Protein AF-A0A7V3NBX8-F1 (afdb_monomer)

Secondary structure (DSSP, 8-state):
--SSSSSHHHHHHHHHHHHHHHHHHHHH--HHHHHHHHHHHHHHHHHHHT-SGGG--TT---SPPTTSTT---S-TTSPPBPP--HHHHHHHHEETTEE--TTTTTT-B-S-SS-TTGGGGS-B-TTSPEEE-HHHHHHHHHHH-HHHHHHHHHHHHHHHHHHHHHHTTS-EEEEEEEEEEEEE-TTTTTTS-EEEEEEEEEEEEEEE-TTS-EEEEEEEEEEEEEEESS-EEEEEEEEEEEEEEESSTT-SHHHHTHHHHHHHHHHHHHHHHHHHHHHHHHHHHHH---------SSS--GGGGPPPPPPSS--HHHHHHHHHHHHHHHHHHHHHHHHHHHHHHHHHHTTSS--HHHHHHHHHHHHHHHHHHHHHHHHHHHHHHHHHHHTT--TTS-EEE--SGGGGG--S-HHHHHHHHHHHHHHHHHHSTTSPPPTTHHHHHHHHHHHHHHHHHHHHHHHHHHHHHHHHHHHHHHHHHHT--TTS-GGGG-HHHHHHHHHHHHHHHHHHHHHHHHHHHHTTTPPPPPPPPPTT--TT-HHHHHHHHHHHHHHHHHHHHHHHHHHHHHHHHHHHHHH-----EE--HHHHHHHHHHH-HHHHHHHHHHHHHHHHHHHHHHTTSPEEEEEEEEEEEE-SS-TT-EEEEEEEEEEEEEEE--S--HHHHHHHHHHHHHHHHHHHHHHHHHHHHHHHHHHHHHHHHHHHHHHHHHHHHHHHHHHHHHHHHHHHHPPPPTT----GGGSSHHHHHHHHHHHHHHHHHHHHHHHHHHHHHHHHHHHHHT---B-TTS-B----SEEGGGGSSS--SPPPPPPPP-

Nearest PDB structures (foldseek):
  5bun-assembly1_B  TM=7.644E-01  e=4.186E-10  Salmonella enterica subsp. enterica serovar Typhi
  7ng9-assembly1_A  TM=7.726E-01  e=2.456E-09  Klebsiella quasipneumoniae
  1yc9-assembly1_A-3  TM=7.623E-01  e=4.165E-08  Vibrio cholerae
  4k7r-assembly1_A  TM=7.163E-01  e=4.506E-08  Escherichia coli K-12
  5azs-assembly1_C  TM=7.086E-01  e=7.643E-07  Pseudomonas aeruginosa PAO1

Solvent-accessible surface area (backbone atoms only — not comparable to full-atom values): 44700 Å² total; per-residue (Å²): 144,90,88,84,75,79,75,58,60,59,56,51,49,51,52,51,50,52,50,49,50,50,52,52,50,61,69,62,70,39,67,60,52,56,51,52,51,50,51,52,55,31,51,50,52,51,55,65,68,35,72,53,79,92,45,53,73,77,86,78,68,76,74,62,53,81,60,14,43,80,20,73,92,62,51,87,82,55,55,42,37,60,79,70,58,75,71,64,49,49,42,56,55,38,46,94,90,38,75,35,71,89,61,73,57,75,53,38,70,36,96,52,91,54,32,91,66,18,79,78,68,54,61,54,49,99,85,66,33,32,57,33,33,75,65,52,45,50,47,45,24,75,54,32,18,60,70,64,51,50,35,46,45,26,42,49,54,29,33,47,52,33,54,53,48,53,55,56,53,37,80,45,78,47,77,48,76,49,78,47,79,50,77,34,55,35,80,82,42,78,76,41,43,35,32,37,40,40,41,38,37,38,42,36,40,38,32,39,42,64,48,38,26,39,42,38,39,37,41,36,36,40,40,40,40,32,80,38,68,80,78,45,75,46,31,44,22,37,43,36,39,39,36,42,35,36,71,50,24,70,24,35,50,79,51,50,40,38,65,45,53,50,32,51,52,35,36,51,41,22,44,33,23,40,46,48,20,56,58,21,42,45,40,23,53,42,27,43,31,81,36,61,60,50,25,61,73,63,83,74,49,71,77,69,66,60,81,73,80,78,67,93,59,45,25,43,50,53,35,54,52,50,49,52,50,45,51,51,46,47,53,53,45,41,54,54,34,53,49,52,33,53,52,45,47,53,35,35,76,69,65,71,43,85,58,66,64,49,43,54,50,35,50,51,51,36,52,52,44,52,52,50,47,55,52,50,52,54,54,48,51,55,52,49,36,56,47,28,48,65,30,47,40,64,64,88,58,59,68,43,82,54,67,75,84,63,58,72,69,59,36,60,56,72,66,58,54,48,57,35,51,56,36,49,52,54,39,56,54,49,69,42,88,84,51,83,78,61,94,56,49,69,61,52,53,52,47,52,52,47,52,44,52,55,45,56,63,64,42,44,59,44,47,51,50,25,61,69,43,44,66,62,49,49,53,52,30,53,56,46,52,78,67,56,59,95,88,57,71,66,74,82,38,36,58,66,61,49,52,54,48,54,53,44,52,55,50,52,51,52,50,45,56,54,49,48,55,54,52,58,63,44,57,84,70,55,79,80,86,64,73,81,66,62,99,85,64,59,91,83,39,68,58,46,50,51,36,54,51,52,47,51,54,50,34,48,55,47,42,54,52,31,51,47,37,50,49,49,46,52,45,35,26,54,27,33,60,69,44,63,81,77,80,53,75,57,61,56,64,72,59,48,49,55,45,18,67,70,48,22,50,67,55,53,38,47,55,50,38,44,50,52,44,51,53,47,43,58,47,36,52,36,64,62,45,41,42,35,34,44,37,44,34,37,36,35,29,35,64,67,77,40,62,80,46,69,37,76,92,54,43,49,79,50,79,46,80,48,75,45,77,73,82,83,54,67,66,46,51,49,51,32,52,47,39,55,51,49,32,56,49,42,57,53,52,47,56,50,48,54,51,50,53,53,50,49,54,48,48,50,54,52,49,47,54,49,31,56,52,48,33,55,53,27,49,51,47,31,52,54,23,52,54,42,35,53,53,26,52,53,61,66,69,53,78,83,64,93,84,69,84,75,57,74,78,69,78,45,41,66,53,48,32,55,50,20,48,53,47,29,47,54,25,47,46,51,29,50,50,30,49,50,35,37,53,36,45,52,53,49,48,36,51,69,30,34,69,63,46,63,51,98,80,58,44,78,59,80,82,66,64,46,38,68,67,71,62,71,78,54,85,84,63,77,77,70,78,74,76,76,83,129

pLDDT: mean 85.21, std 13.47, range [29.72, 97.62]

Structure (mmCIF, N/CA/C/O backbone):
data_AF-A0A7V3NBX8-F1
#
_entry.id   AF-A0A7V3NBX8-F1
#
loop_
_atom_site.group_PDB
_atom_site.id
_atom_site.type_symbol
_atom_site.label_atom_id
_atom_site.label_alt_id
_atom_site.label_comp_id
_atom_site.label_asym_id
_atom_site.label_entity_id
_atom_site.label_seq_id
_atom_site.pdbx_PDB_ins_code
_atom_site.Cartn_x
_atom_site.Cartn_y
_atom_site.Cartn_z
_atom_site.occupancy
_atom_site.B_iso_or_equiv
_atom_site.auth_seq_id
_atom_site.auth_comp_id
_atom_site.auth_asym_id
_atom_site.auth_atom_id
_atom_site.pdbx_PDB_model_num
ATOM 1 N N . MET A 1 1 ? 11.413 44.081 -78.809 1.00 36.06 1 MET A N 1
ATOM 2 C CA . MET A 1 1 ? 10.665 43.834 -77.551 1.00 36.06 1 MET A CA 1
ATOM 3 C C . MET A 1 1 ? 10.170 42.382 -77.491 1.00 36.06 1 MET A C 1
ATOM 5 O O . MET A 1 1 ? 9.048 42.142 -77.911 1.00 36.06 1 MET A O 1
ATOM 9 N N . ARG A 1 2 ? 10.974 41.399 -77.036 1.00 30.86 2 ARG A N 1
ATOM 10 C CA . ARG A 1 2 ? 10.489 40.038 -76.663 1.00 30.86 2 ARG A CA 1
ATOM 11 C C . ARG A 1 2 ? 11.561 39.130 -76.009 1.00 30.86 2 ARG A C 1
ATOM 13 O O . ARG A 1 2 ? 11.591 37.938 -76.265 1.00 30.86 2 ARG A O 1
ATOM 20 N N . ALA A 1 3 ? 12.435 39.669 -75.152 1.00 32.38 3 ALA A N 1
ATOM 21 C CA . ALA A 1 3 ? 13.477 38.881 -74.462 1.00 32.38 3 ALA A CA 1
ATOM 22 C C . ALA A 1 3 ? 13.620 39.234 -72.967 1.00 32.38 3 ALA A C 1
ATOM 24 O O . ALA A 1 3 ? 14.719 39.263 -72.431 1.00 32.38 3 ALA A O 1
ATOM 25 N N . MET A 1 4 ? 12.510 39.546 -72.286 1.00 31.69 4 MET A N 1
ATOM 26 C CA . MET A 1 4 ? 12.555 40.002 -70.885 1.00 31.69 4 MET A CA 1
ATOM 27 C C . MET A 1 4 ? 11.443 39.426 -69.992 1.00 31.69 4 MET A C 1
ATOM 29 O O . MET A 1 4 ? 11.180 39.958 -68.923 1.00 31.69 4 MET A O 1
ATOM 33 N N . ARG A 1 5 ? 10.772 38.335 -70.403 1.00 31.86 5 ARG A N 1
ATOM 34 C CA . ARG A 1 5 ? 9.664 37.734 -69.624 1.00 31.86 5 ARG A CA 1
ATOM 35 C C . ARG A 1 5 ? 9.904 36.314 -69.089 1.00 31.86 5 ARG A C 1
ATOM 37 O O . ARG A 1 5 ? 9.105 35.859 -68.283 1.00 31.86 5 ARG A O 1
ATOM 44 N N . SER A 1 6 ? 11.004 35.643 -69.432 1.00 35.56 6 SER A N 1
ATOM 45 C CA . SER A 1 6 ? 11.208 34.222 -69.071 1.00 35.56 6 SER A CA 1
ATOM 46 C C . SER A 1 6 ? 12.057 33.982 -67.810 1.00 35.56 6 SER A C 1
ATOM 48 O O . SER A 1 6 ? 12.044 32.883 -67.273 1.00 35.56 6 SER A O 1
ATOM 50 N N . GLY A 1 7 ? 12.781 34.993 -67.307 1.00 31.05 7 GLY A N 1
ATOM 51 C CA . GLY A 1 7 ? 13.669 34.867 -66.134 1.00 31.05 7 GLY A CA 1
ATOM 52 C C . GLY A 1 7 ? 13.031 35.207 -64.780 1.00 31.05 7 GLY A C 1
ATOM 53 O O . GLY A 1 7 ? 13.639 34.975 -63.738 1.00 31.05 7 GLY A O 1
ATOM 54 N N . CYS A 1 8 ? 11.811 35.756 -64.776 1.00 31.94 8 CYS A N 1
ATOM 55 C CA . CYS A 1 8 ? 11.136 36.207 -63.554 1.00 31.94 8 CYS A CA 1
ATOM 56 C C . CYS A 1 8 ? 10.286 35.090 -62.908 1.00 31.94 8 CYS A C 1
ATOM 58 O O . CYS A 1 8 ? 10.263 34.965 -61.689 1.00 31.94 8 CYS A O 1
ATOM 60 N N . GLY A 1 9 ? 9.681 34.201 -63.709 1.00 29.72 9 GLY A N 1
ATOM 61 C CA . GLY A 1 9 ? 8.824 33.114 -63.204 1.00 29.72 9 GLY A CA 1
ATOM 62 C C . GLY A 1 9 ? 9.564 32.020 -62.422 1.00 29.72 9 GLY A C 1
ATOM 63 O O . GLY A 1 9 ? 9.039 31.516 -61.435 1.00 29.72 9 GLY A O 1
ATOM 64 N N . ILE A 1 10 ? 10.807 31.695 -62.799 1.00 40.41 10 ILE A N 1
ATOM 65 C CA . ILE A 1 10 ? 11.604 30.647 -62.131 1.00 40.41 10 ILE A CA 1
ATOM 66 C C . ILE A 1 10 ? 12.176 31.150 -60.795 1.00 40.41 10 ILE A C 1
ATOM 68 O O . ILE A 1 10 ? 12.195 30.407 -59.819 1.00 40.41 10 ILE A O 1
ATOM 72 N N . ARG A 1 11 ? 12.569 32.430 -60.706 1.00 37.78 11 ARG A N 1
ATOM 73 C CA . ARG A 1 11 ? 13.046 33.037 -59.449 1.00 37.78 11 ARG A CA 1
ATOM 74 C C . ARG A 1 11 ? 11.923 33.229 -58.427 1.00 37.78 11 ARG A C 1
ATOM 76 O O . ARG A 1 11 ? 12.172 33.030 -57.247 1.00 37.78 11 ARG A O 1
ATOM 83 N N . ILE A 1 12 ? 10.704 33.552 -58.870 1.00 41.50 12 ILE A N 1
ATOM 84 C CA . ILE A 1 12 ? 9.527 33.668 -57.991 1.00 41.50 12 ILE A CA 1
ATOM 85 C C . ILE A 1 12 ? 9.035 32.281 -57.549 1.00 41.50 12 ILE A C 1
ATOM 87 O O . ILE A 1 12 ? 8.695 32.114 -56.385 1.00 41.50 12 ILE A O 1
ATOM 91 N N . GLY A 1 13 ? 9.069 31.270 -58.427 1.00 37.88 13 GLY A N 1
ATOM 92 C CA . GLY A 1 13 ? 8.71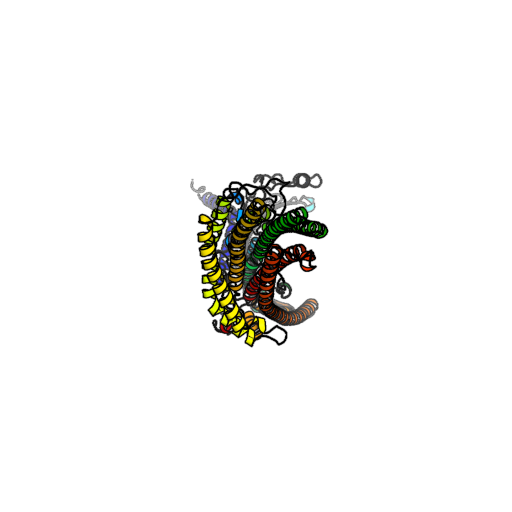4 29.891 -58.073 1.00 37.88 13 GLY A CA 1
ATOM 93 C C . GLY A 1 13 ? 9.670 29.250 -57.061 1.00 37.88 13 GLY A C 1
ATOM 94 O O . GLY A 1 13 ? 9.211 28.582 -56.141 1.00 37.88 13 GLY A O 1
ATOM 95 N N . LEU A 1 14 ? 10.982 29.500 -57.173 1.00 40.47 14 LEU A N 1
ATOM 96 C CA . LEU A 1 14 ? 11.969 28.994 -56.210 1.00 40.47 14 LEU A CA 1
ATOM 97 C C . LEU A 1 14 ? 11.876 29.711 -54.855 1.00 40.47 14 LEU A C 1
ATOM 99 O O . LEU A 1 14 ? 11.969 29.048 -53.833 1.00 40.47 14 LEU A O 1
ATOM 103 N N . LEU A 1 15 ? 11.643 31.032 -54.842 1.00 37.53 15 LEU A N 1
ATOM 104 C CA . LEU A 1 15 ? 11.404 31.809 -53.615 1.00 37.53 15 LEU A CA 1
ATOM 105 C C . LEU A 1 15 ? 10.085 31.431 -52.938 1.00 37.53 15 LEU A C 1
ATOM 107 O O . LEU A 1 15 ? 10.041 31.347 -51.717 1.00 37.53 15 LEU A O 1
ATOM 111 N N . ALA A 1 16 ? 9.024 31.176 -53.708 1.00 44.25 16 ALA A N 1
ATOM 112 C CA . ALA A 1 16 ? 7.744 30.696 -53.190 1.00 44.25 16 ALA A CA 1
ATOM 113 C C . ALA A 1 16 ? 7.849 29.258 -52.654 1.00 44.25 16 ALA A C 1
ATOM 115 O O . ALA A 1 16 ? 7.264 28.952 -51.624 1.00 44.25 16 ALA A O 1
ATOM 116 N N . ALA A 1 17 ? 8.636 28.389 -53.299 1.00 46.66 17 ALA A N 1
ATOM 117 C CA . ALA A 1 17 ? 8.890 27.033 -52.820 1.00 46.66 17 ALA A CA 1
ATOM 118 C C . ALA A 1 17 ? 9.792 27.012 -51.575 1.00 46.66 17 ALA A C 1
ATOM 120 O O . ALA A 1 17 ? 9.506 26.268 -50.646 1.00 46.66 17 ALA A O 1
ATOM 121 N N . THR A 1 18 ? 10.835 27.847 -51.497 1.00 47.66 18 THR A N 1
ATOM 122 C CA . THR A 1 18 ? 11.681 27.939 -50.295 1.00 47.66 18 THR A CA 1
ATOM 123 C C . THR A 1 18 ? 10.972 28.625 -49.137 1.00 47.66 18 THR A C 1
ATOM 125 O O . THR A 1 18 ? 11.145 28.182 -48.011 1.00 47.66 18 THR A O 1
ATOM 128 N N . THR A 1 19 ? 10.133 29.638 -49.379 1.00 51.00 19 THR A N 1
ATOM 129 C CA . THR A 1 19 ? 9.280 30.225 -48.326 1.00 51.00 19 THR A CA 1
ATOM 130 C C . THR A 1 19 ? 8.156 29.290 -47.900 1.00 51.00 19 THR A C 1
ATOM 132 O O . THR A 1 19 ? 7.872 29.230 -46.711 1.00 51.00 19 THR A O 1
ATOM 135 N N . ALA A 1 20 ? 7.569 28.501 -48.806 1.00 50.91 20 ALA A N 1
ATOM 136 C CA . ALA A 1 20 ? 6.615 27.453 -48.443 1.00 50.91 20 ALA A CA 1
ATOM 137 C C . ALA A 1 20 ? 7.283 26.320 -47.648 1.00 50.91 20 ALA A C 1
ATOM 139 O O . ALA A 1 20 ? 6.720 25.868 -46.660 1.00 50.91 20 ALA A O 1
ATOM 140 N N . VAL A 1 21 ? 8.501 25.904 -48.010 1.00 52.88 21 VAL A N 1
ATOM 141 C CA . VAL A 1 21 ? 9.275 24.913 -47.245 1.00 52.88 21 VAL A CA 1
ATOM 142 C C . VAL A 1 21 ? 9.709 25.479 -45.892 1.00 52.88 21 VAL A C 1
ATOM 144 O O . VAL A 1 21 ? 9.543 24.784 -44.900 1.00 52.88 21 VAL A O 1
ATOM 147 N N . LEU A 1 22 ? 10.159 26.738 -45.806 1.00 49.94 22 LEU A N 1
ATOM 148 C CA . LEU A 1 22 ? 10.442 27.399 -44.522 1.00 49.94 22 LEU A CA 1
ATOM 149 C C . LEU A 1 22 ? 9.182 27.553 -43.661 1.00 49.94 22 LEU A C 1
ATOM 151 O O . LEU A 1 22 ? 9.249 27.401 -42.449 1.00 49.94 22 LEU A O 1
ATOM 155 N N . ALA A 1 23 ? 8.032 27.859 -44.264 1.00 50.62 23 ALA A N 1
ATOM 156 C CA . ALA A 1 23 ? 6.768 27.986 -43.546 1.00 50.62 23 ALA A CA 1
ATOM 157 C C . ALA A 1 23 ? 6.260 26.625 -43.043 1.00 50.62 23 ALA A C 1
ATOM 159 O O . ALA A 1 23 ? 5.746 26.544 -41.932 1.00 50.62 23 ALA A O 1
ATOM 160 N N . VAL A 1 24 ? 6.449 25.551 -43.816 1.00 53.00 24 VAL A N 1
ATOM 161 C CA . VAL A 1 24 ? 6.108 24.178 -43.413 1.00 53.00 24 VAL A CA 1
ATOM 162 C C . VAL A 1 24 ? 7.081 23.645 -42.353 1.00 53.00 24 VAL A C 1
ATOM 164 O O . VAL A 1 24 ? 6.639 23.000 -41.406 1.00 53.00 24 VAL A O 1
ATOM 167 N N . THR A 1 25 ? 8.379 23.960 -42.431 1.00 53.84 25 THR A N 1
ATOM 168 C CA . THR A 1 25 ? 9.350 23.569 -41.392 1.00 53.84 25 THR A CA 1
ATOM 169 C C . THR A 1 25 ? 9.180 24.378 -40.108 1.00 53.84 25 THR A C 1
ATOM 171 O O . THR A 1 25 ? 9.276 23.812 -39.026 1.00 53.84 25 THR A O 1
ATOM 174 N N . LEU A 1 26 ? 8.842 25.669 -40.186 1.00 50.88 26 LEU A N 1
ATOM 175 C CA . LEU A 1 26 ? 8.520 26.479 -39.005 1.00 50.88 26 LEU A CA 1
ATOM 176 C C . LEU A 1 26 ? 7.190 26.065 -38.353 1.00 50.88 26 LEU A C 1
ATOM 178 O O . LEU A 1 26 ? 7.075 26.150 -37.134 1.00 50.88 26 LEU A O 1
ATOM 182 N N . ALA A 1 27 ? 6.217 25.575 -39.130 1.00 52.38 27 ALA A N 1
ATOM 183 C CA . ALA A 1 27 ? 4.969 25.025 -38.596 1.00 52.38 27 ALA A CA 1
ATOM 184 C C . ALA A 1 27 ? 5.149 23.644 -37.927 1.00 52.38 27 ALA A C 1
ATOM 186 O O . ALA A 1 27 ? 4.407 23.325 -37.001 1.00 52.38 27 ALA A O 1
ATOM 187 N N . GLY A 1 28 ? 6.130 22.840 -38.360 1.00 53.66 28 GLY A N 1
ATOM 188 C CA . GLY A 1 28 ? 6.448 21.524 -37.779 1.00 53.66 28 GLY A CA 1
ATOM 189 C C . GLY A 1 28 ? 7.454 21.547 -36.617 1.00 53.66 28 GLY A C 1
ATOM 190 O O . GLY A 1 28 ? 7.527 20.596 -35.849 1.00 53.66 28 GLY A O 1
ATOM 191 N N . CYS A 1 29 ? 8.210 22.634 -36.440 1.00 69.12 29 CYS A N 1
ATOM 192 C CA . CYS A 1 29 ? 9.253 22.764 -35.414 1.00 69.12 29 CYS A CA 1
ATOM 193 C C . CYS A 1 29 ? 8.767 23.426 -34.112 1.00 69.12 29 CYS A C 1
ATOM 195 O O . CYS A 1 29 ? 9.498 24.203 -33.494 1.00 69.12 29 CYS A O 1
ATOM 197 N N . HIS A 1 30 ? 7.534 23.154 -33.690 1.00 84.56 30 HIS A N 1
ATOM 198 C CA . HIS A 1 30 ? 6.995 23.684 -32.439 1.00 84.56 30 HIS A CA 1
ATOM 199 C C . HIS A 1 30 ? 6.986 22.616 -31.339 1.00 84.56 30 HIS A C 1
ATOM 201 O O . HIS A 1 30 ? 6.736 21.444 -31.612 1.00 84.56 30 HIS A O 1
ATOM 207 N N . ARG A 1 31 ? 7.238 23.017 -30.085 1.00 88.06 31 ARG A N 1
ATOM 208 C CA . ARG A 1 31 ? 7.329 22.102 -28.928 1.00 88.06 31 ARG A CA 1
ATOM 209 C C . ARG A 1 31 ? 6.076 21.233 -28.781 1.00 88.06 31 ARG A C 1
ATOM 211 O O . ARG A 1 31 ? 6.194 20.012 -28.700 1.00 88.06 31 ARG A O 1
ATOM 218 N N . ALA A 1 32 ? 4.899 21.853 -28.913 1.00 89.75 32 ALA A N 1
ATOM 219 C CA . ALA A 1 32 ? 3.619 21.157 -28.807 1.00 89.75 32 ALA A CA 1
ATOM 220 C C . ALA A 1 32 ? 3.440 20.049 -29.853 1.00 89.75 32 ALA A C 1
ATOM 222 O O . ALA A 1 32 ? 2.830 19.025 -29.559 1.00 89.75 32 ALA A O 1
ATOM 223 N N . HIS A 1 33 ? 3.978 20.230 -31.066 1.00 91.12 33 HIS A N 1
ATOM 224 C CA . HIS A 1 33 ? 3.872 19.225 -32.123 1.00 91.12 33 HIS A CA 1
ATOM 225 C C . HIS A 1 33 ? 4.634 17.950 -31.750 1.00 91.12 33 HIS A C 1
ATOM 227 O O . HIS A 1 33 ? 4.057 16.866 -31.788 1.00 91.12 33 HIS A O 1
ATOM 233 N N . TYR A 1 34 ? 5.893 18.085 -31.320 1.00 90.56 34 TYR A N 1
ATOM 234 C CA . TYR A 1 34 ? 6.715 16.945 -30.907 1.00 90.56 34 TYR A CA 1
ATOM 235 C C . TYR A 1 34 ? 6.161 16.246 -29.663 1.00 90.56 34 TYR A C 1
ATOM 237 O O . TYR A 1 34 ? 6.158 15.019 -29.610 1.00 90.56 34 TYR A O 1
ATOM 245 N N . ARG A 1 35 ? 5.636 17.007 -28.693 1.00 93.00 35 ARG A N 1
ATOM 246 C CA . ARG A 1 35 ? 4.971 16.448 -27.507 1.00 93.00 35 ARG A CA 1
ATOM 247 C C . ARG A 1 35 ? 3.736 15.626 -27.883 1.00 93.00 35 ARG A C 1
ATOM 249 O O . ARG A 1 35 ? 3.647 14.462 -27.515 1.00 93.00 35 ARG A O 1
ATOM 256 N N . GLN A 1 36 ? 2.821 16.193 -28.674 1.00 92.94 36 GLN A N 1
ATOM 257 C CA . GLN A 1 36 ? 1.603 15.494 -29.106 1.00 92.94 36 GLN A CA 1
ATOM 258 C C . GLN A 1 36 ? 1.899 14.281 -29.995 1.00 92.94 36 GLN A C 1
ATOM 260 O O . GLN A 1 36 ? 1.179 13.284 -29.937 1.00 92.94 36 GLN A O 1
ATOM 265 N N . GLN A 1 37 ? 2.941 14.358 -30.830 1.00 93.31 37 GLN A N 1
ATOM 266 C CA . GLN A 1 37 ? 3.401 13.219 -31.617 1.00 93.31 37 GLN A CA 1
ATOM 267 C C . GLN A 1 37 ? 3.884 12.086 -30.701 1.00 93.31 37 GLN A C 1
ATOM 269 O O . GLN A 1 37 ? 3.421 10.956 -30.855 1.00 93.31 37 GLN A O 1
ATOM 274 N N . ALA A 1 38 ? 4.751 12.400 -29.733 1.00 94.06 38 ALA A N 1
ATOM 275 C CA . ALA A 1 38 ? 5.253 11.433 -28.763 1.00 94.06 38 ALA A CA 1
ATOM 276 C C . ALA A 1 38 ? 4.109 10.791 -27.960 1.00 94.06 38 ALA A C 1
ATOM 278 O O . ALA A 1 38 ? 4.019 9.565 -27.911 1.00 94.06 38 ALA A O 1
ATOM 279 N N . ASP A 1 39 ? 3.179 11.597 -27.433 1.00 94.88 39 ASP A N 1
ATOM 280 C CA . ASP A 1 39 ? 1.999 11.111 -26.706 1.00 94.88 39 ASP A CA 1
ATOM 281 C C . ASP A 1 39 ? 1.182 10.127 -27.550 1.00 94.88 39 ASP A C 1
ATOM 283 O O . ASP A 1 39 ? 0.818 9.046 -27.090 1.00 94.88 39 ASP A O 1
ATOM 287 N N . ARG A 1 40 ? 0.930 10.462 -28.821 1.00 94.31 40 ARG A N 1
ATOM 288 C CA . ARG A 1 40 ? 0.151 9.611 -29.725 1.00 94.31 40 ARG A CA 1
ATOM 289 C C . ARG A 1 40 ? 0.823 8.263 -29.978 1.00 94.31 40 ARG A C 1
ATOM 291 O O . ARG A 1 40 ? 0.143 7.239 -29.938 1.00 94.31 40 ARG A O 1
ATOM 298 N N . GLU A 1 41 ? 2.122 8.263 -30.261 1.00 93.88 41 GLU A N 1
ATOM 299 C CA . GLU A 1 41 ? 2.886 7.040 -30.535 1.00 93.88 41 GLU A CA 1
ATOM 300 C C . GLU A 1 41 ? 3.004 6.157 -29.285 1.00 93.88 41 GLU A C 1
ATOM 302 O O . GLU A 1 41 ? 2.847 4.934 -29.370 1.00 93.88 41 GLU A O 1
ATOM 307 N N . VAL A 1 42 ? 3.213 6.768 -28.115 1.00 94.44 42 VAL A N 1
ATOM 308 C CA . VAL A 1 42 ? 3.269 6.058 -26.833 1.00 94.44 42 VAL A CA 1
ATOM 309 C C . VAL A 1 42 ? 1.921 5.438 -26.496 1.00 94.44 42 VAL A C 1
ATOM 311 O O . VAL A 1 42 ? 1.875 4.236 -26.246 1.00 94.44 42 VAL A O 1
ATOM 314 N N . TYR A 1 43 ? 0.823 6.197 -26.546 1.00 93.50 43 TYR A N 1
ATOM 315 C CA . TYR A 1 43 ? -0.506 5.674 -26.210 1.00 93.50 43 TYR A CA 1
ATOM 316 C C . TYR A 1 43 ? -0.960 4.555 -27.153 1.00 93.50 43 TYR A C 1
ATOM 318 O O . TYR A 1 43 ? -1.621 3.613 -26.722 1.00 93.50 43 TYR A O 1
ATOM 326 N N . GLN A 1 44 ? -0.579 4.605 -28.432 1.00 91.56 44 GLN A N 1
ATOM 327 C CA . GLN A 1 44 ? -0.815 3.492 -29.357 1.00 91.56 44 GLN A CA 1
ATOM 328 C C . GLN A 1 44 ? 0.035 2.269 -29.003 1.00 91.56 44 GLN A C 1
ATOM 330 O O . GLN A 1 44 ? -0.466 1.145 -28.989 1.00 91.56 44 GLN A O 1
ATOM 335 N N . THR A 1 45 ? 1.311 2.484 -28.679 1.00 91.00 45 THR A N 1
ATOM 336 C CA . THR A 1 45 ? 2.240 1.408 -28.318 1.00 91.00 45 THR A CA 1
ATOM 337 C C . THR A 1 45 ? 1.824 0.710 -27.024 1.00 91.00 45 THR A C 1
ATOM 339 O O . THR A 1 45 ? 1.842 -0.520 -26.968 1.00 91.00 45 THR A O 1
ATOM 342 N N . THR A 1 46 ? 1.399 1.458 -26.002 1.00 89.44 46 THR A N 1
ATOM 343 C CA . THR A 1 46 ? 0.874 0.878 -24.761 1.00 89.44 46 THR A CA 1
ATOM 344 C C . THR A 1 46 ? -0.445 0.158 -25.008 1.00 89.44 46 THR A C 1
ATOM 346 O O . THR A 1 46 ? -0.594 -0.967 -24.540 1.00 89.44 46 THR A O 1
ATOM 349 N N . ALA A 1 47 ? -1.368 0.726 -25.792 1.00 86.50 47 ALA A N 1
ATOM 350 C CA . ALA A 1 47 ? -2.635 0.073 -26.127 1.00 86.50 47 ALA A CA 1
ATOM 351 C C . ALA A 1 47 ? -2.429 -1.295 -26.803 1.00 86.50 47 ALA A C 1
ATOM 353 O O . ALA A 1 47 ? -3.061 -2.269 -26.399 1.00 86.50 47 ALA A O 1
ATOM 354 N N . TRP A 1 48 ? -1.500 -1.402 -27.761 1.00 81.56 48 TRP A N 1
ATOM 355 C CA . TRP A 1 48 ? -1.147 -2.684 -28.391 1.00 81.56 48 TRP A CA 1
ATOM 356 C C . TRP A 1 48 ? -0.433 -3.653 -27.444 1.00 81.56 48 TRP A C 1
ATOM 358 O O . TRP A 1 48 ? -0.657 -4.856 -27.503 1.00 81.56 48 TRP A O 1
ATOM 368 N N . ALA A 1 49 ? 0.406 -3.158 -26.530 1.00 81.31 49 ALA A N 1
ATOM 369 C CA . ALA A 1 49 ? 1.066 -4.013 -25.538 1.00 81.31 49 ALA A CA 1
ATOM 370 C C . ALA A 1 49 ? 0.087 -4.612 -24.502 1.00 81.31 49 ALA A C 1
ATOM 372 O O . ALA A 1 49 ? 0.436 -5.554 -23.785 1.00 81.31 49 ALA A O 1
ATOM 373 N N . THR A 1 50 ? -1.136 -4.080 -24.438 1.00 77.81 50 THR A N 1
ATOM 374 C CA . THR A 1 50 ? -2.133 -4.329 -23.390 1.00 77.81 50 THR A CA 1
ATOM 375 C C . THR A 1 50 ? -3.284 -5.237 -23.861 1.00 77.81 50 THR A C 1
ATOM 377 O O . THR A 1 50 ? -4.367 -5.242 -23.285 1.00 77.81 50 THR A O 1
ATOM 380 N N . GLU A 1 51 ? -3.053 -6.040 -24.906 1.00 75.62 51 GLU A N 1
ATOM 381 C CA . GLU A 1 51 ? -4.052 -6.967 -25.469 1.00 75.62 51 GLU A CA 1
ATOM 382 C C . GLU A 1 51 ? -4.442 -8.127 -24.531 1.00 75.62 51 GLU A C 1
ATOM 384 O O . GLU A 1 51 ? -5.541 -8.667 -24.652 1.00 75.62 51 GLU A O 1
ATOM 389 N N . ASP A 1 52 ? -3.576 -8.519 -23.589 1.00 76.38 52 ASP A N 1
ATOM 390 C CA . ASP A 1 52 ? -3.891 -9.572 -22.613 1.00 76.38 52 ASP A CA 1
ATOM 391 C C . ASP A 1 52 ? -4.795 -9.014 -21.491 1.00 76.38 52 ASP A C 1
ATOM 393 O O . ASP A 1 52 ? -4.376 -8.100 -20.768 1.00 76.38 52 ASP A O 1
ATOM 397 N N . PRO A 1 53 ? -5.998 -9.583 -21.272 1.00 77.06 53 PRO A N 1
ATOM 398 C CA . PRO A 1 53 ? -6.930 -9.107 -20.248 1.00 77.06 53 PRO A CA 1
ATOM 399 C C . PRO A 1 53 ? -6.366 -9.099 -18.819 1.00 77.06 53 PRO A C 1
ATOM 401 O O . PRO A 1 53 ? -6.866 -8.368 -17.967 1.00 77.06 53 PRO A O 1
ATOM 404 N N . ARG A 1 54 ? -5.336 -9.906 -18.522 1.00 76.38 54 ARG A N 1
ATOM 405 C CA . ARG A 1 54 ? -4.777 -10.046 -17.164 1.00 76.38 54 ARG A CA 1
ATOM 406 C C . ARG A 1 54 ? -4.026 -8.814 -16.674 1.00 76.38 54 ARG A C 1
ATOM 408 O O . ARG A 1 54 ? -3.860 -8.666 -15.462 1.00 76.38 54 ARG A O 1
ATOM 415 N N . TRP A 1 55 ? -3.549 -7.973 -17.587 1.00 80.25 55 TRP A N 1
ATOM 416 C CA . TRP A 1 55 ? -2.831 -6.741 -17.264 1.00 80.25 55 TRP A CA 1
ATOM 417 C C . TRP A 1 55 ? -3.336 -5.551 -18.085 1.00 80.25 55 TRP A C 1
ATOM 419 O O . TRP A 1 55 ? -2.562 -4.705 -18.532 1.00 80.25 55 TRP A O 1
ATOM 429 N N . GLN A 1 56 ? -4.655 -5.506 -18.289 1.00 81.69 56 GLN A N 1
ATOM 430 C CA . GLN A 1 56 ? -5.293 -4.461 -19.070 1.00 81.69 56 GLN A CA 1
ATOM 431 C C . GLN A 1 56 ? -5.398 -3.131 -18.303 1.00 81.69 56 GLN A C 1
ATOM 433 O O . GLN A 1 56 ? -6.173 -3.010 -17.353 1.00 81.69 56 GLN A O 1
ATOM 438 N N . ILE A 1 57 ? -4.701 -2.098 -18.779 1.00 81.94 57 ILE A N 1
ATOM 439 C CA . ILE A 1 57 ? -4.874 -0.712 -18.328 1.00 81.94 57 ILE A CA 1
ATOM 440 C C . ILE A 1 57 ? -5.900 -0.022 -19.233 1.00 81.94 57 ILE A C 1
ATOM 442 O O . ILE A 1 57 ? -5.637 0.234 -20.409 1.00 81.94 57 ILE A O 1
ATOM 446 N N . LYS A 1 58 ? -7.079 0.285 -18.683 1.00 78.56 58 LYS A N 1
ATOM 447 C CA . LYS A 1 58 ? -8.082 1.128 -19.349 1.00 78.56 58 LYS A CA 1
ATOM 448 C C . LYS A 1 58 ? -7.666 2.599 -19.253 1.00 78.56 58 LYS A C 1
ATOM 450 O O . LYS A 1 58 ? -7.163 3.014 -18.213 1.00 78.56 58 LYS A O 1
ATOM 455 N N . ASP A 1 59 ? -7.894 3.356 -20.325 1.00 77.56 59 ASP A N 1
ATOM 456 C CA . ASP A 1 59 ? -7.742 4.818 -20.375 1.00 77.56 59 ASP A CA 1
ATOM 457 C C . ASP A 1 59 ? -6.385 5.345 -19.866 1.00 77.56 59 ASP A C 1
ATOM 459 O O . ASP A 1 59 ? -6.314 6.323 -19.123 1.00 77.56 59 ASP A O 1
ATOM 463 N N . PHE A 1 60 ? -5.286 4.692 -20.267 1.00 88.88 60 PHE A N 1
ATOM 464 C CA . PHE A 1 60 ? -3.934 5.109 -19.891 1.00 88.88 60 PHE A CA 1
ATOM 465 C C . PHE A 1 60 ? -3.640 6.552 -20.333 1.00 88.88 60 PHE A C 1
ATOM 467 O O . PHE A 1 60 ? -3.651 6.867 -21.524 1.00 88.88 60 PHE A O 1
ATOM 474 N N . THR A 1 61 ? -3.321 7.409 -19.365 1.00 91.62 61 THR A N 1
ATOM 475 C CA . THR A 1 61 ? -2.887 8.794 -19.563 1.00 91.62 61 THR A CA 1
ATOM 476 C C . THR A 1 61 ? -1.823 9.141 -18.529 1.00 91.62 61 THR A C 1
ATOM 478 O O . THR A 1 61 ? -1.879 8.668 -17.396 1.00 91.62 61 THR A O 1
ATOM 481 N N . ILE A 1 62 ? -0.862 9.980 -18.920 1.00 93.75 62 ILE A N 1
ATOM 482 C CA . ILE A 1 62 ? 0.113 10.572 -17.988 1.00 93.75 62 ILE A CA 1
ATOM 483 C C . ILE A 1 62 ? -0.319 11.944 -17.486 1.00 93.75 62 ILE A C 1
ATOM 485 O O . ILE A 1 62 ? 0.292 12.476 -16.571 1.00 93.75 62 ILE A O 1
ATOM 489 N N . GLN A 1 63 ? -1.331 12.553 -18.103 1.00 93.44 63 GLN A N 1
ATOM 490 C CA . GLN A 1 63 ? -1.778 13.880 -17.705 1.00 93.44 63 GLN A CA 1
ATOM 491 C C . GLN A 1 63 ? -2.584 13.760 -16.409 1.00 93.44 63 GLN A C 1
ATOM 493 O O . GLN A 1 63 ? -3.606 13.064 -16.427 1.00 93.44 63 GLN A O 1
ATOM 498 N N . PRO A 1 64 ? -2.172 14.430 -15.313 1.00 93.75 64 PRO A N 1
ATOM 499 C CA . PRO A 1 64 ? -2.953 14.435 -14.087 1.00 93.75 64 PRO A CA 1
ATOM 500 C C . PRO A 1 64 ? -4.366 14.963 -14.354 1.00 93.75 64 PRO A C 1
ATOM 502 O O . PRO A 1 64 ? -4.561 15.905 -15.128 1.00 93.75 64 PRO A O 1
ATOM 505 N N . ASP A 1 65 ? -5.368 14.375 -13.706 1.00 93.56 65 ASP A N 1
ATOM 506 C CA . ASP A 1 65 ? -6.744 14.869 -13.793 1.00 93.56 65 ASP A CA 1
ATOM 507 C C . ASP A 1 65 ? -6.829 16.300 -13.232 1.00 93.56 65 ASP A C 1
ATOM 509 O O . ASP A 1 65 ? -6.166 16.628 -12.251 1.00 93.56 65 ASP A O 1
ATOM 513 N N . ARG A 1 66 ? -7.688 17.152 -13.805 1.00 93.44 66 ARG A N 1
ATOM 514 C CA . ARG A 1 66 ? -7.874 18.560 -13.395 1.00 93.44 66 ARG A CA 1
ATOM 515 C C . ARG A 1 66 ? -8.193 18.754 -11.913 1.00 93.44 66 ARG A C 1
ATOM 517 O O . ARG A 1 66 ? -7.959 19.833 -11.368 1.00 93.44 66 ARG A O 1
ATOM 524 N N . ARG A 1 67 ? -8.788 17.741 -11.286 1.00 94.62 67 ARG A N 1
ATOM 525 C CA . ARG A 1 67 ? -9.127 17.720 -9.860 1.00 94.62 67 ARG A CA 1
ATOM 526 C C . ARG A 1 67 ? -7.912 17.430 -8.983 1.00 94.62 67 ARG A C 1
ATOM 528 O O . ARG A 1 67 ? -7.930 17.763 -7.802 1.00 94.62 67 ARG A O 1
ATOM 535 N N . SER A 1 68 ? -6.870 16.825 -9.550 1.00 95.62 68 SER A N 1
ATOM 536 C CA . SER A 1 68 ? -5.640 16.486 -8.849 1.00 95.62 68 SER A CA 1
ATOM 537 C C . SER A 1 68 ? -4.909 17.732 -8.361 1.00 95.62 68 SER A C 1
ATOM 539 O O . SER A 1 68 ? -4.930 18.801 -8.974 1.00 95.62 68 SER A O 1
ATOM 541 N N . ARG A 1 69 ? -4.184 17.554 -7.260 1.00 94.69 69 ARG A N 1
ATOM 542 C CA . ARG A 1 69 ? -3.268 18.546 -6.690 1.00 94.69 69 ARG A CA 1
ATOM 543 C C . ARG A 1 69 ? -2.069 18.793 -7.610 1.00 94.69 69 ARG A C 1
ATOM 545 O O . ARG A 1 69 ? -1.528 19.894 -7.625 1.00 94.69 69 ARG A O 1
ATOM 552 N N . MET A 1 70 ? -1.705 17.777 -8.393 1.00 95.25 70 MET A N 1
ATOM 553 C CA . MET A 1 70 ? -0.575 17.782 -9.325 1.00 95.25 70 MET A CA 1
ATOM 554 C C . MET A 1 70 ? -0.904 18.431 -10.675 1.00 95.25 70 MET A C 1
ATOM 556 O O . MET A 1 70 ? -0.011 18.620 -11.491 1.00 95.25 70 MET A O 1
ATOM 560 N N . TYR A 1 71 ? -2.175 18.745 -10.944 1.00 94.69 71 TYR A N 1
ATOM 561 C CA . TYR A 1 71 ? -2.566 19.320 -12.225 1.00 94.69 71 TYR A CA 1
ATOM 562 C C . TYR A 1 71 ? -2.065 20.756 -12.385 1.00 94.69 71 TYR A C 1
ATOM 564 O O . TYR A 1 71 ? -2.417 21.635 -11.600 1.00 94.69 71 TYR A O 1
ATOM 572 N N . ASP A 1 72 ? -1.313 21.013 -13.449 1.00 91.81 72 ASP A N 1
ATOM 573 C CA . ASP A 1 72 ? -0.938 22.368 -13.834 1.00 91.81 72 ASP A CA 1
ATOM 574 C C . ASP A 1 72 ? -1.900 22.896 -14.919 1.00 91.81 72 ASP A C 1
ATOM 576 O O . ASP A 1 72 ? -1.992 22.305 -15.999 1.00 91.81 72 ASP A O 1
ATOM 580 N N . PRO A 1 73 ? -2.649 23.989 -14.663 1.00 89.12 73 PRO A N 1
ATOM 581 C CA . PRO A 1 73 ? -3.515 24.605 -15.666 1.00 89.12 73 PRO A CA 1
ATOM 582 C C . PRO A 1 73 ? -2.755 25.418 -16.728 1.00 89.12 73 PRO A C 1
ATOM 584 O O . PRO A 1 73 ? -3.386 25.894 -17.676 1.00 89.12 73 PRO A O 1
ATOM 587 N N . SER A 1 74 ? -1.452 25.653 -16.552 1.00 90.88 74 SER A N 1
ATOM 588 C CA . SER A 1 74 ? -0.633 26.435 -17.478 1.00 90.88 74 SER A CA 1
ATOM 589 C C . SER A 1 74 ? -0.301 25.674 -18.770 1.00 90.88 74 SER A C 1
ATOM 591 O O . SER A 1 74 ? -0.607 24.491 -18.917 1.00 90.88 74 SER A O 1
ATOM 593 N N . ASP A 1 75 ? 0.271 26.373 -19.757 1.00 90.06 75 ASP A N 1
ATOM 594 C CA . ASP A 1 75 ? 0.709 25.737 -21.001 1.00 90.06 75 ASP A CA 1
ATOM 595 C C . ASP A 1 75 ? 1.959 24.874 -20.734 1.00 90.06 75 ASP A C 1
ATOM 597 O O . ASP A 1 75 ? 3.018 25.428 -20.432 1.00 90.06 75 ASP A O 1
ATOM 601 N N . PRO A 1 76 ? 1.892 23.540 -20.883 1.00 90.31 76 PRO A N 1
ATOM 602 C CA . PRO A 1 76 ? 3.021 22.654 -20.601 1.00 90.31 76 PRO A CA 1
ATOM 603 C C . PRO A 1 76 ? 4.220 22.854 -21.545 1.00 90.31 76 PRO A C 1
ATOM 605 O O . PRO A 1 76 ? 5.333 22.457 -21.203 1.00 90.31 76 PRO A O 1
ATOM 608 N N . ASP A 1 77 ? 4.038 23.460 -22.724 1.00 91.00 77 ASP A N 1
ATOM 609 C CA . ASP A 1 77 ? 5.139 23.744 -23.659 1.00 91.00 77 ASP A CA 1
ATOM 610 C C . ASP A 1 77 ? 5.870 25.065 -23.330 1.00 91.00 77 ASP A C 1
ATOM 612 O O . ASP A 1 77 ? 7.033 25.280 -23.725 1.00 91.00 77 ASP A O 1
ATOM 616 N N . TYR A 1 78 ? 5.187 25.934 -22.578 1.00 91.06 78 TYR A N 1
ATOM 617 C CA . TYR A 1 78 ? 5.626 27.258 -22.148 1.00 91.06 78 TYR A CA 1
ATOM 618 C C . TYR A 1 78 ? 5.201 27.542 -20.699 1.00 91.06 78 TYR A C 1
ATOM 620 O O . TYR A 1 78 ? 4.463 28.502 -20.455 1.00 91.06 78 TYR A O 1
ATOM 628 N N . PRO A 1 79 ? 5.660 26.728 -19.729 1.00 91.75 79 PRO A N 1
ATOM 629 C CA . PRO A 1 79 ? 5.236 26.893 -18.352 1.00 91.75 79 PRO A CA 1
ATOM 630 C C . PRO A 1 79 ? 5.798 28.203 -17.776 1.00 91.75 79 PRO A C 1
ATOM 632 O O . PRO A 1 79 ? 6.935 28.587 -18.092 1.00 91.75 79 PRO A O 1
ATOM 635 N N . PRO A 1 80 ? 5.026 28.905 -16.932 1.00 93.38 80 PRO A N 1
ATOM 636 C CA . PRO A 1 80 ? 5.521 30.049 -16.185 1.00 93.38 80 PRO A CA 1
ATOM 637 C C . PRO A 1 80 ? 6.599 29.613 -15.184 1.00 93.38 80 PRO A C 1
ATOM 639 O O . PRO A 1 80 ? 6.643 28.469 -14.734 1.00 93.38 80 PRO A O 1
ATOM 642 N N . MET A 1 81 ? 7.467 30.543 -14.794 1.00 91.19 81 MET A N 1
ATOM 643 C CA . MET A 1 81 ? 8.492 30.282 -13.787 1.00 91.19 81 MET A CA 1
ATOM 644 C C . MET A 1 81 ? 7.844 30.030 -12.407 1.00 91.19 81 MET A C 1
ATOM 646 O O . MET A 1 81 ? 7.066 30.880 -11.967 1.00 91.19 81 MET A O 1
ATOM 650 N N . PRO A 1 82 ? 8.161 28.925 -11.703 1.00 92.94 82 PRO A N 1
ATOM 651 C CA . PRO A 1 82 ? 7.663 28.676 -10.350 1.00 92.94 82 PRO A CA 1
ATOM 652 C C . PRO A 1 82 ? 8.295 29.635 -9.321 1.00 92.94 82 PRO A C 1
ATOM 654 O O . PRO A 1 82 ? 9.319 30.263 -9.608 1.00 92.94 82 PRO A O 1
ATOM 657 N N . PRO A 1 83 ? 7.723 29.753 -8.109 1.00 92.00 83 PRO A N 1
ATOM 658 C CA . PRO A 1 83 ? 8.347 30.514 -7.030 1.00 92.00 83 PRO A CA 1
ATOM 659 C C . PRO A 1 83 ? 9.717 29.916 -6.668 1.00 92.00 83 PRO A C 1
ATOM 661 O O . PRO A 1 83 ? 9.826 28.726 -6.381 1.00 92.00 83 PRO A O 1
ATOM 664 N N . ASP A 1 84 ? 10.751 30.758 -6.690 1.00 91.19 84 ASP A N 1
ATOM 665 C CA . ASP A 1 84 ? 12.157 30.391 -6.476 1.00 91.19 84 ASP A CA 1
ATOM 666 C C . ASP A 1 84 ? 12.696 31.001 -5.171 1.00 91.19 84 ASP A C 1
ATOM 668 O O . ASP A 1 84 ? 12.173 31.999 -4.665 1.00 91.19 84 ASP A O 1
ATOM 672 N N . ASP A 1 85 ? 13.757 30.404 -4.633 1.00 93.69 85 ASP A N 1
ATOM 673 C CA . ASP A 1 85 ? 14.478 30.928 -3.475 1.00 93.69 85 ASP A CA 1
ATOM 674 C C . ASP A 1 85 ? 15.161 32.268 -3.825 1.00 93.69 85 ASP A C 1
ATOM 676 O O . ASP A 1 85 ? 15.867 32.342 -4.834 1.00 93.69 85 ASP A O 1
ATOM 680 N N . PRO A 1 86 ? 15.023 33.333 -3.009 1.00 93.94 86 PRO A N 1
ATOM 681 C CA . PRO A 1 86 ? 15.564 34.651 -3.339 1.00 93.94 86 PRO A CA 1
ATOM 682 C C . PRO A 1 86 ? 17.073 34.701 -3.621 1.00 93.94 86 PRO A C 1
ATOM 684 O O . PRO A 1 86 ? 17.493 35.500 -4.459 1.00 93.94 86 PRO A O 1
ATOM 687 N N . GLU A 1 87 ? 17.903 33.890 -2.955 1.00 94.00 87 GLU A N 1
ATOM 688 C CA . GLU A 1 87 ? 19.357 33.898 -3.181 1.00 94.00 87 GLU A CA 1
ATOM 689 C C . GLU A 1 87 ? 19.736 33.115 -4.440 1.00 94.00 87 GLU A C 1
ATOM 691 O O . GLU A 1 87 ? 20.520 33.597 -5.263 1.00 94.00 87 GLU A O 1
ATOM 696 N N . SER A 1 88 ? 19.119 31.953 -4.644 1.00 93.50 88 SER A N 1
ATOM 697 C CA . SER A 1 88 ? 19.271 31.151 -5.865 1.00 93.50 88 SER A CA 1
ATOM 698 C C . SER A 1 88 ? 18.814 31.930 -7.102 1.00 93.50 88 SER A C 1
ATOM 700 O O . SER A 1 88 ? 19.517 31.974 -8.119 1.00 93.50 88 SER A O 1
ATOM 702 N N . HIS A 1 89 ? 17.716 32.675 -6.967 1.00 92.19 89 HIS A N 1
ATOM 703 C CA . HIS A 1 89 ? 17.156 33.525 -8.009 1.00 92.19 89 HIS A CA 1
ATOM 704 C C . HIS A 1 89 ? 18.152 34.571 -8.526 1.00 92.19 89 HIS A C 1
ATOM 706 O O . HIS A 1 89 ? 18.211 34.861 -9.725 1.00 92.19 89 HIS A O 1
ATOM 712 N N . ARG A 1 90 ? 18.994 35.131 -7.645 1.00 92.12 90 ARG A N 1
ATOM 713 C CA . ARG A 1 90 ? 20.024 36.109 -8.037 1.00 92.12 90 ARG A CA 1
ATOM 714 C C . ARG A 1 90 ? 21.037 35.501 -8.994 1.00 92.12 90 ARG A C 1
ATOM 716 O O . ARG A 1 90 ? 21.435 36.173 -9.948 1.00 92.12 90 ARG A O 1
ATOM 723 N N . TYR A 1 91 ? 21.420 34.244 -8.773 1.00 91.62 91 TYR A N 1
ATOM 724 C CA . TYR A 1 91 ? 22.333 33.540 -9.668 1.00 91.62 91 TYR A CA 1
ATOM 725 C C . TYR A 1 91 ? 21.708 33.309 -11.043 1.00 91.62 91 TYR A C 1
ATOM 727 O O . TYR A 1 91 ? 22.410 33.376 -12.043 1.00 91.62 91 TYR A O 1
ATOM 735 N N . MET A 1 92 ? 20.388 33.171 -11.141 1.00 91.19 92 MET A N 1
ATOM 736 C CA . MET A 1 92 ? 19.702 33.054 -12.430 1.00 91.19 92 MET A CA 1
ATOM 737 C C . MET A 1 92 ? 19.864 34.314 -13.311 1.00 91.19 92 MET A C 1
ATOM 739 O O . MET A 1 92 ? 19.983 34.219 -14.538 1.00 91.19 92 MET A O 1
ATOM 743 N N . HIS A 1 93 ? 19.936 35.495 -12.683 1.00 90.12 93 HIS A N 1
ATOM 744 C CA . HIS A 1 93 ? 20.148 36.791 -13.348 1.00 90.12 93 HIS A CA 1
ATOM 745 C C . HIS A 1 93 ? 21.620 37.171 -13.511 1.00 90.12 93 HIS A C 1
ATOM 747 O O . HIS A 1 93 ? 21.957 37.934 -14.422 1.00 90.12 93 HIS A O 1
ATOM 753 N N . CYS A 1 94 ? 22.501 36.672 -12.643 1.00 92.62 94 CYS A N 1
ATOM 754 C CA . CYS A 1 94 ? 23.931 36.948 -12.689 1.00 92.62 94 CYS A CA 1
ATOM 755 C C . CYS A 1 94 ? 24.750 35.783 -12.105 1.00 92.62 94 CYS A C 1
ATOM 757 O O . CYS A 1 94 ? 24.843 35.635 -10.887 1.00 92.62 94 CYS A O 1
ATOM 759 N N . VAL A 1 95 ? 25.402 34.995 -12.966 1.00 93.25 95 VAL A N 1
ATOM 760 C CA . VAL A 1 95 ? 26.357 33.949 -12.556 1.00 93.25 95 VAL A CA 1
ATOM 761 C C . VAL A 1 95 ? 27.768 34.458 -12.812 1.00 93.25 95 VAL A C 1
ATOM 763 O O . VAL A 1 95 ? 28.075 34.835 -13.939 1.00 93.25 95 VAL A O 1
ATOM 766 N N . ASP A 1 96 ? 28.645 34.456 -11.805 1.00 91.12 96 ASP A N 1
ATOM 767 C CA . ASP A 1 96 ? 30.060 34.846 -11.974 1.00 91.12 96 ASP A CA 1
ATOM 768 C C . ASP A 1 96 ? 30.226 36.194 -12.716 1.00 91.12 96 ASP A C 1
ATOM 770 O O . ASP A 1 96 ? 30.937 36.319 -13.724 1.00 91.12 96 ASP A O 1
ATOM 774 N N . CYS A 1 97 ? 29.461 37.196 -12.262 1.00 88.75 97 CYS A N 1
ATOM 775 C CA . CYS A 1 97 ? 29.381 38.545 -12.837 1.00 88.75 97 CYS A CA 1
ATOM 776 C C . CYS A 1 97 ? 28.933 38.606 -14.313 1.00 88.75 97 CYS A C 1
ATOM 778 O O . CYS A 1 97 ? 29.048 39.654 -14.951 1.00 88.75 97 CYS A O 1
ATOM 780 N N . LYS A 1 98 ? 28.414 37.508 -14.871 1.00 93.12 98 LYS A N 1
ATOM 781 C CA . LYS A 1 98 ? 27.873 37.432 -16.230 1.00 93.12 98 LYS A CA 1
ATOM 782 C C . LYS A 1 98 ? 26.357 37.446 -16.155 1.00 93.12 98 LYS A C 1
ATOM 784 O O . LYS A 1 98 ? 25.751 36.653 -15.438 1.00 93.12 98 LYS A O 1
ATOM 789 N N . ARG A 1 99 ? 25.746 38.353 -16.917 1.00 93.31 99 ARG A N 1
ATOM 790 C CA . ARG A 1 99 ? 24.290 38.472 -17.009 1.00 93.31 99 ARG A CA 1
ATOM 791 C C . ARG A 1 99 ? 23.694 37.161 -17.526 1.00 93.31 99 ARG A C 1
ATOM 793 O O . ARG A 1 99 ? 24.135 36.648 -18.553 1.00 93.31 99 ARG A O 1
ATOM 800 N N . GLY A 1 100 ? 22.698 36.655 -16.811 1.00 91.12 100 GLY A N 1
ATOM 801 C CA . GLY A 1 100 ? 21.927 35.478 -17.184 1.00 91.12 100 GLY A CA 1
ATOM 802 C C . GLY A 1 100 ? 21.022 35.726 -18.391 1.00 91.12 100 GLY A C 1
ATOM 803 O O . GLY A 1 100 ? 20.978 36.817 -18.969 1.00 91.12 100 GLY A O 1
ATOM 804 N N . TRP A 1 101 ? 20.291 34.690 -18.788 1.00 92.56 101 TRP A N 1
ATOM 805 C CA . TRP A 1 101 ? 19.398 34.750 -19.939 1.00 92.56 101 TRP A CA 1
ATOM 806 C C . TRP A 1 101 ? 18.230 35.728 -19.683 1.00 92.56 101 TRP A C 1
ATOM 808 O O . TRP A 1 101 ? 17.526 35.601 -18.689 1.00 92.56 101 TRP A O 1
ATOM 818 N N . PRO A 1 102 ? 17.968 36.721 -20.553 1.00 88.56 102 PRO A N 1
ATOM 819 C CA . PRO A 1 102 ? 16.953 37.745 -20.283 1.00 88.56 102 PRO A CA 1
ATOM 820 C C . PRO A 1 102 ? 15.510 37.223 -20.329 1.00 88.56 102 PRO A C 1
ATOM 822 O O . PRO A 1 102 ? 14.609 37.922 -19.875 1.00 88.56 102 PRO A O 1
ATOM 825 N N . CYS A 1 103 ? 15.284 36.026 -20.881 1.00 90.31 103 CYS A N 1
ATOM 826 C CA . CYS A 1 103 ? 13.947 35.475 -21.098 1.00 90.31 103 CYS A CA 1
ATOM 827 C C . CYS A 1 103 ? 13.479 34.473 -20.036 1.00 90.31 103 CYS A C 1
ATOM 829 O O . CYS A 1 103 ? 12.476 33.797 -20.260 1.00 90.31 103 CYS A O 1
ATOM 831 N N . TRP A 1 104 ? 14.133 34.406 -18.872 1.00 89.12 104 TRP A N 1
ATOM 832 C CA . TRP A 1 104 ? 13.667 33.557 -17.768 1.00 89.12 104 TRP A CA 1
ATOM 833 C C . TRP A 1 104 ? 12.202 33.818 -17.368 1.00 89.12 104 TRP A C 1
ATOM 835 O O . TRP A 1 104 ? 11.510 32.893 -16.969 1.00 89.12 104 TRP A O 1
ATOM 845 N N . HIS A 1 105 ? 11.707 35.047 -17.555 1.00 91.00 105 HIS A N 1
ATOM 846 C CA . HIS A 1 105 ? 10.334 35.457 -17.227 1.00 91.00 105 HIS A CA 1
ATOM 847 C C . HIS A 1 105 ? 9.406 35.601 -18.448 1.00 91.00 105 HIS A C 1
ATOM 849 O O . HIS A 1 105 ? 8.296 36.117 -18.320 1.00 91.00 105 HIS A O 1
ATOM 855 N N . CYS A 1 106 ? 9.839 35.197 -19.651 1.00 92.06 106 CYS A N 1
ATOM 856 C CA . CYS A 1 106 ? 9.087 35.446 -20.891 1.00 92.06 106 CYS A CA 1
ATOM 857 C C . CYS A 1 106 ? 7.726 34.725 -20.952 1.00 92.06 106 CYS A C 1
ATOM 859 O O . CYS A 1 106 ? 6.856 35.157 -21.704 1.00 92.06 106 CYS A O 1
ATOM 861 N N . TYR A 1 107 ? 7.523 33.688 -20.136 1.00 89.50 107 TYR A N 1
ATOM 862 C CA . TYR A 1 107 ? 6.268 32.929 -20.040 1.00 89.50 107 TYR A CA 1
ATOM 863 C C . TYR A 1 107 ? 5.480 33.231 -18.755 1.00 89.50 107 TYR A C 1
ATOM 865 O O . TYR A 1 107 ? 4.537 32.527 -18.412 1.00 89.50 107 TYR A O 1
ATOM 873 N N . GLY A 1 108 ? 5.838 34.315 -18.058 1.00 91.81 108 GLY A N 1
ATOM 874 C CA . GLY A 1 108 ? 5.225 34.710 -16.794 1.00 91.81 108 GLY A CA 1
ATOM 875 C C . GLY A 1 108 ? 5.820 33.991 -15.584 1.00 91.81 108 GLY A C 1
ATOM 876 O O . GLY A 1 108 ? 6.717 33.159 -15.708 1.00 91.81 108 GLY A O 1
ATOM 877 N N . ASN A 1 109 ? 5.311 34.346 -14.405 1.00 91.69 109 ASN A N 1
ATOM 878 C CA . ASN A 1 109 ? 5.691 33.758 -13.122 1.00 91.69 109 ASN A CA 1
ATOM 879 C C . ASN A 1 109 ? 4.432 33.194 -12.461 1.00 91.69 109 ASN A C 1
ATOM 881 O O . ASN A 1 109 ? 3.431 33.906 -12.347 1.00 91.69 109 ASN A O 1
ATOM 885 N N . ALA A 1 110 ? 4.484 31.943 -12.022 1.00 90.88 110 ALA A N 1
ATOM 886 C CA . ALA A 1 110 ? 3.441 31.334 -11.219 1.00 90.88 110 ALA A CA 1
ATOM 887 C C . ALA A 1 110 ? 3.632 31.726 -9.753 1.00 90.88 110 ALA A C 1
ATOM 889 O O . ALA A 1 110 ? 4.744 31.721 -9.227 1.00 90.88 110 ALA A O 1
ATOM 890 N N . SER A 1 111 ? 2.532 32.049 -9.075 1.00 89.19 111 SER A N 1
ATOM 891 C CA . SER A 1 111 ? 2.518 32.252 -7.620 1.00 89.19 111 SER A CA 1
ATOM 892 C C . SER A 1 111 ? 2.142 30.979 -6.856 1.00 89.19 111 SER A C 1
ATOM 894 O O . SER A 1 111 ? 1.901 31.035 -5.653 1.00 89.19 111 SER A O 1
ATOM 896 N N . TRP A 1 112 ? 2.027 29.853 -7.557 1.00 87.38 112 TRP A N 1
ATOM 897 C CA . TRP A 1 112 ? 1.615 28.558 -7.030 1.00 87.38 112 TRP A CA 1
ATOM 898 C C . TRP A 1 112 ? 2.584 27.475 -7.508 1.00 87.38 112 TRP A C 1
ATOM 900 O O . TRP A 1 112 ?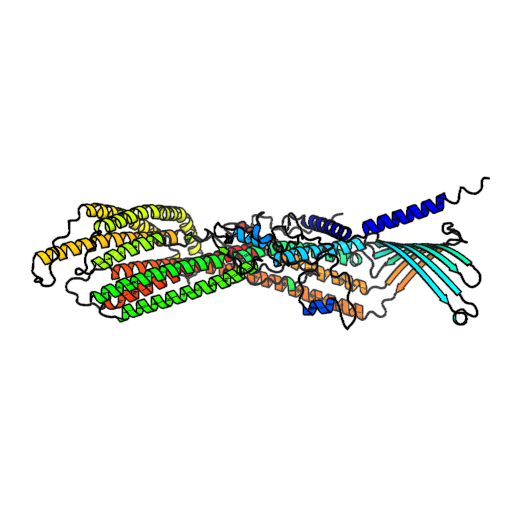 3.267 27.639 -8.517 1.00 87.38 112 TRP A O 1
ATOM 910 N N . VAL A 1 113 ? 2.641 26.377 -6.757 1.00 89.44 113 VAL A N 1
ATOM 911 C CA . VAL A 1 113 ? 3.377 25.152 -7.123 1.00 89.44 113 VAL A CA 1
ATOM 912 C C . VAL A 1 113 ? 2.398 23.996 -7.301 1.00 89.44 113 VAL A C 1
ATOM 914 O O . VAL A 1 113 ? 2.536 23.195 -8.215 1.00 89.44 113 VAL A O 1
ATOM 917 N N . GLU A 1 114 ? 1.374 23.941 -6.452 1.00 90.69 114 GLU A N 1
ATOM 918 C CA . GLU A 1 114 ? 0.234 23.040 -6.600 1.00 90.69 114 GLU A CA 1
ATOM 919 C C . GLU A 1 114 ? -0.909 23.712 -7.364 1.00 90.69 114 GLU A C 1
ATOM 921 O O . GLU A 1 114 ? -1.028 24.940 -7.369 1.00 90.69 114 GLU A O 1
ATOM 926 N N . ASN A 1 115 ? -1.773 22.903 -7.982 1.00 92.06 115 ASN A N 1
ATOM 927 C CA . ASN A 1 115 ? -3.018 23.366 -8.593 1.00 92.06 115 ASN A CA 1
ATOM 928 C C . ASN A 1 115 ? -3.756 24.303 -7.620 1.00 92.06 115 ASN A C 1
ATOM 930 O O . ASN A 1 115 ? -4.063 23.854 -6.532 1.00 92.06 115 ASN A O 1
ATOM 934 N N . PRO A 1 116 ? -4.114 25.555 -7.934 1.00 88.81 116 PRO A N 1
ATOM 935 C CA . PRO A 1 116 ? -4.792 26.425 -6.966 1.00 88.81 116 PRO A CA 1
ATOM 936 C C . PRO A 1 116 ? -6.246 26.010 -6.666 1.00 88.81 116 PRO A C 1
ATOM 938 O O . PRO A 1 116 ? -6.807 26.407 -5.647 1.00 88.81 116 PRO A O 1
ATOM 941 N N . GLY A 1 117 ? -6.882 25.227 -7.547 1.00 90.00 117 GLY A N 1
ATOM 942 C CA . GLY A 1 117 ? -8.300 24.859 -7.453 1.00 90.00 117 GLY A CA 1
ATOM 943 C C . GLY A 1 117 ? -8.582 23.467 -6.883 1.00 90.00 117 GLY A C 1
ATOM 944 O O . GLY A 1 117 ? -9.748 23.102 -6.742 1.00 90.00 117 GLY A O 1
ATOM 945 N N . TRP A 1 118 ? -7.556 22.672 -6.566 1.00 93.19 118 TRP A N 1
ATOM 946 C CA . TRP A 1 118 ? -7.730 21.251 -6.227 1.00 93.19 118 TRP A CA 1
ATOM 947 C C . TRP A 1 118 ? -8.590 21.009 -4.981 1.00 93.19 118 TRP A C 1
ATOM 949 O O . TRP A 1 118 ? -9.421 20.103 -4.964 1.00 93.19 118 TRP A O 1
ATOM 959 N N . GLN A 1 119 ? -8.453 21.858 -3.957 1.00 92.00 119 GLN A N 1
ATOM 960 C CA . GLN A 1 119 ? -9.163 21.702 -2.684 1.00 92.00 119 GLN A CA 1
ATOM 961 C C . GLN A 1 119 ? -10.691 21.782 -2.812 1.00 92.00 119 GLN A C 1
ATOM 963 O O . GLN A 1 119 ? -11.398 21.305 -1.920 1.00 92.00 119 GLN A O 1
ATOM 968 N N . ALA A 1 120 ? -11.198 22.387 -3.894 1.00 90.69 120 ALA A N 1
ATOM 969 C CA . ALA A 1 120 ? -12.626 22.505 -4.171 1.00 90.69 120 ALA A CA 1
ATOM 970 C C . ALA A 1 120 ? -13.266 21.175 -4.604 1.00 90.69 120 ALA A C 1
ATOM 972 O O . ALA A 1 120 ? -14.483 21.034 -4.523 1.00 90.69 120 ALA A O 1
ATOM 973 N N . TYR A 1 121 ? -12.463 20.202 -5.048 1.00 90.69 121 TYR A N 1
ATOM 974 C CA . TYR A 1 121 ? -12.939 18.893 -5.509 1.00 90.69 121 TYR A CA 1
ATOM 975 C C . TYR A 1 121 ? -12.934 17.816 -4.417 1.00 90.69 121 TYR A C 1
ATOM 977 O O . TYR A 1 121 ? -13.334 16.683 -4.678 1.00 90.69 121 TYR A O 1
ATOM 985 N N . LEU A 1 122 ? -12.490 18.153 -3.204 1.00 91.38 122 LEU A N 1
ATOM 986 C CA . LEU A 1 122 ? -12.450 17.218 -2.083 1.00 91.38 122 LEU A CA 1
ATOM 987 C C . LEU A 1 122 ? -13.853 16.988 -1.495 1.00 91.38 122 LEU A C 1
ATOM 989 O O . LEU A 1 122 ? -14.629 17.943 -1.381 1.00 91.38 122 LEU A O 1
ATOM 993 N N . PRO A 1 123 ? -14.177 15.758 -1.056 1.00 89.44 123 PRO A N 1
ATOM 994 C CA . PRO A 1 123 ? -15.462 15.451 -0.435 1.00 89.44 123 PRO A CA 1
ATOM 995 C C . PRO A 1 123 ? -15.531 16.054 0.976 1.00 89.44 123 PRO A C 1
ATOM 997 O O . PRO A 1 123 ? -15.071 15.454 1.946 1.00 89.44 123 PRO A O 1
ATOM 1000 N N . ARG A 1 124 ? -16.082 17.268 1.095 1.00 91.50 124 ARG A N 1
ATOM 1001 C CA . ARG A 1 124 ? -16.225 17.986 2.372 1.00 91.50 124 ARG A CA 1
ATOM 1002 C C . ARG A 1 124 ? -17.631 17.855 2.956 1.00 91.50 124 ARG A C 1
ATOM 1004 O O . ARG A 1 124 ? -18.617 17.879 2.224 1.00 91.50 124 ARG A O 1
ATOM 1011 N N . ASN A 1 125 ? -17.714 17.766 4.280 1.00 91.88 125 ASN A N 1
ATOM 1012 C CA . ASN A 1 125 ? -18.969 17.873 5.025 1.00 91.88 125 ASN A CA 1
ATOM 1013 C C . ASN A 1 125 ? -19.371 19.346 5.262 1.00 91.88 125 ASN A C 1
ATOM 1015 O O . ASN A 1 125 ? -18.639 20.274 4.919 1.00 91.88 125 ASN A O 1
ATOM 1019 N N . GLU A 1 126 ? -20.525 19.569 5.899 1.00 89.62 126 GLU A N 1
ATOM 1020 C CA . GLU A 1 126 ? -21.040 20.910 6.244 1.00 89.62 126 GLU A CA 1
ATOM 1021 C C . GLU A 1 126 ? -20.097 21.723 7.151 1.00 89.62 126 GLU A C 1
ATOM 1023 O O . GLU A 1 126 ? -20.151 22.951 7.162 1.00 89.62 126 GLU A O 1
ATOM 1028 N N . LYS A 1 127 ? -19.209 21.050 7.894 1.00 88.50 127 LYS A N 1
ATOM 1029 C CA . LYS A 1 127 ? -18.198 21.672 8.764 1.00 88.50 127 LYS A CA 1
ATOM 1030 C C . LYS A 1 127 ? -16.902 22.019 8.021 1.00 88.50 127 LYS A C 1
ATOM 1032 O O . LYS A 1 127 ? -15.995 22.588 8.620 1.00 88.50 127 LYS A O 1
ATOM 1037 N N . GLY A 1 128 ? -16.807 21.686 6.733 1.00 88.00 128 GLY A N 1
ATOM 1038 C CA . GLY A 1 128 ? -15.620 21.903 5.908 1.00 88.00 128 GLY A CA 1
ATOM 1039 C C . GLY A 1 128 ? -14.526 20.840 6.062 1.00 88.00 128 GLY A C 1
ATOM 1040 O O . GLY A 1 128 ? -13.466 20.990 5.452 1.00 88.00 128 GLY A O 1
ATOM 1041 N N . GLU A 1 129 ? -14.767 19.770 6.822 1.00 92.50 129 GLU A N 1
ATOM 1042 C CA . GLU A 1 129 ? -13.843 18.644 7.001 1.00 92.50 129 GLU A CA 1
ATOM 1043 C C . GLU A 1 129 ? -13.987 17.659 5.839 1.00 92.50 129 GLU A C 1
ATOM 1045 O O . GLU A 1 129 ? -15.097 17.392 5.376 1.00 92.50 129 GLU A O 1
ATOM 1050 N N . VAL A 1 130 ? -12.878 17.084 5.382 1.00 93.12 130 VAL A N 1
ATOM 1051 C CA . VAL A 1 130 ? -12.887 16.051 4.345 1.00 93.12 130 VAL A CA 1
ATOM 1052 C C . VAL A 1 130 ? -13.246 14.713 4.975 1.00 93.12 130 VAL A C 1
ATOM 1054 O O . VAL A 1 130 ? -12.505 14.215 5.822 1.00 93.12 130 VAL A O 1
ATOM 1057 N N . VAL A 1 131 ? -14.373 14.130 4.574 1.00 93.56 131 VAL A N 1
ATOM 1058 C CA . VAL A 1 131 ? -14.828 12.840 5.103 1.00 93.56 131 VAL A CA 1
ATOM 1059 C C . VAL A 1 131 ? -14.374 11.731 4.169 1.00 93.56 131 VAL A C 1
ATOM 1061 O O . VAL A 1 131 ? -14.703 11.746 2.984 1.00 93.56 131 VAL A O 1
ATOM 1064 N N . LEU A 1 132 ? -13.612 10.779 4.704 1.00 94.50 132 LEU A N 1
ATOM 1065 C CA . LEU A 1 132 ? -13.086 9.649 3.947 1.00 94.50 132 LEU A CA 1
ATOM 1066 C C . LEU A 1 132 ? -13.667 8.339 4.480 1.00 94.50 132 LEU A C 1
ATOM 1068 O O . LEU A 1 132 ? -13.361 7.929 5.603 1.00 94.50 132 LEU A O 1
ATOM 1072 N N . ASP A 1 133 ? -14.462 7.677 3.645 1.00 93.69 133 ASP A N 1
ATOM 1073 C CA . ASP A 1 133 ? -14.710 6.240 3.742 1.00 93.69 133 ASP A CA 1
ATOM 1074 C C . ASP A 1 133 ? -13.630 5.472 2.953 1.00 93.69 133 ASP A C 1
ATOM 1076 O O . ASP A 1 133 ? -12.741 6.071 2.330 1.00 93.69 133 ASP A O 1
ATOM 1080 N N . ARG A 1 134 ? -13.670 4.133 2.971 1.00 92.56 134 ARG A N 1
ATOM 1081 C CA . ARG A 1 134 ? -12.665 3.323 2.263 1.00 92.56 134 ARG A CA 1
ATOM 1082 C C . ARG A 1 134 ? -12.615 3.622 0.758 1.00 92.56 134 ARG A C 1
ATOM 1084 O O . ARG A 1 134 ? -11.532 3.625 0.178 1.00 92.56 134 ARG A O 1
ATOM 1091 N N . LEU A 1 135 ? -13.769 3.857 0.128 1.00 93.50 135 LEU A N 1
ATOM 1092 C CA . LEU A 1 135 ? -13.869 4.139 -1.307 1.00 93.50 135 LEU A CA 1
ATOM 1093 C C . LEU A 1 135 ? -13.273 5.511 -1.640 1.00 93.50 135 LEU A C 1
ATOM 1095 O O . LEU A 1 135 ? -12.416 5.619 -2.515 1.00 93.50 135 LEU A O 1
ATOM 1099 N N . ALA A 1 136 ? -13.690 6.546 -0.915 1.00 93.56 136 ALA A N 1
ATOM 1100 C CA . ALA A 1 136 ? -13.197 7.905 -1.054 1.00 93.56 136 ALA A CA 1
ATOM 1101 C C . ALA A 1 136 ? -11.692 7.967 -0.797 1.00 93.56 136 ALA A C 1
ATOM 1103 O O . ALA A 1 136 ? -10.985 8.634 -1.544 1.00 93.56 136 ALA A O 1
ATOM 1104 N N . ALA A 1 137 ? -11.176 7.233 0.193 1.00 95.31 137 ALA A N 1
ATOM 1105 C CA . ALA A 1 137 ? -9.742 7.168 0.442 1.00 95.31 137 ALA A CA 1
ATOM 1106 C C . ALA A 1 137 ? -8.963 6.617 -0.765 1.00 95.31 137 ALA A C 1
ATOM 1108 O O . ALA A 1 137 ? -7.967 7.214 -1.166 1.00 95.31 137 ALA A O 1
ATOM 1109 N N . VAL A 1 138 ? -9.428 5.528 -1.386 1.00 95.06 138 VAL A N 1
ATOM 1110 C CA . VAL A 1 138 ? -8.790 4.957 -2.587 1.00 95.06 138 VAL A CA 1
ATOM 1111 C C . VAL A 1 138 ? -8.900 5.905 -3.782 1.00 95.06 138 VAL A C 1
ATOM 1113 O O . VAL A 1 138 ? -7.916 6.112 -4.486 1.00 95.06 138 VAL A O 1
ATOM 1116 N N . GLN A 1 139 ? -10.056 6.530 -4.000 1.00 93.50 139 GLN A N 1
ATOM 1117 C CA . GLN A 1 139 ? -10.243 7.474 -5.106 1.00 93.50 139 GLN A CA 1
ATOM 1118 C C . GLN A 1 139 ? -9.374 8.725 -4.957 1.00 93.50 139 GLN A C 1
ATOM 1120 O O . GLN A 1 139 ? -8.743 9.160 -5.918 1.00 93.50 139 GLN A O 1
ATOM 1125 N N . VAL A 1 140 ? -9.306 9.282 -3.747 1.00 94.69 140 VAL A N 1
ATOM 1126 C CA . VAL A 1 140 ? -8.427 10.410 -3.426 1.00 94.69 140 VAL A CA 1
ATOM 1127 C C . VAL A 1 140 ? -6.965 10.004 -3.615 1.00 94.69 140 VAL A C 1
ATOM 1129 O O . VAL A 1 140 ? -6.220 10.752 -4.242 1.00 94.69 140 VAL A O 1
ATOM 1132 N N . ALA A 1 141 ? -6.565 8.809 -3.168 1.00 95.38 141 ALA A N 1
ATOM 1133 C CA . ALA A 1 141 ? -5.216 8.293 -3.387 1.00 95.38 141 ALA A CA 1
ATOM 1134 C C . ALA A 1 141 ? -4.871 8.172 -4.878 1.00 95.38 141 ALA A C 1
ATOM 1136 O O . ALA A 1 141 ? -3.836 8.671 -5.302 1.00 95.38 141 ALA A O 1
ATOM 1137 N N . LEU A 1 142 ? -5.737 7.557 -5.689 1.00 93.38 142 LEU A N 1
ATOM 1138 C CA . LEU A 1 142 ? -5.516 7.412 -7.135 1.00 93.38 142 LEU A CA 1
ATOM 1139 C C . LEU A 1 142 ? -5.413 8.765 -7.853 1.00 93.38 142 LEU A C 1
ATOM 1141 O O . LEU A 1 142 ? -4.733 8.871 -8.869 1.00 93.38 142 LEU A O 1
ATOM 1145 N N . LEU A 1 143 ? -6.082 9.792 -7.328 1.00 94.12 143 LEU A N 1
ATOM 1146 C CA . LEU A 1 143 ? -6.111 11.128 -7.910 1.00 94.12 143 LEU A CA 1
ATOM 1147 C C . LEU A 1 143 ? -4.909 11.992 -7.498 1.00 94.12 143 LEU A C 1
ATOM 1149 O O . LEU A 1 143 ? -4.404 12.771 -8.308 1.00 94.12 143 LEU A O 1
ATOM 1153 N N . HIS A 1 144 ? -4.481 11.907 -6.237 1.00 95.94 144 HIS A N 1
ATOM 1154 C CA . HIS A 1 144 ? -3.525 12.842 -5.632 1.00 95.94 144 HIS A CA 1
ATOM 1155 C C . HIS A 1 144 ? -2.165 12.223 -5.282 1.00 95.94 144 HIS A C 1
ATOM 1157 O O . HIS A 1 144 ? -1.231 12.976 -5.005 1.00 95.94 144 HIS A O 1
ATOM 1163 N N . SER A 1 145 ? -2.019 10.894 -5.299 1.00 95.50 145 SER A N 1
ATOM 1164 C CA . SER A 1 145 ? -0.759 10.234 -4.947 1.00 95.50 145 SER A CA 1
ATOM 1165 C C . SER A 1 145 ? 0.324 10.479 -5.995 1.00 95.50 145 SER A C 1
ATOM 1167 O O . SER A 1 145 ? 0.190 10.101 -7.160 1.00 95.50 145 SER A O 1
ATOM 1169 N N . VAL A 1 146 ? 1.431 11.066 -5.539 1.00 94.25 146 VAL A N 1
ATOM 1170 C CA . VAL A 1 146 ? 2.624 11.313 -6.358 1.00 94.25 146 VAL A CA 1
ATOM 1171 C C . VAL A 1 146 ? 3.268 9.996 -6.783 1.00 94.25 146 VAL A C 1
ATOM 1173 O O . VAL A 1 146 ? 3.613 9.843 -7.949 1.00 94.25 146 VAL A O 1
ATOM 1176 N N . ASP A 1 147 ? 3.352 9.015 -5.880 1.00 93.12 147 ASP A N 1
ATOM 1177 C CA . ASP A 1 147 ? 3.946 7.711 -6.189 1.00 93.12 147 ASP A CA 1
ATOM 1178 C C . ASP A 1 147 ? 3.176 7.001 -7.310 1.00 93.12 147 ASP A C 1
ATOM 1180 O O . ASP A 1 147 ? 3.781 6.452 -8.232 1.00 93.12 147 ASP A O 1
ATOM 1184 N N . TYR A 1 148 ? 1.839 7.036 -7.277 1.00 94.25 148 TYR A N 1
ATOM 1185 C CA . TYR A 1 148 ? 1.023 6.429 -8.330 1.00 94.25 148 TYR A CA 1
ATOM 1186 C C . TYR A 1 148 ? 1.261 7.099 -9.690 1.00 94.25 148 TYR A C 1
ATOM 1188 O O . TYR A 1 148 ? 1.436 6.410 -10.698 1.00 94.25 148 TYR A O 1
ATOM 1196 N N . GLN A 1 149 ? 1.335 8.432 -9.704 1.00 95.25 149 GLN A N 1
ATOM 1197 C CA . GLN A 1 149 ? 1.618 9.222 -10.899 1.00 95.25 149 GLN A CA 1
ATOM 1198 C C . GLN A 1 149 ? 3.021 8.940 -11.463 1.00 95.25 149 GLN A C 1
ATOM 1200 O O . GLN A 1 149 ? 3.155 8.690 -12.659 1.00 95.25 149 GLN A O 1
ATOM 1205 N N . THR A 1 150 ? 4.055 8.878 -10.619 1.00 94.75 150 THR A N 1
ATOM 1206 C CA . THR A 1 150 ? 5.424 8.543 -11.050 1.00 94.75 150 THR A CA 1
ATOM 1207 C C . THR A 1 150 ? 5.493 7.166 -11.714 1.00 94.75 150 THR A C 1
ATOM 1209 O O . THR A 1 150 ? 6.155 7.005 -12.735 1.00 94.75 150 THR A O 1
ATOM 1212 N N . ASN A 1 151 ? 4.752 6.175 -11.212 1.00 94.38 151 ASN A N 1
ATOM 1213 C CA . ASN A 1 151 ? 4.712 4.846 -11.831 1.00 94.38 151 ASN A CA 1
ATOM 1214 C C . ASN A 1 151 ? 4.031 4.844 -13.217 1.00 94.38 151 ASN A C 1
ATOM 1216 O O . ASN A 1 151 ? 4.446 4.093 -14.105 1.00 94.38 151 ASN A O 1
ATOM 1220 N N . LEU A 1 152 ? 3.017 5.694 -13.436 1.00 94.38 152 LEU A N 1
ATOM 1221 C CA . LEU A 1 152 ? 2.431 5.905 -14.769 1.00 94.38 152 LEU A CA 1
ATOM 1222 C C . LEU A 1 152 ? 3.430 6.570 -15.724 1.00 94.38 152 LEU A C 1
ATOM 1224 O O . LEU A 1 152 ? 3.531 6.178 -16.889 1.00 94.38 152 LEU A O 1
ATOM 1228 N N . GLU A 1 153 ? 4.181 7.552 -15.228 1.00 95.25 153 GLU A N 1
ATOM 1229 C CA . GLU A 1 153 ? 5.223 8.248 -15.984 1.00 95.25 153 GLU A CA 1
ATOM 1230 C C . GLU A 1 153 ? 6.371 7.303 -16.355 1.00 95.25 153 GLU A C 1
ATOM 1232 O O . GLU A 1 153 ? 6.791 7.282 -17.510 1.00 95.25 153 GLU A O 1
ATOM 1237 N N . ASP A 1 154 ? 6.821 6.440 -15.445 1.00 94.81 154 ASP A N 1
ATOM 1238 C CA . ASP A 1 154 ? 7.854 5.438 -15.729 1.00 94.81 154 ASP A CA 1
ATOM 1239 C C . ASP A 1 154 ? 7.409 4.425 -16.796 1.00 94.81 154 ASP A C 1
ATOM 1241 O O . ASP A 1 154 ? 8.201 4.044 -17.668 1.00 94.81 154 ASP A O 1
ATOM 1245 N N . LEU A 1 155 ? 6.132 4.023 -16.792 1.00 94.00 155 LEU A N 1
ATOM 1246 C CA . LEU A 1 155 ? 5.562 3.196 -17.860 1.00 94.00 155 LEU A CA 1
ATOM 1247 C C . LEU A 1 155 ? 5.557 3.936 -19.209 1.00 94.00 155 LEU A C 1
ATOM 1249 O O . LEU A 1 155 ? 5.904 3.347 -20.236 1.00 94.00 155 LEU A O 1
ATOM 1253 N N . TYR A 1 156 ? 5.209 5.224 -19.213 1.00 95.38 156 TYR A N 1
ATOM 1254 C CA . TYR A 1 156 ? 5.255 6.066 -20.410 1.00 95.38 156 TYR A CA 1
ATOM 1255 C C . TYR A 1 156 ? 6.684 6.223 -20.945 1.00 95.38 156 TYR A C 1
ATOM 1257 O O . TYR A 1 156 ? 6.920 6.061 -22.143 1.00 95.38 156 TYR A O 1
ATOM 1265 N N . LEU A 1 157 ? 7.663 6.467 -20.070 1.00 95.44 157 LEU A N 1
ATOM 1266 C CA . LEU A 1 157 ? 9.073 6.573 -20.448 1.00 95.44 157 LEU A CA 1
ATOM 1267 C C . LEU A 1 157 ? 9.614 5.253 -21.016 1.00 95.44 157 LEU A C 1
ATOM 1269 O O . LEU A 1 157 ? 10.376 5.267 -21.981 1.00 95.44 157 LEU A O 1
ATOM 1273 N N . ALA A 1 158 ? 9.191 4.108 -20.474 1.00 93.56 158 ALA A N 1
ATOM 1274 C CA . ALA A 1 158 ? 9.538 2.805 -21.037 1.00 93.56 158 ALA A CA 1
ATOM 1275 C C . ALA A 1 158 ? 8.932 2.591 -22.436 1.00 93.56 158 ALA A C 1
ATOM 1277 O O . ALA A 1 158 ? 9.564 1.982 -23.299 1.00 93.56 158 ALA A O 1
ATOM 1278 N N . ALA A 1 159 ? 7.727 3.106 -22.688 1.00 94.00 159 ALA A N 1
ATOM 1279 C CA . ALA A 1 159 ? 7.119 3.071 -24.014 1.00 94.00 159 ALA A CA 1
ATOM 1280 C C . ALA A 1 159 ? 7.834 4.004 -25.010 1.00 94.00 159 ALA A C 1
ATOM 1282 O O . ALA A 1 159 ? 7.995 3.620 -26.168 1.00 94.00 159 ALA A O 1
ATOM 1283 N N . LEU A 1 160 ? 8.338 5.165 -24.569 1.00 95.38 160 LEU A N 1
ATOM 1284 C CA . LEU A 1 160 ? 9.196 6.029 -25.396 1.00 95.38 160 LEU A CA 1
ATOM 1285 C C . LEU A 1 160 ? 10.484 5.326 -25.842 1.00 95.38 160 LEU A C 1
ATOM 1287 O O . LEU A 1 160 ? 10.936 5.513 -26.970 1.00 95.38 160 LEU A O 1
ATOM 1291 N N . ASP A 1 161 ? 11.073 4.492 -24.984 1.00 94.19 161 ASP A N 1
ATOM 1292 C CA . ASP A 1 161 ? 12.259 3.717 -25.360 1.00 94.19 161 ASP A CA 1
ATOM 1293 C C . ASP A 1 161 ? 11.930 2.720 -26.497 1.00 94.19 161 ASP A C 1
ATOM 1295 O O . ASP A 1 161 ? 12.745 2.498 -27.395 1.00 94.19 161 ASP A O 1
ATOM 1299 N N . VAL A 1 162 ? 10.710 2.165 -26.527 1.00 94.44 162 VAL A N 1
ATOM 1300 C CA . VAL A 1 162 ? 10.242 1.298 -27.625 1.00 94.44 162 VAL A CA 1
ATOM 1301 C C . VAL A 1 162 ? 10.008 2.088 -28.910 1.00 94.44 162 VAL A C 1
ATOM 1303 O O . VAL A 1 162 ? 10.450 1.647 -29.974 1.00 94.44 162 VAL A O 1
ATOM 1306 N N . THR A 1 163 ? 9.335 3.242 -28.845 1.00 95.12 163 THR A N 1
ATOM 1307 C CA . THR A 1 163 ? 9.094 4.067 -30.043 1.00 95.12 163 THR A CA 1
ATOM 1308 C C . THR A 1 163 ? 10.414 4.536 -30.655 1.00 95.12 163 THR A C 1
ATOM 1310 O O . THR A 1 163 ? 10.582 4.467 -31.873 1.00 95.12 163 THR A O 1
ATOM 1313 N N . PHE A 1 164 ? 11.403 4.880 -29.822 1.00 94.31 164 PHE A N 1
ATOM 1314 C CA . PHE A 1 164 ? 12.753 5.207 -30.273 1.00 94.31 164 PHE A CA 1
ATOM 1315 C C . PHE A 1 164 ? 13.450 4.031 -30.975 1.00 94.31 164 PHE A C 1
ATOM 1317 O O . PHE A 1 164 ? 13.973 4.201 -32.078 1.00 94.31 164 PHE A O 1
ATOM 1324 N N . GLU A 1 165 ? 13.449 2.830 -30.386 1.00 93.81 165 GLU A N 1
ATOM 1325 C CA . GLU A 1 165 ? 14.084 1.664 -31.020 1.00 93.81 165 GLU A CA 1
ATOM 1326 C C . GLU A 1 165 ? 13.391 1.265 -32.333 1.00 93.81 165 GLU A C 1
ATOM 1328 O O . GLU A 1 165 ? 14.067 0.860 -33.279 1.00 93.81 165 GLU A O 1
ATOM 1333 N N . ARG A 1 166 ? 12.069 1.452 -32.452 1.00 94.19 166 ARG A N 1
ATOM 1334 C CA . ARG A 1 166 ? 11.336 1.264 -33.719 1.00 94.19 166 ARG A CA 1
ATOM 1335 C C . ARG A 1 166 ? 11.742 2.297 -34.771 1.00 94.19 166 ARG A C 1
ATOM 1337 O O . ARG A 1 166 ? 12.058 1.915 -35.899 1.00 94.19 166 ARG A O 1
ATOM 1344 N N . PHE A 1 167 ? 11.857 3.569 -34.386 1.00 93.19 167 PHE A N 1
ATOM 1345 C CA . PHE A 1 167 ? 12.269 4.662 -35.276 1.00 93.19 167 PHE A CA 1
ATOM 1346 C C . PHE A 1 167 ? 13.664 4.454 -35.898 1.00 93.19 167 PHE A C 1
ATOM 1348 O O . PHE A 1 167 ? 13.964 4.968 -36.979 1.00 93.19 167 PHE A O 1
ATOM 1355 N N . ARG A 1 168 ? 14.544 3.662 -35.268 1.00 91.31 168 ARG A N 1
ATOM 1356 C CA . ARG A 1 168 ? 15.852 3.302 -35.851 1.00 91.31 168 ARG A CA 1
ATOM 1357 C C . ARG A 1 168 ? 15.734 2.480 -37.139 1.00 91.31 168 ARG A C 1
ATOM 1359 O O . ARG A 1 168 ? 16.644 2.542 -37.965 1.00 91.31 168 ARG A O 1
ATOM 1366 N N . PHE A 1 169 ? 14.642 1.736 -37.315 1.00 93.88 169 PHE A N 1
ATOM 1367 C CA . PHE A 1 169 ? 14.363 0.914 -38.502 1.00 93.88 169 PHE A CA 1
ATOM 1368 C C . PHE A 1 169 ? 13.547 1.645 -39.581 1.00 93.88 169 PHE A C 1
ATOM 1370 O O . PHE A 1 169 ? 13.424 1.158 -40.718 1.00 93.88 169 PHE A O 1
ATOM 1377 N N . ASP A 1 170 ? 13.026 2.823 -39.243 1.00 94.94 170 ASP A N 1
ATOM 1378 C CA . ASP A 1 170 ? 12.326 3.704 -40.166 1.00 94.94 170 ASP A CA 1
ATOM 1379 C C . ASP A 1 170 ? 13.294 4.526 -41.023 1.00 94.94 170 ASP A C 1
ATOM 1381 O O . ASP A 1 170 ? 14.514 4.526 -40.842 1.00 94.94 170 ASP A O 1
ATOM 1385 N N . THR A 1 171 ? 12.744 5.197 -42.037 1.00 94.12 171 THR A N 1
ATOM 1386 C CA . THR A 1 171 ? 13.535 6.076 -42.905 1.00 94.12 171 THR A CA 1
ATOM 1387 C C . THR A 1 171 ? 13.665 7.446 -42.254 1.00 94.12 171 THR A C 1
ATOM 1389 O O . THR A 1 171 ? 12.679 8.164 -42.105 1.00 94.12 171 THR A O 1
ATOM 1392 N N . GLN A 1 172 ? 14.889 7.812 -41.893 1.00 92.50 172 GLN A N 1
ATOM 1393 C CA . GLN A 1 172 ? 15.220 9.070 -41.238 1.00 92.50 172 GLN A CA 1
ATOM 1394 C C . GLN A 1 172 ? 15.696 10.079 -42.276 1.00 92.50 172 GLN A C 1
ATOM 1396 O O . GLN A 1 172 ? 16.604 9.781 -43.055 1.00 92.50 172 GLN A O 1
ATOM 1401 N N . PHE A 1 173 ? 15.093 11.265 -42.282 1.00 91.88 173 PHE A N 1
ATOM 1402 C CA . PHE A 1 173 ? 15.436 12.339 -43.208 1.00 91.88 173 PHE A CA 1
ATOM 1403 C C . PHE A 1 173 ? 16.218 13.434 -42.488 1.00 91.88 173 PHE A C 1
ATOM 1405 O O . PHE A 1 173 ? 15.792 13.938 -41.452 1.00 91.88 173 PHE A O 1
ATOM 1412 N N . PHE A 1 174 ? 17.339 13.834 -43.073 1.00 91.25 174 PHE A N 1
ATOM 1413 C CA . PHE A 1 174 ? 18.198 14.899 -42.582 1.00 91.25 174 PHE A CA 1
ATOM 1414 C C . PHE A 1 174 ? 18.354 15.951 -43.670 1.00 91.25 174 PHE A C 1
ATOM 1416 O O . PHE A 1 174 ? 18.596 15.626 -44.831 1.00 91.25 174 PHE A O 1
ATOM 1423 N N . PHE A 1 175 ? 18.234 17.217 -43.292 1.00 89.94 175 PHE A N 1
ATOM 1424 C CA . PHE A 1 175 ? 18.555 18.342 -44.157 1.00 89.94 175 PHE A CA 1
ATOM 1425 C C . PHE A 1 175 ? 19.532 19.251 -43.426 1.00 89.94 175 PHE A C 1
ATOM 1427 O O . PHE A 1 175 ? 19.253 19.699 -42.314 1.00 89.94 175 PHE A O 1
ATOM 1434 N N . THR A 1 176 ? 20.671 19.530 -44.044 1.00 88.88 176 THR A N 1
ATOM 1435 C CA . THR A 1 176 ? 21.653 20.481 -43.532 1.00 88.88 176 THR A CA 1
ATOM 1436 C C . THR A 1 176 ? 21.908 21.558 -44.573 1.00 88.88 176 THR A C 1
ATOM 1438 O O . THR A 1 176 ? 21.960 21.297 -45.774 1.00 88.88 176 THR A O 1
ATOM 1441 N N . ASN A 1 177 ? 22.051 22.794 -44.108 1.00 89.88 177 ASN A N 1
ATOM 1442 C CA . ASN A 1 177 ? 22.517 23.906 -44.919 1.00 89.88 177 ASN A CA 1
ATOM 1443 C C . ASN A 1 177 ? 23.623 24.618 -44.142 1.00 89.88 177 ASN A C 1
ATOM 1445 O O . ASN A 1 177 ? 23.390 25.109 -43.039 1.00 89.88 177 ASN A O 1
ATOM 1449 N N . ASN A 1 178 ? 24.825 24.632 -44.703 1.00 90.06 178 ASN A N 1
ATOM 1450 C CA . ASN A 1 178 ? 25.988 25.285 -44.137 1.00 90.06 178 ASN A CA 1
ATOM 1451 C C . ASN A 1 178 ? 26.400 26.433 -45.054 1.00 90.06 178 ASN A C 1
ATOM 1453 O O . ASN A 1 178 ? 26.763 26.215 -46.207 1.00 90.06 178 ASN A O 1
ATOM 1457 N N . THR A 1 179 ? 26.337 27.656 -44.535 1.00 89.88 179 THR A N 1
ATOM 1458 C CA . THR A 1 179 ? 26.834 28.843 -45.232 1.00 89.88 179 THR A CA 1
ATOM 1459 C C . THR A 1 179 ? 28.071 29.333 -44.509 1.00 89.88 179 THR A C 1
ATOM 1461 O O . THR A 1 179 ? 27.995 29.740 -43.349 1.00 89.88 179 THR A O 1
ATOM 1464 N N . SER A 1 180 ? 29.209 29.311 -45.190 1.00 91.62 180 SER A N 1
ATOM 1465 C CA . SER A 1 180 ? 30.477 29.755 -44.627 1.00 91.62 180 SER A CA 1
ATOM 1466 C C . SER A 1 180 ? 31.083 30.867 -45.470 1.00 91.62 180 SER A C 1
ATOM 1468 O O . SER A 1 180 ? 31.023 30.852 -46.697 1.00 91.62 180 SER A O 1
ATOM 1470 N N . TYR A 1 181 ? 31.650 31.860 -44.790 1.00 90.81 181 TYR A N 1
ATOM 1471 C CA . TYR A 1 181 ? 32.437 32.910 -45.417 1.00 90.81 181 TYR A CA 1
ATOM 1472 C C . TYR A 1 181 ? 33.860 32.839 -44.881 1.00 90.81 181 TYR A C 1
ATOM 1474 O O . TYR A 1 181 ? 34.087 32.997 -43.679 1.00 90.81 181 TYR A O 1
ATOM 1482 N N . GLU A 1 182 ? 34.821 32.628 -45.773 1.00 90.12 182 GLU A N 1
ATOM 1483 C CA . GLU A 1 182 ? 36.235 32.634 -45.431 1.00 90.12 182 GLU A CA 1
ATOM 1484 C C . GLU A 1 182 ? 36.951 33.767 -46.169 1.00 90.12 182 GLU A C 1
ATOM 1486 O O . GLU A 1 182 ? 36.984 33.825 -47.401 1.00 90.12 182 GLU A O 1
ATOM 1491 N N . HIS A 1 183 ? 37.577 34.660 -45.400 1.00 88.44 183 HIS A N 1
ATOM 1492 C CA . HIS A 1 183 ? 38.508 35.649 -45.926 1.00 88.44 183 HIS A CA 1
ATOM 1493 C C . HIS A 1 183 ? 39.945 35.248 -45.594 1.00 88.44 183 HIS A C 1
ATOM 1495 O O . HIS A 1 183 ? 40.341 35.198 -44.426 1.00 88.44 183 HIS A O 1
ATOM 1501 N N . ARG A 1 184 ? 40.762 35.028 -46.625 1.00 87.94 184 ARG A N 1
ATOM 1502 C CA . ARG A 1 184 ? 42.203 34.808 -46.480 1.00 87.94 184 ARG A CA 1
ATOM 1503 C C . ARG A 1 184 ? 42.953 36.060 -46.909 1.00 87.94 184 ARG A C 1
ATOM 1505 O O . ARG A 1 184 ? 42.958 36.434 -48.082 1.00 87.94 184 ARG A O 1
ATOM 1512 N N . GLY A 1 185 ? 43.631 36.681 -45.945 1.00 84.88 185 GLY A N 1
ATOM 1513 C CA . GLY A 1 185 ? 44.534 37.798 -46.205 1.00 84.88 185 GLY A CA 1
ATOM 1514 C C . GLY A 1 185 ? 45.697 37.388 -47.113 1.00 84.88 185 GLY A C 1
ATOM 1515 O O . GLY A 1 185 ? 46.101 36.226 -47.148 1.00 84.88 185 GLY A O 1
ATOM 1516 N N . ARG A 1 186 ? 46.275 38.361 -47.821 1.00 83.06 186 ARG A N 1
ATOM 1517 C CA . ARG A 1 186 ? 47.236 38.158 -48.923 1.00 83.06 186 ARG A CA 1
ATOM 1518 C C . ARG A 1 186 ? 48.403 37.206 -48.623 1.00 83.06 186 ARG A C 1
ATOM 1520 O O . ARG A 1 186 ? 48.813 36.452 -49.497 1.00 83.06 186 ARG A O 1
ATOM 1527 N N . VAL A 1 187 ? 48.935 37.235 -47.399 1.00 82.12 187 VAL A N 1
ATOM 1528 C CA . VAL A 1 187 ? 50.058 36.374 -46.977 1.00 82.12 187 VAL A CA 1
ATOM 1529 C C . VAL A 1 187 ? 49.614 34.920 -46.797 1.00 82.12 187 VAL A C 1
ATOM 1531 O O . VAL A 1 187 ? 50.312 34.009 -47.226 1.00 82.12 187 VAL A O 1
ATOM 1534 N N . ARG A 1 188 ? 48.431 34.694 -46.209 1.00 81.00 188 ARG A N 1
ATOM 1535 C CA . ARG A 1 188 ? 47.865 33.349 -46.009 1.00 81.00 188 ARG A CA 1
ATOM 1536 C C . ARG A 1 188 ? 47.257 32.782 -47.302 1.00 81.00 188 ARG A C 1
ATOM 1538 O O . ARG A 1 188 ? 47.255 31.573 -47.479 1.00 81.00 188 ARG A O 1
ATOM 1545 N N . GLY A 1 189 ? 46.788 33.640 -48.210 1.00 71.31 189 GLY A N 1
ATOM 1546 C CA . GLY A 1 189 ? 46.218 33.285 -49.518 1.00 71.31 189 GLY A CA 1
ATOM 1547 C C . GLY A 1 189 ? 47.234 33.108 -50.656 1.00 71.31 189 GLY A C 1
ATOM 1548 O O . GLY A 1 189 ? 46.852 33.177 -51.820 1.00 71.31 189 GLY A O 1
ATOM 1549 N N . GLY A 1 190 ? 48.527 32.933 -50.353 1.00 79.38 190 GLY A N 1
ATOM 1550 C CA . GLY A 1 190 ? 49.543 32.620 -51.367 1.00 79.38 190 GLY A CA 1
ATOM 1551 C C . GLY A 1 190 ? 49.906 33.772 -52.314 1.00 79.38 190 GLY A C 1
ATOM 1552 O O . GLY A 1 190 ? 50.325 33.523 -53.439 1.00 79.38 190 GLY A O 1
ATOM 1553 N N . GLY A 1 191 ? 49.755 35.030 -51.884 1.00 77.31 191 GLY A N 1
ATOM 1554 C CA . GLY A 1 191 ? 50.115 36.221 -52.670 1.00 77.31 191 GLY A CA 1
ATOM 1555 C C . GLY A 1 191 ? 48.924 37.052 -53.155 1.00 77.31 191 GLY A C 1
ATOM 1556 O O . GLY A 1 191 ? 49.108 38.219 -53.507 1.00 77.31 191 GLY A O 1
ATOM 1557 N N . THR A 1 192 ? 47.705 36.515 -53.074 1.00 78.38 192 THR A N 1
ATOM 1558 C CA . THR A 1 192 ? 46.439 37.209 -53.368 1.00 78.38 192 THR A CA 1
ATOM 1559 C C . THR A 1 192 ? 45.478 37.101 -52.189 1.00 78.38 192 THR A C 1
ATOM 1561 O O . THR A 1 192 ? 45.478 36.101 -51.474 1.00 78.38 192 THR A O 1
ATOM 1564 N N . SER A 1 193 ? 44.659 38.127 -51.958 1.00 81.50 193 SER A N 1
ATOM 1565 C CA . SER A 1 193 ? 43.515 37.995 -51.052 1.00 81.50 193 SER A CA 1
ATOM 1566 C C . SER A 1 193 ? 42.474 37.064 -51.675 1.00 81.50 193 SER A C 1
ATOM 1568 O O . SER A 1 193 ? 42.214 37.181 -52.871 1.00 81.50 193 SER A O 1
ATOM 1570 N N . GLN A 1 194 ? 41.877 36.183 -50.874 1.00 82.69 194 GLN A N 1
ATOM 1571 C CA . GLN A 1 194 ? 40.738 35.360 -51.285 1.00 82.69 194 GLN A CA 1
ATOM 1572 C C . GLN A 1 194 ? 39.556 35.634 -50.362 1.00 82.69 194 GLN A C 1
ATOM 1574 O O . GLN A 1 194 ? 39.719 35.846 -49.159 1.00 82.69 194 GLN A O 1
ATOM 1579 N N . SER A 1 195 ? 38.355 35.674 -50.921 1.00 87.50 195 SER A N 1
ATOM 1580 C CA . SER A 1 195 ? 37.109 35.846 -50.172 1.00 87.50 195 SER A CA 1
ATOM 1581 C C . SER A 1 195 ? 36.087 34.916 -50.783 1.00 87.50 195 SER A C 1
ATOM 1583 O O . SER A 1 195 ? 35.661 35.157 -51.909 1.00 87.50 195 SER A O 1
ATOM 1585 N N . ILE A 1 196 ? 35.782 33.832 -50.078 1.00 87.88 196 ILE A N 1
ATOM 1586 C CA . ILE A 1 196 ? 34.943 32.741 -50.565 1.00 87.88 196 ILE A CA 1
ATOM 1587 C C . ILE A 1 196 ? 33.687 32.688 -49.702 1.00 87.88 196 ILE A C 1
ATOM 1589 O O . ILE A 1 196 ? 33.788 32.637 -48.478 1.00 87.88 196 ILE A O 1
ATOM 1593 N N . LEU A 1 197 ? 32.522 32.712 -50.343 1.00 88.62 197 LEU A N 1
ATOM 1594 C CA . LEU A 1 197 ? 31.248 32.324 -49.750 1.00 88.62 197 LEU A CA 1
ATOM 1595 C C . LEU A 1 197 ? 30.876 30.954 -50.310 1.00 88.62 197 LEU A C 1
ATOM 1597 O O . LEU A 1 197 ? 30.702 30.820 -51.519 1.00 88.62 197 LEU A O 1
ATOM 1601 N N . ASP A 1 198 ? 30.767 29.966 -49.434 1.00 87.94 198 ASP A N 1
ATOM 1602 C CA . ASP A 1 198 ? 30.349 28.608 -49.770 1.00 87.94 198 ASP A CA 1
ATOM 1603 C C . ASP A 1 198 ? 29.006 28.320 -49.103 1.00 87.94 198 ASP A C 1
ATOM 1605 O O . ASP A 1 198 ? 28.838 28.549 -47.902 1.00 87.94 198 ASP A O 1
ATOM 1609 N N . VAL A 1 199 ? 28.047 27.858 -49.898 1.00 87.88 199 VAL A N 1
ATOM 1610 C CA . VAL A 1 199 ? 26.741 27.396 -49.436 1.00 87.88 199 VAL A CA 1
ATOM 1611 C C . VAL A 1 199 ? 26.612 25.930 -49.810 1.00 87.88 199 VAL A C 1
ATOM 1613 O O . VAL A 1 199 ? 26.362 25.593 -50.968 1.00 87.88 199 VAL A O 1
ATOM 1616 N N . GLU A 1 200 ? 26.738 25.065 -48.811 1.00 88.19 200 GLU A N 1
ATOM 1617 C CA . GLU A 1 200 ? 26.557 23.625 -48.935 1.00 88.19 200 GLU A CA 1
ATOM 1618 C C . GLU A 1 200 ? 25.180 23.239 -48.392 1.00 88.19 200 GLU A C 1
ATOM 1620 O O . GLU A 1 200 ? 24.838 23.531 -47.250 1.00 88.19 200 GLU A O 1
ATOM 1625 N N . SER A 1 201 ? 24.363 22.591 -49.214 1.00 88.19 201 SER A N 1
ATOM 1626 C CA . SER A 1 201 ? 23.070 22.032 -48.819 1.00 88.19 201 SER A CA 1
ATOM 1627 C C . SER A 1 201 ? 23.096 20.528 -49.022 1.00 88.19 201 SER A C 1
ATOM 1629 O O . SER A 1 201 ? 23.374 20.074 -50.128 1.00 88.19 201 SER A O 1
ATOM 1631 N N . ASN A 1 202 ? 22.775 19.751 -47.994 1.00 89.50 202 ASN A N 1
ATOM 1632 C CA . ASN A 1 202 ? 22.736 18.296 -48.063 1.00 89.50 202 ASN A CA 1
ATOM 1633 C C . ASN A 1 202 ? 21.373 17.788 -47.583 1.00 89.50 202 ASN A C 1
ATOM 1635 O O . ASN A 1 202 ? 20.896 18.165 -46.517 1.00 89.50 202 ASN A O 1
ATOM 1639 N N . LEU A 1 203 ? 20.745 16.938 -48.387 1.00 92.31 203 LEU A N 1
ATOM 1640 C CA . LEU A 1 203 ? 19.540 16.192 -48.058 1.00 92.31 203 LEU A CA 1
ATOM 1641 C C . LEU A 1 203 ? 19.901 14.709 -48.011 1.00 92.31 203 LEU A C 1
ATOM 1643 O O . LEU A 1 203 ? 20.347 14.153 -49.008 1.00 92.31 203 LEU A O 1
ATOM 1647 N N . GLN A 1 204 ? 19.668 14.051 -46.885 1.00 93.50 204 GLN A N 1
ATOM 1648 C CA . GLN A 1 204 ? 20.022 12.654 -46.668 1.00 93.50 204 GLN A CA 1
ATOM 1649 C C . GLN A 1 204 ? 18.815 11.866 -46.156 1.00 93.50 204 GLN A C 1
ATOM 1651 O O . GLN A 1 204 ? 18.088 12.330 -45.287 1.00 93.50 204 GLN A O 1
ATOM 1656 N N . ALA A 1 205 ? 18.623 10.655 -46.669 1.00 95.62 205 ALA A N 1
ATOM 1657 C CA . ALA A 1 205 ? 17.718 9.649 -46.133 1.00 95.62 205 ALA A CA 1
ATOM 1658 C C . ALA A 1 205 ? 18.539 8.437 -45.672 1.00 95.62 205 ALA A C 1
ATOM 1660 O O . ALA A 1 205 ? 19.353 7.918 -46.438 1.00 95.62 205 ALA A O 1
ATOM 1661 N N . ARG A 1 206 ? 18.340 7.981 -44.434 1.00 95.56 206 ARG A N 1
ATOM 1662 C CA . ARG A 1 206 ? 19.033 6.826 -43.842 1.00 95.56 206 ARG A CA 1
ATOM 1663 C C . ARG A 1 206 ? 18.021 5.807 -43.328 1.00 95.56 206 ARG A C 1
ATOM 1665 O O . ARG A 1 206 ? 17.016 6.192 -42.742 1.00 95.56 206 ARG A O 1
ATOM 1672 N N . ARG A 1 207 ? 18.301 4.513 -43.499 1.00 94.62 207 ARG A N 1
ATOM 1673 C CA . ARG A 1 207 ? 17.489 3.419 -42.949 1.00 94.62 207 ARG A CA 1
ATOM 1674 C C . ARG A 1 207 ? 18.351 2.237 -42.511 1.00 94.62 207 ARG A C 1
ATOM 1676 O O . ARG A 1 207 ? 19.214 1.797 -43.273 1.00 94.62 207 ARG A O 1
ATOM 1683 N N . LEU A 1 208 ? 18.070 1.691 -41.327 1.00 94.81 208 LEU A N 1
ATOM 1684 C CA . LEU A 1 208 ? 18.630 0.424 -40.852 1.00 94.81 208 LEU A CA 1
ATOM 1685 C C . LEU A 1 208 ? 17.699 -0.741 -41.220 1.00 94.81 208 LEU A C 1
ATOM 1687 O O . LEU A 1 208 ? 16.491 -0.688 -40.997 1.00 94.81 208 LEU A O 1
ATOM 1691 N N . LEU A 1 209 ? 18.254 -1.810 -41.781 1.00 93.00 209 LEU A N 1
ATOM 1692 C CA . LEU A 1 209 ? 17.535 -3.034 -42.125 1.00 93.00 209 LEU A CA 1
ATOM 1693 C C . LEU A 1 209 ? 17.616 -4.042 -40.977 1.00 93.00 209 LEU A C 1
ATOM 1695 O O . LEU A 1 209 ? 18.628 -4.132 -40.289 1.00 93.00 209 LEU A O 1
ATOM 1699 N N . ALA A 1 210 ? 16.604 -4.902 -40.840 1.00 92.25 210 ALA A N 1
ATOM 1700 C CA . ALA A 1 210 ? 16.590 -5.970 -39.830 1.00 92.25 210 ALA A CA 1
ATOM 1701 C C . ALA A 1 210 ? 17.741 -6.992 -39.985 1.00 92.25 210 ALA A C 1
ATOM 1703 O O . ALA A 1 210 ? 18.017 -7.773 -39.078 1.00 92.25 210 ALA A O 1
ATOM 1704 N N . THR A 1 211 ? 18.403 -7.024 -41.144 1.00 91.06 211 THR A N 1
ATOM 1705 C CA . THR A 1 211 ? 19.597 -7.842 -41.411 1.00 91.06 211 THR A CA 1
ATOM 1706 C C . THR A 1 211 ? 20.895 -7.206 -40.907 1.00 91.06 211 THR A C 1
ATOM 1708 O O . THR A 1 211 ? 21.925 -7.875 -40.943 1.00 91.06 211 THR A O 1
ATOM 1711 N N . GLY A 1 212 ? 20.861 -5.940 -40.475 1.00 90.56 212 GLY A N 1
ATOM 1712 C CA . GLY A 1 212 ? 22.022 -5.140 -40.059 1.00 90.56 212 GLY A CA 1
ATOM 1713 C C . GLY A 1 212 ? 22.550 -4.208 -41.144 1.00 90.56 212 GLY A C 1
ATOM 1714 O O . GLY A 1 212 ? 23.483 -3.454 -40.899 1.00 90.56 212 GLY A O 1
ATOM 1715 N N . GLY A 1 213 ? 21.968 -4.253 -42.346 1.00 92.88 213 GLY A N 1
ATOM 1716 C CA . GLY A 1 213 ? 22.385 -3.383 -43.437 1.00 92.88 213 GLY A CA 1
ATOM 1717 C C . GLY A 1 213 ? 21.955 -1.934 -43.219 1.00 92.88 213 GLY A C 1
ATOM 1718 O O . GLY A 1 213 ? 20.812 -1.684 -42.848 1.00 92.88 213 GLY A O 1
ATOM 1719 N N . GLU A 1 214 ? 22.837 -0.979 -43.492 1.00 94.56 214 GLU A N 1
ATOM 1720 C CA . GLU A 1 214 ? 22.521 0.450 -43.473 1.00 94.56 214 GLU A CA 1
ATOM 1721 C C . GLU A 1 214 ? 22.470 0.985 -44.905 1.00 94.56 214 GLU A C 1
ATOM 1723 O O . GLU A 1 214 ? 23.447 0.874 -45.651 1.00 94.56 214 GLU A O 1
ATOM 1728 N N . LEU A 1 215 ? 21.327 1.562 -45.285 1.00 95.50 215 LEU A N 1
ATOM 1729 C CA . LEU A 1 215 ? 21.142 2.256 -46.555 1.00 95.50 215 LEU A CA 1
ATOM 1730 C C . LEU A 1 215 ? 21.100 3.762 -46.314 1.00 95.50 215 LEU A C 1
ATOM 1732 O O . LEU A 1 215 ? 20.247 4.260 -45.582 1.00 95.50 215 LEU A O 1
ATOM 1736 N N . VAL A 1 216 ? 21.983 4.480 -46.996 1.00 96.19 216 VAL A N 1
ATOM 1737 C CA . VAL A 1 216 ? 22.057 5.937 -47.000 1.00 96.19 216 VAL A CA 1
ATOM 1738 C C . VAL A 1 216 ? 21.911 6.427 -48.433 1.00 96.19 216 VAL A C 1
ATOM 1740 O O . VAL A 1 216 ? 22.636 5.978 -49.317 1.00 96.19 216 VAL A O 1
ATOM 1743 N N . VAL A 1 217 ? 21.002 7.365 -48.667 1.00 95.25 217 VAL A N 1
ATOM 1744 C CA . VAL A 1 217 ? 20.831 8.066 -49.944 1.00 95.25 217 VAL A CA 1
ATOM 1745 C C . VAL A 1 217 ? 20.979 9.555 -49.675 1.00 95.25 217 VAL A C 1
ATOM 1747 O O . VAL A 1 217 ? 20.311 10.082 -48.793 1.00 95.25 217 VAL A O 1
ATOM 1750 N N . GLY A 1 218 ? 21.868 10.230 -50.396 1.00 93.00 218 GLY A N 1
ATOM 1751 C CA . GLY A 1 218 ? 22.199 11.634 -50.172 1.00 93.00 218 GLY A CA 1
ATOM 1752 C C . GLY A 1 218 ? 22.155 12.451 -51.455 1.00 93.00 218 GLY A C 1
ATOM 1753 O O . GLY A 1 218 ? 22.579 11.989 -52.510 1.00 93.00 218 GLY A O 1
ATOM 1754 N N . PHE A 1 219 ? 21.686 13.685 -51.356 1.00 91.44 219 PHE A N 1
ATOM 1755 C CA . PHE A 1 219 ? 21.756 14.707 -52.386 1.00 91.44 219 PHE A CA 1
ATOM 1756 C C . PHE A 1 219 ? 22.451 15.931 -51.794 1.00 91.44 219 PHE A C 1
ATOM 1758 O O . PHE A 1 219 ? 21.906 16.583 -50.908 1.00 91.44 219 PHE A O 1
ATOM 1765 N N . ALA A 1 220 ? 23.641 16.250 -52.289 1.00 87.44 220 ALA A N 1
ATOM 1766 C CA . ALA A 1 220 ? 24.400 17.421 -51.882 1.00 87.44 220 ALA A CA 1
ATOM 1767 C C . ALA A 1 220 ? 24.461 18.447 -53.018 1.00 87.44 220 ALA A C 1
ATOM 1769 O O . ALA A 1 220 ? 24.571 18.097 -54.191 1.00 87.44 220 ALA A O 1
ATOM 1770 N N . ASN A 1 221 ? 24.415 19.724 -52.667 1.00 86.00 221 ASN A N 1
ATOM 1771 C CA . ASN A 1 221 ? 24.572 20.861 -53.559 1.00 86.00 221 ASN A CA 1
ATOM 1772 C C . ASN A 1 221 ? 25.566 21.838 -52.918 1.00 86.00 221 ASN A C 1
ATOM 1774 O O . ASN A 1 221 ? 25.401 22.180 -51.753 1.00 86.00 221 ASN A O 1
ATOM 1778 N N . SER A 1 222 ? 26.583 22.273 -53.658 1.00 85.56 222 SER A N 1
ATOM 1779 C CA . SER A 1 222 ? 27.545 23.292 -53.224 1.00 85.56 222 SER A CA 1
ATOM 1780 C C . SER A 1 222 ? 27.555 24.440 -54.228 1.00 85.56 222 SER A C 1
ATOM 1782 O O . SER A 1 222 ? 27.662 24.224 -55.442 1.00 85.56 222 SER A O 1
ATOM 1784 N N . LEU A 1 223 ? 27.412 25.658 -53.706 1.00 83.12 223 LEU A N 1
ATOM 1785 C CA . LEU A 1 223 ? 27.461 26.911 -54.449 1.00 83.12 223 LEU A CA 1
ATOM 1786 C C . LEU A 1 223 ? 28.604 27.754 -53.887 1.00 83.12 223 LEU A C 1
ATOM 1788 O O . LEU A 1 223 ? 28.538 28.204 -52.745 1.00 83.12 223 LEU A O 1
ATOM 1792 N N . VAL A 1 224 ? 29.630 27.989 -54.702 1.00 81.75 224 VAL A N 1
ATOM 1793 C CA . VAL A 1 224 ? 30.829 28.727 -54.291 1.00 81.75 224 VAL A CA 1
ATOM 1794 C C . VAL A 1 224 ? 30.916 30.033 -55.069 1.00 81.75 224 VAL A C 1
ATOM 1796 O O . VAL A 1 224 ? 30.931 30.028 -56.303 1.00 81.75 224 VAL A O 1
ATOM 1799 N N . TRP A 1 225 ? 31.018 31.145 -54.342 1.00 83.50 225 TRP A N 1
ATOM 1800 C CA . TRP A 1 225 ? 31.301 32.474 -54.881 1.00 83.50 225 TRP A CA 1
ATOM 1801 C C . TRP A 1 225 ? 32.643 32.974 -54.365 1.00 83.50 225 TRP A C 1
ATOM 1803 O O . TRP A 1 225 ? 32.842 33.090 -53.156 1.00 83.50 225 TRP A O 1
ATOM 1813 N N . GLN A 1 226 ? 33.545 33.331 -55.275 1.00 81.81 226 GLN A N 1
ATOM 1814 C CA . GLN A 1 226 ? 34.790 34.010 -54.936 1.00 81.81 226 GLN A CA 1
ATOM 1815 C C . GLN A 1 226 ? 34.706 35.493 -55.324 1.00 81.81 226 GLN A C 1
ATOM 1817 O O . GLN A 1 226 ? 34.493 35.808 -56.489 1.00 81.81 226 GLN A O 1
ATOM 1822 N N . PHE A 1 227 ? 34.895 36.389 -54.348 1.00 80.25 227 PHE A N 1
ATOM 1823 C CA . PHE A 1 227 ? 34.747 37.848 -54.503 1.00 80.25 227 PHE A CA 1
ATOM 1824 C C . PHE A 1 227 ? 36.071 38.624 -54.577 1.00 80.25 227 PHE A C 1
ATOM 1826 O O . PHE A 1 227 ? 36.073 39.824 -54.839 1.00 80.25 227 PHE A O 1
ATOM 1833 N N . SER A 1 228 ? 37.203 37.987 -54.256 1.00 71.00 228 SER A N 1
ATOM 1834 C CA . SER A 1 228 ? 38.532 38.586 -54.427 1.00 71.00 228 SER A CA 1
ATOM 1835 C C . SER A 1 228 ? 39.511 37.581 -55.034 1.00 71.00 228 SER A C 1
ATOM 1837 O O . SER A 1 228 ? 39.522 36.403 -54.668 1.00 71.00 228 SER A O 1
ATOM 1839 N N . GLY A 1 229 ? 40.293 38.040 -56.016 1.00 68.00 229 GLY A N 1
ATOM 1840 C CA . GLY A 1 229 ? 40.980 37.177 -56.988 1.00 68.00 229 GLY A CA 1
ATOM 1841 C C . GLY A 1 229 ? 40.203 37.111 -58.316 1.00 68.00 229 GLY A C 1
ATOM 1842 O O . GLY A 1 229 ? 39.455 38.043 -58.597 1.00 68.00 229 GLY A O 1
ATOM 1843 N N . PRO A 1 230 ? 40.379 36.078 -59.164 1.00 68.50 230 PRO A N 1
ATOM 1844 C CA . PRO A 1 230 ? 39.525 35.893 -60.337 1.00 68.50 230 PRO A CA 1
ATOM 1845 C C . PRO A 1 230 ? 38.084 35.592 -59.898 1.00 68.50 230 PRO A C 1
ATOM 1847 O O . PRO A 1 230 ? 37.836 34.573 -59.249 1.00 68.50 230 PRO A O 1
ATOM 1850 N N . ASP A 1 231 ? 37.152 36.480 -60.256 1.00 70.25 231 ASP A N 1
ATOM 1851 C CA . ASP A 1 231 ? 35.719 36.316 -59.990 1.00 70.25 231 ASP A CA 1
ATOM 1852 C C . ASP A 1 231 ? 35.233 35.005 -60.612 1.00 70.25 231 ASP A C 1
ATOM 1854 O O . ASP A 1 231 ? 35.162 34.854 -61.834 1.00 70.25 231 ASP A O 1
ATOM 1858 N N . THR A 1 232 ? 34.931 34.031 -59.760 1.00 78.38 232 THR A N 1
ATOM 1859 C CA . THR A 1 232 ? 34.507 32.695 -60.174 1.00 78.38 232 THR A CA 1
ATOM 1860 C C . THR A 1 232 ? 33.279 32.271 -59.387 1.00 78.38 232 THR A C 1
ATOM 1862 O O . THR A 1 232 ? 33.150 32.516 -58.186 1.00 78.38 232 THR A O 1
ATOM 1865 N N . TYR A 1 233 ? 32.356 31.648 -60.112 1.00 80.75 233 TYR A N 1
ATOM 1866 C CA . TYR A 1 233 ? 31.159 31.018 -59.584 1.00 80.75 233 TYR A CA 1
ATOM 1867 C C . TYR A 1 233 ? 31.200 29.550 -59.979 1.00 80.75 233 TYR A C 1
ATOM 1869 O O . TYR A 1 233 ? 31.490 29.242 -61.133 1.00 80.75 233 TYR A O 1
ATOM 1877 N N . SER A 1 234 ? 30.906 28.658 -59.040 1.00 82.19 234 SER A N 1
ATOM 1878 C CA . SER A 1 234 ? 30.724 27.242 -59.351 1.00 82.19 234 SER A CA 1
ATOM 1879 C C . SER A 1 234 ? 29.512 26.690 -58.619 1.00 82.19 234 SER A C 1
ATOM 1881 O O . SER A 1 234 ? 29.234 27.069 -57.479 1.00 82.19 234 SER A O 1
ATOM 1883 N N . ALA A 1 235 ? 28.780 25.817 -59.306 1.00 83.38 235 ALA A N 1
ATOM 1884 C CA . ALA A 1 235 ? 27.597 25.148 -58.789 1.00 83.38 235 ALA A CA 1
ATOM 1885 C C . ALA A 1 235 ? 27.697 23.655 -59.084 1.00 83.38 235 ALA A C 1
ATOM 1887 O O . ALA A 1 235 ? 27.549 23.229 -60.230 1.00 83.38 235 ALA A O 1
ATOM 1888 N N . ASN A 1 236 ? 27.916 22.864 -58.039 1.00 83.81 236 ASN A N 1
ATOM 1889 C CA . ASN A 1 236 ? 28.066 21.422 -58.151 1.00 83.81 236 ASN A CA 1
ATOM 1890 C C . ASN A 1 236 ? 26.953 20.731 -57.372 1.00 83.81 236 ASN A C 1
ATOM 1892 O O . ASN A 1 236 ? 26.586 21.150 -56.278 1.00 83.81 236 ASN A O 1
ATOM 1896 N N . SER A 1 237 ? 26.390 19.667 -57.932 1.00 87.50 237 SER A N 1
ATOM 1897 C CA . SER A 1 237 ? 25.461 18.795 -57.213 1.00 87.50 237 SER A CA 1
ATOM 1898 C C . SER A 1 237 ? 25.898 17.345 -57.325 1.00 87.50 237 SER A C 1
ATOM 1900 O O . SER A 1 237 ? 26.440 16.927 -58.349 1.00 87.50 237 SER A O 1
ATOM 1902 N N . LEU A 1 238 ? 25.671 16.592 -56.255 1.00 88.69 238 LEU A N 1
ATOM 1903 C CA . LEU A 1 238 ? 26.083 15.211 -56.087 1.00 88.69 238 LEU A CA 1
ATOM 1904 C C . LEU A 1 238 ? 24.899 14.400 -55.569 1.00 88.69 238 LEU A C 1
ATOM 1906 O O . LEU A 1 238 ? 24.423 14.632 -54.461 1.00 88.69 238 LEU A O 1
ATOM 1910 N N . LEU A 1 239 ? 24.447 13.427 -56.352 1.00 90.69 239 LEU A N 1
ATOM 1911 C CA . LEU A 1 239 ? 23.550 12.385 -55.868 1.00 90.69 239 LEU A CA 1
ATOM 1912 C C . LEU A 1 239 ? 24.398 11.178 -55.474 1.00 90.69 239 LEU A C 1
ATOM 1914 O O . LEU A 1 239 ? 25.226 10.736 -56.261 1.00 90.69 239 LEU A O 1
ATOM 1918 N N . SER A 1 240 ? 24.200 10.638 -54.280 1.00 92.81 240 SER A N 1
ATOM 1919 C CA . SER A 1 240 ? 24.967 9.510 -53.760 1.00 92.81 240 SER A CA 1
ATOM 1920 C C . SER A 1 240 ? 24.067 8.486 -53.084 1.00 92.81 240 SER A C 1
ATOM 1922 O O . SER A 1 240 ? 23.008 8.813 -52.550 1.00 92.81 240 SER A O 1
ATOM 1924 N N . PHE A 1 241 ? 24.498 7.234 -53.093 1.00 95.00 241 PHE A N 1
ATOM 1925 C CA . PHE A 1 241 ? 23.942 6.192 -52.248 1.00 95.00 241 PHE A CA 1
ATOM 1926 C C . PHE A 1 241 ? 25.073 5.336 -51.675 1.00 95.00 241 PHE A C 1
ATOM 1928 O O . PHE A 1 241 ? 26.129 5.168 -52.290 1.00 95.00 241 PHE A O 1
ATOM 1935 N N . SER A 1 242 ? 24.849 4.770 -50.498 1.00 96.31 242 SER A N 1
ATOM 1936 C CA . SER A 1 242 ? 25.746 3.825 -49.849 1.00 96.31 242 SER A CA 1
ATOM 1937 C C . SER A 1 242 ? 24.921 2.783 -49.112 1.00 96.31 242 SER A C 1
ATOM 1939 O O . SER A 1 242 ? 24.128 3.121 -48.240 1.00 96.31 242 SER A O 1
ATOM 1941 N N . LEU A 1 243 ? 25.120 1.519 -49.463 1.00 95.75 243 LEU A N 1
ATOM 1942 C CA . LEU A 1 243 ? 24.602 0.360 -48.756 1.00 95.75 243 LEU A CA 1
ATOM 1943 C C . LEU A 1 243 ? 25.784 -0.392 -48.147 1.00 95.75 243 LEU A C 1
ATOM 1945 O O . LEU A 1 243 ? 26.691 -0.817 -48.866 1.00 95.75 243 LEU A O 1
ATOM 1949 N N . VAL A 1 244 ? 25.768 -0.569 -46.832 1.00 95.50 244 VAL A N 1
ATOM 1950 C CA . VAL A 1 244 ? 26.727 -1.418 -46.118 1.00 95.50 244 VAL A CA 1
ATOM 1951 C C . VAL A 1 244 ? 25.948 -2.568 -45.504 1.00 95.50 244 VAL A C 1
ATOM 1953 O O . VAL A 1 244 ? 25.040 -2.319 -44.723 1.00 95.50 244 VAL A O 1
ATOM 1956 N N . GLN A 1 245 ? 26.267 -3.811 -45.866 1.00 94.38 245 GLN A N 1
ATOM 1957 C CA . GLN A 1 245 ? 25.618 -5.008 -45.330 1.00 94.38 245 GLN A CA 1
ATOM 1958 C C . GLN A 1 245 ? 26.655 -5.908 -44.640 1.00 94.38 245 GLN A C 1
ATOM 1960 O O . GLN A 1 245 ? 27.483 -6.505 -45.339 1.00 94.38 245 GLN A O 1
ATOM 1965 N N . PRO A 1 246 ? 26.598 -6.056 -43.305 1.00 93.94 246 PRO A N 1
ATOM 1966 C CA . PRO A 1 246 ? 27.395 -7.048 -42.594 1.00 93.94 246 PRO A CA 1
ATOM 1967 C C . PRO A 1 246 ? 26.866 -8.463 -42.863 1.00 93.94 246 PRO A C 1
ATOM 1969 O O . PRO A 1 246 ? 25.656 -8.672 -42.983 1.00 93.94 246 PRO A O 1
ATOM 1972 N N . LEU A 1 247 ? 27.763 -9.447 -42.972 1.00 90.81 247 LEU A N 1
ATOM 1973 C CA . LEU A 1 247 ? 27.429 -10.853 -43.252 1.00 90.81 247 LEU A CA 1
ATOM 1974 C C . LEU A 1 247 ? 27.731 -11.812 -42.091 1.00 90.81 247 LEU A C 1
ATOM 1976 O O . LEU A 1 247 ? 27.136 -12.887 -42.034 1.00 90.81 247 LEU A O 1
ATOM 1980 N N . LEU A 1 248 ? 28.650 -11.459 -41.185 1.00 88.88 248 LEU A N 1
ATOM 1981 C CA . LEU A 1 248 ? 29.114 -12.340 -40.102 1.00 88.88 248 LEU A CA 1
ATOM 1982 C C . LEU A 1 248 ? 28.920 -11.717 -38.709 1.00 88.88 248 LEU A C 1
ATOM 1984 O O . LEU A 1 248 ? 27.961 -12.062 -38.014 1.00 88.88 248 LEU A O 1
ATOM 1988 N N . ARG A 1 249 ? 29.839 -10.841 -38.283 1.00 88.81 249 ARG A N 1
ATOM 1989 C CA . ARG A 1 249 ? 29.716 -10.043 -37.052 1.00 88.81 249 ARG A CA 1
ATOM 1990 C C . ARG A 1 249 ? 28.691 -8.932 -37.253 1.00 88.81 249 ARG A C 1
ATOM 1992 O O . ARG A 1 249 ? 28.589 -8.413 -38.357 1.00 88.81 249 ARG A O 1
ATOM 1999 N N . GLU A 1 250 ? 27.926 -8.610 -36.210 1.00 82.75 250 GLU A N 1
ATOM 2000 C CA . GLU A 1 250 ? 26.863 -7.584 -36.232 1.00 82.75 250 GLU A CA 1
ATOM 2001 C C . GLU A 1 250 ? 25.762 -7.852 -37.279 1.00 82.75 250 GLU A C 1
ATOM 2003 O O . GLU A 1 250 ? 24.878 -7.031 -37.512 1.00 82.75 250 GLU A O 1
ATOM 2008 N N . ALA A 1 251 ? 25.782 -9.043 -37.882 1.00 84.69 251 ALA A N 1
ATOM 2009 C CA . ALA A 1 251 ? 24.856 -9.467 -38.909 1.00 84.69 251 ALA A CA 1
ATOM 2010 C C . ALA A 1 251 ? 23.761 -10.362 -38.332 1.00 84.69 251 ALA A C 1
ATOM 2012 O O . ALA A 1 251 ? 23.983 -11.185 -37.438 1.00 84.69 251 ALA A O 1
ATOM 2013 N N . GLY A 1 252 ? 22.583 -10.265 -38.943 1.00 84.38 252 GLY A N 1
ATOM 2014 C CA . GLY A 1 252 ? 21.460 -11.144 -38.662 1.00 84.38 252 GLY A CA 1
ATOM 2015 C C . GLY A 1 252 ? 20.479 -10.581 -37.639 1.00 84.38 252 GLY A C 1
ATOM 2016 O O . GLY A 1 252 ? 20.816 -9.816 -36.736 1.00 84.38 252 GLY A O 1
ATOM 2017 N N . ARG A 1 253 ? 19.226 -11.019 -37.787 1.00 88.44 253 ARG A N 1
ATOM 2018 C CA . ARG A 1 253 ? 18.088 -10.526 -37.002 1.00 88.44 253 ARG A CA 1
ATOM 2019 C C . ARG A 1 253 ? 18.278 -10.714 -35.499 1.00 88.44 253 ARG A C 1
ATOM 2021 O O . ARG A 1 253 ? 17.855 -9.859 -34.739 1.00 88.44 253 ARG A O 1
ATOM 2028 N N . ALA A 1 254 ? 18.952 -11.788 -35.084 1.00 85.44 254 ALA A N 1
ATOM 2029 C CA . ALA A 1 254 ? 19.201 -12.076 -33.675 1.00 85.44 254 ALA A CA 1
ATOM 2030 C C . ALA A 1 254 ? 20.053 -11.005 -32.973 1.00 85.44 254 ALA A C 1
ATOM 2032 O O . ALA A 1 254 ? 19.871 -10.803 -31.785 1.00 85.44 254 ALA A O 1
ATOM 2033 N N . VAL A 1 255 ? 20.960 -10.324 -33.684 1.00 89.38 255 VAL A N 1
ATOM 2034 C CA . VAL A 1 255 ? 21.811 -9.270 -33.102 1.00 89.38 255 VAL A CA 1
ATOM 2035 C C . VAL A 1 255 ? 21.174 -7.901 -33.289 1.00 89.38 255 VAL A C 1
ATOM 2037 O O . VAL A 1 255 ? 21.063 -7.121 -32.350 1.00 89.38 255 VAL A O 1
ATOM 2040 N N . VAL A 1 256 ? 20.709 -7.628 -34.505 1.00 91.62 256 VAL A N 1
ATOM 2041 C CA . VAL A 1 256 ? 20.226 -6.304 -34.905 1.00 91.62 256 VAL A CA 1
ATOM 2042 C C . VAL A 1 256 ? 18.887 -5.971 -34.247 1.00 91.62 256 VAL A C 1
ATOM 2044 O O . VAL A 1 256 ? 18.679 -4.835 -33.834 1.00 91.62 256 VAL A O 1
ATOM 2047 N N . LEU A 1 257 ? 17.991 -6.956 -34.110 1.00 93.81 257 LEU A N 1
ATOM 2048 C CA . LEU A 1 257 ? 16.696 -6.763 -33.453 1.00 93.81 257 LEU A CA 1
ATOM 2049 C C . LEU A 1 257 ? 16.764 -6.924 -31.931 1.00 93.81 257 LEU A C 1
ATOM 2051 O O . LEU A 1 257 ? 15.739 -6.727 -31.286 1.00 93.81 257 LEU A O 1
ATOM 2055 N N . GLU A 1 258 ? 17.904 -7.286 -31.329 1.00 92.62 258 GLU A N 1
ATOM 2056 C CA . GLU A 1 258 ? 17.941 -7.566 -29.884 1.00 92.62 258 GLU A CA 1
ATOM 2057 C C . GLU A 1 258 ? 17.609 -6.326 -29.053 1.00 92.62 258 GLU A C 1
ATOM 2059 O O . GLU A 1 258 ? 16.857 -6.448 -28.094 1.00 92.62 258 GLU A O 1
ATOM 2064 N N . HIS A 1 259 ? 18.088 -5.134 -29.429 1.00 92.00 259 HIS A N 1
ATOM 2065 C CA . HIS A 1 259 ? 17.753 -3.903 -28.701 1.00 92.00 259 HIS A CA 1
ATOM 2066 C C . HIS A 1 259 ? 16.245 -3.618 -28.708 1.00 92.00 259 HIS A C 1
ATOM 2068 O O . HIS A 1 259 ? 15.671 -3.355 -27.652 1.00 92.00 259 HIS A O 1
ATOM 2074 N N . LEU A 1 260 ? 15.591 -3.766 -29.866 1.00 93.69 260 LEU A N 1
ATOM 2075 C CA . LEU A 1 260 ? 14.137 -3.639 -29.985 1.00 93.69 260 LEU A CA 1
ATOM 2076 C C . LEU A 1 260 ? 13.403 -4.752 -29.222 1.00 93.69 260 LEU A C 1
ATOM 2078 O O . LEU A 1 260 ? 12.452 -4.497 -28.495 1.00 93.69 260 LEU A O 1
ATOM 2082 N N . THR A 1 261 ? 13.880 -5.993 -29.325 1.00 92.94 261 THR A N 1
ATOM 2083 C CA . THR A 1 261 ? 13.311 -7.136 -28.594 1.00 92.94 261 THR A CA 1
ATOM 2084 C C . THR A 1 261 ? 13.397 -6.911 -27.085 1.00 92.94 261 THR A C 1
ATOM 2086 O O . THR A 1 261 ? 12.476 -7.242 -26.340 1.00 92.94 261 THR A O 1
ATOM 2089 N N . GLN A 1 262 ? 14.506 -6.344 -26.614 1.00 92.19 262 GLN A N 1
ATOM 2090 C CA . GLN A 1 262 ? 14.724 -6.028 -25.213 1.00 92.19 262 GLN A CA 1
ATOM 2091 C C . GLN A 1 262 ? 13.807 -4.897 -24.740 1.00 92.19 262 GLN A C 1
ATOM 2093 O O . GLN A 1 262 ? 13.224 -5.036 -23.665 1.00 92.19 262 GLN A O 1
ATOM 2098 N N . SER A 1 263 ? 13.648 -3.815 -25.512 1.00 92.81 263 SER A N 1
ATOM 2099 C CA . SER A 1 263 ? 12.757 -2.708 -25.142 1.00 92.81 263 SER A CA 1
ATOM 2100 C C . SER A 1 263 ? 11.287 -3.137 -25.137 1.00 92.81 263 SER A C 1
ATOM 2102 O O . SER A 1 263 ? 10.579 -2.851 -24.174 1.00 92.81 263 SER A O 1
ATOM 2104 N N . GLU A 1 264 ? 10.832 -3.918 -26.122 1.00 92.50 264 GLU A N 1
ATOM 2105 C CA . GLU A 1 264 ? 9.455 -4.436 -26.158 1.00 92.50 264 GLU A CA 1
ATOM 2106 C C . GLU A 1 264 ? 9.155 -5.379 -24.984 1.00 92.50 264 GLU A C 1
ATOM 2108 O O . GLU A 1 264 ? 8.093 -5.310 -24.360 1.00 92.50 264 GLU A O 1
ATOM 2113 N N . ARG A 1 265 ? 10.110 -6.243 -24.622 1.00 92.12 265 ARG A N 1
ATOM 2114 C CA . ARG A 1 265 ? 9.971 -7.127 -23.455 1.00 92.12 265 ARG A CA 1
ATOM 2115 C C . ARG A 1 265 ? 10.032 -6.365 -22.135 1.00 92.12 265 ARG A C 1
ATOM 2117 O O . ARG A 1 265 ? 9.318 -6.740 -21.204 1.00 92.12 265 ARG A O 1
ATOM 2124 N N . ALA A 1 266 ? 10.844 -5.310 -22.056 1.00 91.81 266 ALA A N 1
ATOM 2125 C CA . ALA A 1 266 ? 10.880 -4.411 -20.908 1.00 91.81 266 ALA A CA 1
ATOM 2126 C C . ALA A 1 266 ? 9.541 -3.683 -20.736 1.00 91.81 266 ALA A C 1
ATOM 2128 O O . ALA A 1 266 ? 9.007 -3.675 -19.630 1.00 91.81 266 ALA A O 1
ATOM 2129 N N . LEU A 1 267 ? 8.943 -3.180 -21.822 1.00 92.31 267 LEU A N 1
ATOM 2130 C CA . LEU A 1 267 ? 7.617 -2.562 -21.794 1.00 92.31 267 LEU A CA 1
ATOM 2131 C C . LEU A 1 267 ? 6.545 -3.534 -21.284 1.00 92.31 267 LEU A C 1
ATOM 2133 O O . LEU A 1 267 ? 5.802 -3.192 -20.368 1.00 92.31 267 LEU A O 1
ATOM 2137 N N . LEU A 1 268 ? 6.495 -4.763 -21.808 1.00 91.81 268 LEU A N 1
ATOM 2138 C CA . LEU A 1 268 ? 5.539 -5.777 -21.341 1.00 91.81 268 LEU A CA 1
ATOM 2139 C C . LEU A 1 268 ? 5.716 -6.102 -19.850 1.00 91.81 268 LEU A C 1
ATOM 2141 O O . LEU A 1 268 ? 4.747 -6.342 -19.127 1.00 91.81 268 LEU A O 1
ATOM 2145 N N . ALA A 1 269 ? 6.956 -6.137 -19.373 1.00 91.56 269 ALA A N 1
ATOM 2146 C CA . ALA A 1 269 ? 7.218 -6.394 -17.970 1.00 91.56 269 ALA A CA 1
ATOM 2147 C C . ALA A 1 269 ? 6.860 -5.201 -17.074 1.00 91.56 269 ALA A C 1
ATOM 2149 O O . ALA A 1 269 ? 6.299 -5.424 -16.002 1.00 91.56 269 ALA A O 1
ATOM 2150 N N . ASN A 1 270 ? 7.115 -3.970 -17.522 1.00 92.81 270 ASN A N 1
ATOM 2151 C CA . ASN A 1 270 ? 6.689 -2.749 -16.840 1.00 92.81 270 ASN A CA 1
ATOM 2152 C C . ASN A 1 270 ? 5.162 -2.640 -16.797 1.00 92.81 270 ASN A C 1
ATOM 2154 O O . ASN A 1 270 ? 4.614 -2.275 -15.767 1.00 92.81 270 ASN A O 1
ATOM 2158 N N . LEU A 1 271 ? 4.457 -3.057 -17.849 1.00 92.38 271 LEU A N 1
ATOM 2159 C CA . LEU A 1 271 ? 2.995 -3.135 -17.850 1.00 92.38 271 LEU A CA 1
ATOM 2160 C C . LEU A 1 271 ? 2.479 -4.090 -16.759 1.00 92.38 271 LEU A C 1
ATOM 2162 O O . LEU A 1 271 ? 1.605 -3.750 -15.965 1.00 92.38 271 LEU A O 1
ATOM 2166 N N . ARG A 1 272 ? 3.088 -5.275 -16.657 1.00 91.19 272 ARG A N 1
ATOM 2167 C CA . ARG A 1 272 ? 2.803 -6.250 -15.592 1.00 91.19 272 ARG A CA 1
ATOM 2168 C C . ARG A 1 272 ? 3.129 -5.728 -14.193 1.00 91.19 272 ARG A C 1
ATOM 2170 O O . ARG A 1 272 ? 2.376 -5.998 -13.260 1.00 91.19 272 ARG A O 1
ATOM 2177 N N . GLN A 1 273 ? 4.241 -5.009 -14.043 1.00 91.50 273 GLN A N 1
ATOM 2178 C CA . GLN A 1 273 ? 4.612 -4.363 -12.782 1.00 91.50 273 GLN A CA 1
ATOM 2179 C C . GLN A 1 273 ? 3.637 -3.249 -12.421 1.00 91.50 273 GLN A C 1
ATOM 2181 O O . GLN A 1 273 ? 3.273 -3.154 -11.257 1.00 91.50 273 GLN A O 1
ATOM 2186 N N . MET A 1 274 ? 3.159 -2.467 -13.393 1.00 92.25 274 MET A N 1
ATOM 2187 C CA . MET A 1 274 ? 2.139 -1.447 -13.161 1.00 92.25 274 MET A CA 1
ATOM 2188 C C . MET A 1 274 ? 0.868 -2.085 -12.612 1.00 92.25 274 MET A C 1
ATOM 2190 O O . MET A 1 274 ? 0.332 -1.635 -11.610 1.00 92.25 274 MET A O 1
ATOM 2194 N N . GLU A 1 275 ? 0.409 -3.182 -13.204 1.00 90.06 275 GLU A N 1
ATOM 2195 C CA . GLU A 1 275 ? -0.798 -3.876 -12.748 1.00 90.06 275 GLU A CA 1
ATOM 2196 C C . GLU A 1 275 ? -0.650 -4.500 -11.361 1.00 90.06 275 GLU A C 1
ATOM 2198 O O . GLU A 1 275 ? -1.546 -4.393 -10.520 1.00 90.06 275 GLU A O 1
ATOM 2203 N N . GLN A 1 276 ? 0.507 -5.095 -11.079 1.00 90.38 276 GLN A N 1
ATOM 2204 C CA . GLN A 1 276 ? 0.830 -5.549 -9.732 1.00 90.38 276 GLN A CA 1
ATOM 2205 C C . GLN A 1 276 ? 0.887 -4.372 -8.747 1.00 90.38 276 GLN A C 1
ATOM 2207 O O . GLN A 1 276 ? 0.325 -4.469 -7.658 1.00 90.38 276 GLN A O 1
ATOM 2212 N N . TYR A 1 277 ? 1.495 -3.252 -9.136 1.00 92.50 277 TYR A N 1
ATOM 2213 C CA . TYR A 1 277 ? 1.572 -2.042 -8.328 1.00 92.50 277 TYR A CA 1
ATOM 2214 C C . TYR A 1 277 ? 0.183 -1.462 -8.051 1.00 92.50 277 TYR A C 1
ATOM 2216 O O . TYR A 1 277 ? -0.107 -1.171 -6.901 1.00 92.50 277 TYR A O 1
ATOM 2224 N N . ARG A 1 278 ? -0.726 -1.394 -9.035 1.00 92.75 278 ARG A N 1
ATOM 2225 C CA . ARG A 1 278 ? -2.125 -0.950 -8.847 1.00 92.75 278 ARG A CA 1
ATOM 2226 C C . ARG A 1 278 ? -2.844 -1.775 -7.776 1.00 92.75 278 ARG A C 1
ATOM 2228 O O . ARG A 1 278 ? -3.456 -1.217 -6.867 1.00 92.75 278 ARG A O 1
ATOM 2235 N N . ARG A 1 279 ? -2.732 -3.107 -7.846 1.00 91.94 279 ARG A N 1
ATOM 2236 C CA . ARG A 1 279 ? -3.307 -4.036 -6.850 1.00 91.94 279 ARG A CA 1
ATOM 2237 C C . ARG A 1 279 ? -2.672 -3.848 -5.473 1.00 91.94 279 ARG A C 1
ATOM 2239 O O . ARG A 1 279 ? -3.365 -3.807 -4.459 1.00 91.94 279 ARG A O 1
ATOM 2246 N N . GLY A 1 280 ? -1.353 -3.692 -5.440 1.00 92.31 280 GLY A N 1
ATOM 2247 C CA . GLY A 1 280 ? -0.598 -3.463 -4.215 1.00 92.31 280 GLY A CA 1
ATOM 2248 C C . GLY A 1 280 ? -0.891 -2.101 -3.589 1.00 92.31 280 GLY A C 1
ATOM 2249 O O . GLY A 1 280 ? -0.920 -1.994 -2.368 1.00 92.31 280 GLY A O 1
ATOM 2250 N N . PHE A 1 281 ? -1.149 -1.082 -4.404 1.00 93.81 281 PHE A N 1
ATOM 2251 C CA . PHE A 1 281 ? -1.445 0.282 -3.983 1.00 93.81 281 PHE A CA 1
ATOM 2252 C C . PHE A 1 281 ? -2.777 0.334 -3.242 1.00 93.81 281 PHE A C 1
ATOM 2254 O O . PHE A 1 281 ? -2.831 0.859 -2.135 1.00 93.81 281 PHE A O 1
ATOM 2261 N N . TYR A 1 282 ? -3.818 -0.338 -3.750 1.00 94.75 282 TYR A N 1
ATOM 2262 C CA . TYR A 1 282 ? -5.049 -0.541 -2.977 1.00 94.75 282 TYR A CA 1
ATOM 2263 C C . TYR A 1 282 ? -4.757 -1.176 -1.607 1.00 94.75 282 TYR A C 1
ATOM 2265 O O . TYR A 1 282 ? -5.240 -0.703 -0.576 1.00 94.75 282 TYR A O 1
ATOM 2273 N N . ALA A 1 283 ? -3.926 -2.225 -1.573 1.00 92.88 283 ALA A N 1
ATOM 2274 C CA . ALA A 1 283 ? -3.566 -2.892 -0.325 1.00 92.88 283 ALA A CA 1
ATOM 2275 C C . ALA A 1 283 ? -2.750 -2.004 0.631 1.00 92.88 283 ALA A C 1
ATOM 2277 O O . ALA A 1 283 ? -2.875 -2.140 1.849 1.00 92.88 283 ALA A O 1
ATOM 2278 N N . GLN A 1 284 ? -1.967 -1.065 0.103 1.00 93.44 284 GLN A N 1
ATOM 2279 C CA . GLN A 1 284 ? -1.260 -0.052 0.882 1.00 93.44 284 GLN A CA 1
ATOM 2280 C C . GLN A 1 284 ? -2.224 0.929 1.532 1.00 93.44 284 GLN A C 1
ATOM 2282 O O . GLN A 1 284 ? -2.141 1.154 2.738 1.00 93.44 284 GLN A O 1
ATOM 2287 N N . ILE A 1 285 ? -3.159 1.471 0.752 1.00 94.81 285 ILE A N 1
ATOM 2288 C CA . ILE A 1 285 ? -4.142 2.431 1.252 1.00 94.81 285 ILE A CA 1
ATOM 2289 C C . ILE A 1 285 ? -5.033 1.773 2.307 1.00 94.81 285 ILE A C 1
ATOM 2291 O O . ILE A 1 285 ? -5.217 2.319 3.391 1.00 94.81 285 ILE A O 1
ATOM 2295 N N . VAL A 1 286 ? -5.539 0.566 2.046 1.00 93.88 286 VAL A N 1
ATOM 2296 C CA . VAL A 1 286 ? -6.515 -0.074 2.937 1.00 93.88 286 VAL A CA 1
ATOM 2297 C C . VAL A 1 286 ? -5.864 -0.774 4.128 1.00 93.88 286 VAL A C 1
ATOM 2299 O O . VAL A 1 286 ? -6.326 -0.597 5.250 1.00 93.88 286 VAL A O 1
ATOM 2302 N N . ALA A 1 287 ? -4.809 -1.559 3.905 1.00 91.75 287 ALA A N 1
ATOM 2303 C CA . ALA A 1 287 ? -4.220 -2.440 4.916 1.00 91.75 287 ALA A CA 1
ATOM 2304 C C . ALA A 1 287 ? -2.764 -2.095 5.281 1.00 91.75 287 ALA A C 1
ATOM 2306 O O . ALA A 1 287 ? -2.156 -2.800 6.087 1.00 91.75 287 ALA A O 1
ATOM 2307 N N . GLY A 1 288 ? -2.179 -1.035 4.712 1.00 88.81 288 GLY A N 1
ATOM 2308 C CA . GLY A 1 288 ? -0.819 -0.585 5.032 1.00 88.81 288 GLY A CA 1
ATOM 2309 C C . GLY A 1 288 ? 0.306 -1.455 4.462 1.00 88.81 288 GLY A C 1
ATOM 2310 O O . GLY A 1 288 ? 1.463 -1.276 4.840 1.00 88.81 288 GLY A O 1
ATOM 2311 N N . ARG A 1 289 ? 0.003 -2.399 3.561 1.00 87.50 289 ARG A N 1
ATOM 2312 C CA . ARG A 1 289 ? 1.013 -3.246 2.907 1.00 87.50 289 ARG A CA 1
ATOM 2313 C C . ARG A 1 289 ? 1.773 -2.451 1.842 1.00 87.50 289 ARG A C 1
ATOM 2315 O O . ARG A 1 289 ? 1.160 -1.801 1.014 1.00 87.50 289 ARG A O 1
ATOM 2322 N N . SER A 1 290 ? 3.098 -2.580 1.772 1.00 85.50 290 SER A N 1
ATOM 2323 C CA . SER A 1 290 ? 3.865 -2.001 0.655 1.00 85.50 290 SER A CA 1
ATOM 2324 C C . SER A 1 290 ? 3.378 -2.553 -0.700 1.00 85.50 290 SER A C 1
ATOM 2326 O O . SER A 1 290 ? 3.244 -3.772 -0.831 1.00 85.50 290 SER A O 1
ATOM 2328 N N . PRO A 1 291 ? 3.153 -1.708 -1.723 1.00 85.44 291 PRO A N 1
ATOM 2329 C CA . PRO A 1 291 ? 2.594 -2.132 -3.007 1.00 85.44 291 PRO A CA 1
ATOM 2330 C C . PRO A 1 291 ? 3.524 -3.075 -3.786 1.00 85.44 291 PRO A C 1
ATOM 2332 O O . PRO A 1 291 ? 3.067 -3.832 -4.641 1.00 85.44 291 PRO A O 1
ATOM 2335 N N . GLY A 1 292 ? 4.810 -3.108 -3.427 1.00 83.56 292 GLY A N 1
ATOM 2336 C CA . GLY A 1 292 ? 5.856 -3.802 -4.169 1.00 83.56 292 GLY A CA 1
ATOM 2337 C C . GLY A 1 292 ? 6.534 -2.879 -5.187 1.00 83.56 292 GLY A C 1
ATOM 2338 O O . GLY A 1 292 ? 6.253 -1.680 -5.212 1.00 83.56 292 GLY A O 1
ATOM 2339 N N . PRO A 1 293 ? 7.460 -3.414 -5.998 1.00 84.88 293 PRO A N 1
ATOM 2340 C CA . PRO A 1 293 ? 8.126 -2.637 -7.035 1.00 84.88 293 PRO A CA 1
ATOM 2341 C C . PRO A 1 293 ? 7.131 -2.276 -8.143 1.00 84.88 293 PRO A C 1
ATOM 2343 O O . PRO A 1 293 ? 6.418 -3.148 -8.645 1.00 84.88 293 PRO A O 1
ATOM 2346 N N . GLY A 1 294 ? 7.093 -1.000 -8.521 1.00 87.88 294 GLY A N 1
ATOM 2347 C CA . GLY A 1 294 ? 6.382 -0.547 -9.711 1.00 87.88 294 GLY A CA 1
ATOM 2348 C C . GLY A 1 294 ? 7.256 -0.583 -10.970 1.00 87.88 294 GLY A C 1
ATOM 2349 O O . GLY A 1 294 ? 8.370 -1.124 -10.926 1.00 87.88 294 GLY A O 1
ATOM 2350 N N . PRO A 1 295 ? 6.742 -0.064 -12.099 1.00 91.69 295 PRO A N 1
ATOM 2351 C CA . PRO A 1 295 ? 7.503 0.108 -13.330 1.00 91.69 295 PRO A CA 1
ATOM 2352 C C . PRO A 1 295 ? 8.824 0.831 -13.085 1.00 91.69 295 PRO A C 1
ATOM 2354 O O . PRO A 1 295 ? 8.937 1.683 -12.211 1.00 91.69 295 PRO A O 1
ATOM 2357 N N . SER A 1 296 ? 9.836 0.506 -13.881 1.00 87.81 296 SER A N 1
ATOM 2358 C CA . SER A 1 296 ? 11.094 1.248 -13.854 1.00 87.81 296 SER A CA 1
ATOM 2359 C C . SER A 1 296 ? 11.668 1.370 -15.253 1.00 87.81 296 SER A C 1
ATOM 236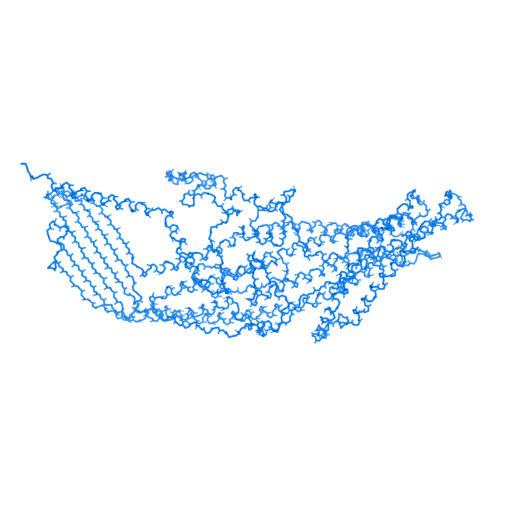1 O O . SER A 1 296 ? 11.591 0.443 -16.069 1.00 87.81 296 SER A O 1
ATOM 2363 N N . ARG A 1 297 ? 12.270 2.520 -15.552 1.00 83.00 297 ARG A N 1
ATOM 2364 C CA . ARG A 1 297 ? 12.962 2.705 -16.823 1.00 83.00 297 ARG A CA 1
ATOM 2365 C C . ARG A 1 297 ? 14.276 1.921 -16.821 1.00 83.00 297 ARG A C 1
ATOM 2367 O O . ARG A 1 297 ? 15.165 2.185 -16.015 1.00 83.00 297 ARG A O 1
ATOM 2374 N N . GLY A 1 298 ? 14.425 0.974 -17.745 1.00 70.62 298 GLY A N 1
ATOM 2375 C CA . GLY A 1 298 ? 15.670 0.231 -17.949 1.00 70.62 298 GLY A CA 1
ATOM 2376 C C . GLY A 1 298 ? 15.487 -1.279 -18.076 1.00 70.62 298 GLY A C 1
ATOM 2377 O O . GLY A 1 298 ? 14.387 -1.797 -18.257 1.00 70.62 298 GLY A O 1
ATOM 2378 N N . ARG A 1 299 ? 16.607 -2.011 -18.026 1.00 68.69 299 ARG A N 1
ATOM 2379 C CA . ARG A 1 299 ? 16.599 -3.473 -18.153 1.00 68.69 299 ARG A CA 1
ATOM 2380 C C . ARG A 1 299 ? 16.046 -4.112 -16.880 1.00 68.69 299 ARG A C 1
ATOM 2382 O O . ARG A 1 299 ? 16.524 -3.834 -15.783 1.00 68.69 299 ARG A O 1
ATOM 2389 N N . LEU A 1 300 ? 15.114 -5.045 -17.058 1.00 69.88 300 LEU A N 1
ATOM 2390 C CA . LEU A 1 300 ? 14.591 -5.900 -15.995 1.00 69.88 300 LEU A CA 1
ATOM 2391 C C . LEU A 1 300 ? 15.726 -6.586 -15.231 1.00 69.88 300 LEU A C 1
ATOM 2393 O O . LEU A 1 300 ? 16.470 -7.389 -15.795 1.00 69.88 300 LEU A O 1
ATOM 2397 N N . SER A 1 301 ? 15.829 -6.303 -13.935 1.00 68.88 301 SER A N 1
ATOM 2398 C CA . SER A 1 301 ? 16.767 -6.971 -13.036 1.00 68.88 301 SER A CA 1
ATOM 2399 C C . SER A 1 301 ? 16.015 -7.845 -12.041 1.00 68.88 301 SER A C 1
ATOM 2401 O O . SER A 1 301 ? 15.115 -7.378 -11.347 1.00 68.88 301 SER A O 1
ATOM 2403 N N . LEU A 1 302 ? 16.434 -9.107 -11.905 1.00 68.81 302 LEU A N 1
ATOM 2404 C CA . LEU A 1 302 ? 15.896 -10.045 -10.907 1.00 68.81 302 LEU A CA 1
ATOM 2405 C C . LEU A 1 302 ? 16.026 -9.522 -9.465 1.00 68.81 302 LEU A C 1
ATOM 2407 O O . LEU A 1 302 ? 15.216 -9.875 -8.615 1.00 68.81 302 LEU A O 1
ATOM 2411 N N . GLY A 1 303 ? 17.013 -8.662 -9.183 1.00 59.72 303 GLY A N 1
ATOM 2412 C CA . GLY A 1 303 ? 17.169 -8.034 -7.867 1.00 59.72 303 GLY A CA 1
ATOM 2413 C C . GLY A 1 303 ? 16.034 -7.063 -7.528 1.00 59.72 303 GLY A C 1
ATOM 2414 O O . GLY A 1 303 ? 15.594 -7.031 -6.379 1.00 59.72 303 GLY A O 1
ATOM 2415 N N . ALA A 1 304 ? 15.520 -6.350 -8.536 1.00 61.03 304 ALA A N 1
ATOM 2416 C CA . ALA A 1 304 ? 14.409 -5.405 -8.413 1.00 61.03 304 ALA A CA 1
ATOM 2417 C C . ALA A 1 304 ? 13.040 -6.097 -8.251 1.00 61.03 304 ALA A C 1
ATOM 2419 O O . ALA A 1 304 ? 12.077 -5.462 -7.845 1.00 61.03 304 ALA A O 1
ATOM 2420 N N . LEU A 1 305 ? 12.960 -7.406 -8.518 1.00 64.81 305 LEU A N 1
ATOM 2421 C CA . LEU A 1 305 ? 11.749 -8.226 -8.375 1.00 64.81 305 LEU A CA 1
ATOM 2422 C C . LEU A 1 305 ? 11.647 -8.913 -7.001 1.00 64.81 305 LEU A C 1
ATOM 2424 O O . LEU A 1 305 ? 10.864 -9.846 -6.830 1.00 64.81 305 LEU A O 1
ATOM 2428 N N . SER A 1 306 ? 12.477 -8.520 -6.028 1.00 60.81 306 SER A N 1
ATOM 2429 C CA . SER A 1 306 ? 12.492 -9.175 -4.718 1.00 60.81 306 SER A CA 1
ATOM 2430 C C . SER A 1 306 ? 11.173 -8.916 -3.975 1.00 60.81 306 SER A C 1
ATOM 2432 O O . SER A 1 306 ? 10.842 -7.755 -3.738 1.00 60.81 306 SER A O 1
ATOM 2434 N N . PRO A 1 307 ? 10.429 -9.961 -3.567 1.00 62.31 307 PRO A N 1
ATOM 2435 C CA . PRO A 1 307 ? 9.180 -9.777 -2.842 1.00 62.31 307 PRO A CA 1
ATOM 2436 C C . PRO A 1 307 ? 9.465 -9.224 -1.442 1.00 62.31 307 PRO A C 1
ATOM 2438 O O . PRO A 1 307 ? 10.213 -9.832 -0.668 1.00 62.31 307 PRO A O 1
ATOM 2441 N N . SER A 1 308 ? 8.859 -8.084 -1.112 1.00 61.50 308 SER A N 1
ATOM 2442 C CA . SER A 1 308 ? 8.882 -7.539 0.245 1.00 61.50 308 SER A CA 1
ATOM 2443 C C . SER A 1 308 ? 8.057 -8.434 1.172 1.00 61.50 308 SER A C 1
ATOM 2445 O O . SER A 1 308 ? 6.940 -8.809 0.806 1.00 61.50 308 SER A O 1
ATOM 2447 N N . PRO A 1 309 ? 8.569 -8.802 2.361 1.00 59.88 309 PRO A N 1
ATOM 2448 C CA . PRO A 1 309 ? 7.769 -9.543 3.322 1.00 59.88 309 PRO A CA 1
ATOM 2449 C C . PRO A 1 309 ? 6.546 -8.701 3.726 1.00 59.88 309 PRO A C 1
ATOM 2451 O O . PRO A 1 309 ? 6.676 -7.484 3.893 1.00 59.88 309 PRO A O 1
ATOM 2454 N N . PRO A 1 310 ? 5.361 -9.315 3.876 1.00 59.94 310 PRO A N 1
ATOM 2455 C CA . PRO A 1 310 ? 4.180 -8.596 4.333 1.00 59.94 310 PRO A CA 1
ATOM 2456 C C . PRO A 1 310 ? 4.410 -8.038 5.743 1.00 59.94 310 PRO A C 1
ATOM 2458 O O . PRO A 1 310 ? 5.062 -8.677 6.574 1.00 59.94 310 PRO A O 1
ATOM 2461 N N . SER A 1 311 ? 3.863 -6.852 6.020 1.00 59.00 311 SER A N 1
ATOM 2462 C CA . SER A 1 311 ? 3.809 -6.321 7.382 1.00 59.00 311 SER A CA 1
ATOM 2463 C C . SER A 1 311 ? 2.963 -7.249 8.257 1.00 59.00 311 SER A C 1
ATOM 2465 O O . SER A 1 311 ? 1.923 -7.754 7.832 1.00 59.00 311 SER A O 1
ATOM 2467 N N . ALA A 1 312 ? 3.428 -7.509 9.481 1.00 54.69 312 ALA A N 1
ATOM 2468 C CA . ALA A 1 312 ? 2.751 -8.420 10.406 1.00 54.69 312 ALA A CA 1
ATOM 2469 C C . ALA A 1 312 ? 1.460 -7.830 11.004 1.00 54.69 312 ALA A C 1
ATOM 2471 O O . ALA A 1 312 ? 0.628 -8.587 11.498 1.00 54.69 312 ALA A O 1
ATOM 2472 N N . SER A 1 313 ? 1.299 -6.505 10.952 1.00 64.19 313 SER A N 1
ATOM 2473 C CA . SER A 1 313 ? 0.143 -5.769 11.464 1.00 64.19 313 SER A CA 1
ATOM 2474 C C . SER A 1 313 ? -0.607 -5.060 10.340 1.00 64.19 313 SER A C 1
ATOM 2476 O O . SER A 1 313 ? 0.011 -4.555 9.394 1.00 64.19 313 SER A O 1
ATOM 2478 N N . ALA A 1 314 ? -1.930 -4.992 10.475 1.00 73.62 314 ALA A N 1
ATOM 2479 C CA . ALA A 1 314 ? -2.767 -4.138 9.649 1.00 73.62 314 ALA A CA 1
ATOM 2480 C C . ALA A 1 314 ? -2.421 -2.657 9.889 1.00 73.62 314 ALA A C 1
ATOM 2482 O O . ALA A 1 314 ? -2.323 -2.200 11.026 1.00 73.62 314 ALA A O 1
ATOM 2483 N N . GLY A 1 315 ? -2.196 -1.919 8.806 1.00 84.69 315 GLY A N 1
ATOM 2484 C CA . GLY A 1 315 ? -1.994 -0.471 8.799 1.00 84.69 315 GLY A CA 1
ATOM 2485 C C . GLY A 1 315 ? -2.984 0.212 7.857 1.00 84.69 315 GLY A C 1
ATOM 2486 O O . GLY A 1 315 ? -4.071 -0.310 7.607 1.00 84.69 315 GLY A O 1
ATOM 2487 N N . GLY A 1 316 ? -2.605 1.372 7.313 1.00 90.81 316 GLY A N 1
ATOM 2488 C CA . GLY A 1 316 ? -3.444 2.122 6.373 1.00 90.81 316 GLY A CA 1
ATOM 2489 C C . GLY A 1 316 ? -4.798 2.511 6.977 1.00 90.81 316 GLY A C 1
ATOM 2490 O O . GLY A 1 316 ? -4.900 2.801 8.171 1.00 90.81 316 GLY A O 1
ATOM 2491 N N . PHE A 1 317 ? -5.842 2.485 6.154 1.00 94.44 317 PHE A N 1
ATOM 2492 C CA . PHE A 1 317 ? -7.207 2.833 6.543 1.00 94.44 317 PHE A CA 1
ATOM 2493 C C . PHE A 1 317 ? -7.761 1.951 7.669 1.00 94.44 317 PHE A C 1
ATOM 2495 O O . PHE A 1 317 ? -8.350 2.460 8.621 1.00 94.44 317 PHE A O 1
ATOM 2502 N N . LEU A 1 318 ? -7.551 0.631 7.593 1.00 93.19 318 LEU A N 1
ATOM 2503 C CA . LEU A 1 318 ? -8.037 -0.309 8.605 1.00 93.19 318 LEU A CA 1
ATOM 2504 C C . LEU A 1 318 ? -7.405 -0.049 9.976 1.00 93.19 318 LEU A C 1
ATOM 2506 O O . LEU A 1 318 ? -8.111 -0.084 10.979 1.00 93.19 318 LEU A O 1
ATOM 2510 N N . GLY A 1 319 ? -6.109 0.274 10.014 1.00 92.44 319 GLY A N 1
ATOM 2511 C CA . GLY A 1 319 ? -5.422 0.632 11.258 1.00 92.44 319 GLY A CA 1
ATOM 2512 C C . GLY A 1 319 ? -5.910 1.955 11.866 1.00 92.44 319 GLY A C 1
ATOM 2513 O O . GLY A 1 319 ? -5.946 2.089 13.088 1.00 92.44 319 GLY A O 1
ATOM 2514 N N . LEU A 1 320 ? -6.322 2.927 11.041 1.00 94.31 320 LEU A N 1
ATOM 2515 C CA . LEU A 1 320 ? -6.945 4.168 11.525 1.00 94.31 320 LEU A CA 1
ATOM 2516 C C . LEU A 1 320 ? -8.336 3.915 12.107 1.00 94.31 320 LEU A C 1
ATOM 2518 O O . LEU A 1 320 ? -8.657 4.447 13.168 1.00 94.31 320 LEU A O 1
ATOM 2522 N N . LEU A 1 321 ? -9.146 3.086 11.443 1.00 93.69 321 LEU A N 1
ATOM 2523 C CA . LEU A 1 321 ? -10.453 2.686 11.962 1.00 93.69 321 LEU A CA 1
ATOM 2524 C C . LEU A 1 321 ? -10.326 1.899 13.273 1.00 93.69 321 LEU A C 1
ATOM 2526 O O . LEU A 1 321 ? -11.089 2.142 14.205 1.00 93.69 321 LEU A O 1
ATOM 2530 N N . GLU A 1 322 ? -9.364 0.977 13.359 1.00 93.44 322 GLU A N 1
ATOM 2531 C CA . GLU A 1 322 ? -9.070 0.230 14.587 1.00 93.44 322 GLU A CA 1
ATOM 2532 C C . GLU A 1 322 ? -8.736 1.186 15.739 1.00 93.44 322 GLU A C 1
ATOM 2534 O O . GLU A 1 322 ? -9.319 1.081 16.817 1.00 93.44 322 GLU A O 1
ATOM 2539 N N . GLU A 1 323 ? -7.867 2.173 15.500 1.00 93.00 323 GLU A N 1
ATOM 2540 C CA . GLU A 1 323 ? -7.497 3.165 16.513 1.00 93.00 323 GLU A CA 1
ATOM 2541 C C . GLU A 1 323 ? -8.690 4.024 16.959 1.00 93.00 323 GLU A C 1
ATOM 2543 O O . GLU A 1 323 ? -8.843 4.283 18.151 1.00 93.00 323 GLU A O 1
ATOM 2548 N N . GLN A 1 324 ? -9.587 4.414 16.043 1.00 93.00 324 GLN A N 1
ATOM 2549 C CA . GLN A 1 324 ? -10.813 5.136 16.406 1.00 93.00 324 GLN A CA 1
ATOM 2550 C C . GLN A 1 324 ? -11.711 4.323 17.346 1.00 93.00 324 GLN A C 1
ATOM 2552 O O . GLN A 1 324 ? -12.266 4.874 18.302 1.00 93.00 324 GLN A O 1
ATOM 2557 N N . VAL A 1 325 ? -11.864 3.021 17.089 1.00 91.31 325 VAL A N 1
ATOM 2558 C CA . VAL A 1 325 ? -12.651 2.138 17.960 1.00 91.31 325 VAL A CA 1
ATOM 2559 C C . VAL A 1 325 ? -11.941 1.939 19.301 1.00 91.31 325 VAL A C 1
ATOM 2561 O O . VAL A 1 325 ? -12.592 2.023 20.339 1.00 91.31 325 VAL A O 1
ATOM 2564 N N . ASN A 1 326 ? -10.614 1.786 19.316 1.00 92.12 326 ASN A N 1
ATOM 2565 C CA . ASN A 1 326 ? -9.835 1.704 20.556 1.00 92.12 326 ASN A CA 1
ATOM 2566 C C . ASN A 1 326 ? -9.990 2.973 21.416 1.00 92.12 326 ASN A C 1
ATOM 2568 O O . ASN A 1 326 ? -10.215 2.871 22.623 1.00 92.12 326 ASN A O 1
ATOM 2572 N N . ILE A 1 327 ? -9.938 4.163 20.803 1.00 93.25 327 ILE A N 1
ATOM 2573 C CA . ILE A 1 327 ? -10.176 5.452 21.475 1.00 93.25 327 ILE A CA 1
ATOM 2574 C C . ILE A 1 327 ? -11.587 5.501 22.064 1.00 93.25 327 ILE A C 1
ATOM 2576 O O . ILE A 1 327 ? -11.760 5.907 23.214 1.00 93.25 327 ILE A O 1
ATOM 2580 N N . ARG A 1 328 ? -12.599 5.052 21.313 1.00 89.75 328 ARG A N 1
ATOM 2581 C CA . ARG A 1 328 ? -13.984 4.986 21.799 1.00 89.75 328 ARG A CA 1
ATOM 2582 C C . ARG A 1 328 ? -14.128 4.029 22.983 1.00 89.75 328 ARG A C 1
ATOM 2584 O O . ARG A 1 328 ? -14.721 4.403 23.993 1.00 89.75 328 ARG A O 1
ATOM 2591 N N . ASN A 1 329 ? -13.554 2.830 22.896 1.00 90.06 329 ASN A N 1
ATOM 2592 C CA . ASN A 1 329 ? -13.559 1.857 23.991 1.00 90.06 329 ASN A CA 1
ATOM 2593 C C . ASN A 1 329 ? -12.859 2.427 25.233 1.00 90.06 329 ASN A C 1
ATOM 2595 O O . ASN A 1 329 ? -13.352 2.271 26.348 1.00 90.06 329 ASN A O 1
ATOM 2599 N N . GLN A 1 330 ? -11.761 3.168 25.050 1.00 91.38 330 GLN A N 1
ATOM 2600 C CA . GLN A 1 330 ? -11.056 3.845 26.138 1.00 91.38 330 GLN A CA 1
ATOM 2601 C C . GLN A 1 330 ? -11.884 4.975 26.768 1.00 91.38 330 GLN A C 1
ATOM 2603 O O . GLN A 1 330 ? -11.873 5.130 27.988 1.00 91.38 330 GLN A O 1
ATOM 2608 N N . GLN A 1 331 ? -12.629 5.746 25.973 1.00 91.12 331 GLN A N 1
ATOM 2609 C CA . GLN A 1 331 ? -13.568 6.748 26.489 1.00 91.12 331 GLN A CA 1
ATOM 2610 C C . GLN A 1 331 ? -14.677 6.099 27.325 1.00 91.12 331 GLN A C 1
ATOM 2612 O O . GLN A 1 331 ? -14.989 6.598 28.405 1.00 91.12 331 GLN A O 1
ATOM 2617 N N . MET A 1 332 ? -15.227 4.964 26.876 1.00 85.00 332 MET A N 1
ATOM 2618 C CA . MET A 1 332 ? -16.206 4.205 27.663 1.00 85.00 332 MET A CA 1
ATOM 2619 C C . MET A 1 332 ? -15.598 3.632 28.948 1.00 85.00 332 MET A C 1
ATOM 2621 O O . MET A 1 332 ? -16.241 3.670 29.994 1.00 85.00 332 MET A O 1
ATOM 2625 N N . ASN A 1 333 ? -14.348 3.160 28.903 1.00 89.31 333 ASN A N 1
ATOM 2626 C CA . ASN A 1 333 ? -13.623 2.724 30.097 1.00 89.31 333 ASN A CA 1
ATOM 2627 C C . ASN A 1 333 ? -13.492 3.860 31.118 1.00 89.31 333 ASN A C 1
ATOM 2629 O O . ASN A 1 333 ? -13.762 3.668 32.297 1.00 89.31 333 ASN A O 1
ATOM 2633 N N . ILE A 1 334 ? -13.107 5.058 30.664 1.00 90.69 334 ILE A N 1
ATOM 2634 C CA . ILE A 1 334 ? -12.986 6.243 31.521 1.00 90.69 334 ILE A CA 1
ATOM 2635 C C . ILE A 1 334 ? -14.333 6.586 32.153 1.00 90.69 334 ILE A C 1
ATOM 2637 O O . ILE A 1 334 ? -14.374 6.763 33.365 1.00 90.69 334 ILE A O 1
ATOM 2641 N N . ALA A 1 335 ? -15.419 6.614 31.375 1.00 85.31 335 ALA A N 1
ATOM 2642 C CA . ALA A 1 335 ? -16.758 6.860 31.911 1.00 85.31 335 ALA A CA 1
ATOM 2643 C C . ALA A 1 335 ? -17.132 5.838 33.004 1.00 85.31 335 ALA A C 1
ATOM 2645 O O . ALA A 1 335 ? -17.526 6.226 34.102 1.00 85.31 335 ALA A O 1
ATOM 2646 N N . GLY A 1 336 ? -16.892 4.544 32.757 1.00 83.56 336 GLY A N 1
ATOM 2647 C CA . GLY A 1 336 ? -17.130 3.490 33.748 1.00 83.56 336 GLY A CA 1
ATOM 2648 C C . GLY A 1 336 ? -16.235 3.586 34.994 1.00 83.56 336 GLY A C 1
ATOM 2649 O O . GLY A 1 336 ? -16.681 3.283 36.099 1.00 83.56 336 GLY A O 1
ATOM 2650 N N . LEU A 1 337 ? -14.981 4.029 34.851 1.00 88.44 337 LEU A N 1
ATOM 2651 C CA . LEU A 1 337 ? -14.063 4.256 35.975 1.00 88.44 337 LEU A CA 1
ATOM 2652 C C . LEU A 1 337 ? -14.436 5.499 36.793 1.00 88.44 337 LEU A C 1
ATOM 2654 O O . LEU A 1 337 ? -14.307 5.476 38.016 1.00 88.44 337 LEU A O 1
ATOM 2658 N N . GLU A 1 338 ? -14.892 6.572 36.142 1.00 88.38 338 GLU A N 1
ATOM 2659 C CA . GLU A 1 338 ? -15.422 7.763 36.815 1.00 88.38 338 GLU A CA 1
ATOM 2660 C C . GLU A 1 338 ? -16.652 7.418 37.647 1.00 88.38 338 GLU A C 1
ATOM 2662 O O . GLU A 1 338 ? -16.760 7.858 38.793 1.00 88.38 338 GLU A O 1
ATOM 2667 N N . ASP A 1 339 ? -17.556 6.611 37.094 1.00 79.31 339 ASP A N 1
ATOM 2668 C CA . ASP A 1 339 ? -18.732 6.153 37.820 1.00 79.31 339 ASP A CA 1
ATOM 2669 C C . ASP A 1 339 ? -18.357 5.228 38.986 1.00 79.31 339 ASP A C 1
ATOM 2671 O O . ASP A 1 339 ? -18.727 5.486 40.133 1.00 79.31 339 ASP A O 1
ATOM 2675 N N . SER A 1 340 ? -17.496 4.233 38.747 1.00 83.62 340 SER A N 1
ATOM 2676 C CA . SER A 1 340 ? -16.984 3.365 39.813 1.00 83.62 340 SER A CA 1
ATOM 2677 C C . SER A 1 340 ? -16.312 4.160 40.940 1.00 83.62 340 SER A C 1
ATOM 2679 O O . SER A 1 340 ? -16.479 3.810 42.110 1.00 83.62 340 SER A O 1
ATOM 2681 N N . LEU A 1 341 ? -15.578 5.233 40.625 1.00 86.94 341 LEU A N 1
ATOM 2682 C CA . LEU A 1 341 ? -14.974 6.112 41.624 1.00 86.94 341 LEU A CA 1
ATOM 2683 C C . LEU A 1 341 ? -16.042 6.842 42.452 1.00 86.94 341 LEU A C 1
ATOM 2685 O O . LEU A 1 341 ? -15.950 6.828 43.680 1.00 86.94 341 LEU A O 1
ATOM 2689 N N . LYS A 1 342 ? -17.067 7.421 41.811 1.00 83.38 342 LYS A N 1
ATOM 2690 C CA . LYS A 1 342 ? -18.187 8.086 42.505 1.00 83.38 342 LYS A CA 1
ATOM 2691 C C . LYS A 1 342 ? -18.911 7.127 43.446 1.00 83.38 342 LYS A C 1
ATOM 2693 O O . LYS A 1 342 ? -19.185 7.481 44.593 1.00 83.38 342 LYS A O 1
ATOM 2698 N N . GLN A 1 343 ? -19.181 5.903 42.991 1.00 77.62 343 GLN A N 1
ATOM 2699 C CA . GLN A 1 343 ? -19.823 4.876 43.813 1.00 77.62 343 GLN A CA 1
ATOM 2700 C C . GLN A 1 343 ? -18.959 4.508 45.030 1.00 77.62 343 GLN A C 1
ATOM 2702 O O . GLN A 1 343 ? -19.464 4.431 46.151 1.00 77.62 343 GLN A O 1
ATOM 2707 N N . LEU A 1 344 ? -17.646 4.328 44.850 1.00 81.44 344 LEU A N 1
ATOM 2708 C CA . LEU A 1 344 ? -16.729 4.013 45.952 1.00 81.44 344 LEU A CA 1
ATOM 2709 C C . LEU A 1 344 ? -16.583 5.165 46.955 1.00 81.44 344 LEU A C 1
ATOM 2711 O O . LEU A 1 344 ? -16.524 4.909 48.158 1.00 81.44 344 LEU A O 1
ATOM 2715 N N . GLU A 1 345 ? -16.566 6.416 46.490 1.00 83.94 345 GLU A N 1
ATOM 2716 C CA . GLU A 1 345 ? -16.579 7.606 47.349 1.00 83.94 345 GLU A CA 1
ATOM 2717 C C . GLU A 1 345 ? -17.865 7.665 48.184 1.00 83.94 345 GLU A C 1
ATOM 2719 O O . GLU A 1 345 ? -17.792 7.774 49.409 1.00 83.94 345 GLU A O 1
ATOM 2724 N N . ALA A 1 346 ? -19.031 7.471 47.559 1.00 77.19 346 ALA A N 1
ATOM 2725 C CA . ALA A 1 346 ? -20.317 7.440 48.255 1.00 77.19 346 ALA A CA 1
ATOM 2726 C C . ALA A 1 346 ? -20.398 6.305 49.296 1.00 77.19 346 ALA A C 1
ATOM 2728 O O . ALA A 1 346 ? -20.883 6.498 50.415 1.00 77.19 346 ALA A O 1
ATOM 2729 N N . LEU A 1 347 ? -19.884 5.115 48.969 1.00 74.50 347 LEU A N 1
ATOM 2730 C CA . LEU A 1 347 ? -19.822 3.987 49.903 1.00 74.50 347 LEU A CA 1
ATOM 2731 C C . LEU A 1 347 ? -18.841 4.231 51.061 1.00 74.50 347 LEU A C 1
ATOM 2733 O O . LEU A 1 347 ? -19.088 3.770 52.181 1.00 74.50 347 LEU A O 1
ATOM 2737 N N . TYR A 1 348 ? -17.741 4.942 50.815 1.00 77.31 348 TYR A N 1
ATOM 2738 C CA . TYR A 1 348 ? -16.792 5.347 51.850 1.00 77.31 348 TYR A CA 1
ATOM 2739 C C . TYR A 1 348 ? -17.404 6.393 52.793 1.00 77.31 348 TYR A C 1
ATOM 2741 O O . TYR A 1 348 ? -17.352 6.223 54.012 1.00 77.31 348 TYR A O 1
ATOM 2749 N N . GLU A 1 349 ? -18.069 7.420 52.255 1.00 77.00 349 GLU A N 1
ATOM 2750 C CA . GLU A 1 349 ? -18.790 8.434 53.040 1.00 77.00 349 GLU A CA 1
ATOM 2751 C C . GLU A 1 349 ? -19.906 7.822 53.898 1.00 77.00 349 GLU A C 1
ATOM 2753 O O . GLU A 1 349 ? -20.092 8.199 55.057 1.00 77.00 349 GLU A O 1
ATOM 2758 N N . ALA A 1 350 ? -20.592 6.802 53.377 1.00 68.94 350 ALA A N 1
ATOM 2759 C CA . ALA A 1 350 ? -21.583 6.024 54.116 1.00 68.94 350 ALA A CA 1
ATOM 2760 C C . ALA A 1 350 ? -20.976 5.077 55.180 1.00 68.94 350 ALA A C 1
ATOM 2762 O O . ALA A 1 350 ? -21.703 4.271 55.767 1.00 68.94 350 ALA A O 1
ATOM 2763 N N . ASN A 1 351 ? -19.658 5.128 55.431 1.00 69.44 351 ASN A N 1
ATOM 2764 C CA . ASN A 1 351 ? -18.907 4.215 56.306 1.00 69.44 351 ASN A CA 1
ATOM 2765 C C . ASN A 1 351 ? -19.099 2.719 55.964 1.00 69.44 351 ASN A C 1
ATOM 2767 O O . ASN A 1 351 ? -18.918 1.844 56.822 1.00 69.44 351 ASN A O 1
ATOM 2771 N N . ARG A 1 352 ? -19.474 2.404 54.716 1.00 66.38 352 ARG A N 1
ATOM 2772 C CA . ARG A 1 352 ? -19.668 1.028 54.229 1.00 66.38 352 ARG A CA 1
ATOM 2773 C C . ARG A 1 352 ? -18.372 0.419 53.716 1.00 66.38 352 ARG A C 1
ATOM 2775 O O . ARG A 1 352 ? -18.102 -0.748 53.996 1.00 66.38 352 ARG A O 1
ATOM 2782 N N . VAL A 1 353 ? -17.555 1.218 53.038 1.00 66.75 353 VAL A N 1
ATOM 2783 C CA . VAL A 1 353 ? -16.166 0.887 52.702 1.00 66.75 353 VAL A CA 1
ATOM 2784 C C . VAL A 1 353 ? -15.272 1.604 53.707 1.00 66.75 353 VAL A C 1
ATOM 2786 O O . VAL A 1 353 ? -15.312 2.822 53.820 1.00 66.75 353 VAL A O 1
ATOM 2789 N N . ARG A 1 354 ? -14.486 0.855 54.487 1.00 64.12 354 ARG A N 1
ATOM 2790 C CA . ARG A 1 354 ? -13.620 1.440 55.533 1.00 64.12 354 ARG A CA 1
ATOM 2791 C C . ARG A 1 354 ? -12.257 1.887 55.017 1.00 64.12 354 ARG A C 1
ATOM 2793 O O . ARG A 1 354 ? -11.573 2.641 55.701 1.00 64.12 354 ARG A O 1
ATOM 2800 N N . ASP A 1 355 ? -11.855 1.389 53.852 1.00 73.12 355 ASP A N 1
ATOM 2801 C CA . ASP A 1 355 ? -10.510 1.571 53.331 1.00 73.12 355 ASP A CA 1
ATOM 2802 C C . ASP A 1 355 ? -10.480 2.620 52.214 1.00 73.12 355 ASP A C 1
ATOM 2804 O O . ASP A 1 355 ? -10.872 2.359 51.075 1.00 73.12 355 ASP A O 1
ATOM 2808 N N . ARG A 1 356 ? -9.977 3.814 52.546 1.00 82.25 356 ARG A N 1
ATOM 2809 C CA . ARG A 1 356 ? -9.743 4.902 51.586 1.00 82.25 356 ARG A CA 1
ATOM 2810 C C . ARG A 1 356 ? -8.805 4.478 50.450 1.00 82.25 356 ARG A C 1
ATOM 2812 O O . ARG A 1 356 ? -8.883 5.038 49.359 1.00 82.25 356 ARG A O 1
ATOM 2819 N N . PHE A 1 357 ? -7.962 3.468 50.671 1.00 84.62 357 PHE A N 1
ATOM 2820 C CA . PHE A 1 357 ? -7.062 2.939 49.653 1.00 84.62 357 PHE A CA 1
ATOM 2821 C C . PHE A 1 357 ? -7.797 2.491 48.382 1.00 84.62 357 PHE A C 1
ATOM 2823 O O . PHE A 1 357 ? -7.279 2.700 47.289 1.00 84.62 357 PHE A O 1
ATOM 2830 N N . GLN A 1 358 ? -9.009 1.930 48.488 1.00 81.38 358 GLN A N 1
ATOM 2831 C CA . GLN A 1 358 ? -9.782 1.530 47.304 1.00 81.38 358 GLN A CA 1
ATOM 2832 C C . GLN A 1 358 ? -10.199 2.732 46.447 1.00 81.38 358 GLN A C 1
ATOM 2834 O O . GLN A 1 358 ? -10.122 2.667 45.222 1.00 81.38 358 GLN A O 1
ATOM 2839 N N . VAL A 1 359 ? -10.591 3.838 47.088 1.00 86.50 359 VAL A N 1
ATOM 2840 C CA . VAL A 1 359 ? -10.927 5.099 46.408 1.00 86.50 359 VAL A CA 1
ATOM 2841 C C . VAL A 1 359 ? -9.686 5.667 45.720 1.00 86.50 359 VAL A C 1
ATOM 2843 O O . VAL A 1 359 ? -9.732 6.031 44.546 1.00 86.50 359 VAL A O 1
ATOM 2846 N N . ASP A 1 360 ? -8.548 5.685 46.419 1.00 89.00 360 ASP A N 1
ATOM 2847 C CA . ASP A 1 360 ? -7.286 6.168 45.852 1.00 89.00 360 ASP A CA 1
ATOM 2848 C C . ASP A 1 360 ? -6.799 5.271 44.691 1.00 89.00 360 ASP A C 1
ATOM 2850 O O . ASP A 1 360 ? -6.271 5.784 43.702 1.00 89.00 360 ASP A O 1
ATOM 2854 N N . LEU A 1 361 ? -7.021 3.951 44.750 1.00 87.38 361 LEU A N 1
ATOM 2855 C CA . LEU A 1 361 ? -6.717 3.012 43.664 1.00 87.38 361 LEU A CA 1
ATOM 2856 C C . LEU A 1 361 ? -7.599 3.252 42.431 1.00 87.38 361 LEU A C 1
ATOM 2858 O O . LEU A 1 361 ? -7.076 3.320 41.317 1.00 87.38 361 LEU A O 1
ATOM 2862 N N . ALA A 1 362 ? -8.911 3.417 42.621 1.00 88.19 362 ALA A N 1
ATOM 2863 C CA . ALA A 1 362 ? -9.843 3.738 41.541 1.00 88.19 362 ALA A CA 1
ATOM 2864 C C . ALA A 1 362 ? -9.479 5.076 40.878 1.00 88.19 362 ALA A C 1
ATOM 2866 O O . ALA A 1 362 ? -9.415 5.175 39.652 1.00 88.19 362 ALA A O 1
ATOM 2867 N N . ARG A 1 363 ? -9.108 6.082 41.681 1.00 93.69 363 ARG A N 1
ATOM 2868 C CA . ARG A 1 363 ? -8.624 7.375 41.184 1.00 93.69 363 ARG A CA 1
ATOM 2869 C C . ARG A 1 363 ? -7.319 7.248 40.394 1.00 93.69 363 ARG A C 1
ATOM 2871 O O . ARG A 1 363 ? -7.178 7.863 39.340 1.00 93.69 363 ARG A O 1
ATOM 2878 N N . GLN A 1 364 ? -6.368 6.433 40.856 1.00 93.94 364 GLN A N 1
ATOM 2879 C CA . GLN A 1 364 ? -5.144 6.150 40.097 1.00 93.94 364 GLN A CA 1
ATOM 2880 C C . GLN A 1 364 ? -5.437 5.453 38.763 1.00 93.94 364 GLN A C 1
ATOM 2882 O O . GLN A 1 364 ? -4.802 5.783 37.760 1.00 93.94 364 GLN A O 1
ATOM 2887 N N . ALA A 1 365 ? -6.376 4.504 38.735 1.00 91.31 365 ALA A N 1
ATOM 2888 C CA . ALA A 1 365 ? -6.785 3.827 37.508 1.00 91.31 365 ALA A CA 1
ATOM 2889 C C . ALA A 1 365 ? -7.422 4.805 36.511 1.00 91.31 365 ALA A C 1
ATOM 2891 O O . ALA A 1 365 ? -7.034 4.808 35.344 1.00 91.31 365 ALA A O 1
ATOM 2892 N N . LEU A 1 366 ? -8.296 5.698 36.986 1.00 93.31 366 LEU A N 1
ATOM 2893 C CA . LEU A 1 366 ? -8.875 6.770 36.178 1.00 93.31 366 LEU A CA 1
ATOM 2894 C C . LEU A 1 366 ? -7.792 7.667 35.560 1.00 93.31 366 LEU A C 1
ATOM 2896 O O . LEU A 1 366 ? -7.792 7.880 34.349 1.00 93.31 366 LEU A O 1
ATOM 2900 N N . TYR A 1 367 ? -6.821 8.138 36.350 1.00 95.69 367 TYR A N 1
ATOM 2901 C CA . TYR A 1 367 ? -5.729 8.965 35.823 1.00 95.69 367 TYR A CA 1
ATOM 2902 C C . TYR A 1 367 ? -4.877 8.227 34.787 1.00 95.69 367 TYR A C 1
ATOM 2904 O O . TYR A 1 367 ? -4.516 8.807 33.764 1.00 95.69 367 TYR A O 1
ATOM 2912 N N . ARG A 1 368 ? -4.578 6.939 35.003 1.00 95.06 368 ARG A N 1
ATOM 2913 C CA . ARG A 1 368 ? -3.875 6.120 34.001 1.00 95.06 368 ARG A CA 1
ATOM 2914 C C . ARG A 1 368 ? -4.688 5.991 32.716 1.00 95.06 368 ARG A C 1
ATOM 2916 O O . ARG A 1 368 ? -4.119 6.120 31.635 1.00 95.06 368 ARG A O 1
ATOM 2923 N N . ALA A 1 369 ? -5.999 5.783 32.828 1.00 93.44 369 ALA A N 1
ATOM 2924 C CA . ALA A 1 369 ? -6.885 5.674 31.678 1.00 93.44 369 ALA A CA 1
ATOM 2925 C C . ALA A 1 369 ? -6.968 6.991 30.888 1.00 93.44 369 ALA A C 1
ATOM 2927 O O . ALA A 1 369 ? -6.872 6.965 29.661 1.00 93.44 369 ALA A O 1
ATOM 2928 N N . GLN A 1 370 ? -7.060 8.135 31.575 1.00 95.38 370 GLN A N 1
ATOM 2929 C CA . GLN A 1 370 ? -7.050 9.469 30.964 1.00 95.38 370 GLN A CA 1
ATOM 2930 C C . GLN A 1 370 ? -5.726 9.768 30.248 1.00 95.38 370 GLN A C 1
ATOM 2932 O O . GLN A 1 370 ? -5.740 10.228 29.108 1.00 95.38 370 GLN A O 1
ATOM 2937 N N . ILE A 1 371 ? -4.581 9.453 30.868 1.00 96.38 371 ILE A N 1
ATOM 2938 C CA . ILE A 1 371 ? -3.265 9.581 30.217 1.00 96.38 371 ILE A CA 1
ATOM 2939 C C . ILE A 1 371 ? -3.202 8.692 28.968 1.00 96.38 371 ILE A C 1
ATOM 2941 O O . ILE A 1 371 ? -2.782 9.158 27.911 1.00 96.38 371 ILE A O 1
ATOM 2945 N N . GLY A 1 372 ? -3.675 7.445 29.062 1.00 94.50 372 GLY A N 1
ATOM 2946 C CA . GLY A 1 372 ? -3.749 6.526 27.925 1.00 94.50 372 GLY A CA 1
ATOM 2947 C C . GLY A 1 372 ? -4.609 7.058 26.774 1.00 94.50 372 GLY A C 1
ATOM 2948 O O . GLY A 1 372 ? -4.212 6.941 25.615 1.00 94.50 372 GLY A O 1
ATOM 2949 N N . LEU A 1 373 ? -5.744 7.703 27.073 1.00 95.62 373 LEU A N 1
ATOM 2950 C CA . LEU A 1 373 ? -6.586 8.352 26.064 1.00 95.62 373 LEU A CA 1
ATOM 2951 C C . LEU A 1 373 ? -5.842 9.493 25.360 1.00 95.62 373 LEU A C 1
ATOM 2953 O O . LEU A 1 373 ? -5.847 9.543 24.134 1.00 95.62 373 LEU A O 1
ATOM 2957 N N . LEU A 1 374 ? -5.175 10.375 26.109 1.00 96.50 374 LEU A N 1
ATOM 2958 C CA . LEU A 1 374 ? -4.400 11.479 25.529 1.00 96.50 374 LEU A CA 1
ATOM 2959 C C . LEU A 1 374 ? -3.269 10.968 24.625 1.00 96.50 374 LEU A C 1
ATOM 2961 O O . LEU A 1 374 ? -3.067 11.500 23.535 1.00 96.50 374 LEU A O 1
ATOM 2965 N N . SER A 1 375 ? -2.570 9.905 25.036 1.00 96.00 375 SER A N 1
ATOM 2966 C CA . SER A 1 375 ? -1.556 9.255 24.197 1.00 96.00 375 SER A CA 1
ATOM 2967 C C . SER A 1 375 ? -2.153 8.624 22.936 1.00 96.00 375 SER A C 1
ATOM 2969 O O . SER A 1 375 ? -1.560 8.750 21.869 1.00 96.00 375 SER A O 1
ATOM 2971 N N . SER A 1 376 ? -3.327 7.992 23.035 1.00 94.88 376 SER A N 1
ATOM 2972 C CA . SER A 1 376 ? -4.014 7.382 21.883 1.00 94.88 376 SER A CA 1
ATOM 2973 C C . SER A 1 376 ? -4.494 8.443 20.885 1.00 94.88 376 SER A C 1
ATOM 2975 O O . SER A 1 376 ? -4.336 8.271 19.682 1.00 94.88 376 SER A O 1
ATOM 2977 N N . LEU A 1 377 ? -4.999 9.584 21.372 1.00 96.50 377 LEU A N 1
ATOM 2978 C CA . LEU A 1 377 ? -5.382 10.725 20.531 1.00 96.50 377 LEU A CA 1
ATOM 2979 C C . LEU A 1 377 ? -4.176 11.296 19.776 1.00 96.50 377 LEU A C 1
ATOM 2981 O O . LEU A 1 377 ? -4.234 11.452 18.561 1.00 96.50 377 LEU A O 1
ATOM 2985 N N . SER A 1 378 ? -3.067 11.530 20.481 1.00 96.00 378 SER A N 1
ATOM 2986 C CA . SER A 1 378 ? -1.828 12.025 19.874 1.00 96.00 378 SER A CA 1
ATOM 2987 C C . SER A 1 378 ? -1.266 11.050 18.825 1.00 96.00 378 SER A C 1
ATOM 2989 O O . SER A 1 378 ? -0.901 11.467 17.728 1.00 96.00 378 SER A O 1
ATOM 2991 N N . ALA A 1 379 ? -1.266 9.744 19.115 1.00 94.19 379 ALA A N 1
ATOM 2992 C CA . ALA A 1 379 ? -0.843 8.714 18.165 1.00 94.19 379 ALA A CA 1
ATOM 2993 C C . ALA A 1 379 ? -1.784 8.596 16.952 1.00 94.19 379 ALA A C 1
ATOM 2995 O O . ALA A 1 379 ? -1.329 8.310 15.844 1.00 94.19 379 ALA A O 1
ATOM 2996 N N . TYR A 1 380 ? -3.090 8.796 17.144 1.00 95.69 380 TYR A N 1
ATOM 2997 C CA . TYR A 1 380 ? -4.060 8.823 16.053 1.00 95.69 380 TYR A CA 1
ATOM 2998 C C . TYR A 1 380 ? -3.827 10.016 15.123 1.00 95.69 380 TYR A C 1
ATOM 3000 O O . TYR A 1 380 ? -3.828 9.829 13.909 1.00 95.69 380 TYR A O 1
ATOM 3008 N N . GLU A 1 381 ? -3.572 11.210 15.666 1.00 94.88 381 GLU A N 1
ATOM 3009 C CA . GLU A 1 381 ? -3.244 12.403 14.873 1.00 94.88 381 GLU A CA 1
ATOM 3010 C C . GLU A 1 381 ? -1.967 12.197 14.043 1.00 94.88 381 GLU A C 1
ATOM 3012 O O . GLU A 1 381 ? -1.984 12.428 12.834 1.00 94.88 381 GLU A O 1
ATOM 3017 N N . GLU A 1 382 ? -0.900 11.654 14.640 1.00 94.69 382 GLU A N 1
ATOM 3018 C CA . GLU A 1 382 ? 0.352 11.357 13.925 1.00 94.69 382 GLU A CA 1
ATOM 3019 C C . GLU A 1 382 ? 0.143 10.342 12.785 1.00 94.69 382 GLU A C 1
ATOM 3021 O O . GLU A 1 382 ? 0.619 10.539 11.661 1.00 94.69 382 GLU A O 1
ATOM 3026 N N . ARG A 1 383 ? -0.616 9.264 13.036 1.00 94.50 383 ARG A N 1
ATOM 3027 C CA . ARG A 1 383 ? -0.950 8.279 11.994 1.00 94.50 383 ARG A CA 1
ATOM 3028 C C . ARG A 1 383 ? -1.832 8.877 10.905 1.00 94.50 383 ARG A C 1
ATOM 3030 O O . ARG A 1 383 ? -1.654 8.539 9.735 1.00 94.50 383 ARG A O 1
ATOM 3037 N N . LEU A 1 384 ? -2.780 9.736 11.271 1.00 95.94 384 LEU A N 1
ATOM 3038 C CA . LEU A 1 384 ? -3.663 10.402 10.324 1.00 95.94 384 LEU A CA 1
ATOM 3039 C C . LEU A 1 384 ? -2.868 11.340 9.410 1.00 95.94 384 LEU A C 1
ATOM 3041 O O . LEU A 1 384 ? -3.106 11.339 8.207 1.00 95.94 384 LEU A O 1
ATOM 3045 N N . ASP A 1 385 ? -1.893 12.078 9.938 1.00 95.88 385 ASP A N 1
ATOM 3046 C CA . ASP A 1 385 ? -1.022 12.945 9.139 1.00 95.88 385 ASP A CA 1
ATOM 3047 C C . ASP A 1 385 ? -0.127 12.147 8.186 1.00 95.88 385 ASP A C 1
ATOM 3049 O O . ASP A 1 385 ? -0.046 12.470 6.998 1.00 95.88 385 ASP A O 1
ATOM 3053 N N . GLY A 1 386 ? 0.464 11.043 8.656 1.00 94.62 386 GLY A N 1
ATOM 3054 C CA . GLY A 1 386 ? 1.183 10.110 7.784 1.00 94.62 386 GLY A CA 1
ATOM 3055 C C . GLY A 1 386 ? 0.290 9.528 6.681 1.00 94.62 386 GLY A C 1
ATOM 3056 O O . GLY A 1 386 ? 0.710 9.406 5.529 1.00 94.62 386 GLY A O 1
ATOM 3057 N N . TYR A 1 387 ? -0.969 9.222 7.003 1.00 95.88 387 TYR A N 1
ATOM 3058 C CA . TYR A 1 387 ? -1.945 8.732 6.035 1.00 95.88 387 TYR A CA 1
ATOM 3059 C C . TYR A 1 387 ? -2.365 9.807 5.025 1.00 95.88 387 TYR A C 1
ATOM 3061 O O . TYR A 1 387 ? -2.441 9.514 3.837 1.00 95.88 387 TYR A O 1
ATOM 3069 N N . LYS A 1 388 ? -2.564 11.065 5.445 1.00 95.69 388 LYS A N 1
ATOM 3070 C CA . LYS A 1 388 ? -2.816 12.192 4.528 1.00 95.69 388 LYS A CA 1
ATOM 3071 C C . LYS A 1 388 ? -1.695 12.310 3.496 1.00 95.69 388 LYS A C 1
ATOM 3073 O O . LYS A 1 388 ? -1.988 12.370 2.305 1.00 95.69 388 LYS A O 1
ATOM 3078 N N . ILE A 1 389 ? -0.436 12.250 3.937 1.00 94.94 389 ILE A N 1
ATOM 3079 C CA . ILE A 1 389 ? 0.731 12.298 3.044 1.00 94.94 389 ILE A CA 1
ATOM 3080 C C . ILE A 1 389 ? 0.704 11.133 2.048 1.00 94.94 389 ILE A C 1
ATOM 3082 O O . ILE A 1 389 ? 0.904 11.356 0.856 1.00 94.94 389 ILE A O 1
ATOM 3086 N N . LEU A 1 390 ? 0.395 9.915 2.508 1.00 94.06 390 LEU A N 1
ATOM 3087 C CA . LEU A 1 390 ? 0.246 8.742 1.638 1.00 94.06 390 LEU A CA 1
ATOM 3088 C C . LEU A 1 390 ? -0.832 8.948 0.555 1.00 94.06 390 LEU A C 1
ATOM 3090 O O . LEU A 1 390 ? -0.641 8.543 -0.591 1.00 94.06 390 LEU A O 1
ATOM 3094 N N . LEU A 1 391 ? -1.943 9.606 0.897 1.00 95.06 391 LEU A N 1
ATOM 3095 C CA . LEU A 1 391 ? -2.997 9.970 -0.056 1.00 95.06 391 LEU A CA 1
ATOM 3096 C C . LEU A 1 391 ? -2.607 11.135 -0.991 1.00 95.06 391 LEU A C 1
ATOM 3098 O O . LEU A 1 391 ? -3.372 11.454 -1.895 1.00 95.06 391 LEU A O 1
ATOM 3102 N N . GLY A 1 392 ? -1.461 11.796 -0.782 1.00 94.06 392 GLY A N 1
ATOM 3103 C CA . GLY A 1 392 ? -1.055 13.014 -1.498 1.00 94.06 392 GLY A CA 1
ATOM 3104 C C . GLY A 1 392 ? -1.657 14.313 -0.939 1.00 94.06 392 GLY A C 1
ATOM 3105 O O . GLY A 1 392 ? -1.519 15.389 -1.536 1.00 94.06 392 GLY A O 1
ATOM 3106 N N . LEU A 1 393 ? -2.318 14.236 0.217 1.00 94.88 393 LEU A N 1
ATOM 3107 C CA . LEU A 1 393 ? -2.934 15.360 0.916 1.00 94.88 393 LEU A CA 1
ATOM 3108 C C . LEU A 1 393 ? -1.942 16.014 1.894 1.00 94.88 393 LEU A C 1
ATOM 3110 O O . LEU A 1 393 ? -1.108 15.329 2.489 1.00 94.88 393 LEU A O 1
ATOM 3114 N N . PRO A 1 394 ? -2.020 17.338 2.097 1.00 94.44 394 PRO A N 1
ATOM 3115 C CA . PRO A 1 394 ? -1.183 18.019 3.066 1.00 94.44 394 PRO A CA 1
ATOM 3116 C C . PRO A 1 394 ? -1.711 17.795 4.507 1.00 94.44 394 PRO A C 1
ATOM 3118 O O . PRO A 1 394 ? -2.921 17.623 4.697 1.00 94.44 394 PRO A O 1
ATOM 3121 N N . PRO A 1 395 ? -0.833 17.767 5.531 1.00 94.38 395 PRO A N 1
ATOM 3122 C CA . PRO A 1 395 ? -1.227 17.448 6.911 1.00 94.38 395 PRO A CA 1
ATOM 3123 C C . PRO A 1 395 ? -2.193 18.449 7.561 1.00 94.38 395 PRO A C 1
ATOM 3125 O O . PRO A 1 395 ? -3.014 18.069 8.393 1.00 94.38 395 PRO A O 1
ATOM 3128 N N . ASP A 1 396 ? -2.138 19.719 7.162 1.00 93.19 396 ASP A N 1
ATOM 3129 C CA . ASP A 1 396 ? -2.973 20.810 7.683 1.00 93.19 396 ASP A CA 1
ATOM 3130 C C . ASP A 1 396 ? -4.459 20.682 7.307 1.00 93.19 396 ASP A C 1
ATOM 3132 O O . ASP A 1 396 ? -5.320 21.322 7.913 1.00 93.19 396 ASP A O 1
ATOM 3136 N N . LEU A 1 397 ? -4.780 19.833 6.329 1.00 93.19 397 LEU A N 1
ATOM 3137 C CA . LEU A 1 397 ? -6.147 19.598 5.894 1.00 93.19 397 LEU A CA 1
ATOM 3138 C C . LEU A 1 397 ? -6.958 18.872 6.993 1.00 93.19 397 LEU A C 1
ATOM 3140 O O . LEU A 1 397 ? -6.561 17.785 7.431 1.00 93.19 397 LEU A O 1
ATOM 3144 N N . PRO A 1 398 ? -8.126 19.402 7.414 1.00 93.38 398 PRO A N 1
ATOM 3145 C CA . PRO A 1 398 ? -8.992 18.717 8.366 1.00 93.38 398 PRO A CA 1
ATOM 3146 C C . PRO A 1 398 ? -9.655 17.516 7.684 1.00 93.38 398 PRO A C 1
ATOM 3148 O O . PRO A 1 398 ? -10.499 17.678 6.801 1.00 93.38 398 PRO A O 1
ATOM 3151 N N . VAL A 1 399 ? -9.263 16.309 8.089 1.00 94.25 399 VAL A N 1
ATOM 3152 C CA . VAL A 1 399 ? -9.759 15.037 7.546 1.00 94.25 399 VAL A CA 1
ATOM 3153 C C . VAL A 1 399 ? -10.398 14.225 8.667 1.00 94.25 399 VAL A C 1
ATOM 3155 O O . VAL A 1 399 ? -9.826 14.100 9.748 1.00 94.25 399 VAL A O 1
ATOM 3158 N N . ARG A 1 400 ? -11.560 13.631 8.393 1.00 92.94 400 ARG A N 1
ATOM 3159 C CA . ARG A 1 400 ? -12.268 12.727 9.297 1.00 92.94 400 ARG A CA 1
ATOM 3160 C C . ARG A 1 400 ? -12.503 11.386 8.614 1.00 92.94 400 ARG A C 1
ATOM 3162 O O . ARG A 1 400 ? -13.092 11.325 7.539 1.00 92.94 400 ARG A O 1
ATOM 3169 N N . ILE A 1 401 ? -12.061 10.312 9.257 1.00 93.50 401 ILE A N 1
ATOM 3170 C CA . ILE A 1 401 ? -12.302 8.949 8.782 1.00 93.50 401 ILE A CA 1
ATOM 3171 C C . ILE A 1 401 ? -13.677 8.491 9.275 1.00 93.50 401 ILE A C 1
ATOM 3173 O O . ILE A 1 401 ? -13.934 8.552 10.479 1.00 93.50 401 ILE A O 1
ATOM 3177 N N . GLU A 1 402 ? -14.545 8.048 8.365 1.00 89.38 402 GLU A N 1
ATOM 3178 C CA . GLU A 1 402 ? -15.862 7.491 8.692 1.00 89.38 402 GLU A CA 1
ATOM 3179 C C . GLU A 1 402 ? -16.171 6.277 7.816 1.00 89.38 402 GLU A C 1
ATOM 3181 O O . GLU A 1 402 ? -16.387 6.406 6.616 1.00 89.38 402 GLU A O 1
ATOM 3186 N N . ASP A 1 403 ? -16.249 5.093 8.424 1.00 86.75 403 ASP A N 1
ATOM 3187 C CA . ASP A 1 403 ? -16.622 3.865 7.721 1.00 86.75 403 ASP A CA 1
ATOM 3188 C C . ASP A 1 403 ? -17.473 2.952 8.627 1.00 86.75 403 ASP A C 1
ATOM 3190 O O . ASP A 1 403 ? -17.154 2.778 9.810 1.00 86.75 403 ASP A O 1
ATOM 3194 N N . PRO A 1 404 ? -18.579 2.36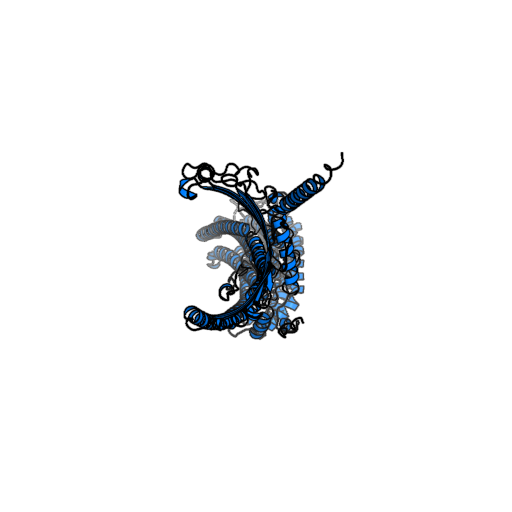8 8.126 1.00 86.50 404 PRO A N 1
ATOM 3195 C CA . PRO A 1 404 ? -19.421 1.473 8.915 1.00 86.50 404 PRO A CA 1
ATOM 3196 C C . PRO A 1 404 ? -18.798 0.092 9.193 1.00 86.50 404 PRO A C 1
ATOM 3198 O O . PRO A 1 404 ? -19.349 -0.643 10.013 1.00 86.50 404 PRO A O 1
ATOM 3201 N N . LEU A 1 405 ? -17.684 -0.283 8.551 1.00 87.00 405 LEU A N 1
ATOM 3202 C CA . LEU A 1 405 ? -17.103 -1.633 8.576 1.00 87.00 405 LEU A CA 1
ATOM 3203 C C . LEU A 1 405 ? -16.944 -2.216 9.988 1.00 87.00 405 LEU A C 1
ATOM 3205 O O . LEU A 1 405 ? -17.321 -3.373 10.220 1.00 87.00 405 LEU A O 1
ATOM 3209 N N . LEU A 1 406 ? -16.412 -1.415 10.919 1.00 88.19 406 LEU A N 1
ATOM 3210 C CA . LEU A 1 406 ? -16.089 -1.848 12.281 1.00 88.19 406 LEU A CA 1
ATOM 3211 C C . LEU A 1 406 ? -17.216 -1.634 13.300 1.00 88.19 406 LEU A C 1
ATOM 3213 O O . LEU A 1 406 ? -17.060 -2.056 14.441 1.00 88.19 406 LEU A O 1
ATOM 3217 N N . ARG A 1 407 ? -18.377 -1.083 12.910 1.00 82.38 407 ARG A N 1
ATOM 3218 C CA . ARG A 1 407 ? -19.519 -0.896 13.837 1.00 82.38 407 ARG A CA 1
ATOM 3219 C C . ARG A 1 407 ? -19.988 -2.201 14.486 1.00 82.38 407 ARG A C 1
ATOM 3221 O O . ARG A 1 407 ? -20.506 -2.198 15.591 1.00 82.38 407 ARG A O 1
ATOM 3228 N N . ARG A 1 408 ? -19.750 -3.343 13.832 1.00 83.38 408 ARG A N 1
ATOM 3229 C CA . ARG A 1 408 ? -20.035 -4.683 14.378 1.00 83.38 408 ARG A CA 1
ATOM 3230 C C . ARG A 1 408 ? -19.235 -5.032 15.647 1.00 83.38 408 ARG A C 1
ATOM 3232 O O . ARG A 1 408 ? -19.592 -5.984 16.330 1.00 83.38 408 ARG A O 1
ATOM 3239 N N . PHE A 1 409 ? -18.150 -4.306 15.934 1.00 87.75 409 PHE A N 1
ATOM 3240 C CA . PHE A 1 409 ? -17.313 -4.484 17.127 1.00 87.75 409 PHE A CA 1
ATOM 3241 C C . PHE A 1 409 ? -17.689 -3.544 18.275 1.00 87.75 409 PHE A C 1
ATOM 3243 O O . PHE A 1 409 ? -17.127 -3.674 19.361 1.00 87.75 409 PHE A O 1
ATOM 3250 N N . ASP A 1 410 ? -18.666 -2.655 18.074 1.00 85.19 410 ASP A N 1
ATOM 3251 C CA . ASP A 1 410 ? -19.305 -1.910 19.157 1.00 85.19 410 ASP A CA 1
ATOM 3252 C C . ASP A 1 410 ? -20.186 -2.889 19.960 1.00 85.19 410 ASP A C 1
ATOM 3254 O O . ASP A 1 410 ? -21.394 -3.005 19.742 1.00 85.19 410 ASP A O 1
ATOM 3258 N N . LEU A 1 411 ? -19.564 -3.676 20.847 1.00 87.50 411 LEU A N 1
ATOM 3259 C CA . LEU A 1 411 ? -20.251 -4.750 21.576 1.00 87.50 411 LEU A CA 1
ATOM 3260 C C . LEU A 1 411 ? -21.338 -4.215 22.515 1.00 87.50 411 LEU A C 1
ATOM 3262 O O . LEU A 1 411 ? -22.353 -4.877 22.701 1.00 87.50 411 LEU A O 1
ATOM 3266 N N . ILE A 1 412 ? -21.126 -3.033 23.090 1.00 84.19 412 ILE A N 1
ATOM 3267 C CA . ILE A 1 412 ? -22.086 -2.346 23.956 1.00 84.19 412 ILE A CA 1
ATOM 3268 C C . ILE A 1 412 ? -22.380 -0.993 23.324 1.00 84.19 412 ILE A C 1
ATOM 3270 O O . ILE A 1 412 ? -21.454 -0.256 22.981 1.00 84.19 412 ILE A O 1
ATOM 3274 N N . ASP A 1 413 ? -23.661 -0.671 23.162 1.00 85.38 413 ASP A N 1
ATOM 3275 C CA . ASP A 1 413 ? -24.060 0.638 22.664 1.00 85.38 413 ASP A CA 1
ATOM 3276 C C . ASP A 1 413 ? -23.744 1.738 23.703 1.00 85.38 413 ASP A C 1
ATOM 3278 O O . ASP A 1 413 ? -24.162 1.619 24.859 1.00 85.38 413 ASP A O 1
ATOM 3282 N N . PRO A 1 414 ? -23.040 2.826 23.334 1.00 82.44 414 PRO A N 1
ATOM 3283 C CA . PRO A 1 414 ? -22.739 3.915 24.260 1.00 82.44 414 PRO A CA 1
ATOM 3284 C C . PRO A 1 414 ? -23.975 4.550 24.905 1.00 82.44 414 PRO A C 1
ATOM 3286 O O . PRO A 1 414 ? -23.872 5.069 26.014 1.00 82.44 414 PRO A O 1
ATOM 3289 N N . ALA A 1 415 ? -25.130 4.543 24.230 1.00 87.19 415 ALA A N 1
ATOM 3290 C CA . ALA A 1 415 ? -26.366 5.051 24.814 1.00 87.19 415 ALA A CA 1
ATOM 3291 C C . ALA A 1 415 ? -26.879 4.135 25.939 1.00 87.19 415 ALA A C 1
ATOM 3293 O O . ALA A 1 415 ? -27.301 4.640 26.971 1.00 87.19 415 ALA A O 1
ATOM 3294 N N . LEU A 1 416 ? -26.744 2.811 25.799 1.00 87.81 416 LEU A N 1
ATOM 3295 C CA . LEU A 1 416 ? -27.141 1.857 26.840 1.00 87.81 416 LEU A CA 1
ATOM 3296 C C . LEU A 1 416 ? -26.272 2.002 28.090 1.00 87.81 416 LEU A C 1
ATOM 3298 O O . LEU A 1 416 ? -26.779 1.941 29.206 1.00 87.81 416 LEU A O 1
ATOM 3302 N N . SER A 1 417 ? -24.968 2.231 27.907 1.00 82.38 417 SER A N 1
ATOM 3303 C CA . SER A 1 417 ? -24.064 2.515 29.025 1.00 82.38 417 SER A CA 1
ATOM 3304 C C . SER A 1 417 ? -24.477 3.779 29.784 1.00 82.38 417 SER A C 1
ATOM 3306 O O . SER A 1 417 ? -24.484 3.764 31.007 1.00 82.38 417 SER A O 1
ATOM 3308 N N . ARG A 1 418 ? -24.883 4.849 29.081 1.00 84.44 418 ARG A N 1
ATOM 3309 C CA . ARG A 1 418 ? -25.356 6.087 29.727 1.00 84.44 418 ARG A CA 1
ATOM 3310 C C . ARG A 1 418 ? -26.626 5.866 30.542 1.00 84.44 418 ARG A C 1
ATOM 3312 O O . ARG A 1 418 ? -26.683 6.311 31.681 1.00 84.44 418 ARG A O 1
ATOM 3319 N N . ASP A 1 419 ? -27.608 5.166 29.980 1.00 88.19 419 ASP A N 1
ATOM 3320 C CA . ASP A 1 419 ? -28.876 4.906 30.672 1.00 88.19 419 ASP A CA 1
ATOM 3321 C C . ASP A 1 419 ? -28.656 4.012 31.909 1.00 88.19 419 ASP A C 1
ATOM 3323 O O . ASP A 1 419 ? -29.289 4.199 32.950 1.00 88.19 419 ASP A O 1
ATOM 3327 N N . LEU A 1 420 ? -27.704 3.072 31.828 1.00 83.81 420 LEU A N 1
ATOM 3328 C CA . LEU A 1 420 ? -27.256 2.279 32.973 1.00 83.81 420 LEU A CA 1
ATOM 3329 C C . LEU A 1 420 ? -26.587 3.150 34.048 1.00 83.81 420 LEU A C 1
ATOM 3331 O O . LEU A 1 420 ? -26.922 3.014 35.223 1.00 83.81 420 LEU A O 1
ATOM 3335 N N . ASP A 1 421 ? -25.687 4.055 33.660 1.00 79.12 421 ASP A N 1
ATOM 3336 C CA . ASP A 1 421 ? -25.006 4.963 34.592 1.00 79.12 421 ASP A CA 1
ATOM 3337 C C . ASP A 1 421 ? -26.010 5.905 35.291 1.00 79.12 421 ASP A C 1
ATOM 3339 O O . ASP A 1 421 ? -25.902 6.170 36.490 1.00 79.12 421 ASP A O 1
ATOM 3343 N N . GLU A 1 422 ? -27.038 6.386 34.582 1.00 83.94 422 GLU A N 1
ATOM 3344 C CA . GLU A 1 422 ? -28.116 7.189 35.178 1.00 83.94 422 GLU A CA 1
ATOM 3345 C C . GLU A 1 422 ? -28.938 6.390 36.206 1.00 83.94 422 GLU A C 1
ATOM 3347 O O . GLU A 1 422 ? -29.289 6.917 37.273 1.00 83.94 422 GLU A O 1
ATOM 3352 N N . ALA A 1 423 ? -29.201 5.109 35.930 1.00 85.62 423 ALA A N 1
ATOM 3353 C CA . ALA A 1 423 ? -29.872 4.205 36.861 1.00 85.62 423 ALA A CA 1
ATOM 3354 C C . ALA A 1 423 ? -29.019 3.928 38.116 1.00 85.62 423 ALA A C 1
ATOM 3356 O O . ALA A 1 423 ? -29.522 4.016 39.243 1.00 85.62 423 ALA A O 1
ATOM 3357 N N . ASP A 1 424 ? -27.721 3.665 37.937 1.00 80.69 424 ASP A N 1
ATOM 3358 C CA . ASP A 1 424 ? -26.752 3.441 39.019 1.00 80.69 424 ASP A CA 1
ATOM 3359 C C . ASP A 1 424 ? -26.540 4.712 39.875 1.00 80.69 424 ASP A C 1
ATOM 3361 O O . ASP A 1 424 ? -26.413 4.639 41.105 1.00 80.69 424 ASP A O 1
ATOM 3365 N N . ALA A 1 425 ? -26.591 5.905 39.273 1.00 80.62 425 ALA A N 1
ATOM 3366 C CA . ALA A 1 425 ? -26.516 7.176 39.995 1.00 80.62 425 ALA A CA 1
ATOM 3367 C C . ALA A 1 425 ? -27.721 7.387 40.926 1.00 80.62 425 ALA A C 1
ATOM 3369 O O . ALA A 1 425 ? -27.557 7.784 42.087 1.00 80.62 425 ALA A O 1
ATOM 3370 N N . LEU A 1 426 ? -28.939 7.088 40.455 1.00 83.31 426 LEU A N 1
ATOM 3371 C CA . LEU A 1 426 ? -30.137 7.130 41.297 1.00 83.31 426 LEU A CA 1
ATOM 3372 C C . LEU A 1 426 ? -30.035 6.117 42.444 1.00 83.31 426 LEU A C 1
ATOM 3374 O O . LEU A 1 426 ? -30.319 6.454 43.595 1.00 83.31 426 LEU A O 1
ATOM 3378 N N . LEU A 1 427 ? -29.578 4.902 42.147 1.00 81.81 427 LEU A N 1
ATOM 3379 C CA . LEU A 1 427 ? -29.325 3.868 43.146 1.00 81.81 427 LEU A CA 1
ATOM 3380 C C . LEU A 1 427 ? -28.327 4.298 44.218 1.00 81.81 427 LEU A C 1
ATOM 3382 O O . LEU A 1 427 ? -28.563 4.072 45.404 1.00 81.81 427 LEU A O 1
ATOM 3386 N N . THR A 1 428 ? -27.251 4.972 43.821 1.00 76.38 428 THR A N 1
ATOM 3387 C CA . THR A 1 428 ? -26.227 5.494 44.734 1.00 76.38 428 THR A CA 1
ATOM 3388 C C . THR A 1 428 ? -26.810 6.489 45.732 1.00 76.38 428 THR A C 1
ATOM 3390 O O . THR A 1 428 ? -26.527 6.405 46.930 1.00 76.38 428 THR A O 1
ATOM 3393 N N . ILE A 1 429 ? -27.699 7.377 45.278 1.00 80.19 429 ILE A N 1
ATOM 3394 C CA . ILE A 1 429 ? -28.423 8.301 46.163 1.00 80.19 429 ILE A CA 1
ATOM 3395 C C . ILE A 1 429 ? -29.295 7.517 47.156 1.00 80.19 429 ILE A C 1
ATOM 3397 O O . ILE A 1 429 ? -29.298 7.838 48.347 1.00 80.19 429 ILE A O 1
ATOM 3401 N N . LEU A 1 430 ? -29.983 6.474 46.678 1.00 80.69 430 LEU A N 1
ATOM 3402 C CA . LEU A 1 430 ? -30.887 5.614 47.450 1.00 80.69 430 LEU A CA 1
ATOM 3403 C C . LEU A 1 430 ? -30.173 4.570 48.330 1.00 80.69 430 LEU A C 1
ATOM 3405 O O . LEU A 1 430 ? -30.831 3.868 49.095 1.00 80.69 430 LEU A O 1
ATOM 3409 N N . PHE A 1 431 ? -28.849 4.420 48.249 1.00 73.50 431 PHE A N 1
ATOM 3410 C CA . PHE A 1 431 ? -28.122 3.480 49.109 1.00 73.50 431 PHE A CA 1
ATOM 3411 C C . PHE A 1 431 ? -27.901 4.013 50.528 1.00 73.50 431 PHE A C 1
ATOM 3413 O O . PHE A 1 431 ? -27.743 3.215 51.459 1.00 73.50 431 PHE A O 1
ATOM 3420 N N . ASN A 1 432 ? -27.882 5.337 50.712 1.00 71.75 432 ASN A N 1
ATOM 3421 C CA . ASN A 1 432 ? -27.783 5.953 52.028 1.00 71.75 432 ASN A CA 1
ATOM 3422 C C . ASN A 1 432 ? -29.175 6.415 52.500 1.00 71.75 432 ASN A C 1
ATOM 3424 O O . ASN A 1 432 ? -29.666 7.435 52.017 1.00 71.75 432 ASN A O 1
ATOM 3428 N N . PRO A 1 433 ? -29.785 5.753 53.502 1.00 69.44 433 PRO A N 1
ATOM 3429 C CA . PRO A 1 433 ? -31.106 6.125 54.013 1.00 69.44 433 PRO A CA 1
ATOM 3430 C C . PRO A 1 433 ? -31.152 7.505 54.678 1.00 69.44 433 PRO A C 1
ATOM 3432 O O . PRO A 1 433 ? -32.240 8.005 54.974 1.00 69.44 433 PRO A O 1
ATOM 3435 N N . GLN A 1 434 ? -29.992 8.124 54.931 1.00 68.06 434 GLN A N 1
ATOM 3436 C CA . GLN A 1 434 ? -29.907 9.501 55.406 1.00 68.06 434 GLN A CA 1
ATOM 3437 C C . GLN A 1 434 ? -29.951 10.543 54.288 1.00 68.06 434 GLN A C 1
ATOM 3439 O O . GLN A 1 434 ? -30.236 11.701 54.592 1.00 68.06 434 GLN A O 1
ATOM 3444 N N . ASN A 1 435 ? -29.713 10.171 53.029 1.00 73.25 435 ASN A N 1
ATOM 3445 C CA . ASN A 1 435 ? -29.824 11.100 51.909 1.00 73.25 435 ASN A CA 1
ATOM 3446 C C . ASN A 1 435 ? -31.284 11.514 51.687 1.00 73.25 435 ASN A C 1
ATOM 3448 O O . ASN A 1 435 ? -32.226 10.784 52.006 1.00 73.25 435 ASN A O 1
ATOM 3452 N N . GLU A 1 436 ? -31.481 12.708 51.133 1.00 78.00 436 GLU A N 1
ATOM 3453 C CA . GLU A 1 436 ? -32.802 13.123 50.672 1.00 78.00 436 GLU A CA 1
ATOM 3454 C C . GLU A 1 436 ? -33.158 12.388 49.385 1.00 78.00 436 GLU A C 1
ATOM 3456 O O . GLU A 1 436 ? -32.420 12.437 48.403 1.00 78.00 436 GLU A O 1
ATOM 3461 N N . VAL A 1 437 ? -34.303 11.702 49.400 1.00 82.69 437 VAL A N 1
ATOM 3462 C CA . VAL A 1 437 ? -34.856 11.094 48.190 1.00 82.69 437 VAL A CA 1
ATOM 3463 C C . VAL A 1 437 ? -35.279 12.229 47.248 1.00 82.69 437 VAL A C 1
ATOM 3465 O O . VAL A 1 437 ? -36.052 13.092 47.678 1.00 82.69 437 VAL A O 1
ATOM 3468 N N . PRO A 1 438 ? -34.809 12.251 45.987 1.00 85.56 438 PRO A N 1
ATOM 3469 C CA . PRO A 1 438 ? -35.195 13.276 45.023 1.00 85.56 438 PRO A CA 1
ATOM 3470 C C . PRO A 1 438 ? -36.719 13.365 44.884 1.00 85.56 438 PRO A C 1
ATOM 3472 O O . PRO A 1 438 ? -37.393 12.340 44.798 1.00 85.56 438 PRO A O 1
ATOM 3475 N N . ALA A 1 439 ? -37.284 14.574 44.843 1.00 84.31 439 ALA A N 1
ATOM 3476 C CA . ALA A 1 439 ? -38.740 14.759 44.753 1.00 84.31 439 ALA A CA 1
ATOM 3477 C C . ALA A 1 439 ? -39.349 14.134 43.477 1.00 84.31 439 ALA A C 1
ATOM 3479 O O . ALA A 1 439 ? -40.518 13.758 43.455 1.00 84.31 439 ALA A O 1
ATOM 3480 N N . ASP A 1 440 ? -38.539 13.995 42.431 1.00 88.50 440 ASP A N 1
ATOM 3481 C CA . ASP A 1 440 ? -38.849 13.431 41.121 1.00 88.50 440 ASP A CA 1
ATOM 3482 C C . ASP A 1 440 ? -38.505 11.932 40.992 1.00 88.50 440 ASP A C 1
ATOM 3484 O O . ASP A 1 440 ? -38.527 11.398 39.883 1.00 88.50 440 ASP A O 1
ATOM 3488 N N . TRP A 1 441 ? -38.229 11.218 42.094 1.00 87.44 441 TRP A N 1
ATOM 3489 C CA . TRP A 1 441 ? -37.804 9.806 42.064 1.00 87.44 441 TRP A CA 1
ATOM 3490 C C . TRP A 1 441 ? -38.744 8.888 41.259 1.00 87.44 441 TRP A C 1
ATOM 3492 O O . TRP A 1 441 ? -38.266 8.022 40.528 1.00 87.44 441 TRP A O 1
ATOM 3502 N N . ARG A 1 442 ? -40.072 9.096 41.335 1.00 89.50 442 ARG A N 1
ATOM 3503 C CA . ARG A 1 442 ? -41.060 8.323 40.551 1.00 89.50 442 ARG A CA 1
ATOM 3504 C C . ARG A 1 442 ? -40.874 8.532 39.051 1.00 89.50 442 ARG A C 1
ATOM 3506 O O . ARG A 1 442 ? -40.962 7.572 38.295 1.00 89.50 442 ARG A O 1
ATOM 3513 N N . ALA A 1 443 ? -40.649 9.777 38.630 1.00 89.75 443 ALA A N 1
ATOM 3514 C CA . ALA A 1 443 ? -40.476 10.123 37.223 1.00 89.75 443 ALA A CA 1
ATOM 3515 C C . ALA A 1 443 ? -39.162 9.553 36.678 1.00 89.75 443 ALA A C 1
ATOM 3517 O O . ALA A 1 443 ? -39.158 9.001 35.584 1.00 89.75 443 ALA A O 1
ATOM 3518 N N . ARG A 1 444 ? -38.082 9.606 37.472 1.00 90.25 444 ARG A N 1
ATOM 3519 C CA . ARG A 1 444 ? -36.795 8.994 37.113 1.00 90.25 444 ARG A CA 1
ATOM 3520 C C . ARG A 1 444 ? -36.904 7.481 36.954 1.00 90.25 444 ARG A C 1
ATOM 3522 O O . ARG A 1 444 ? -36.514 6.968 35.918 1.00 90.25 444 ARG A O 1
ATOM 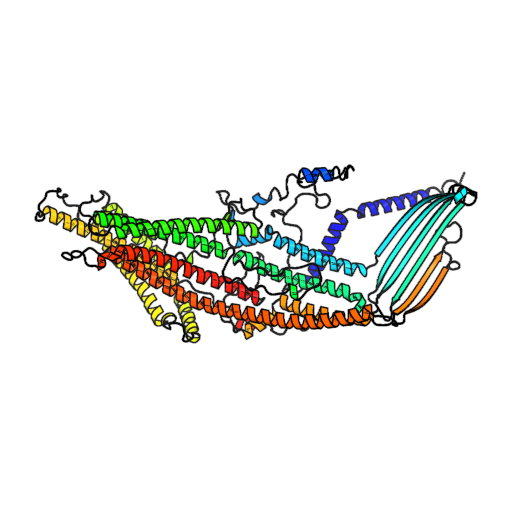3529 N N . LEU A 1 445 ? -37.513 6.777 37.915 1.00 89.75 445 LEU A N 1
ATOM 3530 C CA . LEU A 1 445 ? -37.727 5.330 37.788 1.00 89.75 445 LEU A CA 1
ATOM 3531 C C . LEU A 1 445 ? -38.643 4.967 36.615 1.00 89.75 445 LEU A C 1
ATOM 3533 O O . LEU A 1 445 ? -38.423 3.945 35.974 1.00 89.75 445 LEU A O 1
ATOM 3537 N N . ALA A 1 446 ? -39.657 5.785 36.321 1.00 90.44 446 ALA A N 1
ATOM 3538 C CA . ALA A 1 446 ? -40.514 5.575 35.157 1.00 90.44 446 ALA A CA 1
ATOM 3539 C C . ALA A 1 446 ? -39.750 5.749 33.838 1.00 90.44 446 ALA A C 1
ATOM 3541 O O . ALA A 1 446 ? -39.971 4.965 32.920 1.00 90.44 446 ALA A O 1
ATOM 3542 N N . ALA A 1 447 ? -38.844 6.731 33.762 1.00 91.44 447 ALA A N 1
ATOM 3543 C CA . ALA A 1 447 ? -37.952 6.915 32.621 1.00 91.44 447 ALA A CA 1
ATOM 3544 C C . ALA A 1 447 ? -37.025 5.703 32.455 1.00 91.44 447 ALA A C 1
ATOM 3546 O O . ALA A 1 447 ? -37.115 5.034 31.435 1.00 91.44 447 ALA A O 1
ATOM 3547 N N . THR A 1 448 ? -36.295 5.301 33.503 1.00 90.88 448 THR A N 1
ATOM 3548 C CA . THR A 1 448 ? -35.415 4.116 33.468 1.00 90.88 448 THR A CA 1
ATOM 3549 C C . THR A 1 448 ? -36.166 2.840 33.070 1.00 90.88 448 THR A C 1
ATOM 3551 O O . THR A 1 448 ? -35.655 2.001 32.329 1.00 90.88 448 THR A O 1
ATOM 3554 N N . ALA A 1 449 ? -37.406 2.677 33.540 1.00 90.38 449 ALA A N 1
ATOM 3555 C CA . ALA A 1 449 ? -38.249 1.546 33.172 1.00 90.38 449 ALA A CA 1
ATOM 3556 C C . ALA A 1 449 ? -38.669 1.568 31.693 1.00 90.38 449 ALA A C 1
ATOM 3558 O O . ALA A 1 449 ? -38.837 0.499 31.098 1.00 90.38 449 ALA A O 1
ATOM 3559 N N . GLN A 1 450 ? -38.872 2.756 31.117 1.00 91.56 450 GLN A N 1
ATOM 3560 C CA . GLN A 1 450 ? -39.149 2.935 29.694 1.00 91.56 450 GLN A CA 1
ATOM 3561 C C . GLN A 1 450 ? -37.887 2.697 28.863 1.00 91.56 450 GLN A C 1
ATOM 3563 O O . GLN A 1 450 ? -37.952 1.944 27.896 1.00 91.56 450 GLN A O 1
ATOM 3568 N N . ASP A 1 451 ? -36.742 3.235 29.284 1.00 91.62 451 ASP A N 1
ATOM 3569 C CA . ASP A 1 451 ? -35.452 3.027 28.622 1.00 91.62 451 ASP A CA 1
ATOM 3570 C C . ASP A 1 451 ? -35.124 1.532 28.553 1.00 91.62 451 ASP A C 1
ATOM 3572 O O . ASP A 1 451 ? -34.787 1.012 27.491 1.00 91.62 451 ASP A O 1
ATOM 3576 N N . ALA A 1 452 ? -35.334 0.787 29.644 1.00 92.50 452 ALA A N 1
ATOM 3577 C CA . ALA A 1 452 ? -35.165 -0.666 29.656 1.00 92.50 452 ALA A CA 1
ATOM 3578 C C . ALA A 1 452 ? -36.094 -1.398 28.665 1.00 92.50 452 ALA A C 1
ATOM 3580 O O . ALA A 1 452 ? -35.697 -2.414 28.091 1.00 92.50 452 ALA A O 1
ATOM 3581 N N . ALA A 1 453 ? -37.315 -0.903 28.432 1.00 93.69 453 ALA A N 1
ATOM 3582 C CA . ALA A 1 453 ? -38.230 -1.477 27.441 1.00 93.69 453 ALA A CA 1
ATOM 3583 C C . ALA A 1 453 ? -37.811 -1.155 26.007 1.00 93.69 453 ALA A C 1
ATOM 3585 O O . ALA A 1 453 ? -37.823 -2.039 25.150 1.00 93.69 453 ALA A O 1
ATOM 3586 N N . ASP A 1 454 ? -37.392 0.082 25.760 1.00 94.50 454 ASP A N 1
ATOM 3587 C CA . ASP A 1 454 ? -36.881 0.511 24.464 1.00 94.50 454 ASP A CA 1
ATOM 3588 C C . ASP A 1 454 ? -35.600 -0.265 24.114 1.00 94.50 454 ASP A C 1
ATOM 3590 O O . ASP A 1 454 ? -35.437 -0.728 22.982 1.00 94.50 454 ASP A O 1
ATOM 3594 N N . TRP A 1 455 ? -34.720 -0.492 25.094 1.00 94.12 455 TRP A N 1
ATOM 3595 C CA . TRP A 1 455 ? -33.528 -1.322 24.932 1.00 94.12 455 TRP A CA 1
ATOM 3596 C C . TRP A 1 455 ? -33.842 -2.790 24.689 1.00 94.12 455 TRP A C 1
ATOM 3598 O O . TRP A 1 455 ? -33.194 -3.398 23.838 1.00 94.12 455 TRP A O 1
ATOM 3608 N N . LEU A 1 456 ? -34.846 -3.362 25.359 1.00 94.56 456 LEU A N 1
ATOM 3609 C CA . LEU A 1 456 ? -35.274 -4.738 25.095 1.00 94.56 456 LEU A CA 1
ATOM 3610 C C . LEU A 1 456 ? -35.627 -4.934 23.609 1.00 94.56 456 LEU A C 1
ATOM 3612 O O . LEU A 1 456 ? -35.225 -5.929 23.006 1.00 94.56 456 LEU A O 1
ATOM 3616 N N . GLU A 1 457 ? -36.309 -3.964 22.993 1.00 94.50 457 GLU A N 1
ATOM 3617 C CA . GLU A 1 457 ? -36.634 -4.011 21.563 1.00 94.50 457 GLU A CA 1
ATOM 3618 C C . GLU A 1 457 ? -35.436 -3.686 20.655 1.00 94.50 457 GLU A C 1
ATOM 3620 O O . GLU A 1 457 ? -35.316 -4.273 19.581 1.00 94.50 457 GLU A O 1
ATOM 3625 N N . ARG A 1 458 ? -34.498 -2.827 21.078 1.00 94.12 458 ARG A N 1
ATOM 3626 C CA . ARG A 1 458 ? -33.258 -2.545 20.321 1.00 94.12 458 ARG A CA 1
ATOM 3627 C C . ARG A 1 458 ? -32.249 -3.694 20.334 1.00 94.12 458 ARG A C 1
ATOM 3629 O O . ARG A 1 458 ? -31.481 -3.814 19.385 1.00 94.12 458 ARG A O 1
ATOM 3636 N N . VAL A 1 459 ? -32.239 -4.522 21.379 1.00 94.25 459 VAL A N 1
ATOM 3637 C CA . VAL A 1 459 ? -31.341 -5.688 21.507 1.00 94.25 459 VAL A CA 1
ATOM 3638 C C . VAL A 1 459 ? -31.891 -6.912 20.764 1.00 94.25 459 VAL A C 1
ATOM 3640 O O . VAL A 1 459 ? -31.124 -7.781 20.353 1.00 94.25 459 VAL A O 1
ATOM 3643 N N . ARG A 1 460 ? -33.207 -6.986 20.524 1.00 94.62 460 ARG A N 1
ATOM 3644 C CA . ARG A 1 460 ? -33.839 -8.105 19.803 1.00 94.62 460 ARG A CA 1
ATOM 3645 C C . ARG A 1 460 ? -33.214 -8.376 18.415 1.00 94.62 460 ARG A C 1
ATOM 3647 O O . ARG A 1 460 ? -32.866 -9.532 18.175 1.00 94.62 460 ARG A O 1
ATOM 3654 N N . PRO A 1 461 ? -32.968 -7.375 17.543 1.00 94.19 461 PRO A N 1
ATOM 3655 C CA . PRO A 1 461 ? -32.282 -7.591 16.267 1.00 94.19 461 PRO A CA 1
ATOM 3656 C C . PRO A 1 461 ? -30.874 -8.189 16.394 1.00 94.19 461 PRO A C 1
ATOM 3658 O O . PRO A 1 461 ? -30.489 -9.003 15.557 1.00 94.19 461 PRO A O 1
ATOM 3661 N N . ASP A 1 462 ? -30.114 -7.828 17.438 1.00 92.75 462 ASP A N 1
ATOM 3662 C CA . ASP A 1 462 ? -28.779 -8.397 17.684 1.00 92.75 462 ASP A CA 1
ATOM 3663 C C . ASP A 1 462 ? -28.878 -9.914 17.967 1.00 92.75 462 ASP A C 1
ATOM 3665 O O . ASP A 1 462 ? -28.022 -10.700 17.553 1.00 92.75 462 ASP A O 1
ATOM 3669 N N . LEU A 1 463 ? -29.949 -10.351 18.645 1.00 92.12 463 LEU A N 1
ATOM 3670 C CA . LEU A 1 463 ? -30.226 -11.765 18.915 1.00 92.12 463 LEU A CA 1
ATOM 3671 C C . LEU A 1 463 ? -30.696 -12.517 17.662 1.00 92.12 463 LEU A C 1
ATOM 3673 O O . LEU A 1 463 ? -30.274 -13.652 17.435 1.00 92.12 463 LEU A O 1
ATOM 3677 N N . ASP A 1 464 ? -31.543 -11.891 16.846 1.00 93.06 464 ASP A N 1
ATOM 3678 C CA . ASP A 1 464 ? -32.007 -12.471 15.583 1.00 93.06 464 ASP A CA 1
ATOM 3679 C C . ASP A 1 464 ? -30.828 -12.692 14.620 1.00 93.06 464 ASP A C 1
ATOM 3681 O O . ASP A 1 464 ? -30.688 -13.777 14.048 1.00 93.06 464 ASP A O 1
ATOM 3685 N N . GLN A 1 465 ? -29.914 -11.719 14.527 1.00 91.69 465 GLN A N 1
ATOM 3686 C CA . GLN A 1 465 ? -28.678 -11.843 13.750 1.00 91.69 465 GLN A CA 1
ATOM 3687 C C . GLN A 1 465 ? -27.798 -13.000 14.252 1.00 91.69 465 GLN A C 1
ATOM 3689 O O . GLN A 1 465 ? -27.262 -13.771 13.450 1.00 91.69 465 GLN A O 1
ATOM 3694 N N . LEU A 1 466 ? -27.667 -13.170 15.572 1.00 92.81 466 LEU A N 1
ATOM 3695 C CA . LEU A 1 466 ? -26.930 -14.297 16.147 1.00 92.81 466 LEU A CA 1
ATOM 3696 C C . LEU A 1 466 ? -27.529 -15.646 15.720 1.00 92.81 466 LEU A C 1
ATOM 3698 O O . LEU A 1 466 ? -26.796 -16.574 15.361 1.00 92.81 466 LEU A O 1
ATOM 3702 N N . LEU A 1 467 ? -28.857 -15.770 15.763 1.00 91.81 467 LEU A N 1
ATOM 3703 C CA . LEU A 1 467 ? -29.561 -16.990 15.367 1.00 91.81 467 LEU A CA 1
ATOM 3704 C C . LEU A 1 467 ? -29.406 -17.279 13.869 1.00 91.81 467 LEU A C 1
ATOM 3706 O O . LEU A 1 467 ? -29.246 -18.444 13.497 1.00 91.81 467 LEU A O 1
ATOM 3710 N N . GLU A 1 468 ? -29.389 -16.242 13.031 1.00 93.44 468 GLU A N 1
ATOM 3711 C CA . GLU A 1 468 ? -29.155 -16.351 11.588 1.00 93.44 468 GLU A CA 1
ATOM 3712 C C . GLU A 1 468 ? -27.740 -16.862 11.266 1.00 93.44 468 GLU A C 1
ATOM 3714 O O . GLU A 1 468 ? -27.569 -17.733 10.410 1.00 93.44 468 GLU A O 1
ATOM 3719 N N . VAL A 1 469 ? -26.718 -16.384 11.986 1.00 92.00 469 VAL A N 1
ATOM 3720 C CA . VAL A 1 469 ? -25.310 -16.771 11.768 1.00 92.00 469 VAL A CA 1
ATOM 3721 C C . VAL A 1 469 ? -24.972 -18.141 12.380 1.00 92.00 469 VAL A C 1
ATOM 3723 O O . VAL A 1 469 ? -24.066 -18.838 11.904 1.00 92.00 469 VAL A O 1
ATOM 3726 N N . ALA A 1 470 ? -25.714 -18.584 13.400 1.00 91.75 470 ALA A N 1
ATOM 3727 C CA . ALA A 1 470 ? -25.426 -19.809 14.151 1.00 91.75 470 ALA A CA 1
ATOM 3728 C C . ALA A 1 470 ? -25.225 -21.082 13.290 1.00 91.75 470 ALA A C 1
ATOM 3730 O O . ALA A 1 470 ? -24.320 -21.861 13.600 1.00 91.75 470 ALA A O 1
ATOM 3731 N N . PRO A 1 471 ? -25.997 -21.365 12.218 1.00 92.62 471 PRO A N 1
ATOM 3732 C CA . PRO A 1 471 ? -25.772 -22.544 11.374 1.00 92.62 471 PRO A CA 1
ATOM 3733 C C . PRO A 1 471 ? -24.415 -22.540 10.661 1.00 92.62 471 PRO A C 1
ATOM 3735 O O . PRO A 1 471 ? -23.737 -23.569 10.628 1.00 92.62 471 PRO A O 1
ATOM 3738 N N . THR A 1 472 ? -24.006 -21.395 10.111 1.00 89.31 472 THR A N 1
ATOM 3739 C CA . THR A 1 472 ? -22.690 -21.215 9.474 1.00 89.31 472 THR A CA 1
ATOM 3740 C C . THR A 1 472 ? -21.584 -21.410 10.499 1.00 89.31 472 THR A C 1
ATOM 3742 O O . THR A 1 472 ? -20.638 -22.163 10.268 1.00 89.31 472 THR A O 1
ATOM 3745 N N . ARG A 1 473 ? -21.774 -20.842 11.691 1.00 89.00 473 ARG A N 1
ATOM 3746 C CA . ARG A 1 473 ? -20.826 -20.945 12.792 1.00 89.00 473 ARG A CA 1
ATOM 3747 C C . ARG A 1 473 ? -20.574 -22.382 13.257 1.00 89.00 473 ARG A C 1
ATOM 3749 O O . ARG A 1 473 ? -19.431 -22.761 13.498 1.00 89.00 473 ARG A O 1
ATOM 3756 N N . ARG A 1 474 ? -21.620 -23.212 13.337 1.00 90.81 474 ARG A N 1
ATOM 3757 C CA . ARG A 1 474 ? -21.482 -24.641 13.683 1.00 90.81 474 ARG A CA 1
ATOM 3758 C C . ARG A 1 474 ? -20.595 -25.389 12.690 1.00 90.81 474 ARG A C 1
ATOM 3760 O O . ARG A 1 474 ? -19.771 -26.199 13.107 1.00 90.81 474 ARG A O 1
ATOM 3767 N N . LYS A 1 475 ? -20.737 -25.095 11.393 1.00 88.00 475 LYS A N 1
ATOM 3768 C CA . LYS A 1 475 ? -19.900 -25.696 10.344 1.00 88.00 475 LYS A CA 1
ATOM 3769 C C . LYS A 1 475 ? -18.436 -25.285 10.504 1.00 88.00 475 LYS A C 1
ATOM 3771 O O . LYS A 1 475 ? -17.565 -26.147 10.469 1.00 88.00 475 LYS A O 1
ATOM 3776 N N . GLU A 1 476 ? -18.169 -24.001 10.744 1.00 84.75 476 GLU A N 1
ATOM 3777 C CA . GLU A 1 476 ? -16.806 -23.496 10.971 1.00 84.75 476 GLU A CA 1
ATOM 3778 C C . GLU A 1 476 ? -16.126 -24.190 12.158 1.00 84.75 476 GLU A C 1
ATOM 3780 O O . GLU A 1 476 ? -15.015 -24.701 12.016 1.00 84.75 476 GLU A O 1
ATOM 3785 N N . LEU A 1 477 ? -16.807 -24.268 13.308 1.00 86.19 477 LEU A N 1
ATOM 3786 C CA . LEU A 1 477 ? -16.276 -24.920 14.510 1.00 86.19 477 LEU A CA 1
ATOM 3787 C C . LEU A 1 477 ? -16.000 -26.411 14.273 1.00 86.19 477 LEU A C 1
ATOM 3789 O O . LEU A 1 477 ? -14.950 -26.912 14.676 1.00 86.19 477 LEU A O 1
ATOM 3793 N N . GLN A 1 478 ? -16.890 -27.109 13.559 1.00 86.19 478 GLN A N 1
ATOM 3794 C CA . GLN A 1 478 ? -16.703 -28.518 13.209 1.00 86.19 478 GLN A CA 1
ATOM 3795 C C . GLN A 1 478 ? -15.440 -28.739 12.368 1.00 86.19 478 GLN A C 1
ATOM 3797 O O . GLN A 1 478 ? -14.655 -29.650 12.638 1.00 86.19 478 GLN A O 1
ATOM 3802 N N . GLU A 1 479 ? -15.221 -27.912 11.347 1.00 81.88 479 GLU A N 1
ATOM 3803 C CA . GLU A 1 479 ? -14.032 -28.022 10.505 1.00 81.88 479 GLU A CA 1
ATOM 3804 C C . GLU A 1 479 ? -12.754 -27.589 11.238 1.00 81.88 479 GLU A C 1
ATOM 3806 O O . GLU A 1 479 ? -11.674 -28.117 10.958 1.00 81.88 479 GLU A O 1
ATOM 3811 N N . MET A 1 480 ? -12.841 -26.614 12.148 1.00 81.38 480 MET A N 1
ATOM 3812 C CA . MET A 1 480 ? -11.713 -26.215 12.992 1.00 81.38 480 MET A CA 1
ATOM 3813 C C . MET A 1 480 ? -11.308 -27.349 13.928 1.00 81.38 480 MET A C 1
ATOM 3815 O O . MET A 1 480 ? -10.116 -27.635 14.006 1.00 81.38 480 MET A O 1
ATOM 3819 N N . LEU A 1 481 ? -12.276 -28.037 14.544 1.00 82.69 481 LEU A N 1
ATOM 3820 C CA . LEU A 1 481 ? -12.047 -29.195 15.409 1.00 82.69 481 LEU A CA 1
ATOM 3821 C C . LEU A 1 481 ? -11.307 -30.321 14.672 1.00 82.69 481 LEU A C 1
ATOM 3823 O O . LEU A 1 481 ? -10.343 -30.866 15.198 1.00 82.69 481 LEU A O 1
ATOM 3827 N N . GLN A 1 482 ? -11.696 -30.627 13.429 1.00 81.06 482 GLN A N 1
ATOM 3828 C CA . GLN A 1 482 ? -11.010 -31.637 12.603 1.00 81.06 482 GLN A CA 1
ATOM 3829 C C . GLN A 1 482 ? -9.546 -31.285 12.302 1.00 81.06 482 GLN A C 1
ATOM 3831 O O . GLN A 1 482 ? -8.741 -32.165 12.002 1.00 81.06 482 GLN A O 1
ATOM 3836 N N . ARG A 1 483 ? -9.205 -29.995 12.356 1.00 74.88 483 ARG A N 1
ATOM 3837 C CA . ARG A 1 483 ? -7.885 -29.447 12.024 1.00 74.88 483 ARG A CA 1
ATOM 3838 C C . ARG A 1 483 ? -7.123 -28.946 13.258 1.00 74.88 483 ARG A C 1
ATOM 3840 O O . ARG A 1 483 ? -6.049 -28.359 13.104 1.00 74.88 483 ARG A O 1
ATOM 3847 N N . ALA A 1 484 ? -7.691 -29.080 14.454 1.00 68.31 484 ALA A N 1
ATOM 3848 C CA . ALA A 1 484 ? -7.093 -28.592 15.685 1.00 68.31 484 ALA A CA 1
ATOM 3849 C C . ALA A 1 484 ? -5.936 -29.516 16.090 1.00 68.31 484 ALA A C 1
ATOM 3851 O O . ALA A 1 484 ? -6.077 -30.738 16.125 1.00 68.31 484 ALA A O 1
ATOM 3852 N N . GLY A 1 485 ? -4.771 -28.926 16.361 1.00 67.00 485 GLY A N 1
ATOM 3853 C CA . GLY A 1 485 ? -3.656 -29.644 16.975 1.00 67.00 485 GLY A CA 1
ATOM 3854 C C . GLY A 1 485 ? -3.901 -29.860 18.470 1.00 67.00 485 GLY A C 1
ATOM 3855 O O . GLY A 1 485 ? -4.730 -29.179 19.068 1.00 67.00 485 GLY A O 1
ATOM 3856 N N . ALA A 1 486 ? -3.136 -30.759 19.093 1.00 63.50 486 ALA A N 1
ATOM 3857 C CA . ALA A 1 486 ? -3.254 -31.082 20.522 1.00 63.50 486 ALA A CA 1
ATOM 3858 C C . ALA A 1 486 ? -2.923 -29.912 21.481 1.00 63.50 486 ALA A C 1
ATOM 3860 O O . ALA A 1 486 ? -3.079 -30.051 22.690 1.00 63.50 486 ALA A O 1
ATOM 3861 N N . GLU A 1 487 ? -2.444 -28.781 20.959 1.00 69.25 487 GLU A N 1
ATOM 3862 C CA . GLU A 1 487 ? -1.971 -27.622 21.727 1.00 69.25 487 GLU A CA 1
ATOM 3863 C C . GLU A 1 487 ? -3.079 -26.615 22.081 1.00 69.25 487 GLU A C 1
ATOM 3865 O O . GLU A 1 487 ? -2.842 -25.717 22.887 1.00 69.25 487 GLU A O 1
ATOM 3870 N N . VAL A 1 488 ? -4.281 -26.738 21.503 1.00 70.94 488 VAL A N 1
ATOM 3871 C CA . VAL A 1 488 ? -5.395 -25.803 21.738 1.00 70.94 488 VAL A CA 1
ATOM 3872 C C . VAL A 1 488 ? -6.500 -26.476 22.545 1.00 70.94 488 VAL A C 1
ATOM 3874 O O . VAL A 1 488 ? -6.839 -27.627 22.275 1.00 70.94 488 VAL A O 1
ATOM 3877 N N . ASP A 1 489 ? -7.073 -25.755 23.516 1.00 77.38 489 ASP A N 1
ATOM 3878 C CA . ASP A 1 489 ? -8.179 -26.250 24.341 1.00 77.38 489 ASP A CA 1
ATOM 3879 C C . ASP A 1 489 ? -9.368 -26.686 23.455 1.00 77.38 489 ASP A C 1
ATOM 3881 O O . ASP A 1 489 ? -9.972 -25.838 22.784 1.00 77.38 489 ASP A O 1
ATOM 3885 N N . PRO A 1 490 ? -9.738 -27.985 23.450 1.00 76.31 490 PRO A N 1
ATOM 3886 C CA . PRO A 1 490 ? -10.852 -28.496 22.655 1.00 76.31 490 PRO A CA 1
ATOM 3887 C C . PRO A 1 490 ? -12.191 -27.813 22.962 1.00 76.31 490 PRO A C 1
ATOM 3889 O O . PRO A 1 490 ? -13.069 -27.790 22.098 1.00 76.31 490 PRO A O 1
ATOM 3892 N N . SER A 1 491 ? -12.348 -27.226 24.156 1.00 80.25 491 SER A N 1
ATOM 3893 C CA . SER A 1 491 ? -13.566 -26.517 24.569 1.00 80.25 491 SER A CA 1
ATOM 3894 C C . SER A 1 491 ? -13.887 -25.297 23.690 1.00 80.25 491 SER A C 1
ATOM 3896 O O . SER A 1 491 ? -15.053 -24.907 23.570 1.00 80.25 491 SER A O 1
ATOM 3898 N N . LEU A 1 492 ? -12.879 -24.721 23.021 1.00 80.69 492 LEU A N 1
ATOM 3899 C CA . LEU A 1 492 ? -13.044 -23.590 22.103 1.00 80.69 492 LEU A CA 1
ATOM 3900 C C . LEU A 1 492 ? -13.822 -23.972 20.837 1.00 80.69 492 LEU A C 1
ATOM 3902 O O . LEU A 1 492 ? -14.525 -23.130 20.278 1.00 80.69 492 LEU A O 1
ATOM 3906 N N . TYR A 1 493 ? -13.735 -25.236 20.415 1.00 82.00 493 TYR A N 1
ATOM 3907 C CA . TYR A 1 493 ? -14.382 -25.755 19.204 1.00 82.00 493 TYR A CA 1
ATOM 3908 C C . TYR A 1 493 ? -15.618 -26.609 19.494 1.00 82.00 493 TYR A C 1
ATOM 3910 O O . TYR A 1 493 ? -16.221 -27.160 18.572 1.00 82.00 493 TYR A O 1
ATOM 3918 N N . ASP A 1 494 ? -16.001 -26.736 20.766 1.00 86.62 494 ASP A N 1
ATOM 3919 C CA . ASP A 1 494 ? -17.131 -27.562 21.166 1.00 86.62 494 ASP A CA 1
ATOM 3920 C C . ASP A 1 494 ? -18.465 -26.927 20.740 1.00 86.62 494 ASP A C 1
ATOM 3922 O O . ASP A 1 494 ? -18.903 -25.885 21.247 1.00 86.62 494 ASP A O 1
ATOM 3926 N N . ILE A 1 495 ? -19.126 -27.604 19.801 1.00 89.12 495 ILE A N 1
ATOM 3927 C CA . ILE A 1 495 ? -20.431 -27.231 19.255 1.00 89.12 495 ILE A CA 1
ATOM 3928 C C . ILE A 1 495 ? -21.510 -27.294 20.343 1.00 89.12 495 ILE A C 1
ATOM 3930 O O . ILE A 1 495 ? -22.359 -26.407 20.399 1.00 89.12 495 ILE A O 1
ATOM 3934 N N . GLN A 1 496 ? -21.461 -28.281 21.244 1.00 90.19 496 GLN A N 1
ATOM 3935 C CA . GLN A 1 496 ? -22.442 -28.400 22.327 1.00 90.19 496 GLN A CA 1
ATOM 3936 C C . GLN A 1 496 ? -22.299 -27.246 23.315 1.00 90.19 496 GLN A C 1
ATOM 3938 O O . GLN A 1 496 ? -23.298 -26.660 23.737 1.00 90.19 496 GLN A O 1
ATOM 3943 N N . ALA A 1 497 ? -21.062 -26.866 23.640 1.00 89.31 497 ALA A N 1
ATOM 3944 C CA . ALA A 1 497 ? -20.803 -25.696 24.466 1.00 89.31 497 ALA A CA 1
ATOM 3945 C C . ALA A 1 497 ? -21.292 -24.403 23.790 1.00 89.31 497 ALA A C 1
ATOM 3947 O O . ALA A 1 497 ? -21.825 -23.527 24.473 1.00 89.31 497 ALA A O 1
ATOM 3948 N N . PHE A 1 498 ? -21.142 -24.264 22.466 1.00 91.19 498 PHE A N 1
ATOM 3949 C CA . PHE A 1 498 ? -21.704 -23.136 21.712 1.00 91.19 498 PHE A CA 1
ATOM 3950 C C . PHE A 1 498 ? -23.236 -23.108 21.757 1.00 91.19 498 PHE A C 1
ATOM 3952 O O . PHE A 1 498 ? -23.810 -22.078 22.110 1.00 91.19 498 PHE A O 1
ATOM 3959 N N . ASP A 1 499 ? -23.897 -24.235 21.495 1.00 92.38 499 ASP A N 1
ATOM 3960 C CA . ASP A 1 499 ? -25.359 -24.336 21.538 1.00 92.38 499 ASP A CA 1
ATOM 3961 C C . ASP A 1 499 ? -25.918 -24.061 22.942 1.00 92.38 499 ASP A C 1
ATOM 3963 O O . ASP A 1 499 ? -26.923 -23.363 23.092 1.00 92.38 499 ASP A O 1
ATOM 3967 N N . ALA A 1 500 ? -25.237 -24.533 23.990 1.00 92.69 500 ALA A N 1
ATOM 3968 C CA . ALA A 1 500 ? -25.606 -24.246 25.372 1.00 92.69 500 ALA A CA 1
ATOM 3969 C C . ALA A 1 500 ? -25.513 -22.745 25.697 1.00 92.69 500 ALA A C 1
ATOM 3971 O O . ALA A 1 500 ? -26.378 -22.214 26.401 1.00 92.69 500 ALA A O 1
ATOM 3972 N N . ARG A 1 501 ? -24.496 -22.047 25.169 1.00 91.62 501 ARG A N 1
ATOM 3973 C CA . ARG A 1 501 ? -24.358 -20.588 25.311 1.00 91.62 501 ARG A CA 1
ATOM 3974 C C . ARG A 1 501 ? -25.451 -19.842 24.559 1.00 91.62 501 ARG A C 1
ATOM 3976 O O . ARG A 1 501 ? -26.063 -18.955 25.143 1.00 91.62 501 ARG A O 1
ATOM 3983 N N . LEU A 1 502 ? -25.736 -20.228 23.316 1.00 93.44 502 LEU A N 1
ATOM 3984 C CA . LEU A 1 502 ? -26.813 -19.639 22.517 1.00 93.44 502 LEU A CA 1
ATOM 3985 C C . LEU A 1 502 ? -28.166 -19.764 23.234 1.00 93.44 502 LEU A C 1
ATOM 3987 O O . LEU A 1 502 ? -28.887 -18.781 23.395 1.00 93.44 502 LEU A O 1
ATOM 3991 N N . ALA A 1 503 ? -28.465 -20.960 23.751 1.00 94.12 503 ALA A N 1
ATOM 3992 C CA . ALA A 1 503 ? -29.668 -21.206 24.538 1.00 94.12 503 ALA A CA 1
ATOM 3993 C C . ALA A 1 503 ? -29.694 -20.395 25.844 1.00 94.12 503 ALA A C 1
ATOM 3995 O O . ALA A 1 503 ? -30.761 -19.963 26.272 1.00 94.12 503 ALA A O 1
ATOM 3996 N N . ARG A 1 504 ? -28.539 -20.179 26.490 1.00 93.50 504 ARG A N 1
ATOM 3997 C CA . ARG A 1 504 ? -28.434 -19.321 27.679 1.00 93.50 504 ARG A CA 1
ATOM 3998 C C . ARG A 1 504 ? -28.755 -17.863 27.347 1.00 93.50 504 ARG A C 1
ATOM 4000 O O . ARG A 1 504 ? -29.631 -17.321 27.999 1.00 93.50 504 ARG A O 1
ATOM 4007 N N . ILE A 1 505 ? -28.143 -17.277 26.315 1.00 93.69 505 ILE A N 1
ATOM 4008 C CA . ILE A 1 505 ? -28.395 -15.880 25.908 1.00 93.69 505 ILE A CA 1
ATOM 4009 C C . ILE A 1 505 ? -29.887 -15.663 25.618 1.00 93.69 505 ILE A C 1
ATOM 4011 O O . ILE A 1 505 ? -30.481 -14.711 26.116 1.00 93.69 505 ILE A O 1
ATOM 4015 N N . HIS A 1 506 ? -30.512 -16.578 24.871 1.00 94.00 506 HIS A N 1
ATOM 4016 C CA . HIS A 1 506 ? -31.937 -16.486 24.556 1.00 94.00 506 HIS A CA 1
ATOM 4017 C C . HIS A 1 506 ? -32.826 -16.603 25.808 1.00 94.00 506 HIS A C 1
ATOM 4019 O O . HIS A 1 506 ? -33.764 -15.828 25.976 1.00 94.00 506 HIS A O 1
ATOM 4025 N N . ARG A 1 507 ? -32.518 -17.533 26.724 1.00 95.06 507 ARG A N 1
ATOM 4026 C CA . ARG A 1 507 ? -33.252 -17.658 27.996 1.00 95.06 507 ARG A CA 1
ATOM 4027 C C . ARG A 1 507 ? -33.092 -16.429 28.887 1.00 95.06 507 ARG A C 1
ATOM 4029 O O . ARG A 1 507 ? -34.079 -16.003 29.477 1.00 95.06 507 ARG A O 1
ATOM 4036 N N . ASP A 1 508 ? -31.883 -15.884 28.981 1.00 93.69 508 ASP A N 1
ATOM 4037 C CA . ASP A 1 508 ? -31.592 -14.703 29.795 1.00 93.69 508 ASP A CA 1
ATOM 4038 C C . ASP A 1 508 ? -32.360 -13.483 29.243 1.00 93.69 508 ASP A C 1
ATOM 4040 O O . ASP A 1 508 ? -32.980 -12.752 30.012 1.00 93.69 508 ASP A O 1
ATOM 4044 N N . PHE A 1 509 ? -32.437 -13.326 27.914 1.00 95.31 509 PHE A N 1
ATOM 4045 C CA . PHE A 1 509 ? -33.238 -12.282 27.258 1.00 95.31 509 PHE A CA 1
ATOM 4046 C C . PHE A 1 509 ? -34.739 -12.389 27.568 1.00 95.31 509 PHE A C 1
ATOM 4048 O O . PHE A 1 509 ? -35.367 -11.410 27.975 1.00 95.31 509 PHE A O 1
ATOM 4055 N N . GLU A 1 510 ? -35.318 -13.586 27.449 1.00 94.56 510 GLU A N 1
ATOM 4056 C CA . GLU A 1 510 ? -36.727 -13.815 27.794 1.00 94.56 510 GLU A CA 1
ATOM 4057 C C . GLU A 1 510 ? -37.001 -13.578 29.290 1.00 94.56 510 GLU A C 1
ATOM 4059 O O . GLU A 1 510 ? -38.032 -13.005 29.658 1.00 94.56 510 GLU A O 1
ATOM 4064 N N . ALA A 1 511 ? -36.069 -13.969 30.166 1.00 94.81 511 ALA A N 1
ATOM 4065 C CA . ALA A 1 511 ? -36.174 -13.742 31.605 1.00 94.81 511 ALA A CA 1
ATOM 4066 C C . ALA A 1 511 ? -36.155 -12.245 31.955 1.00 94.81 511 ALA A C 1
ATOM 4068 O O . ALA A 1 511 ? -36.993 -11.798 32.742 1.00 94.81 511 ALA A O 1
ATOM 4069 N N . VAL A 1 512 ? -35.268 -11.462 31.330 1.00 94.62 512 VAL A N 1
ATOM 4070 C CA . VAL A 1 512 ? -35.231 -9.996 31.459 1.00 94.62 512 VAL A CA 1
ATOM 4071 C C . VAL A 1 512 ? -36.548 -9.382 30.989 1.00 94.62 512 VAL A C 1
ATOM 4073 O O . VAL A 1 512 ? -37.127 -8.567 31.704 1.00 94.62 512 VAL A O 1
ATOM 4076 N N . GLY A 1 513 ? -37.092 -9.824 29.850 1.00 93.81 513 GLY A N 1
ATOM 4077 C CA . GLY A 1 513 ? -38.386 -9.344 29.356 1.00 93.81 513 GLY A CA 1
ATOM 4078 C C . GLY A 1 513 ? -39.551 -9.619 30.318 1.00 93.81 513 GLY A C 1
ATOM 4079 O O . GLY A 1 513 ? -40.431 -8.773 30.499 1.00 93.81 513 GLY A O 1
ATOM 4080 N N . GLN A 1 514 ? -39.566 -10.780 30.982 1.00 94.31 514 GLN A N 1
ATOM 4081 C CA . GLN A 1 514 ? -40.567 -11.105 32.007 1.00 94.31 514 GLN A CA 1
ATOM 4082 C C . GLN A 1 514 ? -40.373 -10.291 33.294 1.00 94.31 514 GLN A C 1
ATOM 4084 O O . GLN A 1 514 ? -41.348 -9.789 33.863 1.00 94.31 514 GLN A O 1
ATOM 4089 N N . ALA A 1 515 ? -39.129 -10.145 33.748 1.00 92.88 515 ALA A N 1
ATOM 4090 C CA . ALA A 1 515 ? -38.786 -9.383 34.942 1.00 92.88 515 ALA A CA 1
ATOM 4091 C C . ALA A 1 515 ? -39.085 -7.885 34.766 1.00 92.88 515 ALA A C 1
ATOM 4093 O O . ALA A 1 515 ? -39.673 -7.282 35.664 1.00 92.88 515 ALA A O 1
ATOM 4094 N N . LEU A 1 516 ? -38.816 -7.318 33.587 1.00 93.44 516 LEU A N 1
ATOM 4095 C CA . LEU A 1 516 ? -39.158 -5.940 33.243 1.00 93.44 516 LEU A CA 1
ATOM 4096 C C . LEU A 1 516 ? -40.666 -5.690 33.312 1.00 93.44 516 LEU A C 1
ATOM 4098 O O . LEU A 1 516 ? -41.095 -4.738 33.960 1.00 93.44 516 LEU A O 1
ATOM 4102 N N . LYS A 1 517 ? -41.489 -6.576 32.733 1.00 92.00 517 LYS A N 1
ATOM 4103 C CA . LYS A 1 517 ? -42.959 -6.474 32.827 1.00 92.00 517 LYS A CA 1
ATOM 4104 C C . LYS A 1 517 ? -43.439 -6.480 34.280 1.00 92.00 517 LYS A C 1
ATOM 4106 O O . LYS A 1 517 ? -44.342 -5.727 34.641 1.00 92.00 517 LYS A O 1
ATOM 4111 N N . LYS A 1 518 ? -42.829 -7.317 35.125 1.00 90.69 518 LYS A N 1
ATOM 4112 C CA . LYS A 1 518 ? -43.148 -7.392 36.557 1.00 90.69 518 LYS A CA 1
ATOM 4113 C C . LYS A 1 518 ? -42.733 -6.118 37.304 1.00 90.69 518 LYS A C 1
ATOM 4115 O O . LYS A 1 518 ? -43.524 -5.613 38.098 1.00 90.69 518 LYS A O 1
ATOM 4120 N N . ALA A 1 519 ? -41.533 -5.597 37.049 1.00 87.56 519 ALA A N 1
ATOM 4121 C CA . ALA A 1 519 ? -41.024 -4.373 37.669 1.00 87.56 519 ALA A CA 1
ATOM 4122 C C . ALA A 1 519 ? -41.830 -3.132 37.238 1.00 87.56 519 ALA A C 1
ATOM 4124 O O . ALA A 1 519 ? -42.244 -2.340 38.085 1.00 87.56 519 ALA A O 1
ATOM 4125 N N . GLN A 1 520 ? -42.164 -3.015 35.947 1.00 88.38 520 GLN A N 1
ATOM 4126 C CA . GLN A 1 520 ? -43.034 -1.957 35.417 1.00 88.38 520 GLN A CA 1
ATOM 4127 C C . GLN A 1 520 ? -44.432 -1.978 36.044 1.00 88.38 520 GLN A C 1
ATOM 4129 O O . GLN A 1 520 ? -44.972 -0.922 36.362 1.00 88.38 520 GLN A O 1
ATOM 4134 N N . ALA A 1 521 ? -45.011 -3.161 36.274 1.00 88.69 521 ALA A N 1
ATOM 4135 C CA . ALA A 1 521 ? -46.307 -3.285 36.943 1.00 88.69 521 ALA A CA 1
ATOM 4136 C C . ALA A 1 521 ? -46.258 -2.890 38.434 1.00 88.69 521 ALA A C 1
ATOM 4138 O O . ALA A 1 521 ? -47.265 -2.441 38.982 1.00 88.69 521 ALA A O 1
ATOM 4139 N N . ALA A 1 522 ? -45.102 -3.036 39.091 1.00 86.50 522 ALA A N 1
ATOM 4140 C CA . ALA A 1 522 ? -44.915 -2.686 40.498 1.00 86.50 522 ALA A CA 1
ATOM 4141 C C . ALA A 1 522 ? -44.756 -1.171 40.730 1.00 86.50 522 ALA A C 1
ATOM 4143 O O . ALA A 1 522 ? -45.173 -0.670 41.773 1.00 86.50 522 ALA A O 1
ATOM 4144 N N . LEU A 1 523 ? -44.203 -0.435 39.760 1.00 87.06 523 LEU A N 1
ATOM 4145 C CA . LEU A 1 523 ? -43.931 1.001 39.875 1.00 87.06 523 LEU A CA 1
ATOM 4146 C C . LEU A 1 523 ? -45.175 1.875 40.168 1.00 87.06 523 LEU A C 1
ATOM 4148 O O . LEU A 1 523 ? -45.132 2.651 41.126 1.00 87.06 523 LEU A O 1
ATOM 4152 N N . PRO A 1 524 ? -46.301 1.779 39.427 1.00 85.31 524 PRO A N 1
ATOM 4153 C CA . PRO A 1 524 ? -47.493 2.576 39.728 1.00 85.31 524 PRO A CA 1
ATOM 4154 C C . PRO A 1 524 ? -48.160 2.173 41.052 1.00 85.31 524 PRO A C 1
ATOM 4156 O O . PRO A 1 524 ? -48.820 3.002 41.674 1.00 85.31 524 PRO A O 1
ATOM 4159 N N . ALA A 1 525 ? -47.970 0.928 41.500 1.00 84.81 525 ALA A N 1
ATOM 4160 C CA . ALA A 1 525 ? -48.500 0.412 42.762 1.00 84.81 525 ALA A CA 1
ATOM 4161 C C . ALA A 1 525 ? -47.624 0.749 43.987 1.00 84.81 525 ALA A C 1
ATOM 4163 O O . ALA A 1 525 ? -48.019 0.445 45.113 1.00 84.81 525 ALA A O 1
ATOM 4164 N N . PHE A 1 526 ? -46.448 1.359 43.791 1.00 87.62 526 PHE A N 1
ATOM 4165 C CA . PHE A 1 526 ? -45.519 1.669 44.876 1.00 87.62 526 PHE A CA 1
ATOM 4166 C C . PHE A 1 526 ? -46.072 2.787 45.790 1.00 87.62 526 PHE A C 1
ATOM 4168 O O . PHE A 1 526 ? -46.549 3.807 45.275 1.00 87.62 526 PHE A O 1
ATOM 4175 N N . PRO A 1 527 ? -46.037 2.629 47.129 1.00 86.00 527 PRO A N 1
ATOM 4176 C CA . PRO A 1 527 ? -46.615 3.587 48.075 1.00 86.00 527 PRO A CA 1
ATOM 4177 C C . PRO A 1 527 ? -45.825 4.904 48.159 1.00 86.00 527 PRO A C 1
ATOM 4179 O O . PRO A 1 527 ? -44.612 4.941 47.947 1.00 86.00 527 PRO A O 1
ATOM 4182 N N . ASP A 1 528 ? -46.513 5.997 48.498 1.00 84.56 528 ASP A N 1
ATOM 4183 C CA . ASP A 1 528 ? -45.884 7.302 48.737 1.00 84.56 528 ASP A CA 1
ATOM 4184 C C . ASP A 1 528 ? -44.972 7.299 49.980 1.00 84.56 528 ASP A C 1
ATOM 4186 O O . ASP A 1 528 ? -45.208 6.522 50.911 1.00 84.56 528 ASP A O 1
ATOM 4190 N N . PRO A 1 529 ? -43.934 8.163 50.014 1.00 84.06 529 PRO A N 1
ATOM 4191 C CA . PRO A 1 529 ? -42.986 8.222 51.122 1.00 84.06 529 PRO A CA 1
ATOM 4192 C C . PRO A 1 529 ? -43.679 8.507 52.464 1.00 84.06 529 PRO A C 1
ATOM 4194 O O . PRO A 1 529 ? -44.411 9.497 52.573 1.00 84.06 529 PRO A O 1
ATOM 4197 N N . PRO A 1 530 ? -43.428 7.705 53.518 1.00 83.25 530 PRO A N 1
ATOM 4198 C CA . PRO A 1 530 ? -43.858 8.051 54.867 1.00 83.25 530 PRO A CA 1
ATOM 4199 C C . PRO A 1 530 ? -43.108 9.302 55.375 1.00 83.25 530 PRO A C 1
ATOM 4201 O O . PRO A 1 530 ? -42.101 9.704 54.794 1.00 83.25 530 PRO A O 1
ATOM 4204 N N . PRO A 1 531 ? -43.553 9.958 56.463 1.00 80.50 531 PRO A N 1
ATOM 4205 C CA . PRO A 1 531 ? -42.870 11.138 56.991 1.00 80.50 531 PRO A CA 1
ATOM 4206 C C . PRO A 1 531 ? -41.424 10.813 57.393 1.00 80.50 531 PRO A C 1
ATOM 4208 O O . PRO A 1 531 ? -41.200 9.895 58.185 1.00 80.50 531 PRO A O 1
ATOM 4211 N N . ARG A 1 532 ? -40.448 11.582 56.888 1.00 72.38 532 ARG A N 1
ATOM 4212 C CA . ARG A 1 532 ? -39.029 11.379 57.216 1.00 72.38 532 ARG A CA 1
ATOM 4213 C C . ARG A 1 532 ? -38.803 11.567 58.727 1.00 72.38 532 ARG A C 1
ATOM 4215 O O . ARG A 1 532 ? -39.171 12.614 59.267 1.00 72.38 532 ARG A O 1
ATOM 4222 N N . PRO A 1 533 ? -38.202 10.590 59.425 1.00 71.69 533 PRO A N 1
ATOM 4223 C CA . PRO A 1 533 ? -37.867 10.727 60.836 1.00 71.69 533 PRO A CA 1
ATOM 4224 C C . PRO A 1 533 ? -36.762 11.781 61.037 1.00 71.69 533 PRO A C 1
ATOM 4226 O O . PRO A 1 533 ? -35.815 11.853 60.257 1.00 71.69 533 PRO A O 1
ATOM 4229 N N . GLY A 1 534 ? -36.872 12.602 62.087 1.00 67.56 534 GLY A N 1
ATOM 4230 C CA . GLY A 1 534 ? -35.817 13.543 62.481 1.00 67.56 534 GLY A CA 1
ATOM 4231 C C . GLY A 1 534 ? -34.553 12.828 62.997 1.00 67.56 534 GLY A C 1
ATOM 4232 O O . GLY A 1 534 ? -34.639 11.674 63.424 1.00 67.56 534 GLY A O 1
ATOM 4233 N N . PRO A 1 535 ? -33.385 13.500 63.005 1.00 62.56 535 PRO A N 1
ATOM 4234 C CA . PRO A 1 535 ? -32.087 12.876 63.297 1.00 62.56 535 PRO A CA 1
ATOM 4235 C C . PRO A 1 535 ? -31.948 12.276 64.713 1.00 62.56 535 PRO A C 1
ATOM 4237 O O . PRO A 1 535 ? -31.069 11.447 64.933 1.00 62.56 535 PRO A O 1
ATOM 4240 N N . GLU A 1 536 ? -32.822 12.639 65.659 1.00 63.28 536 GLU A N 1
ATOM 4241 C CA . GLU A 1 536 ? -32.752 12.248 67.081 1.00 63.28 536 GLU A CA 1
ATOM 4242 C C . GLU A 1 536 ? -33.764 11.157 67.502 1.00 63.28 536 GLU A C 1
ATOM 4244 O O . GLU A 1 536 ? -33.920 10.873 68.689 1.00 63.28 536 GLU A O 1
ATOM 4249 N N . ILE A 1 537 ? -34.479 10.531 66.560 1.00 65.94 537 ILE A N 1
ATOM 4250 C CA . ILE A 1 537 ? -35.524 9.538 66.873 1.00 65.94 537 ILE A CA 1
ATOM 4251 C C . ILE A 1 537 ? -34.919 8.172 67.266 1.00 65.94 537 ILE A C 1
ATOM 4253 O O . ILE A 1 537 ? -34.045 7.651 66.565 1.00 65.94 537 ILE A O 1
ATOM 4257 N N . ASP A 1 538 ? -35.421 7.572 68.360 1.00 70.25 538 ASP A N 1
ATOM 4258 C CA . ASP A 1 538 ? -35.030 6.240 68.867 1.00 70.25 538 ASP A CA 1
ATOM 4259 C C . ASP A 1 538 ? -35.043 5.190 67.729 1.00 70.25 538 ASP A C 1
ATOM 4261 O O . ASP A 1 538 ? -36.031 5.100 66.995 1.00 70.25 538 ASP A O 1
ATOM 4265 N N . PRO A 1 539 ? -33.981 4.372 67.564 1.00 66.56 539 PRO A N 1
ATOM 4266 C CA . PRO A 1 539 ? -33.946 3.240 66.630 1.00 66.56 539 PRO A CA 1
ATOM 4267 C C . PRO A 1 539 ? -35.154 2.288 66.696 1.00 66.56 539 PRO A C 1
ATOM 4269 O O . PRO A 1 539 ? -35.410 1.553 65.745 1.00 66.56 539 PRO A O 1
ATOM 4272 N N . ARG A 1 540 ? -35.885 2.262 67.816 1.00 70.94 540 ARG A N 1
ATOM 4273 C CA . ARG A 1 540 ? -37.084 1.432 68.017 1.00 70.94 540 ARG A CA 1
ATOM 4274 C C . ARG A 1 540 ? -38.403 2.131 67.667 1.00 70.94 540 ARG A C 1
ATOM 4276 O O . ARG A 1 540 ? -39.453 1.512 67.820 1.00 70.94 540 ARG A O 1
ATOM 4283 N N . ASP A 1 541 ? -38.383 3.388 67.216 1.00 78.56 541 ASP A N 1
ATOM 4284 C CA . ASP A 1 541 ? -39.599 4.119 66.840 1.00 78.56 541 ASP A CA 1
ATOM 4285 C C . ASP A 1 541 ? -40.246 3.497 65.577 1.00 78.56 541 ASP A C 1
ATOM 4287 O O . ASP A 1 541 ? -39.569 3.337 64.552 1.00 78.56 541 ASP A O 1
ATOM 4291 N N . PRO A 1 542 ? -41.559 3.188 65.599 1.00 79.00 542 PRO A N 1
ATOM 4292 C CA . PRO A 1 542 ? -42.274 2.628 64.451 1.00 79.00 542 PRO A CA 1
ATOM 4293 C C . PRO A 1 542 ? -42.173 3.484 63.181 1.00 79.00 542 PRO A C 1
ATOM 4295 O O . PRO A 1 542 ? -42.160 2.949 62.076 1.00 79.00 542 PRO A O 1
ATOM 4298 N N . ARG A 1 543 ? -42.085 4.815 63.313 1.00 78.38 543 ARG A N 1
ATOM 4299 C CA . ARG A 1 543 ? -41.980 5.745 62.174 1.00 78.38 543 ARG A CA 1
ATOM 4300 C C . ARG A 1 543 ? -40.638 5.617 61.469 1.00 78.38 543 ARG A C 1
ATOM 4302 O O . ARG A 1 543 ? -40.573 5.703 60.246 1.00 78.38 543 ARG A O 1
ATOM 4309 N N . ARG A 1 544 ? -39.576 5.378 62.242 1.00 78.81 544 ARG A N 1
ATOM 4310 C CA . ARG A 1 544 ? -38.238 5.138 61.707 1.00 78.81 544 ARG A CA 1
ATOM 4311 C C . ARG A 1 544 ? -38.175 3.798 60.981 1.00 78.81 544 ARG A C 1
ATOM 4313 O O . ARG A 1 544 ? -37.694 3.757 59.856 1.00 78.81 544 ARG A O 1
ATOM 4320 N N . GLN A 1 545 ? -38.757 2.748 61.560 1.00 79.75 545 GLN A N 1
ATOM 4321 C CA . GLN A 1 545 ? -38.865 1.438 60.908 1.00 79.75 545 GLN A CA 1
ATOM 4322 C C . GLN A 1 545 ? -39.700 1.491 59.620 1.00 79.75 545 GLN A C 1
ATOM 4324 O O . GLN A 1 545 ? -39.317 0.884 58.623 1.00 79.75 545 GLN A O 1
ATOM 4329 N N . ALA A 1 546 ? -40.808 2.239 59.607 1.00 83.56 546 ALA A N 1
ATOM 4330 C CA . ALA A 1 546 ? -41.640 2.428 58.416 1.00 83.56 546 ALA A CA 1
ATOM 4331 C C . ALA A 1 546 ? -40.895 3.168 57.289 1.00 83.56 546 ALA A C 1
ATOM 4333 O O . ALA A 1 546 ? -40.993 2.777 56.130 1.00 83.56 546 ALA A O 1
ATOM 4334 N N . TRP A 1 547 ? -40.112 4.203 57.618 1.00 83.94 547 TRP A N 1
ATOM 4335 C CA . TRP A 1 547 ? -39.255 4.882 56.640 1.00 83.94 547 TRP A CA 1
ATOM 4336 C C . TRP A 1 547 ? -38.137 3.975 56.124 1.00 83.94 547 TRP A C 1
ATOM 4338 O O . TRP A 1 547 ? -37.940 3.885 54.918 1.00 83.94 547 TRP A O 1
ATOM 4348 N N . GLU A 1 548 ? -37.426 3.279 57.012 1.00 81.31 548 GLU A N 1
ATOM 4349 C CA . GLU A 1 548 ? -36.325 2.386 56.634 1.00 81.31 548 GLU A CA 1
ATOM 4350 C C . GLU A 1 548 ? -36.809 1.212 55.763 1.00 81.31 548 GLU A C 1
ATOM 4352 O O . GLU A 1 548 ? -36.137 0.857 54.799 1.00 81.31 548 GLU A O 1
ATOM 4357 N N . THR A 1 549 ? -37.989 0.648 56.047 1.00 84.94 549 THR A N 1
ATOM 4358 C CA . THR A 1 549 ? -38.605 -0.410 55.221 1.00 84.94 549 THR A CA 1
ATOM 4359 C C . THR A 1 549 ? -39.067 0.108 53.862 1.00 84.94 549 THR A C 1
ATOM 4361 O O . THR A 1 549 ? -38.719 -0.495 52.849 1.00 84.94 549 THR A O 1
ATOM 4364 N N . TRP A 1 550 ? -39.769 1.246 53.813 1.00 89.06 550 TRP A N 1
ATOM 4365 C CA . TRP A 1 550 ? -40.160 1.890 52.552 1.00 89.06 550 TRP A CA 1
ATOM 4366 C C . TRP A 1 550 ? -38.943 2.240 51.688 1.00 89.06 550 TRP A C 1
ATOM 4368 O O . TRP A 1 550 ? -38.907 1.931 50.498 1.00 89.06 550 TRP A O 1
ATOM 4378 N N . HIS A 1 551 ? -37.918 2.841 52.297 1.00 85.56 551 HIS A N 1
ATOM 4379 C CA . HIS A 1 551 ? -36.688 3.210 51.607 1.00 85.56 551 HIS A CA 1
ATOM 4380 C C . HIS A 1 551 ? -35.971 1.966 51.077 1.00 85.56 551 HIS A C 1
ATOM 4382 O O . HIS A 1 551 ? -35.574 1.952 49.921 1.00 85.56 551 HIS A O 1
ATOM 4388 N N . ALA A 1 552 ? -35.886 0.888 51.864 1.00 83.75 552 ALA A N 1
ATOM 4389 C CA . ALA A 1 552 ? -35.303 -0.371 51.409 1.00 83.75 552 ALA A CA 1
ATOM 4390 C C . ALA A 1 552 ? -36.066 -0.992 50.224 1.00 83.75 552 ALA A C 1
ATOM 4392 O O . ALA A 1 552 ? -35.435 -1.511 49.303 1.00 83.75 552 ALA A O 1
ATOM 4393 N N . GLU A 1 553 ? -37.402 -0.932 50.211 1.00 86.88 553 GLU A N 1
ATOM 4394 C CA . GLU A 1 553 ? -38.203 -1.394 49.069 1.00 86.88 553 GLU A CA 1
ATOM 4395 C C . GLU A 1 553 ? -38.005 -0.523 47.822 1.00 86.88 553 GLU A C 1
ATOM 4397 O O . GLU A 1 553 ? -37.954 -1.061 46.714 1.00 86.88 553 GLU A O 1
ATOM 4402 N N . LEU A 1 554 ? -37.842 0.794 47.995 1.00 88.38 554 LEU A N 1
ATOM 4403 C CA . LEU A 1 554 ? -37.554 1.724 46.903 1.00 88.38 554 LEU A CA 1
ATOM 4404 C C . LEU A 1 554 ? -36.169 1.451 46.308 1.00 88.38 554 LEU A C 1
ATOM 4406 O O . LEU A 1 554 ? -36.042 1.313 45.092 1.00 88.38 554 LEU A O 1
ATOM 4410 N N . THR A 1 555 ? -35.148 1.312 47.158 1.00 86.25 555 THR A N 1
ATOM 4411 C CA . THR A 1 555 ? -33.786 0.952 46.742 1.00 86.25 555 THR A CA 1
ATOM 4412 C C . THR A 1 555 ? -33.776 -0.402 46.035 1.00 86.25 555 THR A C 1
ATOM 4414 O O . THR A 1 555 ? -33.081 -0.560 45.037 1.00 86.25 555 THR A O 1
ATOM 4417 N N . ARG A 1 556 ? -34.587 -1.371 46.487 1.00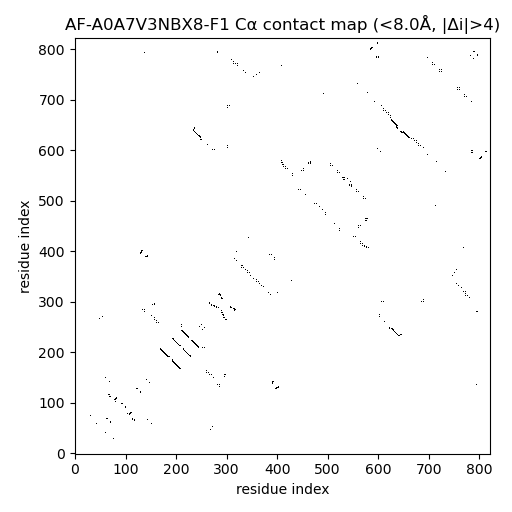 86.75 556 ARG A N 1
ATOM 4418 C CA . ARG A 1 556 ? -34.738 -2.669 45.811 1.00 86.75 556 ARG A CA 1
ATOM 4419 C C . ARG A 1 556 ? -35.348 -2.522 44.415 1.00 86.75 556 ARG A C 1
ATOM 4421 O O . ARG A 1 556 ? -34.827 -3.113 43.484 1.00 86.75 556 ARG A O 1
ATOM 4428 N N . LEU A 1 557 ? -36.421 -1.742 44.257 1.00 88.75 557 LEU A N 1
ATOM 4429 C CA . LEU A 1 557 ? -37.062 -1.532 42.951 1.00 88.75 557 LEU A CA 1
ATOM 4430 C C . LEU A 1 557 ? -36.140 -0.792 41.969 1.00 88.75 557 LEU A C 1
ATOM 4432 O O . LEU A 1 557 ? -36.053 -1.173 40.806 1.00 88.75 557 LEU A O 1
ATOM 4436 N N . ALA A 1 558 ? -35.438 0.242 42.438 1.00 88.38 558 ALA A N 1
ATOM 4437 C CA . ALA A 1 558 ? -34.402 0.913 41.656 1.00 88.38 558 ALA A CA 1
ATOM 4438 C C . ALA A 1 558 ? -33.276 -0.064 41.263 1.00 88.38 558 ALA A C 1
ATOM 4440 O O . ALA A 1 558 ? -32.797 -0.032 40.132 1.00 88.38 558 ALA A O 1
ATOM 4441 N N . GLY A 1 559 ? -32.930 -0.977 42.179 1.00 87.00 559 GLY A N 1
ATOM 4442 C CA . GLY A 1 559 ? -31.970 -2.065 41.982 1.00 87.00 559 GLY A CA 1
ATOM 4443 C C . GLY A 1 559 ? -32.382 -2.993 40.854 1.00 87.00 559 GLY A C 1
ATOM 4444 O O . GLY A 1 559 ? -31.595 -3.233 39.946 1.00 87.00 559 GLY A O 1
ATOM 4445 N N . ASP A 1 560 ? -33.641 -3.438 40.877 1.00 88.88 560 ASP A N 1
ATOM 4446 C CA . ASP A 1 560 ? -34.207 -4.307 39.847 1.00 88.88 560 ASP A CA 1
ATOM 4447 C C . ASP A 1 560 ? -34.085 -3.658 38.449 1.00 88.88 560 ASP A C 1
ATOM 4449 O O . ASP A 1 560 ? -33.720 -4.334 37.492 1.00 88.88 560 ASP A O 1
ATOM 4453 N N . PHE A 1 561 ? -34.355 -2.351 38.302 1.00 89.62 561 PHE A N 1
ATOM 4454 C CA . PHE A 1 561 ? -34.253 -1.671 36.999 1.00 89.62 561 PHE A CA 1
ATOM 4455 C C . PHE A 1 561 ? -32.811 -1.516 36.502 1.00 89.62 561 PHE A C 1
ATOM 4457 O O . PHE A 1 561 ? -32.554 -1.772 35.323 1.00 89.62 561 PHE A O 1
ATOM 4464 N N . ALA A 1 562 ? -31.868 -1.147 37.374 1.00 87.88 562 ALA A N 1
ATOM 4465 C CA . ALA A 1 562 ? -30.457 -1.081 36.989 1.00 87.88 562 ALA A CA 1
ATOM 4466 C C . ALA A 1 562 ? -29.902 -2.471 36.638 1.00 87.88 562 ALA A C 1
ATOM 4468 O O . ALA A 1 562 ? -29.175 -2.621 35.657 1.00 87.88 562 ALA A O 1
ATOM 4469 N N . GLU A 1 563 ? -30.303 -3.513 37.377 1.00 88.38 563 GLU A N 1
ATOM 4470 C CA . GLU A 1 563 ? -29.946 -4.902 37.072 1.00 88.38 563 GLU A CA 1
ATOM 4471 C C . GLU A 1 563 ? -30.505 -5.336 35.707 1.00 88.38 563 GLU A C 1
ATOM 4473 O O . GLU A 1 563 ? -29.803 -5.984 34.931 1.00 88.38 563 GLU A O 1
ATOM 4478 N N . LEU A 1 564 ? -31.736 -4.943 35.357 1.00 91.56 564 LEU A N 1
ATOM 4479 C CA . LEU A 1 564 ? -32.316 -5.217 34.036 1.00 91.56 564 LEU A CA 1
ATOM 4480 C C . LEU A 1 564 ? -31.516 -4.561 32.905 1.00 91.56 564 LEU A C 1
ATOM 4482 O O . LEU A 1 564 ? -31.190 -5.243 31.932 1.00 91.56 564 LEU A O 1
ATOM 4486 N N . LEU A 1 565 ? -31.160 -3.279 33.035 1.00 91.31 565 LEU A N 1
ATOM 4487 C CA . LEU A 1 565 ? -30.313 -2.582 32.058 1.00 91.31 565 LEU A CA 1
ATOM 4488 C C . LEU A 1 565 ? -28.919 -3.220 31.955 1.00 91.31 565 LEU A C 1
ATOM 4490 O O . LEU A 1 565 ? -28.414 -3.425 30.849 1.00 91.31 565 LEU A O 1
ATOM 4494 N N . SER A 1 566 ? -28.321 -3.612 33.084 1.00 90.06 566 SER A N 1
ATOM 4495 C CA . SER A 1 566 ? -27.033 -4.314 33.094 1.00 90.06 566 SER A CA 1
ATOM 4496 C C . SER A 1 566 ? -27.123 -5.684 32.423 1.00 90.06 566 SER A C 1
ATOM 4498 O O . SER A 1 566 ? -26.212 -6.085 31.702 1.00 90.06 566 SER A O 1
ATOM 4500 N N . ASN A 1 567 ? -28.214 -6.421 32.627 1.00 91.62 567 ASN A N 1
ATOM 4501 C CA . ASN A 1 567 ? -28.411 -7.709 31.971 1.00 91.62 567 ASN A CA 1
ATOM 4502 C C . ASN A 1 567 ? -28.603 -7.529 30.459 1.00 91.62 567 ASN A C 1
ATOM 4504 O O . ASN A 1 567 ? -28.042 -8.301 29.681 1.00 91.62 567 ASN A O 1
ATOM 4508 N N . LEU A 1 568 ? -29.328 -6.490 30.026 1.00 93.12 568 LEU A N 1
ATOM 4509 C CA . LEU A 1 568 ? -29.473 -6.150 28.606 1.00 93.12 568 LEU A CA 1
ATOM 4510 C C . LEU A 1 568 ? -28.131 -5.814 27.953 1.00 93.12 568 LEU A C 1
ATOM 4512 O O . LEU A 1 568 ? -27.871 -6.296 26.850 1.00 93.12 568 LEU A O 1
ATOM 4516 N N . SER A 1 569 ? -27.257 -5.059 28.626 1.00 91.25 569 SER A N 1
ATOM 4517 C CA . SER A 1 569 ? -25.935 -4.716 28.084 1.00 91.25 569 SER A CA 1
ATOM 4518 C C . SER A 1 569 ? -25.030 -5.940 27.944 1.00 91.25 569 SER A C 1
ATOM 4520 O O . SER A 1 569 ? -24.378 -6.117 26.913 1.00 91.25 569 SER A O 1
ATOM 4522 N N . VAL A 1 570 ? -25.058 -6.851 28.922 1.00 92.00 570 VAL A N 1
ATOM 4523 C CA . VAL A 1 570 ? -24.346 -8.135 28.859 1.00 92.00 570 VAL A CA 1
ATOM 4524 C C . VAL A 1 570 ? -24.894 -9.021 27.738 1.00 92.00 570 VAL A C 1
ATOM 4526 O O . VAL A 1 570 ? -24.117 -9.630 26.997 1.00 92.00 570 VAL A O 1
ATOM 4529 N N . ILE A 1 571 ? -26.218 -9.100 27.584 1.00 93.50 571 ILE A N 1
ATOM 4530 C CA . ILE A 1 571 ? -26.863 -9.873 26.514 1.00 93.50 571 ILE A CA 1
ATOM 4531 C C . ILE A 1 571 ? -26.487 -9.309 25.144 1.00 93.50 571 ILE A C 1
ATOM 4533 O O . ILE A 1 571 ? -26.079 -10.083 24.279 1.00 93.50 571 ILE A O 1
ATOM 4537 N N . GLN A 1 572 ? -26.553 -7.987 24.959 1.00 92.56 572 GLN A N 1
ATOM 4538 C CA . GLN A 1 572 ? -26.141 -7.318 23.725 1.00 92.56 572 GLN A CA 1
ATOM 4539 C C . GLN A 1 572 ? -24.675 -7.618 23.396 1.00 92.56 572 GLN A C 1
ATOM 4541 O O . GLN A 1 572 ? -24.370 -8.072 22.291 1.00 92.56 572 GLN A O 1
ATOM 4546 N N . ALA A 1 573 ? -23.780 -7.456 24.375 1.00 92.38 573 ALA A N 1
ATOM 4547 C CA . ALA A 1 573 ? -22.357 -7.722 24.203 1.00 92.38 573 ALA A CA 1
ATOM 4548 C C . ALA A 1 573 ? -22.085 -9.173 23.802 1.00 92.38 573 ALA A C 1
ATOM 4550 O O . ALA A 1 573 ? -21.324 -9.424 22.866 1.00 92.38 573 ALA A O 1
ATOM 4551 N N . ARG A 1 574 ? -22.733 -10.139 24.467 1.00 94.19 574 ARG A N 1
ATOM 4552 C CA . ARG A 1 574 ? -22.620 -11.567 24.136 1.00 94.19 574 ARG A CA 1
ATOM 4553 C C . ARG A 1 574 ? -23.195 -11.871 22.749 1.00 94.19 574 ARG A C 1
ATOM 4555 O O . ARG A 1 574 ? -22.572 -12.621 22.000 1.00 94.19 574 ARG A O 1
ATOM 4562 N N . ALA A 1 575 ? -24.343 -11.293 22.395 1.00 93.19 575 ALA A N 1
ATOM 4563 C CA . ALA A 1 575 ? -24.990 -11.528 21.109 1.00 93.19 575 ALA A CA 1
ATOM 4564 C C . ALA A 1 575 ? -24.150 -11.002 19.938 1.00 93.19 575 ALA A C 1
ATOM 4566 O O . ALA A 1 575 ? -23.855 -11.750 19.001 1.00 93.19 575 ALA A O 1
ATOM 4567 N N . ARG A 1 576 ? -23.674 -9.754 20.031 1.00 93.62 576 ARG A N 1
ATOM 4568 C CA . ARG A 1 576 ? -22.792 -9.145 19.026 1.00 93.62 576 ARG A CA 1
ATOM 4569 C C . ARG A 1 576 ? -21.459 -9.881 18.919 1.00 93.62 576 ARG A C 1
ATOM 4571 O O . ARG A 1 576 ? -21.041 -10.205 17.811 1.00 93.62 576 ARG A O 1
ATOM 4578 N N . LEU A 1 577 ? -20.836 -10.229 20.051 1.00 94.31 577 LEU A N 1
ATOM 4579 C CA . LEU A 1 577 ? -19.572 -10.976 20.092 1.00 94.31 577 LEU A CA 1
ATOM 4580 C C . LEU A 1 577 ? -19.657 -12.306 19.333 1.00 94.31 577 LEU A C 1
ATOM 4582 O O . LEU A 1 577 ? -18.750 -12.650 18.574 1.00 94.31 577 LEU A O 1
ATOM 4586 N N . GLU A 1 578 ? -20.732 -13.068 19.544 1.00 91.88 578 GLU A N 1
ATOM 4587 C CA . GLU A 1 578 ? -20.889 -14.377 18.908 1.00 91.88 578 GLU A CA 1
ATOM 4588 C C . GLU A 1 578 ? -21.288 -14.284 17.428 1.00 91.88 578 GLU A C 1
ATOM 4590 O O . GLU A 1 578 ? -20.968 -15.197 16.662 1.00 91.88 578 GLU A O 1
ATOM 4595 N N . SER A 1 579 ? -21.906 -13.172 17.018 1.00 91.94 579 SER A N 1
ATOM 4596 C CA . SER A 1 579 ? -22.354 -12.919 15.641 1.00 91.94 579 SER A CA 1
ATOM 4597 C C . SER A 1 579 ? -21.221 -12.569 14.674 1.00 91.94 579 SER A C 1
ATOM 4599 O O . SER A 1 579 ? -21.358 -12.775 13.468 1.00 91.94 579 SER A O 1
ATOM 4601 N N . VAL A 1 580 ? -20.090 -12.047 15.162 1.00 92.19 580 VAL A N 1
ATOM 4602 C CA . VAL A 1 580 ? -18.931 -11.758 14.301 1.00 92.19 580 VAL A CA 1
ATOM 4603 C C . VAL A 1 580 ? -18.346 -13.074 13.776 1.00 92.19 580 VAL A C 1
ATOM 4605 O O . VAL A 1 580 ? -18.054 -13.975 14.557 1.00 92.19 580 VAL A O 1
ATOM 4608 N N . SER A 1 581 ? -18.115 -13.194 12.469 1.00 88.06 581 SER A N 1
ATOM 4609 C CA . SER A 1 581 ? -17.478 -14.363 11.840 1.00 88.06 581 SER A CA 1
ATOM 4610 C C . SER A 1 581 ? -16.291 -13.967 10.954 1.00 88.06 581 SER A C 1
ATOM 4612 O O . SER A 1 581 ? -16.087 -12.789 10.641 1.00 88.06 581 SER A O 1
ATOM 4614 N N . LEU A 1 582 ? -15.479 -14.961 10.583 1.00 90.56 582 LEU A N 1
ATOM 4615 C CA . LEU A 1 582 ? -14.360 -14.802 9.654 1.00 90.56 582 LEU A CA 1
ATOM 4616 C C . LEU A 1 582 ? -14.713 -15.419 8.302 1.00 90.56 582 LEU A C 1
ATOM 4618 O O . LEU A 1 582 ? -15.193 -16.548 8.240 1.00 90.56 582 LEU A O 1
ATOM 4622 N N . VAL A 1 583 ? -14.390 -14.728 7.208 1.00 89.62 583 VAL A N 1
ATOM 4623 C CA . VAL A 1 583 ? -14.463 -15.330 5.868 1.00 89.62 583 VAL A CA 1
ATOM 4624 C C . VAL A 1 583 ? -13.431 -16.451 5.772 1.00 89.62 583 VAL A C 1
ATOM 4626 O O . VAL A 1 583 ? -12.263 -16.257 6.104 1.00 89.62 583 VAL A O 1
ATOM 4629 N N . ARG A 1 584 ? -13.848 -17.637 5.331 1.00 85.50 584 ARG A N 1
ATOM 4630 C CA . ARG A 1 584 ? -13.021 -18.851 5.341 1.00 85.50 584 ARG A CA 1
ATOM 4631 C C . ARG A 1 584 ? -11.783 -18.741 4.440 1.00 85.50 584 ARG A C 1
ATOM 4633 O O . ARG A 1 584 ? -11.881 -18.385 3.273 1.00 85.50 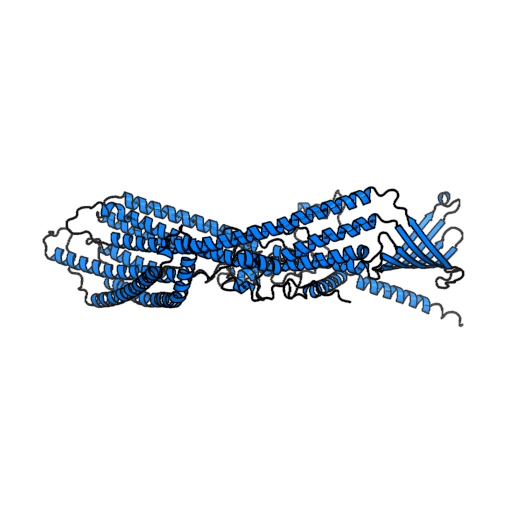584 ARG A O 1
ATOM 4640 N N . VAL A 1 585 ? -10.634 -19.175 4.959 1.00 89.19 585 VAL A N 1
ATOM 4641 C CA . VAL A 1 585 ? -9.413 -19.421 4.174 1.00 89.19 585 VAL A CA 1
ATOM 4642 C C . VAL A 1 585 ? -8.847 -20.789 4.546 1.00 89.19 585 VAL A C 1
ATOM 4644 O O . VAL A 1 585 ? -8.554 -21.045 5.717 1.00 89.19 585 VAL A O 1
ATOM 4647 N N . ASP A 1 586 ? -8.726 -21.674 3.558 1.00 86.62 586 ASP A N 1
ATOM 4648 C CA . ASP A 1 586 ? -8.271 -23.055 3.717 1.00 86.62 586 ASP A CA 1
ATOM 4649 C C . ASP A 1 586 ? -7.563 -23.561 2.452 1.00 86.62 586 ASP A C 1
ATOM 4651 O O . ASP A 1 586 ? -8.117 -24.305 1.641 1.00 86.62 586 ASP A O 1
ATOM 4655 N N . LEU A 1 587 ? -6.317 -23.128 2.273 1.00 88.06 587 LEU A N 1
ATOM 4656 C CA . LEU A 1 587 ? -5.520 -23.445 1.095 1.00 88.06 587 LEU A CA 1
ATOM 4657 C C . LEU A 1 587 ? -4.248 -24.195 1.493 1.00 88.06 587 LEU A C 1
ATOM 4659 O O . LEU A 1 587 ? -3.471 -23.745 2.339 1.00 88.06 587 LEU A O 1
ATOM 4663 N N . ARG A 1 588 ? -4.006 -25.348 0.858 1.00 89.62 588 ARG A N 1
ATOM 4664 C CA . ARG A 1 588 ? -2.760 -26.094 1.064 1.00 89.62 588 ARG A CA 1
ATOM 4665 C C . ARG A 1 588 ? -1.596 -25.325 0.434 1.00 89.62 588 ARG A C 1
ATOM 4667 O O . ARG A 1 588 ? -1.747 -24.824 -0.682 1.00 89.62 588 ARG A O 1
ATOM 4674 N N . PRO A 1 589 ? -0.407 -25.292 1.066 1.00 90.56 589 PRO A N 1
ATOM 4675 C CA . PRO A 1 589 ? 0.738 -24.566 0.518 1.00 90.56 589 PRO A CA 1
ATOM 4676 C C . PRO A 1 589 ? 1.112 -24.971 -0.910 1.00 90.56 589 PRO A C 1
ATOM 4678 O O . PRO A 1 589 ? 1.504 -24.125 -1.702 1.00 90.56 589 PRO A O 1
ATOM 4681 N N . GLU A 1 590 ? 0.985 -26.252 -1.254 1.00 89.69 590 GLU A N 1
ATOM 4682 C CA . GLU A 1 590 ? 1.295 -26.752 -2.599 1.00 89.69 590 GLU A CA 1
ATOM 4683 C C . GLU A 1 590 ? 0.350 -26.198 -3.667 1.00 89.69 590 GLU A C 1
ATOM 4685 O O . GLU A 1 590 ? 0.796 -25.852 -4.759 1.00 89.69 590 GLU A O 1
ATOM 4690 N N . ASP A 1 591 ? -0.939 -26.085 -3.347 1.00 90.38 591 ASP A N 1
ATOM 4691 C CA . ASP A 1 591 ? -1.943 -25.542 -4.261 1.00 90.38 591 ASP A CA 1
ATOM 4692 C C . ASP A 1 591 ? -1.770 -24.023 -4.392 1.00 90.38 591 ASP A C 1
ATOM 4694 O O . ASP A 1 591 ? -1.768 -23.500 -5.504 1.00 90.38 591 ASP A O 1
ATOM 4698 N N . ALA A 1 592 ? -1.482 -23.333 -3.282 1.00 91.12 592 ALA A N 1
ATOM 4699 C CA . ALA A 1 592 ? -1.164 -21.905 -3.280 1.00 91.12 592 ALA A CA 1
ATOM 4700 C C . ALA A 1 592 ? 0.032 -21.562 -4.181 1.00 91.12 592 ALA A C 1
ATOM 4702 O O . ALA A 1 592 ? -0.027 -20.617 -4.961 1.00 91.12 592 ALA A O 1
ATOM 4703 N N . ILE A 1 593 ? 1.111 -22.352 -4.116 1.00 90.56 593 ILE A N 1
ATOM 4704 C CA . ILE A 1 593 ? 2.301 -22.141 -4.954 1.00 90.56 593 ILE A CA 1
ATOM 4705 C C . ILE A 1 593 ? 1.981 -22.380 -6.436 1.00 90.56 593 ILE A C 1
ATOM 4707 O O . ILE A 1 593 ? 2.483 -21.652 -7.292 1.00 90.56 593 ILE A O 1
ATOM 4711 N N . LYS A 1 594 ? 1.143 -23.376 -6.762 1.00 88.69 594 LYS A N 1
ATOM 4712 C CA . LYS A 1 594 ? 0.719 -23.631 -8.150 1.00 88.69 594 LYS A CA 1
ATOM 4713 C C . LYS A 1 594 ? -0.067 -22.450 -8.718 1.00 88.69 594 LYS A C 1
ATOM 4715 O O . LYS A 1 594 ? 0.274 -22.001 -9.809 1.00 88.69 594 LYS A O 1
ATOM 4720 N N . ILE A 1 595 ? -1.041 -21.932 -7.965 1.00 87.94 595 ILE A N 1
ATOM 4721 C CA . ILE A 1 595 ? -1.824 -20.742 -8.336 1.00 87.94 595 ILE A CA 1
ATOM 4722 C C . ILE A 1 595 ? -0.884 -19.543 -8.531 1.00 87.94 595 ILE A C 1
ATOM 4724 O O . ILE A 1 595 ? -0.858 -18.929 -9.598 1.00 87.94 595 ILE A O 1
ATOM 4728 N N . ALA A 1 596 ? -0.033 -19.270 -7.537 1.00 89.69 596 ALA A N 1
ATOM 4729 C CA . ALA A 1 596 ? 0.905 -18.153 -7.561 1.00 89.69 596 ALA A CA 1
ATOM 4730 C C . ALA A 1 596 ? 1.842 -18.186 -8.778 1.00 89.69 596 ALA A C 1
ATOM 4732 O O . ALA A 1 596 ? 2.029 -17.177 -9.453 1.00 89.69 596 ALA A O 1
ATOM 4733 N N . ARG A 1 597 ? 2.405 -19.351 -9.112 1.00 88.50 597 ARG A N 1
ATOM 4734 C CA . ARG A 1 597 ? 3.317 -19.508 -10.256 1.00 88.50 597 ARG A CA 1
ATOM 4735 C C . ARG A 1 597 ? 2.668 -19.161 -11.602 1.00 88.50 597 ARG A C 1
ATOM 4737 O O . ARG A 1 597 ? 3.381 -18.829 -12.550 1.00 88.50 597 ARG A O 1
ATOM 4744 N N . GLN A 1 598 ? 1.350 -19.289 -11.709 1.00 84.06 598 GLN A N 1
ATOM 4745 C CA . GLN A 1 598 ? 0.614 -19.080 -12.955 1.00 84.06 598 GLN A CA 1
ATOM 4746 C C . GLN A 1 598 ? 0.059 -17.671 -13.081 1.00 84.06 598 GLN A C 1
ATOM 4748 O O . GLN A 1 598 ? 0.095 -17.113 -14.174 1.00 84.06 598 GLN A O 1
ATOM 4753 N N . ASN A 1 599 ? -0.409 -17.101 -11.973 1.00 86.25 599 ASN A N 1
ATOM 4754 C CA . ASN A 1 599 ? -1.128 -15.833 -11.985 1.00 86.25 599 ASN A CA 1
ATOM 4755 C C . ASN A 1 599 ? -0.239 -14.634 -11.664 1.00 86.25 599 ASN A C 1
ATOM 4757 O O . ASN A 1 599 ? -0.524 -13.529 -12.121 1.00 86.25 599 ASN A O 1
ATOM 4761 N N . ARG A 1 600 ? 0.866 -14.826 -10.931 1.00 88.62 600 ARG A N 1
ATOM 4762 C CA . ARG A 1 600 ? 1.708 -13.703 -10.516 1.00 88.62 600 ARG A CA 1
ATOM 4763 C C . ARG A 1 600 ? 2.480 -13.074 -11.687 1.00 88.62 600 ARG A C 1
ATOM 4765 O O . ARG A 1 600 ? 3.302 -13.756 -12.315 1.00 88.62 600 ARG A O 1
ATOM 4772 N N . PRO A 1 601 ? 2.315 -11.760 -11.933 1.00 87.50 601 PRO A N 1
ATOM 4773 C CA . PRO A 1 601 ? 3.059 -11.064 -12.980 1.00 87.50 601 PRO A CA 1
ATOM 4774 C C . PRO A 1 601 ? 4.571 -10.987 -12.705 1.00 87.50 601 PRO A C 1
ATOM 4776 O O . PRO A 1 601 ? 5.369 -11.142 -13.633 1.00 87.50 601 PRO A O 1
ATOM 4779 N N . ASP A 1 602 ? 4.991 -10.831 -11.442 1.00 88.81 602 ASP A N 1
ATOM 4780 C CA . ASP A 1 602 ? 6.413 -10.842 -11.063 1.00 88.81 602 ASP A CA 1
ATOM 4781 C C . ASP A 1 602 ? 7.119 -12.161 -11.414 1.00 88.81 602 ASP A C 1
ATOM 4783 O O . ASP A 1 602 ? 8.234 -12.132 -11.933 1.00 88.81 602 ASP A O 1
ATOM 4787 N N . TRP A 1 603 ? 6.471 -13.314 -11.229 1.00 90.00 603 TRP A N 1
ATOM 4788 C CA . TRP A 1 603 ? 7.026 -14.620 -11.597 1.00 90.00 603 TRP A CA 1
ATOM 4789 C C . TRP A 1 603 ? 7.214 -14.737 -13.111 1.00 90.00 603 TRP A C 1
ATOM 4791 O O . TRP A 1 603 ? 8.235 -15.250 -13.589 1.00 90.00 603 TRP A O 1
ATOM 4801 N N . MET A 1 604 ? 6.255 -14.223 -13.889 1.00 89.19 604 MET A N 1
ATOM 4802 C CA . MET A 1 604 ? 6.370 -14.164 -15.348 1.00 89.19 604 MET A CA 1
ATOM 4803 C C . MET A 1 604 ? 7.548 -13.287 -15.777 1.00 89.19 604 MET A C 1
ATOM 4805 O O . MET A 1 604 ? 8.311 -13.685 -16.663 1.00 89.19 604 MET A O 1
ATOM 4809 N N . ASN A 1 605 ? 7.726 -12.137 -15.125 1.00 91.25 605 ASN A N 1
ATOM 4810 C CA . ASN A 1 605 ? 8.823 -11.209 -15.386 1.00 91.25 605 ASN A CA 1
ATOM 4811 C C . ASN A 1 605 ? 10.181 -11.779 -14.961 1.00 91.25 605 ASN A C 1
ATOM 4813 O O . ASN A 1 605 ? 11.142 -11.677 -15.719 1.00 91.25 605 ASN A O 1
ATOM 4817 N N . ALA A 1 606 ? 10.267 -12.463 -13.819 1.00 91.06 606 ALA A N 1
ATOM 4818 C CA . ALA A 1 606 ? 11.486 -13.129 -13.362 1.00 91.06 606 ALA A CA 1
ATOM 4819 C C . ALA A 1 606 ? 11.937 -14.215 -14.351 1.00 91.06 606 ALA A C 1
ATOM 4821 O O . ALA A 1 606 ? 13.118 -14.315 -14.694 1.00 91.06 606 ALA A O 1
ATOM 4822 N N . ARG A 1 607 ? 10.984 -14.995 -14.875 1.00 91.19 607 ARG A N 1
ATOM 4823 C CA . ARG A 1 607 ? 11.249 -15.978 -15.932 1.00 91.19 607 ARG A CA 1
ATOM 4824 C C . ARG A 1 607 ? 11.703 -15.303 -17.230 1.00 91.19 607 ARG A C 1
ATOM 4826 O O . ARG A 1 607 ? 12.632 -15.792 -17.869 1.00 91.19 607 ARG A O 1
ATOM 4833 N N . ALA A 1 608 ? 11.073 -14.193 -17.616 1.00 90.94 608 ALA A N 1
ATOM 4834 C CA . ALA A 1 608 ? 11.457 -13.429 -18.802 1.00 90.94 608 ALA A CA 1
ATOM 4835 C C . ALA A 1 608 ? 12.880 -12.859 -18.684 1.00 90.94 608 ALA A C 1
ATOM 4837 O O . ALA A 1 608 ? 13.666 -13.042 -19.610 1.00 90.94 608 ALA A O 1
ATOM 4838 N N . ALA A 1 609 ? 13.230 -12.283 -17.531 1.00 90.94 609 ALA A N 1
ATOM 4839 C CA . ALA A 1 609 ? 14.550 -11.725 -17.253 1.00 90.94 609 ALA A CA 1
ATOM 4840 C C . ALA A 1 609 ? 15.665 -12.784 -17.338 1.00 90.94 609 ALA A C 1
ATOM 4842 O O . ALA A 1 609 ? 16.731 -12.517 -17.888 1.00 90.94 609 ALA A O 1
ATOM 4843 N N . LEU A 1 610 ? 15.418 -14.017 -16.872 1.00 92.81 610 LEU A N 1
ATOM 4844 C CA . LEU A 1 610 ? 16.381 -15.115 -17.032 1.00 92.81 610 LEU A CA 1
ATOM 4845 C C . LEU A 1 610 ? 16.639 -15.447 -18.511 1.00 92.81 610 LEU A C 1
ATOM 4847 O O . LEU A 1 610 ? 17.785 -15.663 -18.906 1.00 92.81 610 LEU A O 1
ATOM 4851 N N . VAL A 1 611 ? 15.582 -15.483 -19.329 1.00 93.19 611 VAL A N 1
ATOM 4852 C CA . VAL A 1 611 ? 15.705 -15.706 -20.779 1.00 93.19 611 VAL A CA 1
ATOM 4853 C C . VAL A 1 611 ? 16.429 -14.537 -21.448 1.00 93.19 611 VAL A C 1
ATOM 4855 O O . VAL A 1 611 ? 17.212 -14.757 -22.368 1.00 93.19 611 VAL A O 1
ATOM 4858 N N . ASP A 1 612 ? 16.217 -13.311 -20.976 1.00 92.44 612 ASP A N 1
ATOM 4859 C CA . ASP A 1 612 ? 16.899 -12.127 -21.499 1.00 92.44 612 ASP A CA 1
ATOM 4860 C C . ASP A 1 612 ? 18.406 -12.188 -21.227 1.00 92.44 612 ASP A C 1
ATOM 4862 O O . ASP A 1 612 ? 19.195 -11.921 -22.125 1.00 92.44 612 ASP A O 1
ATOM 4866 N N . GLU A 1 613 ? 18.832 -12.609 -20.032 1.00 92.50 613 GLU A N 1
ATOM 4867 C CA . GLU A 1 613 ? 20.256 -12.853 -19.743 1.00 92.50 613 GLU A CA 1
ATOM 4868 C C . GLU A 1 613 ? 20.845 -14.013 -20.552 1.00 92.50 613 GLU A C 1
ATOM 4870 O O . GLU A 1 613 ? 22.014 -13.976 -20.935 1.00 92.50 613 GLU A O 1
ATOM 4875 N N . TRP A 1 614 ? 20.044 -15.038 -20.852 1.00 94.25 614 TRP A N 1
ATOM 4876 C CA . TRP A 1 614 ? 20.469 -16.129 -21.725 1.00 94.25 614 TRP A CA 1
ATOM 4877 C C . TRP A 1 614 ? 20.695 -15.666 -23.173 1.00 94.25 614 TRP A C 1
ATOM 4879 O O . TRP A 1 614 ? 21.709 -16.035 -23.765 1.00 94.25 614 TRP A O 1
ATOM 4889 N N . ARG A 1 615 ? 19.817 -14.822 -23.739 1.00 93.75 615 ARG A N 1
ATOM 4890 C CA . ARG A 1 615 ? 19.971 -14.319 -25.121 1.00 93.75 615 ARG A CA 1
ATOM 4891 C C . ARG A 1 615 ? 21.245 -13.504 -25.320 1.00 93.75 615 ARG A C 1
ATOM 4893 O O . ARG A 1 615 ? 21.896 -13.643 -26.353 1.00 93.75 615 ARG A O 1
ATOM 4900 N N . GLN A 1 616 ? 21.656 -12.732 -24.313 1.00 93.19 616 GLN A N 1
ATOM 4901 C CA . GLN A 1 616 ? 22.892 -11.944 -24.372 1.00 93.19 616 GLN A CA 1
ATOM 4902 C C . GLN A 1 616 ? 24.145 -12.798 -24.628 1.00 93.19 616 GLN A C 1
ATOM 4904 O O . GLN A 1 616 ? 25.138 -12.286 -25.145 1.00 93.19 616 GLN A O 1
ATOM 4909 N N . ILE A 1 617 ? 24.112 -14.102 -24.318 1.00 94.50 617 ILE A N 1
ATOM 4910 C CA . ILE A 1 617 ? 25.210 -15.030 -24.628 1.00 94.50 617 ILE A CA 1
ATOM 4911 C C . ILE A 1 617 ? 25.447 -15.094 -26.139 1.00 94.50 617 ILE A C 1
ATOM 4913 O O . ILE A 1 617 ? 26.601 -15.038 -26.560 1.00 94.50 617 ILE A O 1
ATOM 4917 N N . GLU A 1 618 ? 24.388 -15.169 -26.950 1.00 92.44 618 GLU A N 1
ATOM 4918 C CA . GLU A 1 618 ? 24.515 -15.231 -28.413 1.00 92.44 618 GLU A CA 1
ATOM 4919 C C . GLU A 1 618 ? 25.015 -13.900 -28.983 1.00 92.44 618 GLU A C 1
ATOM 4921 O O . GLU A 1 618 ? 25.862 -13.888 -29.874 1.00 92.44 618 GLU A O 1
ATOM 4926 N N . ILE A 1 619 ? 24.569 -12.773 -28.421 1.00 92.88 619 ILE A N 1
ATOM 4927 C CA . ILE A 1 619 ? 25.022 -11.431 -28.816 1.00 92.88 619 ILE A CA 1
ATOM 4928 C C . ILE A 1 619 ? 26.523 -11.270 -28.559 1.00 92.88 619 ILE A C 1
ATOM 4930 O O . ILE A 1 619 ? 27.288 -10.916 -29.458 1.00 92.88 619 ILE A O 1
ATOM 4934 N N . ALA A 1 620 ? 26.969 -11.607 -27.346 1.00 93.56 620 ALA A N 1
ATOM 4935 C CA . ALA A 1 620 ? 28.378 -11.544 -26.980 1.00 93.56 620 ALA A CA 1
ATOM 4936 C C . ALA A 1 620 ? 29.225 -12.568 -27.759 1.00 93.56 620 ALA A C 1
ATOM 4938 O O . ALA A 1 620 ? 30.376 -12.290 -28.095 1.00 93.56 620 ALA A O 1
ATOM 4939 N N . ALA A 1 621 ? 28.666 -13.736 -28.092 1.00 93.00 621 ALA A N 1
ATOM 4940 C CA . ALA A 1 621 ? 29.327 -14.723 -28.941 1.00 93.00 621 ALA A CA 1
ATOM 4941 C C . ALA A 1 621 ? 29.459 -14.244 -30.396 1.00 93.00 621 ALA A C 1
ATOM 4943 O O . ALA A 1 621 ? 30.490 -14.485 -31.029 1.00 93.00 621 ALA A O 1
ATOM 4944 N N . ASN A 1 622 ? 28.461 -13.537 -30.937 1.00 92.44 622 ASN A N 1
ATOM 4945 C CA . ASN A 1 622 ? 28.531 -12.959 -32.279 1.00 92.44 622 ASN A CA 1
ATOM 4946 C C . ASN A 1 622 ? 29.684 -11.949 -32.395 1.00 92.44 622 ASN A C 1
ATOM 4948 O O . ASN A 1 622 ? 30.433 -11.988 -33.374 1.00 92.44 622 ASN A O 1
ATOM 4952 N N . ALA A 1 623 ? 29.911 -11.146 -31.353 1.00 90.94 623 ALA A N 1
ATOM 4953 C CA . ALA A 1 623 ? 31.027 -10.204 -31.279 1.00 90.94 623 ALA A CA 1
ATOM 4954 C C . ALA A 1 623 ? 32.422 -10.866 -31.335 1.00 90.94 623 ALA A C 1
ATOM 4956 O O . ALA A 1 623 ? 33.414 -10.168 -31.530 1.00 90.94 623 ALA A O 1
ATOM 4957 N N . LEU A 1 624 ? 32.537 -12.198 -31.222 1.00 92.12 624 LEU A N 1
ATOM 4958 C CA . LEU A 1 624 ? 33.791 -12.950 -31.400 1.00 92.12 624 LEU A CA 1
ATOM 4959 C C . LEU A 1 624 ? 34.053 -13.392 -32.854 1.00 92.12 624 LEU A C 1
ATOM 4961 O O . LEU A 1 624 ? 35.165 -13.821 -33.164 1.00 92.12 624 LEU A O 1
ATOM 4965 N N . ARG A 1 625 ? 33.068 -13.282 -33.757 1.00 91.62 625 ARG A N 1
ATOM 4966 C CA . ARG A 1 625 ? 33.171 -13.712 -35.167 1.00 91.62 625 ARG A CA 1
ATOM 4967 C C . ARG A 1 625 ? 33.900 -12.695 -36.044 1.00 91.62 625 ARG A C 1
ATOM 4969 O O . ARG A 1 625 ? 33.807 -11.500 -35.793 1.00 91.62 625 ARG A O 1
ATOM 4976 N N . SER A 1 626 ? 34.569 -13.132 -37.108 1.00 91.62 626 SER A N 1
ATOM 4977 C CA . SER A 1 626 ? 35.175 -12.233 -38.108 1.00 91.62 626 SER A CA 1
ATOM 4978 C C . SER A 1 626 ? 34.185 -11.195 -38.646 1.00 91.62 626 SER A C 1
ATOM 4980 O O . SER A 1 626 ? 32.997 -11.491 -38.774 1.00 91.62 626 SER A O 1
ATOM 4982 N N . ASP A 1 627 ? 34.678 -10.005 -38.983 1.00 90.12 627 ASP A N 1
ATOM 4983 C CA . ASP A 1 627 ? 33.873 -9.017 -39.702 1.00 90.12 627 ASP A CA 1
ATOM 4984 C C . ASP A 1 627 ? 33.922 -9.312 -41.204 1.00 90.12 627 ASP A C 1
ATOM 4986 O O . ASP A 1 627 ? 34.984 -9.642 -41.738 1.00 90.12 627 ASP A O 1
ATOM 4990 N N . LEU A 1 628 ? 32.780 -9.224 -41.877 1.00 93.81 628 LEU A N 1
ATOM 4991 C CA . LEU A 1 628 ? 32.688 -9.362 -43.326 1.00 93.81 628 LEU A CA 1
ATOM 4992 C C . LEU A 1 628 ? 31.565 -8.461 -43.829 1.00 93.81 628 LEU A C 1
ATOM 4994 O O . LEU A 1 628 ? 30.392 -8.813 -43.706 1.00 93.81 628 LEU A O 1
ATOM 4998 N N . ASN A 1 629 ? 31.934 -7.335 -44.432 1.00 94.31 629 ASN A N 1
ATOM 4999 C CA . ASN A 1 629 ? 31.002 -6.328 -44.922 1.00 94.31 629 ASN A CA 1
ATOM 5000 C C . ASN A 1 629 ? 31.002 -6.275 -46.448 1.00 94.31 629 ASN A C 1
ATOM 5002 O O . ASN A 1 629 ? 32.052 -6.189 -47.091 1.00 94.31 629 ASN A O 1
ATOM 5006 N N . VAL A 1 630 ? 29.805 -6.254 -47.028 1.00 94.88 630 VAL A N 1
ATOM 5007 C CA . VAL A 1 630 ? 29.592 -5.894 -48.431 1.00 94.88 630 VAL A CA 1
ATOM 5008 C C . VAL A 1 630 ? 29.271 -4.409 -48.483 1.00 94.88 630 VAL A C 1
ATOM 5010 O O . VAL A 1 630 ? 28.267 -3.966 -47.927 1.00 94.88 630 VAL A O 1
ATOM 5013 N N . ARG A 1 631 ? 30.119 -3.631 -49.157 1.00 95.44 631 ARG A N 1
ATOM 5014 C CA . ARG A 1 631 ? 29.917 -2.195 -49.373 1.00 95.44 631 ARG A CA 1
ATOM 5015 C C . ARG A 1 631 ? 29.549 -1.952 -50.831 1.00 95.44 631 ARG A C 1
ATOM 5017 O O . ARG A 1 631 ? 30.323 -2.278 -51.731 1.00 95.44 631 ARG A O 1
ATOM 5024 N N . PHE A 1 632 ? 28.387 -1.356 -51.058 1.00 95.88 632 PHE A N 1
ATOM 5025 C CA . PHE A 1 632 ? 27.882 -0.984 -52.373 1.00 95.88 632 PHE A CA 1
ATOM 5026 C C . PHE A 1 632 ? 27.549 0.507 -52.362 1.00 95.88 632 PHE A C 1
ATOM 5028 O O . PHE A 1 632 ? 26.553 0.917 -51.772 1.00 95.88 632 PHE A O 1
ATOM 5035 N N . SER A 1 633 ? 28.394 1.336 -52.972 1.00 94.94 633 SER A N 1
ATOM 5036 C CA . SER A 1 633 ? 28.189 2.785 -53.009 1.00 94.94 633 SER A CA 1
ATOM 5037 C C . SER A 1 633 ? 28.346 3.344 -54.407 1.00 94.94 633 SER A C 1
ATOM 5039 O O . SER A 1 633 ? 29.128 2.843 -55.216 1.00 94.94 633 SER A O 1
ATOM 5041 N N . GLY A 1 634 ? 27.605 4.401 -54.695 1.00 94.12 634 GLY A N 1
ATOM 5042 C CA . GLY A 1 634 ? 27.687 5.092 -55.965 1.00 94.12 634 GLY A CA 1
ATOM 5043 C C . GLY A 1 634 ? 27.402 6.570 -55.811 1.00 94.12 634 GLY A C 1
ATOM 5044 O O . GLY A 1 634 ? 26.680 6.983 -54.906 1.00 94.12 634 GLY A O 1
ATOM 5045 N N . ASP A 1 635 ? 27.991 7.361 -56.693 1.00 92.38 635 ASP A N 1
ATOM 5046 C CA . ASP A 1 635 ? 27.802 8.800 -56.740 1.00 92.38 635 ASP A CA 1
ATOM 5047 C C . ASP A 1 635 ? 27.707 9.300 -58.192 1.00 92.38 635 ASP A C 1
ATOM 5049 O O . ASP A 1 635 ? 28.260 8.692 -59.108 1.00 92.38 635 ASP A O 1
ATOM 5053 N N . LEU A 1 636 ? 26.923 10.357 -58.411 1.00 91.12 636 LEU A N 1
ATOM 5054 C CA . LEU A 1 636 ? 26.636 10.984 -59.701 1.00 91.12 636 LEU A CA 1
ATOM 5055 C C . LEU A 1 636 ? 26.754 12.502 -59.546 1.00 91.12 636 LEU A C 1
ATOM 5057 O O . LEU A 1 636 ? 25.918 13.129 -58.891 1.00 91.12 636 LEU A O 1
ATOM 5061 N N . GLY A 1 637 ? 27.788 13.088 -60.151 1.00 87.00 637 GLY A N 1
ATOM 5062 C CA . GLY A 1 637 ? 28.043 14.529 -60.117 1.00 87.00 637 GLY A CA 1
ATOM 5063 C C . GLY A 1 637 ? 27.533 15.278 -61.352 1.00 87.00 637 GLY A C 1
ATOM 5064 O O . GLY A 1 637 ? 27.439 14.724 -62.453 1.00 87.00 637 GLY A O 1
ATOM 5065 N N . THR A 1 638 ? 27.265 16.573 -61.205 1.00 85.19 638 THR A N 1
ATOM 5066 C CA . THR A 1 638 ? 26.981 17.478 -62.331 1.00 85.19 638 THR A CA 1
ATOM 5067 C C . THR A 1 638 ? 28.251 17.884 -63.085 1.00 85.19 638 THR A C 1
ATOM 5069 O O . THR A 1 638 ? 29.360 17.784 -62.566 1.00 85.19 638 THR A O 1
ATOM 5072 N N . VAL A 1 639 ? 28.099 18.336 -64.334 1.00 74.31 639 VAL A N 1
ATOM 5073 C CA . VAL A 1 639 ? 29.206 18.853 -65.162 1.00 74.31 639 VAL A CA 1
ATOM 5074 C C . VAL A 1 639 ? 28.896 20.283 -65.611 1.00 74.31 639 VAL A C 1
ATOM 5076 O O . VAL A 1 639 ? 27.856 20.518 -66.235 1.00 74.31 639 VAL A O 1
ATOM 5079 N N . GLY A 1 640 ? 29.829 21.207 -65.356 1.00 72.06 640 GLY A N 1
ATOM 5080 C CA . GLY A 1 640 ? 29.660 22.648 -65.593 1.00 72.06 640 GLY A CA 1
ATOM 5081 C C . GLY A 1 640 ? 28.710 23.305 -64.584 1.00 72.06 640 GLY A C 1
ATOM 5082 O O . GLY A 1 640 ? 28.299 22.673 -63.619 1.00 72.06 640 GLY A O 1
ATOM 5083 N N . ASP A 1 641 ? 28.302 24.548 -64.842 1.00 69.44 641 ASP A N 1
ATOM 5084 C CA . ASP A 1 641 ? 27.591 25.391 -63.858 1.00 69.44 641 ASP A CA 1
ATOM 5085 C C . ASP A 1 641 ? 26.078 25.101 -63.726 1.00 69.44 641 ASP A C 1
ATOM 5087 O O . ASP A 1 641 ? 25.317 25.947 -63.256 1.00 69.44 641 ASP A O 1
ATOM 5091 N N . ASN A 1 642 ? 25.600 23.933 -64.186 1.00 73.81 642 ASN A N 1
ATOM 5092 C CA . ASN A 1 642 ? 24.186 23.555 -64.082 1.00 73.81 642 ASN A CA 1
ATOM 5093 C C . ASN A 1 642 ? 23.969 22.494 -62.982 1.00 73.81 642 ASN A C 1
ATOM 5095 O O . ASN A 1 642 ? 24.268 21.318 -63.219 1.00 73.81 642 ASN A O 1
ATOM 5099 N N . PRO A 1 643 ? 23.345 22.863 -61.847 1.00 68.19 643 PRO A N 1
ATOM 5100 C CA . PRO A 1 643 ? 23.143 21.977 -60.698 1.00 68.19 643 PRO A CA 1
ATOM 5101 C C . PRO A 1 643 ? 22.137 20.835 -60.938 1.00 68.19 643 PRO A C 1
ATOM 5103 O O . PRO A 1 643 ? 22.002 19.952 -60.101 1.00 68.19 643 PRO A O 1
ATOM 5106 N N . PHE A 1 644 ? 21.443 20.803 -62.081 1.00 77.25 644 PHE A N 1
ATOM 5107 C CA . PHE A 1 644 ? 20.487 19.738 -62.419 1.00 77.25 644 PHE A CA 1
ATOM 5108 C C . PHE A 1 644 ? 20.943 18.843 -63.575 1.00 77.25 644 PHE A C 1
ATOM 5110 O O . PHE A 1 644 ? 20.233 17.918 -63.970 1.00 77.25 644 PHE A O 1
ATOM 5117 N N . ARG A 1 645 ? 22.125 19.098 -64.150 1.00 82.44 645 ARG A N 1
ATOM 5118 C CA . ARG A 1 645 ? 22.635 18.338 -65.297 1.00 82.44 645 ARG A CA 1
ATOM 5119 C C . ARG A 1 645 ? 23.513 17.169 -64.847 1.00 82.44 645 ARG A C 1
ATOM 5121 O O . ARG A 1 645 ? 24.727 17.186 -65.053 1.00 82.44 645 ARG A O 1
ATOM 5128 N N . PHE A 1 646 ? 22.892 16.152 -64.257 1.00 82.88 646 PHE A N 1
ATOM 5129 C CA . PHE A 1 646 ? 23.563 14.893 -63.924 1.00 82.88 646 PHE A CA 1
ATOM 5130 C C . PHE A 1 646 ? 23.962 14.138 -65.196 1.00 82.88 646 PHE A C 1
ATOM 5132 O O . PHE A 1 646 ? 23.202 14.094 -66.166 1.00 82.88 646 PHE A O 1
ATOM 5139 N N . ARG A 1 647 ? 25.163 13.552 -65.202 1.00 80.44 647 ARG A N 1
ATOM 5140 C CA . ARG A 1 647 ? 25.618 12.656 -66.271 1.00 80.44 647 ARG A CA 1
ATOM 5141 C C . ARG A 1 647 ? 26.115 11.349 -65.683 1.00 80.44 647 ARG A C 1
ATOM 5143 O O . ARG A 1 647 ? 26.938 11.353 -64.774 1.00 80.44 647 ARG A O 1
ATOM 5150 N N . ASP A 1 648 ? 25.670 10.252 -66.275 1.00 78.94 648 ASP A N 1
ATOM 5151 C CA . ASP A 1 648 ? 26.156 8.898 -66.011 1.00 78.94 648 ASP A CA 1
ATOM 5152 C C . ASP A 1 648 ? 27.670 8.768 -66.239 1.00 78.94 648 ASP A C 1
ATOM 5154 O O . ASP A 1 648 ? 28.362 8.126 -65.456 1.00 78.94 648 ASP A O 1
ATOM 5158 N N . THR A 1 649 ? 28.215 9.464 -67.241 1.00 83.62 649 THR A N 1
ATOM 5159 C CA . THR A 1 649 ? 29.660 9.488 -67.530 1.00 83.62 649 THR A CA 1
ATOM 5160 C C . THR A 1 649 ? 30.511 10.150 -66.442 1.00 83.62 649 THR A C 1
ATOM 5162 O O . THR A 1 649 ? 31.726 9.987 -66.453 1.00 83.62 649 THR A O 1
ATOM 5165 N N . ASN A 1 650 ? 29.902 10.932 -65.544 1.00 82.50 650 ASN A N 1
ATOM 5166 C CA . ASN A 1 650 ? 30.557 11.533 -64.374 1.00 82.50 650 ASN A CA 1
ATOM 5167 C C . ASN A 1 650 ? 30.206 10.773 -63.079 1.00 82.50 650 ASN A C 1
ATOM 5169 O O . ASN A 1 650 ? 30.366 11.298 -61.978 1.00 82.50 650 ASN A O 1
ATOM 5173 N N . GLY A 1 651 ? 29.651 9.567 -63.216 1.00 85.00 651 GLY A N 1
ATOM 5174 C CA . GLY A 1 651 ? 29.304 8.697 -62.108 1.00 85.00 651 GLY A CA 1
ATOM 5175 C C . GLY A 1 651 ? 30.453 7.795 -61.688 1.00 85.00 651 GLY A C 1
ATOM 5176 O O . GLY A 1 651 ? 31.291 7.388 -62.495 1.00 85.00 651 GLY A O 1
ATOM 5177 N N . ARG A 1 652 ? 30.460 7.424 -60.411 1.00 90.06 652 ARG A N 1
ATOM 5178 C CA . ARG A 1 652 ? 31.374 6.434 -59.852 1.00 90.06 652 ARG A CA 1
ATOM 5179 C C . ARG A 1 652 ? 30.578 5.385 -59.099 1.00 90.06 652 ARG A C 1
ATOM 5181 O O . ARG A 1 652 ? 29.784 5.717 -58.233 1.00 90.06 652 ARG A O 1
ATOM 5188 N N . LEU A 1 653 ? 30.837 4.114 -59.393 1.00 93.25 653 LEU A N 1
ATOM 5189 C CA . LEU A 1 653 ? 30.313 2.978 -58.639 1.00 93.25 653 LEU A CA 1
ATOM 5190 C C . LEU A 1 653 ? 31.474 2.267 -57.940 1.00 93.25 653 LEU A C 1
ATOM 5192 O O . LEU A 1 653 ? 32.521 2.033 -58.548 1.00 93.25 653 LEU A O 1
ATOM 5196 N N . ARG A 1 654 ? 31.308 1.934 -56.660 1.00 94.75 654 ARG A N 1
ATOM 5197 C CA . ARG A 1 654 ? 32.273 1.184 -55.854 1.00 94.75 654 ARG A CA 1
ATOM 5198 C C . ARG A 1 654 ? 31.574 -0.025 -55.242 1.00 94.75 654 ARG A C 1
ATOM 5200 O O . ARG A 1 654 ? 30.578 0.109 -54.535 1.00 94.75 654 ARG A O 1
ATOM 5207 N N . VAL A 1 655 ? 32.147 -1.198 -55.483 1.00 95.81 655 VAL A N 1
ATOM 5208 C CA . VAL A 1 655 ? 31.765 -2.443 -54.815 1.00 95.81 655 VAL A CA 1
ATOM 5209 C C . VAL A 1 655 ? 32.989 -2.937 -54.066 1.00 95.81 655 VAL A C 1
ATOM 5211 O O . VAL A 1 655 ? 34.060 -3.064 -54.658 1.00 95.81 655 VAL A O 1
ATOM 5214 N N . GLY A 1 656 ? 32.851 -3.154 -52.764 1.00 94.44 656 GLY A N 1
ATOM 5215 C CA . GLY A 1 656 ? 33.942 -3.576 -51.896 1.00 94.44 656 GLY A CA 1
ATOM 5216 C C . GLY A 1 656 ? 33.520 -4.718 -50.987 1.00 94.44 656 GLY A C 1
ATOM 5217 O O . GLY A 1 656 ? 32.397 -4.741 -50.487 1.00 94.44 656 GLY A O 1
ATOM 5218 N N . LEU A 1 657 ? 34.447 -5.644 -50.767 1.00 95.44 657 LEU A N 1
ATOM 5219 C CA . LEU A 1 657 ? 34.384 -6.613 -49.682 1.00 95.44 657 LEU A CA 1
ATOM 5220 C C . LEU A 1 657 ? 35.431 -6.207 -48.653 1.00 95.44 657 LEU A C 1
ATOM 5222 O O . LEU A 1 657 ? 36.605 -6.059 -48.986 1.00 95.44 657 LEU A O 1
ATOM 5226 N N . GLU A 1 658 ? 34.994 -6.003 -47.421 1.00 94.19 658 GLU A N 1
ATOM 5227 C CA . GLU A 1 658 ? 35.862 -5.700 -46.290 1.00 94.19 658 GLU A CA 1
ATOM 5228 C C . GLU A 1 658 ? 35.823 -6.883 -45.332 1.00 94.19 658 GLU A C 1
ATOM 5230 O O . GLU A 1 658 ? 34.747 -7.310 -44.922 1.00 94.19 658 GLU A O 1
ATOM 5235 N N . PHE A 1 659 ? 36.993 -7.423 -45.004 1.00 94.19 659 PHE A N 1
ATOM 5236 C CA . PHE A 1 659 ? 37.139 -8.546 -44.089 1.00 94.19 659 PHE A CA 1
ATOM 5237 C C . PHE A 1 659 ? 38.105 -8.167 -42.974 1.00 94.19 659 PHE A C 1
ATOM 5239 O O . PHE A 1 659 ? 39.238 -7.776 -43.258 1.00 94.19 659 PHE A O 1
ATOM 5246 N N . ASP A 1 660 ? 37.665 -8.330 -41.728 1.00 90.81 660 ASP A N 1
ATOM 5247 C CA . ASP A 1 660 ? 38.509 -8.153 -40.548 1.00 90.81 660 ASP A CA 1
ATOM 5248 C C . ASP A 1 660 ? 38.669 -9.483 -39.798 1.00 90.81 660 ASP A C 1
ATOM 5250 O O . ASP A 1 660 ? 37.698 -10.116 -39.353 1.00 90.81 660 ASP A O 1
ATOM 5254 N N . ALA A 1 661 ? 39.921 -9.924 -39.674 1.00 88.56 661 ALA A N 1
ATOM 5255 C CA . ALA A 1 661 ? 40.273 -11.195 -39.060 1.00 88.56 661 ALA A CA 1
ATOM 5256 C C . ALA A 1 661 ? 40.269 -11.081 -37.520 1.00 88.56 661 ALA A C 1
ATOM 5258 O O . ALA A 1 661 ? 40.817 -10.133 -36.962 1.00 88.56 661 ALA A O 1
ATOM 5259 N N . PRO A 1 662 ? 39.730 -12.070 -36.783 1.00 86.94 662 PRO A N 1
ATOM 5260 C CA . PRO A 1 662 ? 39.610 -12.027 -35.327 1.00 86.94 662 PRO A CA 1
ATOM 5261 C C . PRO A 1 662 ? 40.937 -12.401 -34.643 1.00 86.94 662 PRO A C 1
ATOM 5263 O O . PRO A 1 662 ? 41.012 -13.377 -33.903 1.00 86.94 662 PRO A O 1
ATOM 5266 N N . LEU A 1 663 ? 42.006 -11.648 -34.910 1.00 87.44 663 LEU A N 1
ATOM 5267 C CA . LEU A 1 663 ? 43.354 -11.954 -34.416 1.00 87.44 663 LEU A CA 1
ATOM 5268 C C . LEU A 1 663 ? 43.557 -11.526 -32.954 1.00 87.44 663 LEU A C 1
ATOM 5270 O O . LEU A 1 663 ? 44.191 -12.241 -32.180 1.00 87.44 663 LEU A O 1
ATOM 5274 N N . THR A 1 664 ? 42.998 -10.381 -32.554 1.00 89.75 664 THR A N 1
ATOM 5275 C CA . THR A 1 664 ? 43.136 -9.826 -31.198 1.00 89.75 664 THR A CA 1
ATOM 5276 C C . THR A 1 664 ? 41.783 -9.375 -30.656 1.00 89.75 664 THR A C 1
ATOM 5278 O O . THR A 1 664 ? 41.331 -8.279 -30.969 1.00 89.75 664 THR A O 1
ATOM 5281 N N . ARG A 1 665 ? 41.139 -10.217 -29.833 1.00 89.44 665 ARG A N 1
ATOM 5282 C CA . ARG A 1 665 ? 39.795 -9.965 -29.266 1.00 89.44 665 ARG A CA 1
ATOM 5283 C C . ARG A 1 665 ? 39.715 -10.141 -27.757 1.00 89.44 665 ARG A C 1
ATOM 5285 O O . ARG A 1 665 ? 38.890 -10.881 -27.222 1.00 89.44 665 ARG A O 1
ATOM 5292 N N . LEU A 1 666 ? 40.669 -9.539 -27.050 1.00 93.94 666 LEU A N 1
ATOM 5293 C CA . LEU A 1 666 ? 40.765 -9.687 -25.599 1.00 93.94 666 LEU A CA 1
ATOM 5294 C C . LEU A 1 666 ? 39.548 -9.080 -24.885 1.00 93.94 666 LEU A C 1
ATOM 5296 O O . LEU A 1 666 ? 39.043 -9.686 -23.939 1.00 93.94 666 LEU A O 1
ATOM 5300 N N . ALA A 1 667 ? 39.077 -7.918 -25.345 1.00 94.69 667 ALA A N 1
ATOM 5301 C CA . ALA A 1 667 ? 37.936 -7.222 -24.760 1.00 94.69 667 ALA A CA 1
ATOM 5302 C C . ALA A 1 667 ? 36.640 -8.024 -24.951 1.00 94.69 667 ALA A C 1
ATOM 5304 O O . ALA A 1 667 ? 35.945 -8.307 -23.981 1.00 94.69 667 ALA A O 1
ATOM 5305 N N . GLU A 1 668 ? 36.376 -8.491 -26.169 1.00 94.00 668 GLU A N 1
ATOM 5306 C CA . GLU A 1 668 ? 35.193 -9.274 -26.530 1.00 94.00 668 GLU A CA 1
ATOM 5307 C C . GLU A 1 668 ? 35.206 -10.645 -25.851 1.00 94.00 668 GLU A C 1
ATOM 5309 O O . GLU A 1 668 ? 34.179 -11.108 -25.360 1.00 94.00 668 GLU A O 1
ATOM 5314 N N . ARG A 1 669 ? 36.377 -11.289 -25.736 1.00 95.25 669 ARG A N 1
ATOM 5315 C CA . ARG A 1 669 ? 36.532 -12.537 -24.971 1.00 95.25 669 ARG A CA 1
ATOM 5316 C C . ARG A 1 669 ? 36.184 -12.330 -23.499 1.00 95.25 669 ARG A C 1
ATOM 5318 O O . ARG A 1 669 ? 35.523 -13.180 -22.901 1.00 95.25 669 ARG A O 1
ATOM 5325 N N . ASN A 1 670 ? 36.662 -11.238 -22.904 1.00 97.19 670 ASN A N 1
ATOM 5326 C CA . ASN A 1 670 ? 36.367 -10.918 -21.512 1.00 97.19 670 ASN A CA 1
ATOM 5327 C C . ASN A 1 670 ? 34.875 -10.589 -21.331 1.00 97.19 670 ASN A C 1
ATOM 5329 O O . ASN A 1 670 ? 34.272 -11.134 -20.411 1.00 97.19 670 ASN A O 1
ATOM 5333 N N . ALA A 1 671 ? 34.270 -9.824 -22.245 1.00 95.88 671 ALA A N 1
ATOM 5334 C CA . ALA A 1 671 ? 32.835 -9.531 -22.253 1.00 95.88 671 ALA A CA 1
ATOM 5335 C C . ALA A 1 671 ? 31.987 -10.807 -22.392 1.00 95.88 671 ALA A C 1
ATOM 5337 O O . ALA A 1 671 ? 31.066 -11.032 -21.616 1.00 95.88 671 ALA A O 1
ATOM 5338 N N . TYR A 1 672 ? 32.346 -11.720 -23.299 1.00 96.62 672 TYR A N 1
ATOM 5339 C CA . TYR A 1 672 ? 31.678 -13.019 -23.424 1.00 96.62 672 TYR A CA 1
ATOM 5340 C C . TYR A 1 672 ? 31.778 -13.846 -22.135 1.00 96.62 672 TYR A C 1
ATOM 5342 O O . TYR A 1 672 ? 30.795 -14.436 -21.675 1.00 96.62 672 TYR A O 1
ATOM 5350 N N . ARG A 1 673 ? 32.961 -13.871 -21.504 1.00 97.62 673 ARG A N 1
ATOM 5351 C CA . ARG A 1 673 ? 33.142 -14.558 -20.220 1.00 97.62 673 ARG A CA 1
ATOM 5352 C C . ARG A 1 673 ? 32.296 -13.923 -19.116 1.00 97.62 673 ARG A C 1
ATOM 5354 O O . ARG A 1 673 ? 31.737 -14.659 -18.303 1.00 97.62 673 ARG A O 1
ATOM 5361 N N . GLU A 1 674 ? 32.200 -12.601 -19.094 1.00 97.50 674 GLU A N 1
ATOM 5362 C CA . GLU A 1 674 ? 31.342 -11.857 -18.179 1.00 97.50 674 GLU A CA 1
ATOM 5363 C C . GLU A 1 674 ? 29.865 -12.213 -18.385 1.00 97.50 674 GLU A C 1
ATOM 5365 O O . GLU A 1 674 ? 29.200 -12.581 -17.418 1.00 97.50 674 GLU A O 1
ATOM 5370 N N . THR A 1 675 ? 29.375 -12.255 -19.627 1.00 96.56 675 THR A N 1
ATOM 5371 C CA . THR A 1 675 ? 27.995 -12.658 -19.940 1.00 96.56 675 THR A CA 1
ATOM 5372 C C . THR A 1 675 ? 27.677 -14.075 -19.461 1.00 96.56 675 THR A C 1
ATOM 5374 O O . THR A 1 675 ? 26.629 -14.306 -18.859 1.00 96.56 675 THR A O 1
ATOM 5377 N N . LEU A 1 676 ? 28.597 -15.035 -19.628 1.00 97.56 676 LEU A N 1
ATOM 5378 C CA . LEU A 1 676 ? 28.417 -16.389 -19.086 1.00 97.56 676 LEU A CA 1
ATOM 5379 C C . LEU A 1 676 ? 28.325 -16.395 -17.553 1.00 97.56 676 LEU A C 1
ATOM 5381 O O . LEU A 1 676 ? 27.519 -17.131 -16.980 1.00 97.56 676 LEU A O 1
ATOM 5385 N N . ILE A 1 677 ? 29.146 -15.589 -16.874 1.00 97.12 677 ILE A N 1
ATOM 5386 C CA . ILE A 1 677 ? 29.093 -15.444 -15.414 1.00 97.12 677 ILE A CA 1
ATOM 5387 C C . ILE A 1 677 ? 27.765 -14.802 -14.994 1.00 97.12 677 ILE A C 1
ATOM 5389 O O . ILE A 1 677 ? 27.147 -15.277 -14.037 1.00 97.12 677 ILE A O 1
ATOM 5393 N N . ASN A 1 678 ? 27.307 -13.778 -15.715 1.00 95.00 678 ASN A N 1
ATOM 5394 C CA . ASN A 1 678 ? 26.048 -13.083 -15.463 1.00 95.00 678 ASN A CA 1
ATOM 5395 C C . ASN A 1 678 ? 24.846 -14.012 -15.641 1.00 95.00 678 ASN A C 1
ATOM 5397 O O . ASN A 1 678 ? 24.011 -14.078 -14.744 1.00 95.00 678 ASN A O 1
ATOM 5401 N N . TYR A 1 679 ? 24.817 -14.846 -16.683 1.00 95.38 679 TYR A N 1
ATOM 5402 C CA . TYR A 1 679 ? 23.787 -15.876 -16.835 1.00 95.38 679 TYR A CA 1
ATOM 5403 C C . TYR A 1 679 ? 23.779 -16.876 -15.666 1.00 95.38 679 TYR A C 1
ATOM 5405 O O . TYR A 1 679 ? 22.725 -17.192 -15.112 1.00 95.38 679 TYR A O 1
ATOM 5413 N N . GLN A 1 680 ? 24.951 -17.342 -15.214 1.00 96.50 680 GLN A N 1
ATOM 5414 C CA . GLN A 1 680 ? 25.020 -18.221 -14.039 1.00 96.50 680 GLN A CA 1
ATOM 5415 C C . GLN A 1 680 ? 24.549 -17.515 -12.759 1.00 96.50 680 GLN A C 1
ATOM 5417 O O . GLN A 1 680 ? 23.916 -18.147 -11.915 1.00 96.50 680 GLN A O 1
ATOM 5422 N N . ARG A 1 681 ? 24.832 -16.215 -12.594 1.00 95.38 681 ARG A N 1
ATOM 5423 C CA . ARG A 1 681 ? 24.294 -15.403 -11.488 1.00 95.38 681 ARG A CA 1
ATOM 5424 C C . ARG A 1 681 ? 22.774 -15.267 -11.591 1.00 95.38 681 ARG A C 1
ATOM 5426 O O . ARG A 1 681 ? 22.103 -15.491 -10.589 1.00 95.38 681 ARG A O 1
ATOM 5433 N N . ALA A 1 682 ? 22.240 -15.003 -12.781 1.00 93.19 682 ALA A N 1
ATOM 54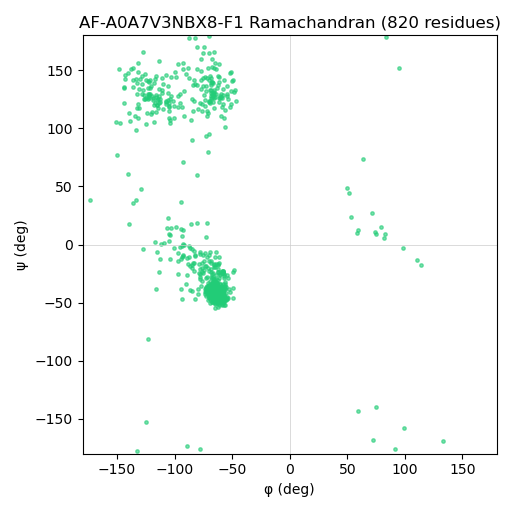34 C CA . ALA A 1 682 ? 20.808 -14.887 -13.038 1.00 93.19 682 ALA A CA 1
ATOM 5435 C C . ALA A 1 682 ? 20.063 -16.197 -12.749 1.00 93.19 682 ALA A C 1
ATOM 5437 O O . ALA A 1 682 ? 19.035 -16.183 -12.080 1.00 93.19 682 ALA A O 1
ATOM 5438 N N . ARG A 1 683 ? 20.619 -17.350 -13.146 1.00 95.06 683 ARG A N 1
ATOM 5439 C CA . ARG A 1 683 ? 20.050 -18.667 -12.818 1.00 95.06 683 ARG A CA 1
ATOM 5440 C C . ARG A 1 683 ? 19.971 -18.900 -11.308 1.00 95.06 683 ARG A C 1
ATOM 5442 O O . ARG A 1 683 ? 18.982 -19.454 -10.837 1.00 95.06 683 ARG A O 1
ATOM 5449 N N . ARG A 1 684 ? 20.993 -18.469 -10.554 1.00 94.50 684 ARG A N 1
ATOM 5450 C CA . ARG A 1 684 ? 20.979 -18.546 -9.084 1.00 94.50 684 ARG A CA 1
ATOM 5451 C C . ARG A 1 684 ? 19.979 -17.595 -8.445 1.00 94.50 684 ARG A C 1
ATOM 5453 O O . ARG A 1 684 ? 19.272 -17.988 -7.525 1.00 94.50 684 ARG A O 1
ATOM 5460 N N . ALA A 1 685 ? 19.891 -16.377 -8.966 1.00 91.56 685 ALA A N 1
ATOM 5461 C CA . ALA A 1 685 ? 18.896 -15.409 -8.534 1.00 91.56 685 ALA A CA 1
ATOM 5462 C C . ALA A 1 685 ? 17.463 -15.902 -8.806 1.00 91.56 685 ALA A C 1
ATOM 5464 O O . ALA A 1 685 ? 16.588 -15.680 -7.979 1.00 91.56 685 ALA A O 1
ATOM 5465 N N . TYR A 1 686 ? 17.232 -16.616 -9.914 1.00 92.62 686 TYR A N 1
ATOM 5466 C CA . TYR A 1 686 ? 15.915 -17.143 -10.269 1.00 92.62 686 TYR A CA 1
ATOM 5467 C C . TYR A 1 686 ? 15.405 -18.199 -9.284 1.00 92.62 686 TYR A C 1
ATOM 5469 O O . TYR A 1 686 ? 14.334 -18.009 -8.718 1.00 92.62 686 TYR A O 1
ATOM 5477 N N . TYR A 1 687 ? 16.160 -19.272 -9.007 1.00 92.19 687 TYR A N 1
ATOM 5478 C CA . TYR A 1 687 ? 15.683 -20.259 -8.025 1.00 92.19 687 TYR A CA 1
ATOM 5479 C C . TYR A 1 687 ? 15.600 -19.657 -6.610 1.00 92.19 687 TYR A C 1
ATOM 5481 O O . TYR A 1 687 ? 14.705 -20.004 -5.851 1.00 92.19 687 TYR A O 1
ATOM 5489 N N . GLN A 1 688 ? 16.462 -18.685 -6.267 1.00 92.00 688 GLN A N 1
ATOM 5490 C CA . GLN A 1 688 ? 16.357 -17.962 -4.996 1.00 92.00 688 GLN A CA 1
ATOM 5491 C C . GLN A 1 688 ? 15.076 -17.116 -4.922 1.00 92.00 688 GLN A C 1
ATOM 5493 O O . GLN A 1 688 ? 14.487 -16.989 -3.850 1.00 92.00 688 GLN A O 1
ATOM 5498 N N . PHE A 1 689 ? 14.643 -16.526 -6.038 1.00 91.38 689 PHE A N 1
ATOM 5499 C CA . PHE A 1 689 ? 13.355 -15.846 -6.138 1.00 91.38 689 PHE A CA 1
ATOM 5500 C C . PHE A 1 689 ? 12.198 -16.832 -5.906 1.00 91.38 689 PHE A C 1
ATOM 5502 O O . PHE A 1 689 ? 11.349 -16.556 -5.059 1.00 91.38 689 PHE A O 1
ATOM 5509 N N . GLU A 1 690 ? 12.204 -18.000 -6.563 1.00 91.25 690 GLU A N 1
ATOM 5510 C CA . GLU A 1 690 ? 11.171 -19.034 -6.362 1.00 91.25 690 GLU A CA 1
ATOM 5511 C C . GLU A 1 690 ? 11.103 -19.499 -4.894 1.00 91.25 690 GLU A C 1
ATOM 5513 O O . GLU A 1 690 ? 10.013 -19.604 -4.318 1.00 91.25 690 GLU A O 1
ATOM 5518 N N . ASP A 1 691 ? 12.263 -19.711 -4.263 1.00 92.56 691 ASP A N 1
ATOM 5519 C CA . ASP A 1 691 ? 12.371 -20.101 -2.855 1.00 92.56 691 ASP A CA 1
ATOM 5520 C C . ASP A 1 691 ? 11.818 -19.016 -1.915 1.00 92.56 691 ASP A C 1
ATOM 5522 O O . ASP A 1 691 ? 11.071 -19.328 -0.984 1.00 92.56 691 ASP A O 1
ATOM 5526 N N . ARG A 1 692 ? 12.127 -17.734 -2.168 1.00 90.62 692 ARG A N 1
ATOM 5527 C CA . ARG A 1 692 ? 11.619 -16.601 -1.370 1.00 90.62 692 ARG A CA 1
ATOM 5528 C C . ARG A 1 692 ? 10.105 -16.455 -1.483 1.00 90.62 692 ARG A C 1
ATOM 5530 O O . ARG A 1 692 ? 9.438 -16.299 -0.463 1.00 90.62 692 ARG A O 1
ATOM 5537 N N . VAL A 1 693 ? 9.547 -16.542 -2.692 1.00 89.75 693 VAL A N 1
ATOM 5538 C CA . VAL A 1 693 ? 8.088 -16.484 -2.884 1.00 89.75 693 VAL A CA 1
ATOM 5539 C C . VAL A 1 693 ? 7.414 -17.667 -2.183 1.00 89.75 693 VAL A C 1
ATOM 5541 O O . VAL A 1 693 ? 6.439 -17.489 -1.454 1.00 89.75 693 VAL A O 1
ATOM 5544 N N . THR A 1 694 ? 7.980 -18.868 -2.318 1.00 91.25 694 THR A N 1
ATOM 5545 C CA . THR A 1 694 ? 7.494 -20.074 -1.633 1.00 91.25 694 THR A CA 1
ATOM 5546 C C . THR A 1 694 ? 7.517 -19.919 -0.111 1.00 91.25 694 THR A C 1
ATOM 5548 O O . THR A 1 694 ? 6.556 -20.287 0.572 1.00 91.25 694 THR A O 1
ATOM 5551 N N . GLN A 1 695 ? 8.599 -19.365 0.439 1.00 91.19 695 GLN A N 1
ATOM 5552 C CA . GLN A 1 695 ? 8.720 -19.069 1.864 1.00 91.19 695 GLN A CA 1
ATOM 5553 C C . GLN A 1 695 ? 7.660 -18.057 2.318 1.00 91.19 695 GLN A C 1
ATOM 5555 O O . GLN A 1 695 ? 7.011 -18.291 3.341 1.00 91.19 695 GLN A O 1
ATOM 5560 N N . ASN A 1 696 ? 7.449 -16.983 1.553 1.00 89.50 696 ASN A N 1
ATOM 5561 C CA . ASN A 1 696 ? 6.473 -15.940 1.865 1.00 89.50 696 ASN A CA 1
ATOM 5562 C C . ASN A 1 696 ? 5.042 -16.488 1.884 1.00 89.50 696 ASN A C 1
ATOM 5564 O O . ASN A 1 696 ? 4.355 -16.326 2.889 1.00 89.50 696 ASN A O 1
ATOM 5568 N N . ILE A 1 697 ? 4.618 -17.223 0.849 1.00 90.94 697 ILE A N 1
ATOM 5569 C CA . ILE A 1 697 ? 3.278 -17.837 0.788 1.00 90.94 697 ILE A CA 1
ATOM 5570 C C . ILE A 1 697 ? 3.061 -18.786 1.973 1.00 90.94 697 ILE A C 1
ATOM 5572 O O . ILE A 1 697 ? 2.028 -18.740 2.641 1.00 90.94 697 ILE A O 1
ATOM 5576 N N . ARG A 1 698 ? 4.056 -19.625 2.295 1.00 92.44 698 ARG A N 1
ATOM 5577 C CA . ARG A 1 698 ? 3.988 -20.519 3.463 1.00 92.44 698 ARG A CA 1
ATOM 5578 C C . ARG A 1 698 ? 3.872 -19.747 4.775 1.00 92.44 698 ARG A C 1
ATOM 5580 O O . ARG A 1 698 ? 3.150 -20.188 5.666 1.00 92.44 698 ARG A O 1
ATOM 5587 N N . SER A 1 699 ? 4.586 -18.632 4.905 1.00 90.56 699 SER A N 1
ATOM 5588 C CA . SER A 1 699 ? 4.509 -17.759 6.078 1.00 90.56 699 SER A CA 1
ATOM 5589 C C . SER A 1 699 ? 3.115 -17.144 6.221 1.00 90.56 699 SER A C 1
ATOM 5591 O O . SER A 1 699 ? 2.516 -17.253 7.288 1.00 90.56 699 SER A O 1
ATOM 5593 N N . VAL A 1 700 ? 2.556 -16.600 5.133 1.00 90.06 700 VAL A N 1
ATOM 5594 C CA . VAL A 1 700 ? 1.206 -16.013 5.104 1.00 90.06 700 VAL A CA 1
ATOM 5595 C C . VAL A 1 700 ? 0.151 -17.044 5.496 1.00 90.06 700 VAL A C 1
ATOM 5597 O O . VAL A 1 700 ? -0.634 -16.784 6.399 1.00 90.06 700 VAL A O 1
ATOM 5600 N N . LEU A 1 701 ? 0.171 -18.247 4.911 1.00 91.62 701 LEU A N 1
ATOM 5601 C CA . LEU A 1 701 ? -0.800 -19.298 5.245 1.00 91.62 701 LEU A CA 1
ATOM 5602 C C . LEU A 1 701 ? -0.718 -19.738 6.715 1.00 91.62 701 LEU A C 1
ATOM 5604 O O . LEU A 1 701 ? -1.745 -19.948 7.359 1.00 91.62 701 LEU A O 1
ATOM 5608 N N . ARG A 1 702 ? 0.495 -19.851 7.277 1.00 90.19 702 ARG A N 1
ATOM 5609 C CA . ARG A 1 702 ? 0.674 -20.140 8.712 1.00 90.19 702 ARG A CA 1
ATOM 5610 C C . ARG A 1 702 ? 0.175 -18.994 9.585 1.00 90.19 702 ARG A C 1
ATOM 5612 O O . ARG A 1 702 ? -0.434 -19.254 10.617 1.00 90.19 702 ARG A O 1
ATOM 5619 N N . SER A 1 703 ? 0.425 -17.754 9.173 1.00 90.06 703 SER A N 1
ATOM 5620 C CA . SER A 1 703 ? -0.029 -16.560 9.883 1.00 90.06 703 SER A CA 1
ATOM 5621 C C . SER A 1 703 ? -1.555 -16.471 9.896 1.00 90.06 703 SER A C 1
ATOM 5623 O O . SER A 1 703 ? -2.128 -16.334 10.967 1.00 90.06 703 SER A O 1
ATOM 5625 N N . ILE A 1 704 ? -2.215 -16.710 8.758 1.00 91.38 704 ILE A N 1
ATOM 5626 C CA . ILE A 1 704 ? -3.680 -16.803 8.647 1.00 91.38 704 ILE A CA 1
ATOM 5627 C C . ILE A 1 704 ? -4.223 -17.884 9.575 1.00 91.38 704 ILE A C 1
ATOM 5629 O O . ILE A 1 704 ? -5.173 -17.643 10.318 1.00 91.38 704 ILE A O 1
ATOM 5633 N N . ARG A 1 705 ? -3.600 -19.069 9.577 1.00 88.00 705 ARG A N 1
ATOM 5634 C CA . ARG A 1 705 ? -4.012 -20.156 10.467 1.00 88.00 705 ARG A CA 1
ATOM 5635 C C . ARG A 1 705 ? -3.893 -19.754 11.936 1.00 88.00 705 ARG A C 1
ATOM 5637 O O . ARG A 1 705 ? -4.813 -20.009 12.705 1.00 88.00 705 ARG A O 1
ATOM 5644 N N . LEU A 1 706 ? -2.793 -19.109 12.320 1.00 88.44 706 LEU A N 1
ATOM 5645 C CA . LEU A 1 706 ? -2.604 -18.590 13.673 1.00 88.44 706 LEU A CA 1
ATOM 5646 C C . LEU A 1 706 ? -3.634 -17.501 14.013 1.00 88.44 706 LEU A C 1
ATOM 5648 O O . LEU A 1 706 ? -4.186 -17.521 15.107 1.00 88.44 706 LEU A O 1
ATOM 5652 N N . SER A 1 707 ? -3.937 -16.593 13.086 1.00 90.56 707 SER A N 1
ATOM 5653 C CA . SER A 1 707 ? -4.937 -15.535 13.264 1.00 90.56 707 SER A CA 1
ATOM 5654 C C . SER A 1 707 ? -6.345 -16.095 13.471 1.00 90.56 707 SER A C 1
ATOM 5656 O O . SER A 1 707 ? -7.055 -15.602 14.340 1.00 90.56 707 SER A O 1
ATOM 5658 N N . GLN A 1 708 ? -6.727 -17.169 12.764 1.00 89.50 708 GLN A N 1
ATOM 5659 C CA . GLN A 1 708 ? -7.997 -17.878 12.999 1.00 89.50 708 GLN A CA 1
ATOM 5660 C C . GLN A 1 708 ? -8.082 -18.411 14.434 1.00 89.50 708 GLN A C 1
ATOM 5662 O O . GLN A 1 708 ? -9.089 -18.219 15.108 1.00 89.50 708 GLN A O 1
ATOM 5667 N N . LEU A 1 709 ? -7.013 -19.050 14.922 1.00 87.62 709 LEU A N 1
ATOM 5668 C CA . LEU A 1 709 ? -6.958 -19.582 16.288 1.00 87.62 709 LEU A CA 1
ATOM 5669 C C . LEU A 1 709 ? -6.978 -18.454 17.327 1.00 87.62 709 LEU A C 1
ATOM 5671 O O . LEU A 1 709 ? -7.752 -18.499 18.281 1.00 87.62 709 LEU A O 1
ATOM 5675 N N . ASN A 1 710 ? -6.160 -17.421 17.119 1.00 90.62 710 ASN A N 1
ATOM 5676 C CA . ASN A 1 710 ? -6.103 -16.253 17.988 1.00 90.62 710 ASN A CA 1
ATOM 5677 C C . ASN A 1 710 ? -7.461 -15.563 18.073 1.00 90.62 710 ASN A C 1
ATOM 5679 O O . ASN A 1 710 ? -7.870 -15.200 19.167 1.00 90.62 710 ASN A O 1
ATOM 5683 N N . PHE A 1 711 ? -8.181 -15.415 16.964 1.00 92.62 711 PHE A N 1
ATOM 5684 C CA . PHE A 1 711 ? -9.513 -14.818 16.959 1.00 92.62 711 PHE A CA 1
ATOM 5685 C C . PHE A 1 711 ? -10.489 -15.574 17.874 1.00 92.62 711 PHE A C 1
ATOM 5687 O O . PHE A 1 711 ? -11.189 -14.947 18.670 1.00 92.62 711 PHE A O 1
ATOM 5694 N N . GLU A 1 712 ? -10.475 -16.909 17.850 1.00 90.62 712 GLU A N 1
ATOM 5695 C CA . GLU A 1 712 ? -11.310 -17.728 18.740 1.00 90.62 712 GLU A CA 1
ATOM 5696 C C . GLU A 1 712 ? -10.907 -17.625 20.213 1.00 90.62 712 GLU A C 1
ATOM 5698 O O . GLU A 1 712 ? -11.759 -17.497 21.096 1.00 90.62 712 GLU A O 1
ATOM 5703 N N . ILE A 1 713 ? -9.604 -17.601 20.490 1.00 91.50 713 ILE A N 1
ATOM 5704 C CA . ILE A 1 713 ? -9.081 -17.404 21.847 1.00 91.50 713 ILE A CA 1
ATOM 5705 C C . ILE A 1 713 ? -9.457 -16.010 22.370 1.00 91.50 713 ILE A C 1
ATOM 5707 O O . ILE A 1 713 ? -9.915 -15.876 23.505 1.00 91.50 713 ILE A O 1
ATOM 5711 N N . ARG A 1 714 ? -9.306 -14.961 21.550 1.00 94.94 714 ARG A N 1
ATOM 5712 C CA . ARG A 1 714 ? -9.673 -13.586 21.918 1.00 94.94 714 ARG A CA 1
ATOM 5713 C C . ARG A 1 714 ? -11.176 -13.453 22.137 1.00 94.94 714 ARG A C 1
ATOM 5715 O O . ARG A 1 714 ? -11.571 -12.804 23.100 1.00 94.94 714 ARG A O 1
ATOM 5722 N N . ARG A 1 715 ? -12.007 -14.133 21.341 1.00 93.88 715 ARG A N 1
ATOM 5723 C CA . ARG A 1 715 ? -13.456 -14.210 21.579 1.00 93.88 715 ARG A CA 1
ATOM 5724 C C . ARG A 1 715 ? -13.766 -14.796 22.954 1.00 93.88 715 ARG A C 1
ATOM 5726 O O . ARG A 1 715 ? -14.555 -14.229 23.706 1.00 93.88 715 ARG A O 1
ATOM 5733 N N . ALA A 1 716 ? -13.141 -15.922 23.299 1.00 92.25 716 ALA A N 1
ATOM 5734 C CA . ALA A 1 716 ? -13.323 -16.541 24.608 1.00 92.25 716 ALA A CA 1
ATOM 5735 C C . ALA A 1 716 ? -12.846 -15.623 25.749 1.00 92.25 716 ALA A C 1
ATOM 5737 O O . ALA A 1 716 ? -13.524 -15.526 26.770 1.00 92.25 716 ALA A O 1
ATOM 5738 N N . ALA A 1 717 ? -11.738 -14.899 25.560 1.00 94.00 717 ALA A N 1
ATOM 5739 C CA . ALA A 1 717 ? -11.238 -13.929 26.532 1.00 94.00 717 ALA A CA 1
ATOM 5740 C C . ALA A 1 717 ? -12.216 -12.762 26.761 1.00 94.00 717 ALA A C 1
ATOM 5742 O O . ALA A 1 717 ? -12.470 -12.415 27.913 1.00 94.00 717 ALA A O 1
ATOM 5743 N N . VAL A 1 718 ? -12.822 -12.208 25.700 1.00 95.25 718 VAL A N 1
ATOM 5744 C CA . VAL A 1 718 ? -13.872 -11.179 25.832 1.00 95.25 718 VAL A CA 1
ATOM 5745 C C . VAL A 1 718 ? -15.060 -11.725 26.614 1.00 95.25 718 VAL A C 1
ATOM 5747 O O . VAL A 1 718 ? -15.560 -11.049 27.506 1.00 95.25 718 VAL A O 1
ATOM 5750 N N . ARG A 1 719 ? -15.481 -12.966 26.342 1.00 92.56 719 ARG A N 1
ATOM 5751 C CA . ARG A 1 719 ? -16.580 -13.604 27.080 1.00 92.56 719 ARG A CA 1
ATOM 5752 C C . ARG A 1 719 ? -16.290 -13.664 28.582 1.00 92.56 719 ARG A C 1
ATOM 5754 O O . ARG A 1 719 ? -17.123 -13.251 29.379 1.00 92.56 719 ARG A O 1
ATOM 5761 N N . VAL A 1 720 ? -15.095 -14.121 28.956 1.00 93.19 720 VAL A N 1
ATOM 5762 C CA . VAL A 1 720 ? -14.661 -14.166 30.361 1.00 93.19 720 VAL A CA 1
ATOM 5763 C C . VAL A 1 720 ? -14.605 -12.763 30.972 1.00 93.19 720 VAL A C 1
ATOM 5765 O O . VAL A 1 720 ? -14.991 -12.593 32.124 1.00 93.19 720 VAL A O 1
ATOM 5768 N N . ALA A 1 721 ? -14.155 -11.756 30.223 1.00 94.00 721 ALA A N 1
ATOM 5769 C CA . ALA A 1 721 ? -14.098 -10.383 30.713 1.00 94.00 721 ALA A CA 1
ATOM 5770 C C . ALA A 1 721 ? -15.496 -9.774 30.930 1.00 94.00 721 ALA A C 1
ATOM 5772 O O . ALA A 1 721 ? -15.713 -9.116 31.945 1.00 94.00 721 ALA A O 1
ATOM 5773 N N . ILE A 1 722 ? -16.458 -10.049 30.038 1.00 92.06 722 ILE A N 1
ATOM 5774 C CA . ILE A 1 722 ? -17.869 -9.668 30.222 1.00 92.06 722 ILE A CA 1
ATOM 5775 C C . ILE A 1 722 ? -18.413 -10.293 31.515 1.00 92.06 722 ILE A C 1
ATOM 5777 O O . ILE A 1 722 ? -18.973 -9.583 32.347 1.00 92.06 722 ILE A O 1
ATOM 5781 N N . ASP A 1 723 ? -18.184 -11.595 31.722 1.00 90.56 723 ASP A N 1
ATOM 5782 C CA . ASP A 1 723 ? -18.636 -12.307 32.925 1.00 90.56 723 ASP A CA 1
ATOM 5783 C C . ASP A 1 723 ? -17.986 -11.740 34.208 1.00 90.56 723 ASP A C 1
ATOM 5785 O O . ASP A 1 723 ? -18.637 -11.641 35.249 1.00 90.56 723 ASP A O 1
ATOM 5789 N N . GLN A 1 724 ? -16.711 -11.332 34.152 1.00 91.06 724 GLN A N 1
ATOM 5790 C CA . GLN A 1 724 ? -16.015 -10.696 35.281 1.00 91.06 724 GLN A CA 1
ATOM 5791 C C . GLN A 1 724 ? -16.612 -9.331 35.636 1.00 91.06 724 GLN A C 1
ATOM 5793 O O . GLN A 1 724 ? -16.792 -9.048 36.821 1.00 91.06 724 GLN A O 1
ATOM 5798 N N . VAL A 1 725 ? -16.944 -8.504 34.639 1.00 89.31 725 VAL A N 1
ATOM 5799 C CA . VAL A 1 725 ? -17.592 -7.201 34.867 1.00 89.31 725 VAL A CA 1
ATOM 5800 C C . VAL A 1 725 ? -18.988 -7.387 35.461 1.00 89.31 725 VAL A C 1
ATOM 5802 O O . VAL A 1 725 ? -19.318 -6.713 36.435 1.00 89.31 725 VAL A O 1
ATOM 5805 N N . GLU A 1 726 ? -19.776 -8.331 34.939 1.00 86.38 726 GLU A N 1
ATOM 5806 C CA . GLU A 1 726 ? -21.106 -8.668 35.464 1.00 86.38 726 GLU A CA 1
ATOM 5807 C C . GLU A 1 726 ? -21.030 -9.063 36.950 1.00 86.38 726 GLU A C 1
ATOM 5809 O O . GLU A 1 726 ? -21.702 -8.475 37.797 1.00 86.38 726 GLU A O 1
ATOM 5814 N N . VAL A 1 727 ? -20.146 -10.004 37.300 1.00 87.38 727 VAL A N 1
ATOM 5815 C CA . VAL A 1 727 ? -19.971 -10.459 38.689 1.00 87.38 727 VAL A CA 1
ATOM 5816 C C . VAL A 1 727 ? -19.468 -9.336 39.600 1.00 87.38 727 VAL A C 1
ATOM 5818 O O . VAL A 1 727 ? -19.942 -9.215 40.733 1.00 87.38 727 VAL A O 1
ATOM 5821 N N . ALA A 1 728 ? -18.523 -8.514 39.136 1.00 86.31 728 ALA A N 1
ATOM 5822 C CA . ALA A 1 728 ? -17.984 -7.409 39.923 1.00 86.31 728 ALA A CA 1
ATOM 5823 C C . ALA A 1 728 ? -19.049 -6.338 40.216 1.00 86.31 728 ALA A C 1
ATOM 5825 O O . ALA A 1 728 ? -19.171 -5.909 41.366 1.00 86.31 728 ALA A O 1
ATOM 5826 N N . ARG A 1 729 ? -19.873 -5.971 39.222 1.00 81.88 729 ARG A N 1
ATOM 5827 C CA . ARG A 1 729 ? -21.003 -5.042 39.402 1.00 81.88 729 ARG A CA 1
ATOM 5828 C C . ARG A 1 729 ? -22.045 -5.597 40.369 1.00 81.88 729 ARG A C 1
ATOM 5830 O O . ARG A 1 729 ? -22.404 -4.920 41.331 1.00 81.88 729 ARG A O 1
ATOM 5837 N N . LEU A 1 730 ? -22.449 -6.858 40.196 1.00 79.19 730 LEU A N 1
ATOM 5838 C CA . LEU A 1 730 ? -23.393 -7.515 41.107 1.00 79.19 730 LEU A CA 1
ATOM 5839 C C . LEU A 1 730 ? -22.874 -7.536 42.551 1.00 79.19 730 LEU A C 1
ATOM 5841 O O . LEU A 1 730 ? -23.637 -7.325 43.490 1.00 79.19 730 LEU A O 1
ATOM 5845 N N . ASN A 1 731 ? -21.579 -7.784 42.758 1.00 79.75 731 ASN A N 1
ATOM 5846 C CA . ASN A 1 731 ? -20.988 -7.775 44.096 1.00 79.75 731 ASN A CA 1
ATOM 5847 C C . ASN A 1 731 ? -20.971 -6.380 44.732 1.00 79.75 731 ASN A C 1
ATOM 5849 O O . ASN A 1 731 ? -21.142 -6.287 45.947 1.00 79.75 731 ASN A O 1
ATOM 5853 N N . LEU A 1 732 ? -20.803 -5.321 43.935 1.00 76.38 732 LEU A N 1
ATOM 5854 C CA . LEU A 1 732 ? -20.863 -3.937 44.408 1.00 76.38 732 LEU A CA 1
ATOM 5855 C C . LEU A 1 732 ? -22.289 -3.522 44.796 1.00 76.38 732 LEU A C 1
ATOM 5857 O O . LEU A 1 732 ? -22.482 -2.845 45.804 1.00 76.38 732 LEU A O 1
ATOM 5861 N N . GLN A 1 733 ? -23.288 -3.989 44.045 1.00 70.31 733 GLN A N 1
ATOM 5862 C CA . GLN A 1 733 ? -24.703 -3.679 44.273 1.00 70.31 733 GLN A CA 1
ATOM 5863 C C . GLN A 1 733 ? -25.344 -4.504 45.410 1.00 70.31 733 GLN A C 1
ATOM 5865 O O . GLN A 1 733 ? -26.408 -4.139 45.918 1.00 70.31 733 GLN A O 1
ATOM 5870 N N . ARG A 1 734 ? -24.726 -5.613 45.851 1.00 68.25 734 ARG A N 1
ATOM 5871 C CA . ARG A 1 734 ? -25.288 -6.487 46.899 1.00 68.25 734 ARG A CA 1
ATOM 5872 C C . ARG A 1 734 ? -25.466 -5.746 48.237 1.00 68.25 734 ARG A C 1
ATOM 5874 O O . ARG A 1 734 ? -24.481 -5.292 48.824 1.00 68.25 734 ARG A O 1
ATOM 5881 N N . PRO A 1 735 ? -26.688 -5.693 48.806 1.00 59.06 735 PRO A N 1
ATOM 5882 C CA . PRO A 1 735 ? -26.903 -5.090 50.116 1.00 59.06 735 PRO A CA 1
ATOM 5883 C C . PRO A 1 735 ? -26.227 -5.918 51.231 1.00 59.06 735 PRO A C 1
ATOM 5885 O O . PRO A 1 735 ? -26.290 -7.152 51.208 1.00 59.06 735 PRO A O 1
ATOM 5888 N N . PRO A 1 736 ? -25.599 -5.279 52.239 1.00 53.28 736 PRO A N 1
ATOM 5889 C CA . PRO A 1 736 ? -24.962 -5.985 53.347 1.00 53.28 736 PRO A CA 1
ATOM 5890 C C . PRO A 1 736 ? -26.003 -6.725 54.196 1.00 53.28 736 PRO A C 1
ATOM 5892 O O . PRO A 1 736 ? -27.033 -6.163 54.576 1.00 53.28 736 PRO A O 1
ATOM 5895 N N . ARG A 1 737 ? -25.730 -7.993 54.523 1.00 52.84 737 ARG A N 1
ATOM 5896 C CA . ARG A 1 737 ? -26.598 -8.803 55.390 1.00 52.84 737 ARG A CA 1
ATOM 5897 C C . ARG A 1 737 ? -26.565 -8.273 56.824 1.00 52.84 737 ARG A C 1
ATOM 5899 O O . ARG A 1 737 ? -25.507 -7.946 57.363 1.00 52.84 737 ARG A O 1
ATOM 5906 N N . VAL A 1 738 ? -27.735 -8.211 57.460 1.00 40.50 738 VAL A N 1
ATOM 5907 C CA . VAL A 1 738 ? -27.897 -7.749 58.846 1.00 40.50 738 VAL A CA 1
ATOM 5908 C C . VAL A 1 738 ? -27.078 -8.646 59.785 1.00 40.50 738 VAL A C 1
ATOM 5910 O O . VAL A 1 738 ? -27.411 -9.811 59.976 1.00 40.50 738 VAL A O 1
ATOM 5913 N N . GLY A 1 739 ? -26.004 -8.102 60.369 1.00 47.75 739 GLY A N 1
ATOM 5914 C CA . GLY A 1 739 ? -25.176 -8.772 61.385 1.00 47.75 739 GLY A CA 1
ATOM 5915 C C . GLY A 1 739 ? -23.733 -9.099 60.976 1.00 47.75 739 GLY A C 1
ATOM 5916 O O . GLY A 1 739 ? -22.892 -9.258 61.860 1.00 47.75 739 GLY A O 1
ATOM 5917 N N . GLU A 1 740 ? -23.393 -9.114 59.683 1.00 46.91 740 GLU A N 1
ATOM 5918 C CA . GLU A 1 740 ? -22.007 -9.308 59.225 1.00 46.91 740 GLU A CA 1
ATOM 5919 C C . GLU A 1 740 ? -21.255 -7.971 59.215 1.00 46.91 740 GLU A C 1
ATOM 5921 O O . GLU A 1 740 ? -21.245 -7.214 58.244 1.00 46.91 740 GLU A O 1
ATOM 5926 N N . ARG A 1 741 ? -20.612 -7.648 60.341 1.00 41.03 741 ARG A N 1
ATOM 5927 C CA . ARG A 1 741 ? -19.639 -6.552 60.413 1.00 41.03 741 ARG A CA 1
ATOM 5928 C C . ARG A 1 741 ? -18.375 -6.946 59.640 1.00 41.03 741 ARG A C 1
ATOM 5930 O O . ARG A 1 741 ? -17.490 -7.565 60.212 1.00 41.03 741 ARG A O 1
ATOM 5937 N N . GLY A 1 742 ? -18.300 -6.539 58.373 1.00 50.34 742 GLY A N 1
ATOM 5938 C CA . GLY A 1 742 ? -17.065 -6.466 57.584 1.00 50.34 742 GLY A CA 1
ATOM 5939 C C . GLY A 1 742 ? -16.385 -7.810 57.327 1.00 50.34 742 GLY A C 1
ATOM 5940 O O . GLY A 1 742 ? -15.333 -8.083 57.894 1.00 50.34 742 GLY A O 1
ATOM 5941 N N . SER A 1 743 ? -16.951 -8.633 56.445 1.00 46.50 743 SER A N 1
ATOM 5942 C CA . SER A 1 743 ? -16.206 -9.748 55.852 1.00 46.50 743 SER A CA 1
ATOM 5943 C C . SER A 1 743 ? -15.129 -9.223 54.894 1.00 46.50 743 SER A C 1
ATOM 5945 O O . SER A 1 743 ? -15.389 -8.275 54.149 1.00 46.50 743 SER A O 1
ATOM 5947 N N . GLU A 1 744 ? -13.981 -9.899 54.824 1.00 47.38 744 GLU A N 1
ATOM 5948 C CA . GLU A 1 744 ? -12.892 -9.666 53.853 1.00 47.38 744 GLU A CA 1
ATOM 5949 C C . GLU A 1 744 ? -13.376 -9.583 52.390 1.00 47.38 744 GLU A C 1
ATOM 5951 O O . GLU A 1 744 ? -12.761 -8.906 51.574 1.00 47.38 744 GLU A O 1
ATOM 5956 N N . ALA A 1 745 ? -14.533 -10.178 52.070 1.00 47.28 745 ALA A N 1
ATOM 5957 C CA . ALA A 1 745 ? -15.184 -1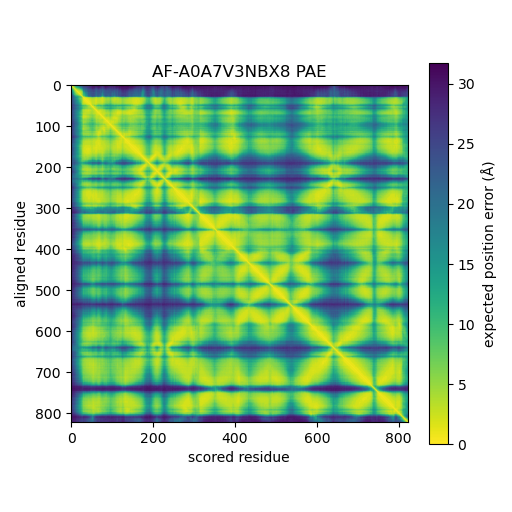0.078 50.763 1.00 47.28 745 ALA A CA 1
ATOM 5958 C C . ALA A 1 745 ? -15.564 -8.640 50.344 1.00 47.28 745 ALA A C 1
ATOM 5960 O O . ALA A 1 745 ? -15.652 -8.378 49.154 1.00 47.28 745 ALA A O 1
ATOM 5961 N N . SER A 1 746 ? -15.746 -7.701 51.285 1.00 53.69 746 SER A N 1
ATOM 5962 C CA . SER A 1 746 ? -15.985 -6.271 50.992 1.00 53.69 746 SER A CA 1
ATOM 5963 C C . SER A 1 746 ? -14.674 -5.491 50.757 1.00 53.69 746 SER A C 1
ATOM 5965 O O . SER A 1 746 ? -14.664 -4.400 50.188 1.00 53.69 746 SER A O 1
ATOM 5967 N N . ALA A 1 747 ? -13.528 -6.060 51.152 1.00 59.41 747 ALA A N 1
ATOM 5968 C CA . ALA A 1 747 ? -12.236 -5.375 51.129 1.00 59.41 747 ALA A CA 1
ATOM 5969 C C . ALA A 1 747 ? -11.588 -5.280 49.735 1.00 59.41 747 ALA A C 1
ATOM 5971 O O . ALA A 1 747 ? -10.616 -4.542 49.596 1.00 59.41 747 ALA A O 1
ATOM 5972 N N . ASN A 1 748 ? -12.135 -5.952 48.712 1.00 73.62 748 ASN A N 1
ATOM 5973 C CA . ASN A 1 748 ? -11.588 -5.933 47.346 1.00 73.62 748 ASN A CA 1
ATOM 5974 C C . ASN A 1 748 ? -12.604 -5.572 46.247 1.00 73.62 748 ASN A C 1
ATOM 5976 O O . ASN A 1 748 ? -12.199 -5.407 45.102 1.00 73.62 748 ASN A O 1
ATOM 5980 N N . VAL A 1 749 ? -13.890 -5.379 46.564 1.00 75.62 749 VAL A N 1
ATOM 5981 C CA . VAL A 1 749 ? -14.958 -5.223 45.551 1.00 75.62 749 VAL A CA 1
ATOM 5982 C C . VAL A 1 749 ? -14.704 -4.053 44.592 1.00 75.62 749 VAL A C 1
ATOM 5984 O O . VAL A 1 749 ? -14.854 -4.206 43.382 1.00 75.62 749 VAL A O 1
ATOM 5987 N N . GLY A 1 750 ? -14.261 -2.901 45.110 1.00 73.81 750 GLY A N 1
ATOM 5988 C CA . GLY A 1 750 ? -13.934 -1.741 44.276 1.00 73.81 750 GLY A CA 1
ATOM 5989 C C . GLY A 1 750 ? -12.739 -1.971 43.353 1.00 73.81 750 GLY A C 1
ATOM 5990 O O . GLY A 1 750 ? -12.740 -1.537 42.204 1.00 73.81 750 GLY A O 1
ATOM 5991 N N . ARG A 1 751 ? -11.732 -2.711 43.830 1.00 81.81 751 ARG A N 1
ATOM 5992 C CA . ARG A 1 751 ? -10.576 -3.101 43.018 1.00 81.81 751 ARG A CA 1
ATOM 5993 C C . ARG A 1 751 ? -10.984 -4.076 41.915 1.00 81.81 751 ARG A C 1
ATOM 5995 O O . ARG A 1 751 ? -10.559 -3.893 40.777 1.00 81.81 751 ARG A O 1
ATOM 6002 N N . ASP A 1 752 ? -11.788 -5.081 42.251 1.00 87.19 752 ASP A N 1
ATOM 6003 C CA . ASP A 1 752 ? -12.209 -6.127 41.319 1.00 87.19 752 ASP A CA 1
ATOM 6004 C C . ASP A 1 752 ? -13.001 -5.536 40.142 1.00 87.19 752 ASP A C 1
ATOM 6006 O O . ASP A 1 752 ? -12.788 -5.945 39.002 1.00 87.19 752 ASP A O 1
ATOM 6010 N N . LEU A 1 753 ? -13.847 -4.524 40.386 1.00 86.12 753 LEU A N 1
ATOM 6011 C CA . LEU A 1 753 ? -14.574 -3.819 39.324 1.00 86.12 753 LEU A CA 1
ATOM 6012 C C . LEU A 1 753 ? -13.645 -3.003 38.416 1.00 86.12 753 LEU A C 1
ATOM 6014 O O . LEU A 1 753 ? -13.708 -3.146 37.197 1.00 86.12 753 LEU A O 1
ATOM 6018 N N . VAL A 1 754 ? -12.759 -2.184 38.992 1.00 87.56 754 VAL A N 1
ATOM 6019 C CA . VAL A 1 754 ? -11.787 -1.373 38.232 1.00 87.56 754 VAL A CA 1
ATOM 6020 C C . VAL A 1 754 ? -10.891 -2.255 37.354 1.00 87.56 754 VAL A C 1
ATOM 6022 O O . VAL A 1 754 ? -10.616 -1.933 36.192 1.00 87.56 754 VAL A O 1
ATOM 6025 N N . GLU A 1 755 ? -10.453 -3.393 37.895 1.00 89.81 755 GLU A N 1
ATOM 6026 C CA . GLU A 1 755 ? -9.647 -4.376 37.175 1.00 89.81 755 GLU A CA 1
ATOM 6027 C C . GLU A 1 755 ? -10.458 -5.080 36.075 1.00 89.81 755 GLU A C 1
ATOM 6029 O O . GLU A 1 755 ? -9.960 -5.233 34.959 1.00 89.81 755 GLU A O 1
ATOM 6034 N N . ALA A 1 756 ? -11.713 -5.452 36.343 1.00 91.62 756 ALA A N 1
ATOM 6035 C CA . ALA A 1 756 ? -12.592 -6.076 35.355 1.00 91.62 756 ALA A CA 1
ATOM 6036 C C . ALA A 1 756 ? -12.914 -5.141 34.174 1.00 91.62 756 ALA A C 1
ATOM 6038 O O . ALA A 1 756 ? -12.848 -5.581 33.026 1.00 91.62 756 ALA A O 1
ATOM 6039 N N . LEU A 1 757 ? -13.201 -3.858 34.430 1.00 88.50 757 LEU A N 1
ATOM 6040 C CA . LEU A 1 757 ? -13.451 -2.854 33.384 1.00 88.50 757 LEU A CA 1
ATOM 6041 C C . LEU A 1 757 ? -12.231 -2.680 32.468 1.00 88.50 757 LEU A C 1
ATOM 6043 O O . LEU A 1 757 ? -12.357 -2.738 31.244 1.00 88.50 757 LEU A O 1
ATOM 6047 N N . SER A 1 758 ? -11.039 -2.569 33.064 1.00 90.56 758 SER A N 1
ATOM 6048 C CA . SER A 1 758 ? -9.786 -2.451 32.307 1.00 90.56 758 SER A CA 1
ATOM 6049 C C . SER A 1 758 ? -9.530 -3.695 31.445 1.00 90.56 758 SER A C 1
ATOM 6051 O O . SER A 1 758 ? -9.243 -3.578 30.254 1.00 90.56 758 SER A O 1
ATOM 6053 N N . ARG A 1 759 ? -9.722 -4.899 32.008 1.00 92.75 759 ARG A N 1
ATOM 6054 C CA . ARG A 1 759 ? -9.574 -6.174 31.283 1.00 92.75 759 ARG A CA 1
ATOM 6055 C C . ARG A 1 759 ? -10.582 -6.340 30.145 1.00 92.75 759 ARG A C 1
ATOM 6057 O O . ARG A 1 759 ? -10.236 -6.931 29.124 1.00 92.75 759 ARG A O 1
ATOM 6064 N N . LEU A 1 760 ? -11.814 -5.851 30.302 1.00 92.19 760 LEU A N 1
ATOM 6065 C CA . LEU A 1 760 ? -12.828 -5.906 29.247 1.00 92.19 760 LEU A CA 1
ATOM 6066 C C . LEU A 1 760 ? -12.404 -5.082 28.033 1.00 92.19 760 LEU A C 1
ATOM 6068 O O . LEU A 1 760 ? -12.456 -5.591 26.916 1.00 92.19 760 LEU A O 1
ATOM 6072 N N . VAL A 1 761 ? -11.931 -3.857 28.251 1.00 90.94 761 VAL A N 1
ATOM 6073 C CA . VAL A 1 761 ? -11.478 -2.969 27.170 1.00 90.94 761 VAL A CA 1
ATOM 6074 C C . VAL A 1 761 ? -10.241 -3.537 26.476 1.00 90.94 761 VAL A C 1
ATOM 6076 O O . VAL A 1 761 ? -10.188 -3.584 25.248 1.00 90.94 761 VAL A O 1
ATOM 6079 N N . GLU A 1 762 ? -9.281 -4.066 27.238 1.00 93.75 762 GLU A N 1
ATOM 6080 C CA . GLU A 1 762 ? -8.121 -4.770 26.678 1.00 93.75 762 GLU A CA 1
ATOM 6081 C C . GLU A 1 762 ? -8.536 -5.980 25.827 1.00 93.75 762 GLU A C 1
ATOM 6083 O O . GLU A 1 762 ? -8.031 -6.168 24.716 1.00 93.75 762 GLU A O 1
ATOM 6088 N N . ALA A 1 763 ? -9.482 -6.793 26.310 1.00 95.56 763 ALA A N 1
ATOM 6089 C CA . ALA A 1 763 ? -9.983 -7.953 25.582 1.00 95.56 763 ALA A CA 1
ATOM 6090 C C . ALA A 1 763 ? -10.749 -7.552 24.310 1.00 95.56 763 ALA A C 1
ATOM 6092 O O . ALA A 1 763 ? -10.560 -8.186 23.270 1.00 95.56 763 ALA A O 1
ATOM 6093 N N . GLN A 1 764 ? -11.576 -6.503 24.371 1.00 94.06 764 GLN A N 1
ATOM 6094 C CA . GLN A 1 764 ? -12.318 -5.958 23.229 1.00 94.06 764 GLN A CA 1
ATOM 6095 C C . GLN A 1 764 ? -11.371 -5.458 22.137 1.00 94.06 764 GLN A C 1
ATOM 6097 O O . GLN A 1 764 ? -11.491 -5.882 20.986 1.00 94.06 764 GLN A O 1
ATOM 6102 N N . ASN A 1 765 ? -10.386 -4.637 22.507 1.00 94.56 765 ASN A N 1
ATOM 6103 C CA . ASN A 1 765 ? -9.384 -4.118 21.577 1.00 94.56 765 ASN A CA 1
ATOM 6104 C C . ASN A 1 765 ? -8.567 -5.266 20.960 1.00 94.56 765 ASN A C 1
ATOM 6106 O O . ASN A 1 765 ? -8.350 -5.304 19.751 1.00 94.56 765 ASN A O 1
ATOM 6110 N N . ALA A 1 766 ? -8.177 -6.269 21.757 1.00 95.19 766 ALA A N 1
ATOM 6111 C CA . ALA A 1 766 ? -7.451 -7.435 21.253 1.00 95.19 766 ALA A CA 1
ATOM 6112 C C . ALA A 1 766 ? -8.296 -8.324 20.319 1.00 95.19 766 ALA A C 1
ATOM 6114 O O . ALA A 1 766 ? -7.752 -8.929 19.392 1.00 95.19 766 ALA A O 1
ATOM 6115 N N . PHE A 1 767 ? -9.608 -8.428 20.549 1.00 95.31 767 PHE A N 1
ATOM 6116 C CA . PHE A 1 767 ? -10.531 -9.155 19.675 1.00 95.31 767 PHE A CA 1
ATOM 6117 C C . PHE A 1 767 ? -10.745 -8.435 18.342 1.00 95.31 767 PHE A C 1
ATOM 6119 O O . PHE A 1 767 ? -10.642 -9.069 17.290 1.00 95.31 767 PHE A O 1
ATOM 6126 N N . LEU A 1 768 ? -10.957 -7.117 18.383 1.00 94.25 768 LEU A N 1
ATOM 6127 C CA . LEU A 1 768 ? -11.012 -6.278 17.189 1.00 94.25 768 LEU A CA 1
ATOM 6128 C C . LEU A 1 768 ? -9.722 -6.411 16.371 1.00 94.25 768 LEU A C 1
ATOM 6130 O O . LEU A 1 768 ? -9.772 -6.751 15.190 1.00 94.25 768 LEU A O 1
ATOM 6134 N N . SER A 1 769 ? -8.568 -6.226 17.016 1.00 94.12 769 SER A N 1
ATOM 6135 C CA . SER A 1 769 ? -7.261 -6.319 16.364 1.00 94.12 769 SER A CA 1
ATOM 6136 C C . SER A 1 769 ? -7.036 -7.688 15.717 1.00 94.12 769 SER A C 1
ATOM 6138 O O . SER A 1 769 ? -6.517 -7.786 14.605 1.00 94.12 769 SER A O 1
ATOM 6140 N N . ALA A 1 770 ? -7.471 -8.778 16.360 1.00 94.44 770 ALA A N 1
ATOM 6141 C CA . ALA A 1 770 ? -7.374 -10.118 15.779 1.00 94.44 770 ALA A CA 1
ATOM 6142 C C . ALA A 1 770 ? -8.172 -10.249 14.469 1.00 94.44 770 ALA A C 1
ATOM 6144 O O . ALA A 1 770 ? -7.692 -10.878 13.525 1.00 94.44 770 ALA A O 1
ATOM 6145 N N . TRP A 1 771 ? -9.356 -9.634 14.390 1.00 94.75 771 TRP A N 1
ATOM 6146 C CA . TRP A 1 771 ? -10.158 -9.620 13.168 1.00 94.75 771 TRP A CA 1
ATOM 6147 C C . TRP A 1 771 ? -9.538 -8.745 12.075 1.00 94.75 771 TRP A C 1
ATOM 6149 O O . TRP A 1 771 ? -9.392 -9.200 10.942 1.00 94.75 771 TRP A O 1
ATOM 6159 N N . VAL A 1 772 ? -9.121 -7.520 12.411 1.00 94.06 772 VAL A N 1
ATOM 6160 C CA . VAL A 1 772 ? -8.531 -6.581 11.441 1.00 94.06 772 VAL A CA 1
ATOM 6161 C C . VAL A 1 772 ? -7.248 -7.162 10.836 1.00 94.06 772 VAL A C 1
ATOM 6163 O O . VAL A 1 772 ? -7.061 -7.134 9.618 1.00 94.06 772 VAL A O 1
ATOM 6166 N N . ASN A 1 773 ? -6.399 -7.779 11.663 1.00 92.62 773 ASN A N 1
ATOM 6167 C CA . ASN A 1 773 ? -5.195 -8.465 11.196 1.00 92.62 773 ASN A CA 1
ATOM 6168 C C . ASN A 1 773 ? -5.519 -9.665 10.294 1.00 92.62 773 ASN A C 1
ATOM 6170 O O . ASN A 1 773 ? -4.833 -9.873 9.294 1.00 92.62 773 ASN A O 1
ATOM 6174 N N . TYR A 1 774 ? -6.564 -10.440 10.603 1.00 93.69 774 TYR A N 1
ATOM 6175 C CA . TYR A 1 774 ? -7.010 -11.531 9.733 1.00 93.69 774 TYR A CA 1
ATOM 6176 C C . TYR A 1 774 ? -7.489 -11.019 8.368 1.00 93.69 774 TYR A C 1
ATOM 6178 O O . TYR A 1 774 ? -7.110 -11.571 7.335 1.00 93.69 774 TYR A O 1
ATOM 6186 N N . GLU A 1 775 ? -8.277 -9.943 8.353 1.00 92.12 775 GLU A N 1
ATOM 6187 C CA . GLU A 1 775 ? -8.795 -9.345 7.120 1.00 92.12 775 GLU A CA 1
ATOM 6188 C C . GLU A 1 775 ? -7.659 -8.827 6.228 1.00 92.12 775 GLU A C 1
ATOM 6190 O O . GLU A 1 775 ? -7.598 -9.146 5.038 1.00 92.12 775 GLU A O 1
ATOM 6195 N N . ALA A 1 776 ? -6.695 -8.116 6.822 1.00 92.12 776 ALA A N 1
ATOM 6196 C CA . ALA A 1 776 ? -5.488 -7.672 6.132 1.00 92.12 776 ALA A CA 1
ATOM 6197 C C . ALA A 1 776 ? -4.675 -8.856 5.578 1.00 92.12 776 ALA A C 1
ATOM 6199 O O . ALA A 1 776 ? -4.160 -8.798 4.462 1.00 92.12 776 ALA A O 1
ATOM 6200 N N . GLN A 1 777 ? -4.580 -9.964 6.317 1.00 91.25 777 GLN A N 1
ATOM 6201 C CA . GLN A 1 777 ? -3.897 -11.167 5.840 1.00 91.25 777 GLN A CA 1
ATOM 6202 C C . GLN A 1 777 ? -4.637 -11.863 4.693 1.00 91.25 777 GLN A C 1
ATOM 6204 O O . GLN A 1 777 ? -3.971 -12.389 3.802 1.00 91.25 777 GLN A O 1
ATOM 6209 N N . ARG A 1 778 ? -5.979 -11.855 4.670 1.00 92.50 778 ARG A N 1
ATOM 6210 C CA . ARG A 1 778 ? -6.754 -12.412 3.548 1.00 92.50 778 ARG A CA 1
ATOM 6211 C C . ARG A 1 778 ? -6.518 -11.613 2.272 1.00 92.50 778 ARG A C 1
ATOM 6213 O O . ARG A 1 778 ? -6.216 -12.203 1.237 1.00 92.50 778 ARG A O 1
ATOM 6220 N N . LEU A 1 779 ? -6.570 -10.288 2.377 1.00 91.62 779 LEU A N 1
ATOM 6221 C CA . LEU A 1 779 ? -6.204 -9.385 1.290 1.00 91.62 779 LEU A CA 1
ATOM 6222 C C . LEU A 1 779 ? -4.775 -9.667 0.790 1.00 91.62 779 LEU A C 1
ATOM 6224 O O . LEU A 1 779 ? -4.539 -9.815 -0.408 1.00 91.62 779 LEU A O 1
ATOM 6228 N N . ASN A 1 780 ? -3.819 -9.791 1.716 1.00 89.88 780 ASN A N 1
ATOM 6229 C CA . ASN A 1 780 ? -2.428 -10.075 1.377 1.00 89.88 780 ASN A CA 1
ATOM 6230 C C . ASN A 1 780 ? -2.271 -11.436 0.693 1.00 89.88 780 ASN A C 1
ATOM 6232 O O . ASN A 1 780 ? -1.471 -11.553 -0.230 1.00 89.88 780 ASN A O 1
ATOM 6236 N N . LEU A 1 781 ? -3.019 -12.460 1.111 1.00 91.75 781 LEU A N 1
ATOM 6237 C CA . LEU A 1 781 ? -2.998 -13.763 0.451 1.00 91.75 781 LEU A CA 1
ATOM 6238 C C . LEU A 1 781 ? -3.472 -13.655 -0.998 1.00 91.75 781 LEU A C 1
ATOM 6240 O O . LEU A 1 781 ? -2.787 -14.164 -1.878 1.00 91.75 781 LEU A O 1
ATOM 6244 N N . ASP A 1 782 ? -4.588 -12.976 -1.256 1.00 91.44 782 ASP A N 1
ATOM 6245 C CA . ASP A 1 782 ? -5.115 -12.812 -2.616 1.00 91.44 782 ASP A CA 1
ATOM 6246 C C . ASP A 1 782 ? -4.128 -12.056 -3.529 1.00 91.44 782 ASP A C 1
ATOM 6248 O O . ASP A 1 782 ? -3.891 -12.433 -4.683 1.00 91.44 782 ASP A O 1
ATOM 6252 N N . PHE A 1 783 ? -3.446 -11.044 -2.981 1.00 90.56 783 PHE A N 1
ATOM 6253 C CA . PHE A 1 783 ? -2.341 -10.376 -3.667 1.00 90.56 783 PHE A CA 1
ATOM 6254 C C . PHE A 1 783 ? -1.158 -11.325 -3.938 1.00 90.56 783 PHE A C 1
ATOM 6256 O O . PHE A 1 783 ? -0.665 -11.395 -5.063 1.00 90.56 783 PHE A O 1
ATOM 6263 N N . GLU A 1 784 ? -0.688 -12.074 -2.933 1.00 89.31 784 GLU A N 1
ATOM 6264 C CA . GLU A 1 784 ? 0.463 -12.983 -3.062 1.00 89.31 784 GLU A CA 1
ATOM 6265 C C . GLU A 1 784 ? 0.177 -14.190 -3.971 1.00 89.31 784 GLU A C 1
ATOM 6267 O O . GLU A 1 784 ? 1.111 -14.759 -4.544 1.00 89.31 784 GLU A O 1
ATOM 6272 N N . LEU A 1 785 ? -1.090 -14.575 -4.139 1.00 89.94 785 LEU A N 1
ATOM 6273 C CA . LEU A 1 785 ? -1.530 -15.563 -5.126 1.00 89.94 785 LEU A CA 1
ATOM 6274 C C . LEU A 1 785 ? -1.567 -14.992 -6.554 1.00 89.94 785 LEU A C 1
ATOM 6276 O O . LEU A 1 785 ? -1.591 -15.760 -7.514 1.00 89.94 785 LEU A O 1
ATOM 6280 N N . GLY A 1 786 ? -1.537 -13.665 -6.716 1.00 88.50 786 GLY A N 1
ATOM 6281 C CA . GLY A 1 786 ? -1.673 -12.988 -8.008 1.00 88.50 786 GLY A CA 1
ATOM 6282 C C . GLY A 1 786 ? -3.105 -12.974 -8.556 1.00 88.50 786 GLY A C 1
ATOM 6283 O O . GLY A 1 786 ? -3.306 -12.586 -9.706 1.00 88.50 786 GLY A O 1
ATOM 6284 N N . THR A 1 787 ? -4.090 -13.388 -7.754 1.00 88.81 787 THR A N 1
ATOM 6285 C CA . THR A 1 787 ? -5.505 -13.535 -8.141 1.00 88.81 787 THR A CA 1
ATOM 6286 C C . THR A 1 787 ? -6.352 -12.310 -7.829 1.00 88.81 787 THR A C 1
ATOM 6288 O O . THR A 1 787 ? -7.467 -12.201 -8.332 1.00 88.81 787 THR A O 1
ATOM 6291 N N . MET A 1 788 ? -5.802 -11.360 -7.071 1.00 90.50 788 MET A N 1
ATOM 6292 C CA . MET A 1 788 ? -6.476 -10.121 -6.705 1.00 90.50 788 MET A CA 1
ATOM 6293 C C . MET A 1 788 ? -6.986 -9.352 -7.926 1.00 90.50 788 MET A C 1
ATOM 6295 O O . MET A 1 788 ? -6.222 -9.041 -8.846 1.00 90.50 788 MET A O 1
ATOM 6299 N N . ARG A 1 789 ? -8.275 -9.002 -7.897 1.00 88.88 789 ARG A N 1
ATOM 6300 C CA . ARG A 1 789 ? -8.952 -8.201 -8.924 1.00 88.88 789 ARG A CA 1
ATOM 6301 C C . ARG A 1 789 ? -9.454 -6.893 -8.333 1.00 88.88 789 ARG A C 1
ATOM 6303 O O . ARG A 1 789 ? -9.932 -6.860 -7.199 1.00 88.88 789 ARG A O 1
ATOM 6310 N N . LEU A 1 790 ? -9.351 -5.838 -9.134 1.00 90.44 790 LEU A N 1
ATOM 6311 C CA . LEU A 1 790 ? -9.920 -4.532 -8.834 1.00 90.44 790 LEU A CA 1
ATOM 6312 C C . LEU A 1 790 ? -11.129 -4.278 -9.739 1.00 90.44 790 LEU A C 1
ATOM 6314 O O . LEU A 1 790 ? -11.141 -4.730 -10.889 1.00 90.44 790 LEU A O 1
ATOM 6318 N N . ASP A 1 791 ? -12.134 -3.579 -9.222 1.00 89.56 791 ASP A N 1
ATOM 6319 C CA . ASP A 1 791 ? -13.234 -3.041 -10.021 1.00 89.56 791 ASP A CA 1
ATOM 6320 C C . ASP A 1 791 ? -12.819 -1.760 -10.775 1.00 89.56 791 ASP A C 1
ATOM 6322 O O . ASP A 1 791 ? -11.654 -1.352 -10.771 1.00 89.56 791 ASP A O 1
ATOM 6326 N N . GLU A 1 792 ? -13.767 -1.124 -11.468 1.00 85.88 792 GLU A N 1
ATOM 6327 C CA . GLU A 1 792 ? -13.498 0.090 -12.253 1.00 85.88 792 GLU A CA 1
ATOM 6328 C C . GLU A 1 792 ? -13.153 1.303 -11.377 1.00 85.88 792 GLU A C 1
ATOM 6330 O O . GLU A 1 792 ? -12.502 2.237 -11.837 1.00 85.88 792 GLU A O 1
ATOM 6335 N N . GLN A 1 793 ? -13.545 1.269 -10.105 1.00 87.00 793 GLN A N 1
ATOM 6336 C CA . GLN A 1 793 ? -13.257 2.276 -9.094 1.00 87.00 793 GLN A CA 1
ATOM 6337 C C . GLN A 1 793 ? -11.922 2.012 -8.377 1.00 87.00 793 GLN A C 1
ATOM 6339 O O . GLN A 1 793 ? -11.530 2.798 -7.514 1.00 87.00 793 GLN A O 1
ATOM 6344 N N . GLY A 1 794 ? -11.217 0.931 -8.730 1.00 87.12 794 GLY A N 1
ATOM 6345 C CA . GLY A 1 794 ? -9.955 0.536 -8.110 1.00 87.12 794 GLY A CA 1
ATOM 6346 C C . GLY A 1 794 ? -10.121 -0.172 -6.764 1.00 87.12 794 GLY A C 1
ATOM 6347 O O . GLY A 1 794 ? -9.142 -0.305 -6.031 1.00 87.12 794 GLY A O 1
ATOM 6348 N N . MET A 1 795 ? -11.329 -0.627 -6.425 1.00 92.38 795 MET A N 1
ATOM 6349 C CA . MET A 1 795 ? -11.621 -1.350 -5.191 1.00 92.38 795 MET A CA 1
ATOM 6350 C C . MET A 1 795 ? -11.404 -2.847 -5.359 1.00 92.38 795 MET A C 1
ATOM 6352 O O . MET A 1 795 ? -11.720 -3.430 -6.393 1.00 92.38 795 MET A O 1
ATOM 6356 N N . TRP A 1 796 ? -10.900 -3.494 -4.311 1.00 92.50 796 TRP A N 1
ATOM 6357 C CA . TRP A 1 796 ? -10.767 -4.947 -4.287 1.00 92.50 796 TRP A CA 1
ATOM 6358 C C . TRP A 1 796 ? -12.127 -5.641 -4.320 1.00 92.50 796 TRP A C 1
ATOM 6360 O O . TRP A 1 796 ? -12.991 -5.394 -3.474 1.00 92.50 796 TRP A O 1
ATOM 6370 N N . ILE A 1 797 ? -12.270 -6.555 -5.278 1.00 91.12 797 ILE A N 1
ATOM 6371 C CA . ILE A 1 797 ? -13.403 -7.469 -5.357 1.00 91.12 797 ILE A CA 1
ATOM 6372 C C . ILE A 1 797 ? -13.074 -8.674 -4.485 1.00 91.12 797 ILE A C 1
ATOM 6374 O O . ILE A 1 797 ? -12.240 -9.500 -4.851 1.00 91.12 797 ILE A O 1
ATOM 6378 N N . ASP A 1 798 ? -13.738 -8.760 -3.337 1.00 88.62 798 ASP A N 1
ATOM 6379 C CA . ASP A 1 798 ? -13.569 -9.865 -2.403 1.00 88.62 798 ASP A CA 1
ATOM 6380 C C . ASP A 1 798 ? -13.902 -11.215 -3.077 1.00 88.62 798 ASP A C 1
ATOM 6382 O O . ASP A 1 798 ? -15.051 -11.417 -3.484 1.00 88.62 798 ASP A O 1
ATOM 6386 N N . PRO A 1 799 ? -12.942 -12.157 -3.181 1.00 85.25 799 PRO A N 1
ATOM 6387 C CA . PRO A 1 799 ? -13.192 -13.483 -3.740 1.00 85.25 799 PRO A CA 1
ATOM 6388 C C . PRO A 1 799 ? -14.062 -14.367 -2.828 1.00 85.25 799 PRO A C 1
ATOM 6390 O O . PRO A 1 799 ? -14.481 -15.447 -3.242 1.00 85.25 799 PRO A O 1
ATOM 6393 N N . GLY A 1 800 ? -14.336 -13.936 -1.593 1.00 88.06 800 GLY A N 1
ATOM 6394 C CA . GLY A 1 800 ? -15.039 -14.720 -0.589 1.00 88.06 800 GLY A CA 1
ATOM 6395 C C . GLY A 1 800 ? -14.137 -15.813 -0.001 1.00 88.06 800 GLY A C 1
ATOM 6396 O O . GLY A 1 800 ? -12.962 -15.560 0.283 1.00 88.06 800 GLY A O 1
ATOM 6397 N N . PRO A 1 801 ? -14.667 -17.027 0.242 1.00 87.12 801 PRO A N 1
ATOM 6398 C CA . PRO A 1 801 ? -13.871 -18.143 0.736 1.00 87.12 801 PRO A CA 1
ATOM 6399 C C . PRO A 1 801 ? -12.732 -18.542 -0.216 1.00 87.12 801 PRO A C 1
ATOM 6401 O O . PRO A 1 801 ? -12.974 -18.834 -1.384 1.00 87.12 801 PRO A O 1
ATOM 6404 N N . ILE A 1 802 ? -11.501 -18.628 0.296 1.00 85.19 802 ILE A N 1
ATOM 6405 C CA . ILE A 1 802 ? -10.328 -19.076 -0.478 1.00 85.19 802 ILE A CA 1
ATOM 6406 C C . ILE A 1 802 ? -9.991 -20.510 -0.072 1.00 85.19 802 ILE A C 1
ATOM 6408 O O . ILE A 1 802 ? -9.473 -20.741 1.023 1.00 85.19 802 ILE A O 1
ATOM 6412 N N . ASP A 1 803 ? -10.266 -21.479 -0.943 1.00 82.38 803 ASP A N 1
ATOM 6413 C CA . ASP A 1 803 ? -9.974 -22.895 -0.709 1.00 82.38 803 ASP A CA 1
ATOM 6414 C C . ASP A 1 803 ? -9.281 -23.569 -1.909 1.00 82.38 803 ASP A C 1
ATOM 6416 O O . ASP A 1 803 ? -8.968 -22.940 -2.917 1.00 82.38 803 ASP A O 1
ATOM 6420 N N . SER A 1 804 ? -9.008 -24.874 -1.818 1.00 73.50 804 SER A N 1
ATOM 6421 C CA . SER A 1 804 ? -8.371 -25.619 -2.917 1.00 73.50 804 SER A CA 1
ATOM 6422 C C . SER A 1 804 ? -9.198 -25.704 -4.214 1.00 73.50 804 SER A C 1
ATOM 6424 O O . SER A 1 804 ? -8.631 -26.013 -5.261 1.00 73.50 804 SER A O 1
ATOM 6426 N N . SER A 1 805 ? -10.508 -25.430 -4.179 1.00 67.88 805 SER A N 1
ATOM 6427 C CA . SER A 1 805 ? -11.352 -25.365 -5.383 1.00 67.88 805 SER A CA 1
ATOM 6428 C C . SER A 1 805 ? -11.099 -24.092 -6.192 1.00 67.88 805 SER A C 1
ATOM 6430 O O . SER A 1 805 ? -11.254 -24.104 -7.411 1.00 67.88 805 SER A O 1
ATOM 6432 N N . PHE A 1 806 ? -10.564 -23.050 -5.547 1.00 65.12 806 PHE A N 1
ATOM 6433 C CA . PHE A 1 806 ? -10.064 -21.837 -6.197 1.00 65.12 806 PHE A CA 1
ATOM 6434 C C . PHE A 1 806 ? -8.958 -22.137 -7.227 1.00 65.12 806 PHE A C 1
ATOM 6436 O O . PHE A 1 806 ? -8.777 -21.394 -8.185 1.00 65.12 806 PHE A O 1
ATOM 6443 N N . ALA A 1 807 ? -8.251 -23.268 -7.080 1.00 53.31 807 ALA A N 1
ATOM 6444 C CA . ALA A 1 807 ? -7.273 -23.750 -8.054 1.00 53.31 807 ALA A CA 1
ATOM 6445 C C . ALA A 1 807 ? -7.907 -24.382 -9.310 1.00 53.31 807 ALA A C 1
ATOM 6447 O O . ALA A 1 807 ? -7.225 -24.533 -10.311 1.00 53.31 807 ALA A O 1
ATOM 6448 N N . GLN A 1 808 ? -9.171 -24.814 -9.276 1.00 50.56 808 GLN A N 1
ATOM 6449 C CA . GLN A 1 808 ? -9.772 -25.634 -10.342 1.00 50.56 808 GLN A CA 1
ATOM 6450 C C . GLN A 1 808 ? -10.591 -24.824 -11.365 1.00 50.56 808 GLN A C 1
ATOM 6452 O O . GLN A 1 808 ? -11.035 -25.393 -12.358 1.00 50.56 808 GLN A O 1
ATOM 6457 N N . GLY A 1 809 ? -10.806 -23.524 -11.127 1.00 45.81 809 GLY A N 1
ATOM 6458 C CA . GLY A 1 809 ? -11.697 -22.671 -11.928 1.00 45.81 809 GLY A CA 1
ATOM 6459 C C . GLY A 1 809 ? -11.103 -22.073 -13.210 1.00 45.81 809 GLY A C 1
ATOM 6460 O O . GLY A 1 809 ? -11.864 -21.649 -14.075 1.00 45.81 809 GLY A O 1
ATOM 6461 N N . GLU A 1 810 ? -9.779 -22.064 -13.373 1.00 46.22 810 GLU A N 1
ATOM 6462 C CA . GLU A 1 810 ? -9.093 -21.585 -14.581 1.00 46.22 810 GLU A CA 1
ATOM 6463 C C . GLU A 1 810 ? -8.067 -22.631 -15.026 1.00 46.22 810 GLU A C 1
ATOM 6465 O O . GLU A 1 810 ? -7.345 -23.193 -14.205 1.00 46.22 810 GLU A O 1
ATOM 6470 N N . ASP A 1 811 ? -8.046 -22.936 -16.324 1.00 39.50 811 ASP A N 1
ATOM 6471 C CA . ASP A 1 811 ? -7.253 -24.004 -16.937 1.00 39.50 811 ASP A CA 1
ATOM 6472 C C . ASP A 1 811 ? -5.754 -23.836 -16.606 1.00 39.50 811 ASP A C 1
ATOM 6474 O O . ASP A 1 811 ? -5.049 -23.003 -17.176 1.00 39.50 811 ASP A O 1
ATOM 6478 N N . LEU A 1 812 ? -5.269 -24.613 -15.630 1.00 44.38 812 LEU A N 1
ATOM 6479 C CA . LEU A 1 812 ? -3.962 -24.461 -14.973 1.00 44.38 812 LEU A CA 1
ATOM 6480 C C . LEU A 1 812 ? -2.757 -24.862 -15.854 1.00 44.38 812 LEU A C 1
ATOM 6482 O O . LEU A 1 812 ? -1.668 -25.154 -15.343 1.00 44.38 812 LEU A O 1
ATOM 6486 N N . THR A 1 813 ? -2.902 -24.938 -17.173 1.00 41.72 813 THR A N 1
ATOM 6487 C CA . THR A 1 813 ? -1.746 -25.104 -18.059 1.00 41.72 813 THR A CA 1
ATOM 6488 C C . THR A 1 813 ? -1.123 -23.738 -18.322 1.00 41.72 813 THR A C 1
ATOM 6490 O O . THR A 1 813 ? -1.820 -22.858 -18.825 1.00 41.72 813 THR A O 1
ATOM 6493 N N . PRO A 1 814 ? 0.180 -23.519 -18.035 1.00 45.31 814 PRO A N 1
ATOM 6494 C CA . PRO A 1 814 ? 0.838 -22.312 -18.514 1.00 45.31 814 PRO A CA 1
ATOM 6495 C C . PRO A 1 814 ? 0.619 -22.256 -20.030 1.00 45.31 814 PRO A C 1
ATOM 6497 O O . PRO A 1 814 ? 0.935 -23.253 -20.692 1.00 45.31 814 PRO A O 1
ATOM 6500 N N . PRO A 1 815 ? 0.064 -21.159 -20.581 1.00 48.56 815 PRO A N 1
ATOM 6501 C CA . PRO A 1 815 ? -0.157 -21.081 -22.011 1.00 48.56 815 PRO A CA 1
ATOM 6502 C C . PRO A 1 815 ? 1.180 -21.357 -22.686 1.00 48.56 815 PRO A C 1
ATOM 6504 O O . PRO A 1 815 ? 2.216 -20.791 -22.305 1.00 48.56 815 PRO A O 1
ATOM 6507 N N . LEU A 1 816 ? 1.164 -22.286 -23.645 1.00 41.97 816 LEU A N 1
ATOM 6508 C CA . LEU A 1 816 ? 2.274 -22.427 -24.573 1.00 41.97 816 LEU A CA 1
ATOM 6509 C C . LEU A 1 816 ? 2.585 -21.023 -25.109 1.00 41.97 816 LEU A C 1
ATOM 6511 O O . LEU A 1 816 ? 1.650 -20.236 -25.296 1.00 41.97 816 LEU A O 1
ATOM 6515 N N . PRO A 1 817 ? 3.870 -20.668 -25.301 1.00 47.62 817 PRO A N 1
ATOM 6516 C CA . PRO A 1 817 ? 4.192 -19.407 -25.951 1.00 47.62 817 PRO A CA 1
ATOM 6517 C C . PRO A 1 817 ? 3.332 -19.300 -27.218 1.00 47.62 817 PRO A C 1
ATOM 6519 O O . PRO A 1 817 ? 3.215 -20.310 -27.924 1.00 47.62 817 PRO A O 1
ATOM 6522 N N . PRO A 1 818 ? 2.675 -18.150 -27.467 1.00 46.88 818 PRO A N 1
ATOM 6523 C CA . PRO A 1 818 ? 1.850 -17.994 -28.655 1.00 46.88 818 PRO A CA 1
ATOM 6524 C C . PRO A 1 818 ? 2.665 -18.420 -29.874 1.00 46.88 818 PRO A C 1
ATOM 6526 O O . PRO A 1 818 ? 3.878 -18.179 -29.925 1.00 46.88 818 PRO A O 1
ATOM 6529 N N . ALA A 1 819 ? 2.015 -19.109 -30.816 1.00 42.53 819 ALA A N 1
ATOM 6530 C CA . ALA A 1 819 ? 2.653 -19.445 -32.079 1.00 42.53 819 ALA A CA 1
ATOM 6531 C C . ALA A 1 819 ? 3.249 -18.158 -32.659 1.00 42.53 819 ALA A C 1
ATOM 6533 O O . ALA A 1 819 ? 2.599 -17.112 -32.633 1.00 42.53 819 ALA A O 1
ATOM 6534 N N . VAL A 1 820 ? 4.509 -18.235 -33.094 1.00 39.12 820 VAL A N 1
ATOM 6535 C CA . VAL A 1 820 ? 5.205 -17.105 -33.714 1.00 39.12 820 VAL A CA 1
ATOM 6536 C C . VAL A 1 820 ? 4.289 -16.574 -34.823 1.00 39.12 820 VAL A C 1
ATOM 6538 O O . VAL A 1 820 ? 3.914 -17.381 -35.675 1.00 39.12 820 VAL A O 1
ATOM 6541 N N . PRO A 1 821 ? 3.865 -15.296 -34.797 1.00 36.50 821 PRO A N 1
ATOM 6542 C CA . PRO A 1 821 ? 3.092 -14.747 -35.902 1.00 36.50 821 PRO A CA 1
ATOM 6543 C C . PRO A 1 821 ? 3.929 -14.877 -37.181 1.00 36.50 821 PRO A C 1
ATOM 6545 O O . PRO A 1 821 ? 5.107 -14.507 -37.177 1.00 36.50 821 PRO A O 1
ATOM 6548 N N . GLU A 1 822 ? 3.343 -15.494 -38.213 1.00 33.47 822 GLU A N 1
ATOM 6549 C CA . GLU A 1 822 ? 3.975 -15.703 -39.527 1.00 33.47 822 GLU A CA 1
ATOM 6550 C C . GLU A 1 822 ? 4.338 -14.390 -40.228 1.00 33.47 822 GLU A C 1
ATOM 6552 O O . GLU A 1 822 ? 3.537 -13.427 -40.155 1.00 33.47 822 GLU A O 1
#

Radius of gyration: 42.85 Å; Cα contacts (8 Å, |Δi|>4): 1051; chains: 1; bounding box: 99×76×146 Å

Foldseek 3Di:
DPDPPPPPVVVVVVVVVVVVVVVVVVVCPAQVNVVVVLQVQLVVLLCVLQPDPLLHDPPQDLAADLLEQQHDPADPSQDAAEDDDPVVVVCCQAPPNDGHDPCNGVSHYDPDDTNPCNLVPACADPVRAGEDELLSLLLLLCRYPPVLSVLSVLLSVLSSLLVVLVCQQDKDKDKDWDWDWDWDDCVRVPRWTKIKIKIKIKIKIWHADLQRKIKIWMKMWIWMAIDTDPTDIFIKIKTKMKIKGWDFFSGHNLQSCLSSVQSSLLSSLLSLQSSLLLLLLSLCQFFVWHSAQHRHPDGDDLVSLFDDFTDLFGAHLLNLVLLVVLLVLLVLLLVLLVLLLVLVVLCVVLVNAVDCVLSVVSVVLNVVSVVVSVVSVVVSLVSVQVNCVSSNHHSPRRYDYDYCPCVLLCLFDPVLSVLLSLLVVLLSQLLRLPHDNPPCLLVSLLVLLVVLVVLLVVLVVLLVLLVVCLVVLLVVLVVCLVVDDPPDDNCLSDNVNVVVVNVVLVVLSVVLVVLSVVLNVVSVVQDDAQDDDDPPDDPPDPSNVSNVVSSVVSSVSSVSSSLSSLSSRLSSSLSSLSSDDDQAEAADLVLLLLLLCQQRSSNVSLVVSLVSLVSVLVNLVSNQIKIKMWMWMKMWMADTRDHPHTDPVRMDIDTDIDIGDNPDDPPSVVVSVVSVVVSVVSVVSSVVSSVSLSVSLVVLVVSLVVLVSQLSVLSVQLNVLSVQLSVLVCLSSDDDDPPDDDDCSSNCSSVSNSVSSVSNSVSSSSNSRSRSSSVSSLSVSCSSSNNWDADPSSDTDDPGHHYSVVSVPDDSDNDDDPDDDD

Sequence (822 aa):
MRAMRSGCGIRIGLLAATTAVLAVTLAGCHRAHYRQQADREVYQTTAWATEDPRWQIKDFTIQPDRRSRMYDPSDPDYPPMPPDDPESHRYMHCVDCKRGWPCWHCYGNASWVENPGWQAYLPRNEKGEVVLDRLAAVQVALLHSVDYQTNLEDLYLAALDVTFERFRFDTQFFFTNNTSYEHRGRVRGGGTSQSILDVESNLQARRLLATGGELVVGFANSLVWQFSGPDTYSANSLLSFSLVQPLLREAGRAVVLEHLTQSERALLANLRQMEQYRRGFYAQIVAGRSPGPGPSRGRLSLGALSPSPPSASAGGFLGLLEEQVNIRNQQMNIAGLEDSLKQLEALYEANRVRDRFQVDLARQALYRAQIGLLSSLSAYEERLDGYKILLGLPPDLPVRIEDPLLRRFDLIDPALSRDLDEADALLTILFNPQNEVPADWRARLAATAQDAADWLERVRPDLDQLLEVAPTRRKELQEMLQRAGAEVDPSLYDIQAFDARLARIHRDFEAVGQALKKAQAALPAFPDPPPRPGPEIDPRDPRRQAWETWHAELTRLAGDFAELLSNLSVIQARARLESVSLVRVDLRPEDAIKIARQNRPDWMNARAALVDEWRQIEIAANALRSDLNVRFSGDLGTVGDNPFRFRDTNGRLRVGLEFDAPLTRLAERNAYRETLINYQRARRAYYQFEDRVTQNIRSVLRSIRLSQLNFEIRRAAVRVAIDQVEVARLNLQRPPRVGERGSEASANVGRDLVEALSRLVEAQNAFLSAWVNYEAQRLNLDFELGTMRLDEQGMWIDPGPIDSSFAQGEDLTPPLPPAVPE

Mean predicted aligned error: 11.33 Å